Protein AF-A0A4Q9FXM8-F1 (afdb_monomer_lite)

Sequence (1154 aa):
MLEANATHISLALESVSVDLQVLSFVGREALNQPFCFDIELVSTRPDLKLEELLHKRGCLTFGATGKGLVHGLVYRIEQGDSGKSLTRYSISLVPQLAYLRHNHDQQIFQHLTVPKIIAQVLEARGILADAYSFQLGAIYPERAYCVQYDESDLHFIQRLCEEEGIHFHFQHSSSGHKLVFGDDQTVFRKLAPVAYQQDSGMAAEKPVIKRFNLRLETRTTSVSRRDYDFEKPSILPGGAAKSSFAPDLEDYDYPGRFTNRARGKQLATRALERHRSDYQLAEGKGDEPTLVSGHFLALSEHPRAEWNDLWLLLEVIHEGKQPQVLGENITSDVTHSKDDFHQGYRNRFLATPWDAHYRPALEHPKPKALGSQTAFVTGPPGEEIHCDEYGRVKVQFHWDRDGQTNDNSSCWLRVATGWAGNAYGGIAIPRVGMEVLVTFLEGDPDQPLITGCLFHKENVVPYDLPANKTRSTFKTLISPGGKGYNEFRIEDKKGAEQIYLHAQRDWDENIEHDQKIRIGNERHDTVEANVFSEFKVEEHRITHLDRKTEARADDHLTVGVTQHVKVGAAQFVEAGQEIHYHAGDKVVVEAGMELTAKAGGSFVKVDAGGVTISGADVKINSGGAPGVGTGIQILTPLIPGAAAAAIAGQLLSAPPVGELNAPPLEEELEEEEEEVELEDITLRVGVFFDGTGNNRNNSERVFGCFAPDVNLEEAAEDIRQFCAVHGYDGKGSSPDNSYGNDLSNVARLYDLYEDHSNIARPIDAKTASLRVYVDGIGTSSTAEDSTFSQGTGIGVQGVRARVEETPSLILQAIQSFQENNPDKRVAKIEFDIFGFSRGSAAARDFANEVLKGNQSILAKALPMGAPVLSDSFAWTPHTDVSINFIGVYDTVAAIANPLVGDWTGNNAYNPGINIHLAPDAAKKVVQLVARNERRYNFALNSLGSADIVLPGVHSDLGGGYLPKAMERILLSKPRKSPVEERTSFAEANSYKVAQQDLRRLQDQLAQYNLSLEIRTWEVPFRSADKDNRKNMKHVYAAVSSQREVRSDLSLIYFRIMRELAVENGVPFGEIDEGEPRLALPAELVPISKKMMAYAQGKSKTTALTPQEEELLFKRYVHISDNWNAAKSRNNSDLNIVFINRPDENSVRTVHPNE

Radius of gyration: 47.44 Å; chains: 1; bounding box: 112×80×159 Å

pLDDT: mean 87.24, std 13.12, range [25.77, 98.5]

Foldseek 3Di:
DPPPLDDFKDKDWPPDDFQKDFFKWKWKFFKLDKIKIKTKIKGQDQDDPQVVQFQTWMKIFGFPVSQQIDIFGFHDKDWDDDDPRITMMITMGIHPLVVLQVAAAKAKDAQAFLVRVLQVLCVVSPCHPVQEDEPEPDDTGGQRIDIRHGGGSSLVNSLSLQQLLKMWGWDDDPVHIHIYIYRWLVSAAADDAAEEDADPVDDDPDKHWRDKDKDADDFAFKEKEWEADPVCRVDTAIAIDGHPDDDHHYDYDPPSPDDHNVVRNSSRVSVNLARQLVNMKMKIKIFPSNDGARHWHQYDNDPDPVNNAIWHWRMKIKIARDNSVCPPVPDPPQPPDPDPDHHGIMMITMIDGSVSIDGDDNPSDRDFQPFKAKWFWAEAPPFFADADPQLWTDTAGPRHPPAPRYPVRGRTAAEDDPFDDDLDTDDDRDTGGWMFIWDAVVRHPRRIHTDGTDADDVRHDPDDPPVQVQKDKDWAFDPDPTDDIFMWMFGPPPPPTDTDGDDRDDDDDDDPDDDDDDDPDDDDDDDPDDDADDDDPDDDDDDPDDDDDDDPDDDFDDDPPDDDDDDDPDDDDDDPPDDDDDDPPDDDDDDDAKDKDDDPHWIWMQGPVGIDTDDPDDDDPNDDDDDDDDDDDGDDDDHDDDRFPPDDPDDTDDDDDDDDDDDDYDDDDDDDDDDDAAAEAEEEEEEFQEAQQEFALLQVQCVLVVPPPDQLVPDDPVNVVSNVVQPDPSPQAADPGSNRWHHWLSNVQLVQFDDQLQPADPPPHRYGYHYFYFGHFQPDPVDHGHPLRSQAQDDCRHLVNSLLCVLVRVVSSLVSNCVRYVSYAYQAYEYAFEAAELRLLSSLQNLVLLQVFCNHSNCVSQPQPRSNHDNPQRSHEPGRYAYLEYHYEQYFNQHADVVVPGRQSLDPDRPPGQNFQDPVSHNDYAYEHEQQAFFSSRAGADQPPRYQYDYFYRCLQGPTHDQKHWDKFFAFAKDKFKDFPPDDLCVGPQNVVQVVVQVVCCVVCVLLVFDKDKDKDKDWDWDPDPPDGTTMIIIIITIITIDMAGSLSNLLNSVLSVVVVVVSPRRGHDDPCVPPVNNHDPLCVVLSVLSSCSSVVVDVDSPDDSVNVNVCSNYHHDNQAGQDFDPPCSPDPDPSRRRSHGDPVSHHHYDYSD

Structure (mmCIF, N/CA/C/O backbone):
data_AF-A0A4Q9FXM8-F1
#
_entry.id   AF-A0A4Q9FXM8-F1
#
loop_
_atom_site.group_PDB
_atom_site.id
_atom_site.type_symbol
_atom_site.label_atom_id
_atom_site.label_alt_id
_atom_site.label_comp_id
_atom_site.label_asym_id
_atom_site.label_entity_id
_atom_site.label_seq_id
_atom_site.pdbx_PDB_ins_code
_atom_site.Cartn_x
_atom_site.Cartn_y
_atom_site.Cartn_z
_atom_site.occupancy
_atom_site.B_iso_or_equiv
_atom_site.auth_seq_id
_atom_site.auth_comp_id
_atom_site.auth_asym_id
_atom_site.auth_atom_id
_atom_site.pdbx_PDB_model_num
ATOM 1 N N . MET A 1 1 ? -52.086 -11.639 61.246 1.00 32.81 1 MET A N 1
ATOM 2 C CA . MET A 1 1 ? -51.619 -13.035 61.372 1.00 32.81 1 MET A CA 1
ATOM 3 C C . MET A 1 1 ? -52.158 -13.806 60.184 1.00 32.81 1 MET A C 1
ATOM 5 O O . MET A 1 1 ? -53.363 -14.001 60.114 1.00 32.81 1 MET A O 1
ATOM 9 N N . LEU A 1 2 ? -51.299 -14.127 59.218 1.00 40.03 2 LEU A N 1
ATOM 10 C CA . LEU A 1 2 ? -51.614 -15.074 58.144 1.00 40.03 2 LEU A CA 1
ATOM 11 C C . LEU A 1 2 ? -51.438 -16.492 58.712 1.00 40.03 2 LEU A C 1
ATOM 13 O O . LEU A 1 2 ? -50.539 -16.700 59.527 1.00 40.03 2 LEU A O 1
ATOM 17 N N . GLU A 1 3 ? -52.309 -17.436 58.352 1.00 45.47 3 GLU A N 1
ATOM 18 C CA . GLU A 1 3 ? -52.184 -18.830 58.793 1.00 45.47 3 GLU A CA 1
ATOM 19 C C . GLU A 1 3 ? -50.853 -19.418 58.306 1.00 45.47 3 GLU A C 1
ATOM 21 O O . GLU A 1 3 ? -50.563 -19.391 57.113 1.00 45.47 3 GLU A O 1
ATOM 26 N N . ALA A 1 4 ? -50.053 -19.987 59.213 1.00 49.41 4 ALA A N 1
ATOM 27 C CA . ALA A 1 4 ? -48.728 -20.541 58.902 1.00 49.41 4 ALA A CA 1
ATOM 28 C C . ALA A 1 4 ? -48.745 -21.710 57.884 1.00 49.41 4 ALA A C 1
ATOM 30 O O . ALA A 1 4 ? -47.688 -22.116 57.402 1.00 49.41 4 ALA A O 1
ATOM 31 N N . ASN A 1 5 ? -49.937 -22.222 57.546 1.00 55.28 5 ASN A N 1
ATOM 32 C CA . ASN A 1 5 ? -50.168 -23.365 56.659 1.00 55.28 5 ASN A CA 1
ATOM 33 C C . ASN A 1 5 ? -50.758 -22.992 55.280 1.00 55.28 5 ASN A C 1
ATOM 35 O O . ASN A 1 5 ? -51.050 -23.893 54.496 1.00 55.28 5 ASN A O 1
ATOM 39 N N . ALA A 1 6 ? -50.956 -21.708 54.961 1.00 64.31 6 ALA A N 1
ATOM 40 C CA . ALA A 1 6 ? -51.504 -21.300 53.665 1.00 64.31 6 ALA A CA 1
ATOM 41 C C . ALA A 1 6 ? -50.444 -21.346 52.543 1.00 64.31 6 ALA A C 1
ATOM 43 O O . ALA A 1 6 ? -49.304 -20.916 52.726 1.00 64.31 6 ALA A O 1
ATOM 44 N N . THR A 1 7 ? -50.817 -21.846 51.360 1.00 75.56 7 THR A N 1
ATOM 45 C CA . THR A 1 7 ? -49.959 -21.812 50.163 1.00 75.56 7 THR A CA 1
ATOM 46 C C . THR A 1 7 ? -49.984 -20.421 49.526 1.00 75.56 7 THR A C 1
ATOM 48 O O . THR A 1 7 ? -51.051 -19.911 49.188 1.00 75.56 7 THR A O 1
ATOM 51 N N . HIS A 1 8 ? -48.812 -19.821 49.330 1.00 83.69 8 HIS A N 1
ATOM 52 C CA . HIS A 1 8 ? -48.610 -18.474 48.785 1.00 83.69 8 HIS A CA 1
ATOM 53 C C . HIS A 1 8 ? -47.863 -18.460 47.443 1.00 83.69 8 HIS A C 1
ATOM 55 O O . HIS A 1 8 ? -47.562 -17.389 46.918 1.00 83.69 8 HIS A O 1
ATOM 61 N N . ILE A 1 9 ? -47.535 -19.637 46.907 1.00 93.31 9 ILE A N 1
ATOM 62 C CA . ILE A 1 9 ? -46.901 -19.817 45.603 1.00 93.31 9 ILE A CA 1
ATOM 63 C C . ILE A 1 9 ? -47.727 -20.826 44.805 1.00 93.31 9 ILE A C 1
ATOM 65 O O . ILE A 1 9 ? -47.994 -21.935 45.280 1.00 93.31 9 ILE A O 1
ATOM 69 N N . SER A 1 10 ? -48.125 -20.447 43.595 1.00 92.62 10 SER A N 1
ATOM 70 C CA . SER A 1 10 ? -48.926 -21.279 42.696 1.00 92.62 10 SER A CA 1
ATOM 71 C C . SER A 1 10 ? -48.507 -21.095 41.242 1.00 92.62 10 SER A C 1
ATOM 73 O O . SER A 1 10 ? -48.032 -20.035 40.841 1.00 92.62 10 SER A O 1
ATOM 75 N N . LEU A 1 11 ? -48.700 -22.147 40.451 1.00 94.19 11 LEU A N 1
ATOM 76 C CA . LEU A 1 11 ? -48.465 -22.163 39.014 1.00 94.19 11 LEU A CA 1
ATOM 77 C C . LEU A 1 11 ? -49.765 -22.560 38.317 1.00 94.19 11 LEU A C 1
ATOM 79 O O . LEU A 1 11 ? -50.312 -23.626 38.590 1.00 94.19 11 LEU A O 1
ATOM 83 N N . ALA A 1 12 ? -50.237 -21.723 37.400 1.00 93.12 12 ALA A N 1
ATOM 84 C CA . ALA A 1 12 ? -51.351 -22.046 36.517 1.00 93.12 12 ALA A CA 1
ATOM 85 C C . ALA A 1 12 ? -50.823 -22.304 35.102 1.00 93.12 12 ALA A C 1
ATOM 87 O O . ALA A 1 12 ? -50.130 -21.449 34.557 1.00 93.12 12 ALA A O 1
ATOM 88 N N . LEU A 1 13 ? -51.155 -23.455 34.509 1.00 92.75 13 LEU A N 1
ATOM 89 C CA . LEU A 1 13 ? -50.848 -23.778 33.112 1.00 92.75 13 LEU A CA 1
ATOM 90 C C . LEU A 1 13 ? -52.117 -23.687 32.260 1.00 92.75 13 LEU A C 1
ATOM 92 O O . LEU A 1 13 ? -53.168 -24.217 32.621 1.00 92.75 13 LEU A O 1
ATOM 96 N N . GLU A 1 14 ? -52.028 -23.004 31.125 1.00 89.00 14 GLU A N 1
ATOM 97 C CA . GLU A 1 14 ? -53.163 -22.774 30.239 1.00 89.00 14 GLU A CA 1
ATOM 98 C C . GLU A 1 14 ? -53.599 -24.071 29.545 1.00 89.00 14 GLU A C 1
ATOM 100 O O . GLU A 1 14 ? -52.788 -24.791 28.961 1.00 89.00 14 GLU A O 1
ATOM 105 N N . SER A 1 15 ? -54.909 -24.341 29.554 1.00 79.50 15 SER A N 1
ATOM 106 C CA . SER A 1 15 ? -55.524 -25.492 28.872 1.00 79.50 15 SER A CA 1
ATOM 107 C C . SER A 1 15 ? -55.000 -26.866 29.321 1.00 79.50 15 SER A C 1
ATOM 109 O O . SER A 1 15 ? -55.078 -27.835 28.565 1.00 79.50 15 SER A O 1
ATOM 111 N N . VAL A 1 16 ? -54.492 -26.966 30.553 1.00 79.62 16 VAL A N 1
ATOM 112 C CA . VAL A 1 16 ? -54.025 -28.215 31.162 1.00 79.62 16 VAL A CA 1
ATOM 113 C C . VAL A 1 16 ? -54.618 -28.350 32.566 1.00 79.62 16 VAL A C 1
ATOM 115 O O . VAL A 1 16 ? -54.374 -27.520 33.437 1.00 79.62 16 VAL A O 1
ATOM 118 N N . SER A 1 17 ? -55.371 -29.426 32.814 1.00 76.75 17 SER A N 1
ATOM 119 C CA . SER A 1 17 ? -55.848 -29.770 34.159 1.00 76.75 17 SER A CA 1
ATOM 120 C C . SER A 1 17 ? -54.849 -30.716 34.830 1.00 76.75 17 SER A C 1
ATOM 122 O O . SER A 1 17 ? -54.844 -31.927 34.594 1.00 76.75 17 SER A O 1
ATOM 124 N N . VAL A 1 18 ? -53.946 -30.139 35.621 1.00 81.38 18 VAL A N 1
ATOM 125 C CA . VAL A 1 18 ? -52.910 -30.852 36.378 1.00 81.38 18 VAL A CA 1
ATOM 126 C C . VAL A 1 18 ? -52.889 -30.384 37.829 1.00 81.38 18 VAL A C 1
ATOM 128 O O . VAL A 1 18 ? -53.078 -29.207 38.114 1.00 81.38 18 VAL A O 1
ATOM 131 N N . ASP A 1 19 ? -52.644 -31.313 38.748 1.00 88.38 19 ASP A N 1
ATOM 132 C CA . ASP A 1 19 ? -52.555 -31.106 40.196 1.00 88.38 19 ASP A CA 1
ATOM 133 C C . ASP A 1 19 ? -51.139 -30.689 40.637 1.00 88.38 19 ASP A C 1
ATOM 135 O O . ASP A 1 19 ? -50.630 -31.152 41.655 1.00 88.38 19 ASP A O 1
ATOM 139 N N . LEU A 1 20 ? -50.478 -29.835 39.849 1.00 91.06 20 LEU A N 1
ATOM 140 C CA . LEU A 1 20 ? -49.124 -29.362 40.140 1.00 91.06 20 LEU A CA 1
ATOM 141 C C . LEU A 1 20 ? -49.146 -28.339 41.281 1.00 91.06 20 LEU A C 1
ATOM 143 O O . LEU A 1 20 ? -49.791 -27.295 41.186 1.00 91.06 20 LEU A O 1
ATOM 147 N N . GLN A 1 21 ? -48.389 -28.613 42.339 1.00 92.81 21 GLN A N 1
ATOM 148 C CA . GLN A 1 21 ? -48.161 -27.692 43.449 1.00 92.81 21 GLN A CA 1
ATOM 149 C C . GLN A 1 21 ? -46.700 -27.251 43.473 1.00 92.81 21 GLN A C 1
ATOM 151 O O . GLN A 1 21 ? -45.802 -28.068 43.289 1.00 92.81 21 GLN A O 1
ATOM 156 N N . VAL A 1 22 ? -46.450 -25.963 43.715 1.00 94.44 22 VAL A N 1
ATOM 157 C CA . VAL A 1 22 ? -45.086 -25.416 43.739 1.00 94.44 22 VAL A CA 1
ATOM 158 C C . VAL A 1 22 ? -44.413 -25.731 45.070 1.00 94.44 22 VAL A C 1
ATOM 160 O O . VAL A 1 22 ? -44.912 -25.336 46.126 1.00 94.44 22 VAL A O 1
ATOM 163 N N . LEU A 1 23 ? -43.277 -26.426 45.002 1.00 92.56 23 LEU A N 1
ATOM 164 C CA . LEU A 1 23 ? -42.405 -26.729 46.134 1.00 92.56 23 LEU A CA 1
ATOM 165 C C . LEU A 1 23 ? -41.374 -25.620 46.339 1.00 92.56 23 LEU A C 1
ATOM 167 O O . LEU A 1 23 ? -41.204 -25.114 47.450 1.00 92.56 23 LEU A O 1
ATOM 171 N N . SER A 1 24 ? -40.674 -25.246 45.273 1.00 94.62 24 SER A N 1
ATOM 172 C CA . SER A 1 24 ? -39.678 -24.184 45.291 1.00 94.62 24 SER A CA 1
ATOM 173 C C . SER A 1 24 ? -39.516 -23.579 43.899 1.00 94.62 24 SER A C 1
ATOM 175 O O . SER A 1 24 ? -39.954 -24.163 42.911 1.00 94.62 24 SER A O 1
ATOM 177 N N . PHE A 1 25 ? -38.926 -22.393 43.806 1.00 96.50 25 PHE A N 1
ATOM 178 C CA . PHE A 1 25 ? -38.471 -21.863 42.527 1.00 96.50 25 PHE A CA 1
ATOM 179 C C . PHE A 1 25 ? -37.271 -20.940 42.704 1.00 96.50 25 PHE A C 1
ATOM 181 O O . PHE A 1 25 ? -37.127 -20.279 43.740 1.00 96.50 25 PHE A O 1
ATOM 188 N N . VAL A 1 26 ? -36.455 -20.862 41.656 1.00 97.69 26 VAL A N 1
ATOM 189 C CA . VAL A 1 26 ? -35.427 -19.840 41.473 1.00 97.69 26 VAL A CA 1
ATOM 190 C C . VAL A 1 26 ? -35.671 -19.175 40.127 1.00 97.69 26 VAL A C 1
ATOM 192 O O . VAL A 1 26 ? -35.726 -19.833 39.092 1.00 97.69 26 VAL A O 1
ATOM 195 N N . GLY A 1 27 ? -35.861 -17.863 40.148 1.00 97.56 27 GLY A N 1
ATOM 196 C CA . GLY A 1 27 ? -36.106 -17.064 38.957 1.00 97.56 27 GLY A CA 1
ATOM 197 C C . GLY A 1 27 ? -35.047 -16.008 38.765 1.00 97.56 27 GLY A C 1
ATOM 198 O O . GLY A 1 27 ? -34.632 -15.381 39.733 1.00 97.56 27 GLY A O 1
ATOM 199 N N . ARG A 1 28 ? -34.636 -15.775 37.524 1.00 98.31 28 ARG A N 1
ATOM 200 C CA . ARG A 1 28 ? -33.792 -14.643 37.154 1.00 98.31 28 ARG A CA 1
ATOM 201 C C . ARG A 1 28 ? -34.454 -13.872 36.031 1.00 98.31 28 ARG A C 1
ATOM 203 O O . ARG A 1 28 ? -34.796 -14.438 34.993 1.00 98.31 28 ARG A O 1
ATOM 210 N N . GLU A 1 29 ? -34.559 -12.571 36.223 1.00 97.56 29 GLU A N 1
ATOM 211 C CA . GLU A 1 29 ? -34.919 -11.620 35.184 1.00 97.56 29 GLU A CA 1
ATOM 212 C C . GLU A 1 29 ? -33.907 -10.476 35.147 1.00 97.56 29 GLU A C 1
ATOM 214 O O . GLU A 1 29 ? -33.415 -10.035 36.186 1.00 97.56 29 GLU A O 1
ATOM 219 N N . ALA A 1 30 ? -33.557 -10.022 33.947 1.00 97.50 30 ALA A N 1
ATOM 220 C CA . ALA A 1 30 ? -32.593 -8.952 33.751 1.00 97.50 30 ALA A CA 1
ATOM 221 C C . ALA A 1 30 ? -32.898 -8.173 32.470 1.00 97.50 30 ALA A C 1
ATOM 223 O O . ALA A 1 30 ? -33.469 -8.711 31.518 1.00 97.50 30 ALA A O 1
ATOM 224 N N . LEU A 1 31 ? -32.481 -6.908 32.434 1.00 96.62 31 LEU A N 1
ATOM 225 C CA . LEU A 1 31 ? -32.513 -6.104 31.217 1.00 96.62 31 LEU A CA 1
ATOM 226 C C . LEU A 1 31 ? -31.721 -6.784 30.096 1.00 96.62 31 LEU A C 1
ATOM 228 O O . LEU A 1 31 ? -30.648 -7.340 30.324 1.00 96.62 31 LEU A O 1
ATOM 232 N N . ASN A 1 32 ? -32.264 -6.719 28.880 1.00 96.88 32 ASN A N 1
ATOM 233 C CA . ASN A 1 32 ? -31.665 -7.254 27.655 1.00 96.88 32 ASN A CA 1
ATOM 234 C C . ASN A 1 32 ? -31.369 -8.766 27.664 1.00 96.88 32 ASN A C 1
ATOM 236 O O . ASN A 1 32 ? -30.623 -9.263 26.816 1.00 96.88 32 ASN A O 1
ATOM 240 N N . GLN A 1 33 ? -32.001 -9.516 28.568 1.00 96.88 33 GLN A N 1
ATOM 241 C CA . GLN A 1 33 ? -31.871 -10.966 28.668 1.00 96.88 33 GLN A CA 1
ATOM 242 C C . GLN A 1 33 ? -33.258 -11.621 28.787 1.00 96.88 33 GLN A C 1
ATOM 244 O O . GLN A 1 33 ? -34.142 -11.083 29.458 1.00 96.88 33 GLN A O 1
ATOM 249 N N . PRO A 1 34 ? -33.499 -12.787 28.159 1.00 97.62 34 PRO A N 1
ATOM 250 C CA . PRO A 1 34 ? -34.695 -13.578 28.433 1.00 97.62 34 PRO A CA 1
ATOM 251 C C . PRO A 1 34 ? -34.739 -14.010 29.908 1.00 97.62 34 PRO A C 1
ATOM 253 O O . PRO A 1 34 ? -33.766 -14.569 30.414 1.00 97.62 34 PRO A O 1
ATOM 256 N N . PHE A 1 35 ? -35.863 -13.791 30.600 1.00 97.94 35 PHE A N 1
ATOM 257 C CA . PHE A 1 35 ? -36.032 -14.310 31.963 1.00 97.94 35 PHE A CA 1
ATOM 258 C C . PHE A 1 35 ? -36.127 -15.844 31.971 1.00 97.94 35 PHE A C 1
ATOM 260 O O . PHE A 1 35 ? -36.576 -16.459 31.001 1.00 97.94 35 PHE A O 1
ATOM 267 N N . CYS A 1 36 ? -35.748 -16.466 33.085 1.00 98.31 36 CYS A N 1
ATOM 268 C CA . CYS A 1 36 ? -35.888 -17.906 33.298 1.00 98.31 36 CYS A CA 1
ATOM 269 C C . CYS A 1 36 ? -36.273 -18.188 34.749 1.00 98.31 36 CYS A C 1
ATOM 271 O O . CYS A 1 36 ? -35.595 -17.728 35.667 1.00 98.31 36 CYS A O 1
ATOM 273 N N . PHE A 1 37 ? -37.359 -18.933 34.948 1.00 98.19 37 PHE A N 1
ATOM 274 C CA . PHE A 1 37 ? -37.826 -19.379 36.259 1.00 98.19 37 PHE A CA 1
ATOM 275 C C . PHE A 1 37 ? -37.833 -20.899 36.301 1.00 98.19 37 PHE A C 1
ATOM 277 O O . PHE A 1 37 ? -38.686 -21.528 35.677 1.00 98.19 37 PHE A O 1
ATOM 284 N N . ASP A 1 38 ? -36.893 -21.470 37.045 1.00 98.19 38 ASP A N 1
ATOM 285 C CA . ASP A 1 38 ? -36.830 -22.898 37.322 1.00 98.19 38 ASP A CA 1
ATOM 286 C C . ASP A 1 38 ? -37.690 -23.196 38.549 1.00 98.19 38 ASP A C 1
ATOM 288 O O . ASP A 1 38 ? -37.473 -22.650 39.632 1.00 98.19 38 ASP A O 1
ATOM 292 N N . ILE A 1 39 ? -38.712 -24.023 38.363 1.00 97.56 39 ILE A N 1
ATOM 293 C CA . ILE A 1 39 ? -39.775 -24.272 39.332 1.00 97.56 39 ILE A CA 1
ATOM 294 C C . ILE A 1 39 ? -39.782 -25.762 39.653 1.00 97.56 39 ILE A C 1
ATOM 296 O O . ILE A 1 39 ? -39.985 -26.598 38.773 1.00 97.56 39 ILE A O 1
ATOM 300 N N . GLU A 1 40 ? -39.602 -26.091 40.925 1.00 96.31 40 GLU A N 1
ATOM 301 C CA . GLU A 1 40 ? -39.821 -27.428 41.454 1.00 96.31 40 GLU A CA 1
ATOM 302 C C . GLU A 1 40 ? -41.282 -27.596 41.854 1.00 96.31 40 GLU A C 1
ATOM 304 O O . GLU A 1 40 ? -41.877 -26.774 42.560 1.00 96.31 40 GLU A O 1
ATOM 309 N N . LEU A 1 41 ? -41.858 -28.701 41.412 1.00 94.50 41 LEU A N 1
ATOM 310 C CA . LEU A 1 41 ? -43.266 -29.014 41.519 1.00 94.50 41 LEU A CA 1
ATOM 311 C C . LEU A 1 41 ? -43.446 -30.398 42.140 1.00 94.50 41 LEU A C 1
ATOM 313 O O . LEU A 1 41 ? -42.591 -31.278 42.017 1.00 94.50 41 LEU A O 1
ATOM 317 N N . VAL A 1 42 ? -44.597 -30.611 42.762 1.00 93.25 42 VAL A N 1
ATOM 318 C CA . VAL A 1 42 ? -45.062 -31.931 43.189 1.00 93.25 42 VAL A CA 1
ATOM 319 C C . VAL A 1 42 ? -46.469 -32.181 42.660 1.00 93.25 42 VAL A C 1
ATOM 321 O O . VAL A 1 42 ? -47.269 -31.255 42.548 1.00 93.25 42 VAL A O 1
ATOM 324 N N . SER A 1 43 ? -46.763 -33.431 42.318 1.00 92.44 43 SER A N 1
ATOM 325 C CA . SER A 1 43 ? -48.097 -33.890 41.917 1.00 92.44 43 SER A CA 1
ATOM 326 C C . SER A 1 43 ? -48.359 -35.274 42.502 1.00 92.44 43 SER A C 1
ATOM 328 O O . SER A 1 43 ? -47.430 -36.048 42.744 1.00 92.44 43 SER A O 1
ATOM 330 N N . THR A 1 44 ? -49.628 -35.595 42.743 1.00 90.88 44 THR A N 1
ATOM 331 C CA . THR A 1 44 ? -50.049 -36.943 43.153 1.00 90.88 44 THR A CA 1
ATOM 332 C C . THR A 1 44 ? -50.011 -37.940 41.994 1.00 90.88 44 THR A C 1
ATOM 334 O O . THR A 1 44 ? -50.034 -39.149 42.220 1.00 90.88 44 THR A O 1
ATOM 337 N N . ARG A 1 45 ? -49.924 -37.449 40.753 1.00 90.56 45 ARG A N 1
ATOM 338 C CA . ARG A 1 45 ? -49.873 -38.258 39.537 1.00 90.56 45 ARG A CA 1
ATOM 339 C C . ARG A 1 45 ? -48.422 -38.495 39.108 1.00 90.56 45 ARG A C 1
ATOM 341 O O . ARG A 1 45 ? -47.731 -37.524 38.820 1.00 90.56 45 ARG A O 1
ATOM 348 N N . PRO A 1 46 ? -47.951 -39.755 39.056 1.00 90.81 46 PRO A N 1
ATOM 349 C CA . PRO A 1 46 ? -46.609 -40.100 38.579 1.00 90.81 46 PRO A CA 1
ATOM 350 C C . PRO A 1 46 ? -46.511 -40.238 37.050 1.00 90.81 46 PRO A C 1
ATOM 352 O O . PRO A 1 46 ? -45.432 -40.506 36.531 1.00 90.81 46 PRO A O 1
ATOM 355 N N . ASP A 1 47 ? -47.628 -40.126 36.332 1.00 90.38 47 ASP A N 1
ATOM 356 C CA . ASP A 1 47 ? -47.789 -40.465 34.915 1.00 90.38 47 ASP A CA 1
ATOM 357 C C . ASP A 1 47 ? -48.151 -39.249 34.043 1.00 90.38 47 ASP A C 1
ATOM 359 O O . ASP A 1 47 ? -48.771 -39.388 32.985 1.00 90.38 47 ASP A O 1
ATOM 363 N N . LEU A 1 48 ? -47.780 -38.037 34.476 1.00 91.62 48 LEU A N 1
ATOM 364 C CA . LEU A 1 48 ? -47.960 -36.836 33.661 1.00 91.62 48 LEU A CA 1
ATOM 365 C C . LEU A 1 48 ? -47.234 -36.991 32.319 1.00 91.62 48 LEU A C 1
ATOM 367 O O . LEU A 1 48 ? -46.027 -37.217 32.271 1.00 91.62 48 LEU A O 1
ATOM 371 N N . LYS A 1 49 ? -47.965 -36.813 31.217 1.00 91.75 49 LYS A N 1
ATOM 372 C CA . LYS A 1 49 ? -47.380 -36.802 29.874 1.00 91.75 49 LYS A CA 1
ATOM 373 C C . LYS A 1 49 ? -46.605 -35.510 29.657 1.00 91.75 49 LYS A C 1
ATOM 375 O O . LYS A 1 49 ? -47.195 -34.456 29.420 1.00 91.75 49 LYS A O 1
ATOM 380 N N . LEU A 1 50 ? -45.285 -35.597 29.756 1.00 93.31 50 LEU A N 1
ATOM 381 C CA . LEU A 1 50 ? -44.403 -34.433 29.744 1.00 93.31 50 LEU A CA 1
ATOM 382 C C . LEU A 1 50 ? -44.506 -33.639 28.435 1.00 93.31 50 LEU A C 1
ATOM 384 O O . LEU A 1 50 ? -44.533 -32.409 28.469 1.00 93.31 50 LEU A O 1
ATOM 388 N N . GLU A 1 51 ? -44.648 -34.315 27.291 1.00 93.00 51 GLU A N 1
ATOM 389 C CA . GLU A 1 51 ? -44.758 -33.655 25.986 1.00 93.00 51 GLU A CA 1
ATOM 390 C C . GLU A 1 51 ? -46.013 -32.777 25.865 1.00 93.00 51 GLU A C 1
ATOM 392 O O . GLU A 1 51 ? -45.980 -31.757 25.182 1.00 93.00 51 GLU A O 1
ATOM 397 N N . GLU A 1 52 ? -47.112 -33.123 26.549 1.00 92.12 52 GLU A N 1
ATOM 398 C CA . GLU A 1 52 ? -48.350 -32.324 26.529 1.00 92.12 52 GLU A CA 1
ATOM 399 C C . GLU A 1 52 ? -48.218 -31.015 27.335 1.00 92.12 52 GLU A C 1
ATOM 401 O O . GLU A 1 52 ? -49.000 -30.081 27.131 1.00 92.12 52 GLU A O 1
ATOM 406 N N . LEU A 1 53 ? -47.235 -30.943 28.240 1.00 92.56 53 LEU A N 1
ATOM 407 C CA . LEU A 1 53 ? -46.956 -29.790 29.103 1.00 92.56 53 LEU A CA 1
ATOM 408 C C . LEU A 1 53 ? -45.915 -28.843 28.504 1.00 92.56 53 LEU A C 1
ATOM 410 O O . LEU A 1 53 ? -45.926 -27.649 28.808 1.00 92.56 53 LEU A O 1
ATOM 414 N N . LEU A 1 54 ? -45.034 -29.359 27.648 1.00 94.69 54 LEU A N 1
ATOM 415 C CA . LEU A 1 54 ? -44.036 -28.561 26.952 1.00 94.69 54 LEU A CA 1
ATOM 416 C C . LEU A 1 54 ? -44.716 -27.489 26.078 1.00 94.69 54 LEU A C 1
ATOM 418 O O . LEU A 1 54 ? -45.783 -27.703 25.503 1.00 94.69 54 LEU A O 1
ATOM 422 N N . HIS A 1 55 ? -44.114 -26.304 26.006 1.00 94.44 55 HIS A N 1
ATOM 423 C CA . HIS A 1 55 ? -44.592 -25.131 25.260 1.00 94.44 55 HIS A CA 1
ATOM 424 C C . HIS A 1 55 ? -45.913 -24.517 25.746 1.00 94.44 55 HIS A C 1
ATOM 426 O O . HIS A 1 55 ? -46.342 -23.489 25.214 1.00 94.44 55 HIS A O 1
ATOM 432 N N . LYS A 1 56 ? -46.564 -25.083 26.769 1.00 95.06 56 LYS A N 1
ATOM 433 C CA . LYS A 1 56 ? -47.772 -24.489 27.350 1.00 95.06 56 LYS A CA 1
ATOM 434 C C . LYS A 1 56 ? -47.448 -23.165 28.024 1.00 95.06 56 LYS A C 1
ATOM 436 O O . LYS A 1 56 ? -46.388 -22.994 28.623 1.00 95.06 56 LYS A O 1
ATOM 441 N N . ARG A 1 57 ? -48.382 -22.222 27.928 1.00 95.00 57 ARG A N 1
ATOM 442 C CA . ARG A 1 57 ? -48.295 -20.944 28.632 1.00 95.00 57 ARG A CA 1
ATOM 443 C C . ARG A 1 57 ? -48.587 -21.167 30.107 1.00 95.00 57 ARG A C 1
ATOM 445 O O . ARG A 1 57 ? -49.480 -21.938 30.458 1.00 95.00 57 ARG A O 1
ATOM 452 N N . GLY A 1 58 ? -47.811 -20.514 30.957 1.00 94.62 58 GLY A N 1
ATOM 453 C CA . GLY A 1 58 ? -47.888 -20.663 32.397 1.00 94.62 58 GLY A CA 1
ATOM 454 C C . GLY A 1 58 ? -47.737 -19.330 33.106 1.00 94.62 58 GLY A C 1
ATOM 455 O O . GLY A 1 58 ? -46.982 -18.464 32.665 1.00 94.62 58 GLY A O 1
ATOM 456 N N . CYS A 1 59 ? -48.446 -19.184 34.218 1.00 95.81 59 CYS A N 1
ATOM 457 C CA . CYS A 1 59 ? -48.353 -18.037 35.105 1.00 95.81 59 CYS A CA 1
ATOM 458 C C . CYS A 1 59 ? -47.966 -18.513 36.507 1.00 95.81 59 CYS A C 1
ATOM 460 O O . CYS A 1 59 ? -48.746 -19.200 37.170 1.00 95.81 59 CYS A O 1
ATOM 462 N N . LEU A 1 60 ? -46.762 -18.150 36.949 1.00 96.25 60 LEU A N 1
ATOM 463 C CA . LEU A 1 60 ? -46.294 -18.334 38.318 1.00 96.25 60 LEU A CA 1
ATOM 464 C C . LEU A 1 60 ? -46.699 -17.108 39.142 1.00 96.25 60 LEU A C 1
ATOM 466 O O . LEU A 1 60 ? -46.348 -15.986 38.786 1.00 96.25 60 LEU A O 1
ATOM 470 N N . THR A 1 61 ? -47.407 -17.319 40.248 1.00 95.38 61 THR A N 1
ATOM 471 C CA . THR A 1 61 ? -47.754 -16.275 41.223 1.00 95.38 61 THR A CA 1
ATOM 472 C C . THR A 1 61 ? -47.135 -16.568 42.578 1.00 95.38 61 THR A C 1
ATOM 474 O O . THR A 1 61 ? -47.173 -17.708 43.040 1.00 95.38 61 THR A O 1
ATOM 477 N N . PHE A 1 62 ? -46.566 -15.550 43.221 1.00 93.75 62 PHE A N 1
ATOM 478 C CA . PHE A 1 62 ? -45.838 -15.673 44.481 1.00 93.75 62 PHE A CA 1
ATOM 479 C C . PHE A 1 62 ? -45.976 -14.437 45.385 1.00 93.75 62 PHE A C 1
ATOM 481 O O . PHE A 1 62 ? -46.396 -13.350 44.977 1.00 93.75 62 PHE A O 1
ATOM 488 N N . GLY A 1 63 ? -45.595 -14.622 46.651 1.00 87.19 63 GLY A N 1
ATOM 489 C CA . GLY A 1 63 ? -45.710 -13.627 47.714 1.00 87.19 63 GLY A CA 1
ATOM 490 C C . GLY A 1 63 ? -47.057 -13.697 48.437 1.00 87.19 63 GLY A C 1
ATOM 491 O O . GLY A 1 63 ? -48.072 -14.089 47.870 1.00 87.19 63 GLY A O 1
ATOM 492 N N . ALA A 1 64 ? -47.090 -13.278 49.705 1.00 78.31 64 ALA A N 1
ATOM 493 C CA . ALA A 1 64 ? -48.277 -13.411 50.561 1.00 78.31 64 ALA A CA 1
ATOM 494 C C . ALA A 1 64 ? -49.534 -12.697 50.018 1.00 78.31 64 ALA A C 1
ATOM 496 O O . ALA A 1 64 ? -50.654 -13.074 50.350 1.00 78.31 64 ALA A O 1
ATOM 497 N N . THR A 1 65 ? -49.351 -11.671 49.182 1.00 78.44 65 THR A N 1
ATOM 498 C CA . THR A 1 65 ? -50.429 -10.904 48.538 1.00 78.44 65 THR A CA 1
ATOM 499 C C . THR A 1 65 ? -50.805 -11.420 47.145 1.00 78.44 65 THR A C 1
ATOM 501 O O . THR A 1 65 ? -51.732 -10.878 46.546 1.00 78.44 65 THR A O 1
ATOM 504 N N . GLY A 1 66 ? -50.082 -12.410 46.603 1.00 81.75 66 GLY A N 1
ATOM 505 C CA . GLY A 1 66 ? -50.252 -12.911 45.233 1.00 81.75 66 GLY A CA 1
ATOM 506 C C . GLY A 1 66 ? -49.902 -11.896 44.139 1.00 81.75 66 GLY A C 1
ATOM 507 O O . GLY A 1 66 ? -50.323 -12.059 42.998 1.00 81.75 66 GLY A O 1
ATOM 508 N N . LYS A 1 67 ? -49.186 -10.816 44.485 1.00 87.00 67 LYS A N 1
ATOM 509 C CA . LYS A 1 67 ? -48.839 -9.732 43.554 1.00 87.00 67 LYS A CA 1
ATOM 510 C C . LYS A 1 67 ? -47.543 -9.963 42.777 1.00 87.00 67 LYS A C 1
ATOM 512 O O . LYS A 1 67 ? -47.351 -9.296 41.766 1.00 87.00 67 LYS A O 1
ATOM 517 N N . GLY A 1 68 ? -46.668 -10.860 43.234 1.00 92.31 68 GLY A N 1
ATOM 518 C CA . GLY A 1 68 ? -45.535 -11.308 42.428 1.00 92.31 68 GLY A CA 1
ATOM 519 C C . GLY A 1 68 ? -46.051 -12.240 41.346 1.00 92.31 68 GLY A C 1
ATOM 520 O O . GLY A 1 68 ? -46.751 -13.202 41.661 1.00 92.31 68 GLY A O 1
ATOM 521 N N . LEU A 1 69 ? -45.785 -11.925 40.082 1.00 94.69 69 LEU A N 1
ATOM 522 C CA . LEU A 1 69 ? -46.365 -12.643 38.955 1.00 94.69 69 LEU A CA 1
ATOM 523 C C . LEU A 1 69 ? -45.400 -12.676 37.773 1.00 94.69 69 LEU A C 1
ATOM 525 O O . LEU A 1 69 ? -44.893 -11.638 37.356 1.00 94.69 69 LEU A O 1
ATOM 529 N N . VAL A 1 70 ? -45.218 -13.865 37.197 1.00 96.88 70 VAL A N 1
ATOM 530 C CA . VAL A 1 70 ? -44.413 -14.094 35.994 1.00 96.88 70 VAL A CA 1
ATOM 531 C C . VAL A 1 70 ? -45.169 -15.006 35.040 1.00 96.88 70 VAL A C 1
ATOM 533 O O . VAL A 1 70 ? -45.532 -16.131 35.377 1.00 96.88 70 VAL A O 1
ATOM 536 N N . HIS A 1 71 ? -45.386 -14.510 33.826 1.00 97.25 71 HIS A N 1
ATOM 537 C CA . HIS A 1 71 ? -46.005 -15.252 32.729 1.00 97.25 71 HIS A CA 1
ATOM 538 C C . HIS A 1 71 ? -44.963 -15.660 31.683 1.00 97.25 71 HIS A C 1
ATOM 540 O O . HIS A 1 71 ? -44.242 -14.799 31.177 1.00 97.25 71 HIS A O 1
ATOM 546 N N . GLY A 1 72 ? -44.947 -16.926 31.268 1.00 96.69 72 GLY A N 1
ATOM 547 C CA . GLY A 1 72 ? -44.039 -17.447 30.242 1.00 96.69 72 GLY A CA 1
ATOM 548 C C . GLY A 1 72 ? -44.542 -18.737 29.596 1.00 96.69 72 GLY A C 1
ATOM 549 O O . GLY A 1 72 ? -45.718 -19.074 29.700 1.00 96.69 72 GLY A O 1
ATOM 550 N N . LEU A 1 73 ? -43.652 -19.447 28.910 1.00 96.56 73 LEU A N 1
ATOM 551 C CA . LEU A 1 73 ? -43.907 -20.754 28.309 1.00 96.56 73 LEU A CA 1
ATOM 552 C C . LEU A 1 73 ? -43.034 -21.810 28.978 1.00 96.56 73 LEU A C 1
ATOM 554 O O . LEU A 1 73 ? -41.872 -21.543 29.291 1.00 96.56 73 LEU A O 1
ATOM 558 N N . VAL A 1 74 ? -43.582 -23.010 29.157 1.00 97.06 74 VAL A N 1
ATOM 559 C CA . VAL A 1 74 ? -42.838 -24.179 29.633 1.00 97.06 74 VAL A CA 1
ATOM 560 C C . VAL A 1 74 ? -41.797 -24.547 28.577 1.00 97.06 74 VAL A C 1
ATOM 562 O O . VAL A 1 74 ? -42.128 -25.013 27.489 1.00 97.06 74 VAL A O 1
ATOM 565 N N . TYR A 1 75 ? -40.532 -24.290 28.876 1.00 97.19 75 TYR A N 1
ATOM 566 C CA . TYR A 1 75 ? -39.401 -24.488 27.969 1.00 97.19 75 TYR A CA 1
ATOM 567 C C . TYR A 1 75 ? -38.682 -25.813 28.193 1.00 97.19 75 TYR A C 1
ATOM 569 O O . TYR A 1 75 ? -38.160 -26.415 27.261 1.00 97.19 75 TYR A O 1
ATOM 577 N N . ARG A 1 76 ? -38.685 -26.271 29.441 1.00 96.69 76 ARG A N 1
ATOM 578 C CA . ARG A 1 76 ? -38.177 -27.569 29.869 1.00 96.69 76 ARG A CA 1
ATOM 579 C C . ARG A 1 76 ? -39.161 -28.143 30.871 1.00 96.69 76 ARG A C 1
ATOM 581 O O . ARG A 1 76 ? -39.737 -27.390 31.656 1.00 96.69 76 ARG A O 1
ATOM 588 N N . ILE A 1 77 ? -39.316 -29.459 30.849 1.00 96.06 77 ILE A N 1
ATOM 589 C CA . ILE A 1 77 ? -40.001 -30.216 31.886 1.00 96.06 77 ILE A CA 1
ATOM 590 C C . ILE A 1 77 ? -39.238 -31.511 32.158 1.00 96.06 77 ILE A C 1
ATOM 592 O O . ILE A 1 77 ? -38.708 -32.132 31.240 1.00 96.06 77 ILE A O 1
ATOM 596 N N . GLU A 1 78 ? -39.173 -31.900 33.422 1.00 94.88 78 GLU A N 1
ATOM 597 C CA . GLU A 1 78 ? -38.513 -33.109 33.894 1.00 94.88 78 GLU A CA 1
ATOM 598 C C . GLU A 1 78 ? -39.349 -33.758 34.997 1.00 94.88 78 GLU A C 1
ATOM 600 O O . GLU A 1 78 ? -39.943 -33.063 35.824 1.00 94.88 78 GLU A O 1
ATOM 605 N N . GLN A 1 79 ? -39.378 -35.090 35.015 1.00 94.56 79 GLN A N 1
ATOM 606 C CA . GLN A 1 79 ? -39.891 -35.875 36.131 1.00 94.56 79 GLN A CA 1
ATOM 607 C C . GLN A 1 79 ? -38.710 -36.408 36.941 1.00 94.56 79 GLN A C 1
ATOM 609 O O . GLN A 1 79 ? -37.848 -37.095 36.398 1.00 94.56 79 GLN A O 1
ATOM 614 N N . GLY A 1 80 ? -38.688 -36.088 38.230 1.00 90.12 80 GLY A N 1
ATOM 615 C CA . GLY A 1 80 ? -37.725 -36.617 39.187 1.00 90.12 80 GLY A CA 1
ATOM 616 C C . GLY A 1 80 ? -38.271 -37.829 39.942 1.00 90.12 80 GLY A C 1
ATOM 617 O O . GLY A 1 80 ? -39.141 -38.561 39.463 1.00 90.12 80 GLY A O 1
ATOM 618 N N . ASP A 1 81 ? -37.772 -38.025 41.162 1.00 86.12 81 ASP A N 1
ATOM 619 C CA . ASP A 1 81 ? -38.149 -39.166 41.993 1.00 86.12 81 ASP A CA 1
ATOM 620 C C . ASP A 1 81 ? -39.650 -39.199 42.320 1.00 86.12 81 ASP A C 1
ATOM 622 O O . ASP A 1 81 ? -40.278 -38.195 42.680 1.00 86.12 81 ASP A O 1
ATOM 626 N N . SER A 1 82 ? -40.215 -40.405 42.244 1.00 84.81 82 SER A N 1
ATOM 627 C CA . SER A 1 82 ? -41.569 -40.710 42.710 1.00 84.81 82 SER A CA 1
ATOM 628 C C . SER A 1 82 ? -41.508 -41.202 44.157 1.00 84.81 82 SER A C 1
ATOM 630 O O . SER A 1 82 ? -41.002 -42.289 44.438 1.00 84.81 82 SER A O 1
ATOM 632 N N . GLY A 1 83 ? -41.992 -40.383 45.092 1.00 77.88 83 GLY A N 1
ATOM 633 C CA . GLY A 1 83 ? -42.134 -40.746 46.500 1.00 77.88 83 GLY A CA 1
ATOM 634 C C . GLY A 1 83 ? -43.363 -41.626 46.764 1.00 77.88 83 GLY A C 1
ATOM 635 O O . GLY A 1 83 ? -44.035 -42.091 45.849 1.00 77.88 83 GLY A O 1
ATOM 636 N N . LYS A 1 84 ? -43.703 -41.839 48.046 1.00 76.19 84 LYS A N 1
ATOM 637 C CA . LYS A 1 84 ? -44.842 -42.695 48.447 1.00 76.19 84 LYS A CA 1
ATOM 638 C C . LYS A 1 84 ? -46.215 -42.162 48.018 1.00 76.19 84 LYS A C 1
ATOM 640 O O . LYS A 1 84 ? -47.118 -42.959 47.795 1.00 76.19 84 LYS A O 1
ATOM 645 N N . SER A 1 85 ? -46.387 -40.843 47.958 1.00 82.56 85 SER A N 1
ATOM 646 C CA . SER A 1 85 ? -47.663 -40.206 47.587 1.00 82.56 85 SER A CA 1
ATOM 647 C C . SER A 1 85 ? -47.524 -38.999 46.659 1.00 82.56 85 SER A C 1
ATOM 649 O O . SER A 1 85 ? -48.533 -38.498 46.172 1.00 82.56 85 SER A O 1
ATOM 651 N N . LEU A 1 86 ? -46.300 -38.528 46.411 1.00 90.12 86 LEU A N 1
ATOM 652 C CA . LEU A 1 86 ? -46.016 -37.369 45.570 1.00 90.12 86 LEU A CA 1
ATOM 653 C C . LEU A 1 86 ? -44.844 -37.682 44.646 1.00 90.12 86 LEU A C 1
ATOM 655 O O . LEU A 1 86 ? -43.842 -38.246 45.087 1.00 90.12 86 LEU A O 1
ATOM 659 N N . THR A 1 87 ? -44.963 -37.265 43.394 1.00 91.75 87 THR A N 1
ATOM 660 C CA . THR A 1 87 ? -43.903 -37.316 42.384 1.00 91.75 87 THR A CA 1
ATOM 661 C C . THR A 1 87 ? -43.356 -35.919 42.155 1.00 91.75 87 THR A C 1
ATOM 663 O O . THR A 1 87 ? -44.128 -34.960 42.074 1.00 91.75 87 THR A O 1
ATOM 666 N N . ARG A 1 88 ? -42.025 -35.795 42.086 1.00 93.38 88 ARG A N 1
ATOM 667 C CA . ARG A 1 88 ? -41.355 -34.520 41.819 1.00 93.38 88 ARG A CA 1
ATOM 668 C C . ARG A 1 88 ? -41.313 -34.233 40.324 1.00 93.38 88 ARG A C 1
ATOM 670 O O . ARG A 1 88 ? -40.977 -35.106 39.530 1.00 93.38 88 ARG A O 1
ATOM 677 N N . TYR A 1 89 ? -41.578 -32.986 39.969 1.00 94.94 89 TYR A N 1
ATOM 678 C CA . TYR A 1 89 ? -41.414 -32.453 38.624 1.00 94.94 89 TYR A CA 1
ATOM 679 C C . TYR A 1 89 ? -40.590 -31.167 38.684 1.00 94.94 89 TYR A C 1
ATOM 681 O O . TYR A 1 89 ? -40.590 -30.468 39.695 1.00 94.94 89 TYR A O 1
ATOM 689 N N . SER A 1 90 ? -39.895 -30.835 37.606 1.00 96.00 90 SER A N 1
ATOM 690 C CA . SER A 1 90 ? -39.222 -29.548 37.446 1.00 96.00 90 SER A CA 1
ATOM 691 C C . SER A 1 90 ? -39.595 -28.956 36.098 1.00 96.00 90 SER A C 1
ATOM 693 O O . SER A 1 90 ? -39.635 -29.682 35.105 1.00 96.00 90 SER A O 1
ATOM 695 N N . ILE A 1 91 ? -39.891 -27.658 36.054 1.00 96.81 91 ILE A N 1
ATOM 696 C CA . ILE A 1 91 ? -40.101 -26.933 34.800 1.00 96.81 91 ILE A CA 1
ATOM 697 C C . ILE A 1 91 ? -39.264 -25.662 34.749 1.00 96.81 91 ILE A C 1
ATOM 699 O O . ILE A 1 91 ? -39.045 -25.027 35.776 1.00 96.81 91 ILE A O 1
ATOM 703 N N . SER A 1 92 ? -38.889 -25.246 33.543 1.00 98.19 92 SER A N 1
ATOM 704 C CA . SER A 1 92 ? -38.328 -23.914 33.290 1.00 98.19 92 SER A CA 1
ATOM 705 C C . SER A 1 92 ? -39.352 -23.068 32.539 1.00 98.19 92 SER A C 1
ATOM 707 O O . SER A 1 92 ? -39.812 -23.464 31.465 1.00 98.19 92 SER A O 1
ATOM 709 N N . LEU A 1 93 ? -39.707 -21.905 33.082 1.00 97.81 93 LEU A N 1
ATOM 710 C CA . LEU A 1 93 ? -40.622 -20.938 32.477 1.00 97.81 93 LEU A CA 1
ATOM 711 C C . LEU A 1 93 ? -39.828 -19.761 31.884 1.00 97.81 93 LEU A C 1
ATOM 713 O O . LEU A 1 93 ? -39.088 -19.092 32.603 1.00 97.81 93 LEU A O 1
ATOM 717 N N . VAL A 1 94 ? -39.986 -19.501 30.582 1.00 98.31 94 VAL A N 1
ATOM 718 C CA . VAL A 1 94 ? -39.201 -18.496 29.820 1.00 98.31 94 VAL A CA 1
ATOM 719 C C . VAL A 1 94 ? -40.106 -17.638 28.914 1.00 98.31 94 VAL A C 1
ATOM 721 O O . VAL A 1 94 ? -41.249 -18.035 28.660 1.00 98.31 94 VAL A O 1
ATOM 724 N N . PRO A 1 95 ? -39.661 -16.483 28.377 1.00 97.19 95 PRO A N 1
ATOM 725 C CA . PRO A 1 95 ? -40.444 -15.734 27.392 1.00 97.19 95 PRO A CA 1
ATOM 726 C C . PRO A 1 95 ? -40.458 -16.415 26.022 1.00 97.19 95 PRO A C 1
ATOM 728 O O . PRO A 1 95 ? -39.551 -17.175 25.686 1.00 97.19 95 PRO A O 1
ATOM 731 N N . GLN A 1 96 ? -41.418 -16.049 25.166 1.00 95.44 96 GLN A N 1
ATOM 732 C CA . GLN A 1 96 ? -41.440 -16.525 23.774 1.00 95.44 96 GLN A CA 1
ATOM 733 C C . GLN A 1 96 ? -40.153 -16.145 23.023 1.00 95.44 96 GLN A C 1
ATOM 735 O O . GLN A 1 96 ? -39.654 -16.930 22.224 1.00 95.44 96 GLN A O 1
ATOM 740 N N . LEU A 1 97 ? -39.556 -14.994 23.359 1.00 97.44 97 LEU A N 1
ATOM 741 C CA . LEU A 1 97 ? -38.273 -14.542 22.816 1.00 97.44 97 LEU A CA 1
ATOM 742 C C . LEU A 1 97 ? -37.144 -15.578 22.996 1.00 97.44 97 LEU A C 1
ATOM 744 O O . LEU A 1 97 ? -36.287 -15.699 22.130 1.00 97.44 97 LEU A O 1
ATOM 748 N N . ALA A 1 98 ? -37.150 -16.370 24.075 1.00 97.50 98 ALA A N 1
ATOM 749 C CA . ALA A 1 98 ? -36.100 -17.358 24.330 1.00 97.50 98 ALA A CA 1
ATOM 750 C C . ALA A 1 98 ? -36.048 -18.476 23.274 1.00 97.50 98 ALA A C 1
ATOM 752 O O . ALA A 1 98 ? -35.012 -19.117 23.123 1.00 97.50 98 ALA A O 1
ATOM 753 N N . TYR A 1 99 ? -37.136 -18.709 22.531 1.00 96.56 99 TYR A N 1
ATOM 754 C CA . TYR A 1 99 ? -37.200 -19.733 21.485 1.00 96.56 99 TYR A CA 1
ATOM 755 C C . TYR A 1 99 ? -36.364 -19.352 20.259 1.00 96.56 99 TYR A C 1
ATOM 757 O O . TYR A 1 99 ? -35.858 -20.235 19.569 1.00 96.56 99 TYR A O 1
ATOM 765 N N . LEU A 1 100 ? -36.153 -18.051 20.027 1.00 97.50 100 LEU A N 1
ATOM 766 C CA . LEU A 1 100 ? -35.378 -17.533 18.897 1.00 97.50 100 LEU A CA 1
ATOM 767 C C . LEU A 1 100 ? -33.892 -17.919 18.971 1.00 97.50 100 LEU A C 1
ATOM 769 O O . LEU A 1 100 ? -33.184 -17.794 17.980 1.00 97.50 100 LEU A O 1
ATOM 773 N N . ARG A 1 101 ? -33.421 -18.457 20.104 1.00 97.25 101 ARG A N 1
ATOM 774 C CA . ARG A 1 101 ? -32.075 -19.040 20.222 1.00 97.25 101 ARG A CA 1
ATOM 775 C C . ARG A 1 101 ? -31.863 -20.290 19.364 1.00 97.25 101 ARG A C 1
ATOM 777 O O . ARG A 1 101 ? -30.725 -20.689 19.153 1.00 97.25 101 ARG A O 1
ATOM 784 N N . HIS A 1 102 ? -32.947 -20.956 18.959 1.00 95.69 102 HIS A N 1
ATOM 785 C CA . HIS A 1 102 ? -32.893 -22.210 18.200 1.00 95.69 102 HIS A CA 1
ATOM 786 C C . HIS A 1 102 ? -32.930 -21.986 16.690 1.00 95.69 102 HIS A C 1
ATOM 788 O O . HIS A 1 102 ? -32.505 -22.857 15.936 1.00 95.69 102 HIS A O 1
ATOM 794 N N . ASN A 1 103 ? -33.384 -20.815 16.245 1.00 94.06 103 ASN A N 1
ATOM 795 C CA . ASN A 1 103 ? -33.408 -20.451 14.834 1.00 94.06 103 ASN A CA 1
ATOM 796 C C . ASN A 1 103 ? -32.091 -19.775 14.477 1.00 94.06 103 ASN A C 1
ATOM 798 O O . ASN A 1 103 ? -31.771 -18.753 15.075 1.00 94.06 103 ASN A O 1
ATOM 802 N N . HIS A 1 104 ? -31.355 -20.339 13.524 1.00 94.75 104 HIS A N 1
ATOM 803 C CA . HIS A 1 104 ? -30.136 -19.758 12.964 1.00 94.75 104 HIS A CA 1
ATOM 804 C C . HIS A 1 104 ? -30.364 -19.479 11.488 1.00 94.75 104 HIS A C 1
ATOM 806 O O . HIS A 1 104 ? -30.959 -20.311 10.796 1.00 94.75 104 HIS A O 1
ATOM 812 N N . ASP A 1 105 ? -29.905 -18.323 11.020 1.00 92.81 105 ASP A N 1
ATOM 813 C CA . ASP A 1 105 ? -30.134 -17.916 9.641 1.00 92.81 105 ASP A CA 1
ATOM 814 C C . ASP A 1 105 ? -28.991 -17.082 9.052 1.00 92.81 105 ASP A C 1
ATOM 816 O O . ASP A 1 105 ? -28.109 -16.594 9.766 1.00 92.81 105 ASP A O 1
ATOM 820 N N . GLN A 1 106 ? -29.023 -16.948 7.726 1.00 94.56 106 GLN A N 1
ATOM 821 C CA . GLN A 1 106 ? -28.164 -16.068 6.944 1.00 94.56 106 GLN A CA 1
ATOM 822 C C . GLN A 1 106 ? -29.050 -15.235 6.013 1.00 94.56 106 GLN A C 1
ATOM 824 O O . GLN A 1 106 ? -29.568 -15.745 5.022 1.00 94.56 106 GLN A O 1
ATOM 829 N N . GLN A 1 107 ? -29.278 -13.973 6.379 1.00 94.69 107 GLN A N 1
ATOM 830 C CA . GLN A 1 107 ? -30.257 -13.095 5.731 1.00 94.69 107 GLN A CA 1
ATOM 831 C C . GLN A 1 107 ? -29.716 -11.679 5.547 1.00 94.69 107 GLN A C 1
ATOM 833 O O . GLN A 1 107 ? -28.950 -11.170 6.371 1.00 94.69 107 GLN A O 1
ATOM 838 N N . ILE A 1 108 ? -30.165 -11.026 4.476 1.00 96.88 108 ILE A N 1
ATOM 839 C CA . ILE A 1 108 ? -29.800 -9.658 4.114 1.00 96.88 108 ILE A CA 1
ATOM 840 C C . ILE A 1 108 ? -31.009 -8.733 4.311 1.00 96.88 108 ILE A C 1
ATOM 842 O O . ILE A 1 108 ? -32.071 -8.931 3.728 1.00 96.88 108 ILE A O 1
ATOM 846 N N . PHE A 1 109 ? -30.817 -7.659 5.074 1.00 97.00 109 PHE A N 1
ATOM 847 C CA . PHE A 1 109 ? -31.781 -6.580 5.274 1.00 97.00 109 PHE A CA 1
ATOM 848 C C . PHE A 1 109 ? -31.252 -5.292 4.635 1.00 97.00 109 PHE A C 1
ATOM 850 O O . PHE A 1 109 ? -30.141 -4.847 4.933 1.00 97.00 109 PHE A O 1
ATOM 857 N N . GLN A 1 110 ? -32.053 -4.659 3.776 1.00 95.62 110 GLN A N 1
ATOM 858 C CA . GLN A 1 110 ? -31.649 -3.466 3.023 1.00 95.62 110 GLN A CA 1
ATOM 859 C C . GLN A 1 110 ? -32.640 -2.330 3.205 1.00 95.62 110 GLN A C 1
ATOM 861 O O . GLN A 1 110 ? -33.848 -2.546 3.178 1.00 95.62 110 GLN A O 1
ATOM 866 N N . HIS A 1 111 ? -32.123 -1.111 3.358 1.00 95.88 111 HIS A N 1
ATOM 867 C CA . HIS A 1 111 ? -32.917 0.115 3.485 1.00 95.88 111 HIS A CA 1
ATOM 868 C C . HIS A 1 111 ? -33.962 0.058 4.616 1.00 95.88 111 HIS A C 1
ATOM 870 O O . HIS A 1 111 ? -35.080 0.558 4.499 1.00 95.88 111 HIS A O 1
ATOM 876 N N . LEU A 1 112 ? -33.592 -0.558 5.743 1.00 97.44 112 LEU A N 1
ATOM 877 C CA . LEU A 1 112 ? -34.440 -0.682 6.929 1.00 97.44 112 LEU A CA 1
ATOM 878 C C . LEU A 1 112 ? -33.753 -0.089 8.157 1.00 97.44 112 LEU A C 1
ATOM 880 O O . LEU A 1 112 ? -32.533 -0.137 8.311 1.00 97.44 112 LEU A O 1
ATOM 884 N N . THR A 1 113 ? -34.549 0.470 9.066 1.00 97.12 113 THR A N 1
ATOM 885 C CA . THR A 1 113 ? -34.064 0.873 10.390 1.00 97.12 113 THR A CA 1
ATOM 886 C C . THR A 1 113 ? -33.954 -0.354 11.294 1.00 97.12 113 THR A C 1
ATOM 888 O O . THR A 1 113 ? -34.713 -1.310 11.141 1.00 97.12 113 THR A O 1
ATOM 891 N N . VAL A 1 114 ? -33.065 -0.319 12.290 1.00 97.06 114 VAL A N 1
ATOM 892 C CA . VAL A 1 114 ? -32.907 -1.431 13.247 1.00 97.06 114 VAL A CA 1
ATOM 893 C C . VAL A 1 114 ? -34.231 -1.861 13.906 1.00 97.06 114 VAL A C 1
ATOM 895 O O . VAL A 1 114 ? -34.499 -3.060 13.930 1.00 97.06 114 VAL A O 1
ATOM 898 N N . PRO A 1 115 ? -35.121 -0.952 14.358 1.00 97.50 115 PRO A N 1
ATOM 899 C CA . PRO A 1 115 ? -36.433 -1.355 14.869 1.00 97.50 115 PRO A CA 1
ATOM 900 C C . PRO A 1 115 ? -37.305 -2.097 13.843 1.00 97.50 115 PRO A C 1
ATOM 902 O O . PRO A 1 115 ? -37.997 -3.040 14.216 1.00 97.50 115 PRO A O 1
ATOM 905 N N . LYS A 1 116 ? -37.261 -1.712 12.556 1.00 97.88 116 LYS A N 1
ATOM 906 C CA . LYS A 1 116 ? -37.981 -2.425 11.483 1.00 97.88 116 LYS A CA 1
ATOM 907 C C . LYS A 1 116 ? -37.396 -3.824 11.255 1.00 97.88 116 LYS A C 1
ATOM 909 O O . LYS A 1 116 ? -38.165 -4.760 11.085 1.00 97.88 116 LYS A O 1
ATOM 914 N N . ILE A 1 117 ? -36.068 -3.967 11.297 1.00 98.31 117 ILE A N 1
ATOM 915 C CA . ILE A 1 117 ? -35.386 -5.268 11.177 1.00 98.31 117 ILE A CA 1
ATOM 916 C C . ILE A 1 117 ? -35.796 -6.185 12.336 1.00 98.31 117 ILE A C 1
ATOM 918 O O . ILE A 1 117 ? -36.271 -7.292 12.106 1.00 98.31 117 ILE A O 1
ATOM 922 N N . ILE A 1 118 ? -35.703 -5.704 13.582 1.00 98.19 118 ILE A N 1
ATOM 923 C CA . ILE A 1 118 ? -36.108 -6.477 14.767 1.00 98.19 118 ILE A CA 1
ATOM 924 C C . ILE A 1 118 ? -37.586 -6.882 14.673 1.00 98.19 118 ILE A C 1
ATOM 926 O O . ILE A 1 118 ? -37.914 -8.031 14.952 1.00 98.19 118 ILE A O 1
ATOM 930 N N . ALA A 1 119 ? -38.474 -5.973 14.253 1.00 97.94 119 ALA A N 1
ATOM 931 C CA . ALA A 1 119 ? -39.888 -6.286 14.048 1.00 97.94 119 ALA A CA 1
ATOM 932 C C . ALA A 1 119 ? -40.085 -7.430 13.041 1.00 97.94 119 ALA A C 1
ATOM 934 O O . ALA A 1 119 ? -40.786 -8.387 13.350 1.00 97.94 119 ALA A O 1
ATOM 935 N N . GLN A 1 120 ? -39.422 -7.370 11.882 1.00 97.31 120 GLN A N 1
ATOM 936 C CA . GLN A 1 120 ? -39.517 -8.416 10.861 1.00 97.31 120 GLN A CA 1
ATOM 937 C C . GLN A 1 120 ? -39.040 -9.777 11.378 1.00 97.31 120 GLN A C 1
ATOM 939 O O . GLN A 1 120 ? -39.719 -10.778 11.158 1.00 97.31 120 GLN A O 1
ATOM 944 N N . VAL A 1 121 ? -37.923 -9.818 12.113 1.00 97.19 121 VAL A N 1
ATOM 945 C CA . VAL A 1 121 ? -37.405 -11.063 12.705 1.00 97.19 121 VAL A CA 1
ATOM 946 C C . VAL A 1 121 ? -38.386 -11.629 13.740 1.00 97.19 121 VAL A C 1
ATOM 948 O O . VAL A 1 121 ? -38.665 -12.825 13.738 1.00 97.19 121 VAL A O 1
ATOM 951 N N . LEU A 1 122 ? -38.961 -10.785 14.604 1.00 97.50 122 LEU A N 1
ATOM 952 C CA . LEU A 1 122 ? -39.959 -11.207 15.596 1.00 97.50 122 LEU A CA 1
ATOM 953 C C . LEU A 1 122 ? -41.237 -11.750 14.936 1.00 97.50 122 LEU A C 1
ATOM 955 O O . LEU A 1 122 ? -41.702 -12.842 15.279 1.00 97.50 122 LEU A O 1
ATOM 959 N N . GLU A 1 123 ? -41.787 -11.012 13.971 1.00 96.81 123 GLU A N 1
ATOM 960 C CA . GLU A 1 123 ? -43.030 -11.358 13.280 1.00 96.81 123 GLU A CA 1
ATOM 961 C C . GLU A 1 123 ? -42.877 -12.639 12.450 1.00 96.81 123 GLU A C 1
ATOM 963 O O . GLU A 1 123 ? -43.752 -13.508 12.502 1.00 96.81 123 GLU A O 1
ATOM 968 N N . ALA A 1 124 ? -41.733 -12.825 11.780 1.00 93.81 124 ALA A N 1
ATOM 969 C CA . ALA A 1 124 ? -41.416 -14.045 11.035 1.00 93.81 124 ALA A CA 1
ATOM 970 C C . ALA A 1 124 ? -41.405 -15.306 11.920 1.00 93.81 124 ALA A C 1
ATOM 972 O O . ALA A 1 124 ? -41.600 -16.416 11.420 1.00 93.81 124 ALA A O 1
ATOM 973 N N . ARG A 1 125 ? -41.204 -15.157 13.239 1.00 93.94 125 ARG A N 1
ATOM 974 C CA . ARG A 1 125 ? -41.220 -16.255 14.225 1.00 93.94 125 ARG A CA 1
ATOM 975 C C . ARG A 1 125 ? -42.485 -16.284 15.089 1.00 93.94 125 ARG A C 1
ATOM 977 O O . ARG A 1 125 ? -42.534 -16.987 16.099 1.00 93.94 125 ARG A O 1
ATOM 984 N N . GLY A 1 126 ? -43.526 -15.551 14.691 1.00 91.69 126 GLY A N 1
ATOM 985 C CA . GLY A 1 126 ? -44.839 -15.578 15.338 1.00 91.69 126 GLY A CA 1
ATOM 986 C C . GLY A 1 126 ? -44.932 -14.773 16.638 1.00 91.69 126 GLY A C 1
ATOM 987 O O . GLY A 1 126 ? -45.853 -15.002 17.425 1.00 91.69 126 GLY A O 1
ATOM 988 N N . ILE A 1 127 ? -44.001 -13.845 16.886 1.00 95.19 127 ILE A N 1
ATOM 989 C CA . ILE A 1 127 ? -44.126 -12.825 17.935 1.00 95.19 127 ILE A CA 1
ATOM 990 C C . ILE A 1 127 ? -44.710 -11.574 17.271 1.00 95.19 127 ILE A C 1
ATOM 992 O O . ILE A 1 127 ? -43.989 -10.776 16.682 1.00 95.19 127 ILE A O 1
ATOM 996 N N . LEU A 1 128 ? -46.035 -11.440 17.321 1.00 93.69 128 LEU A N 1
ATOM 997 C CA . LEU A 1 128 ? -46.780 -10.400 16.605 1.00 93.69 128 LEU A CA 1
ATOM 998 C C . LEU A 1 128 ? -46.842 -9.076 17.391 1.00 93.69 128 LEU A C 1
ATOM 1000 O O . LEU A 1 128 ? -46.458 -9.000 18.559 1.00 93.69 128 LEU A O 1
ATOM 1004 N N . ALA A 1 129 ? -47.343 -8.021 16.742 1.00 87.44 129 ALA A N 1
ATOM 1005 C CA . ALA A 1 129 ? -47.333 -6.641 17.242 1.00 87.44 129 ALA A CA 1
ATOM 1006 C C . ALA A 1 129 ? -48.073 -6.398 18.580 1.00 87.44 129 ALA A C 1
ATOM 1008 O O . ALA A 1 129 ? -47.896 -5.351 19.203 1.00 87.44 129 ALA A O 1
ATOM 1009 N N . ASP A 1 130 ? -48.903 -7.331 19.049 1.00 89.56 130 ASP A N 1
ATOM 1010 C CA . ASP A 1 130 ? -49.532 -7.286 20.374 1.00 89.56 130 ASP A CA 1
ATOM 1011 C C . ASP A 1 130 ? -48.595 -7.770 21.499 1.00 89.56 130 ASP A C 1
ATOM 1013 O O . ASP A 1 130 ? -48.711 -7.312 22.642 1.00 89.56 130 ASP A O 1
ATOM 1017 N N . ALA A 1 131 ? -47.623 -8.627 21.169 1.00 93.31 131 ALA A N 1
ATOM 1018 C CA . ALA A 1 131 ? -46.665 -9.232 22.093 1.00 93.31 131 ALA A CA 1
ATOM 1019 C C . ALA A 1 131 ? -45.386 -8.400 22.310 1.00 93.31 131 ALA A C 1
ATOM 1021 O O . ALA A 1 131 ? -44.639 -8.667 23.257 1.00 93.31 131 ALA A O 1
ATOM 1022 N N . TYR A 1 132 ? -45.137 -7.364 21.498 1.00 97.38 132 TYR A N 1
ATOM 1023 C CA . TYR A 1 132 ? -44.022 -6.434 21.700 1.00 97.38 132 TYR A CA 1
ATOM 1024 C C . TYR A 1 132 ? -44.405 -4.958 21.503 1.00 97.38 132 TYR A C 1
ATOM 1026 O O . TYR A 1 132 ? -45.503 -4.620 21.069 1.00 97.38 132 TYR A O 1
ATOM 1034 N N . SER A 1 133 ? -43.526 -4.033 21.893 1.00 96.62 133 SER A N 1
ATOM 1035 C CA . SER A 1 133 ? -43.662 -2.610 21.551 1.00 96.62 133 SER A CA 1
ATOM 1036 C C . SER A 1 133 ? -42.326 -1.887 21.537 1.00 96.62 133 SER A C 1
ATOM 1038 O O . SER A 1 133 ? -41.510 -2.103 22.430 1.00 96.62 133 SER A O 1
ATOM 1040 N N . PHE A 1 134 ? -42.171 -0.952 20.602 1.00 96.88 134 PHE A N 1
ATOM 1041 C CA . PHE A 1 134 ? -41.071 0.009 20.571 1.00 96.88 134 PHE A CA 1
ATOM 1042 C C . PHE A 1 134 ? -41.508 1.337 21.198 1.00 96.88 134 PHE A C 1
ATOM 1044 O O . PHE A 1 134 ? -42.453 1.967 20.729 1.00 96.88 134 PHE A O 1
ATOM 1051 N N . GLN A 1 135 ? -40.818 1.764 22.252 1.00 95.81 135 GLN A N 1
ATOM 1052 C CA . GLN A 1 135 ? -40.994 3.052 22.926 1.00 95.81 135 GLN A CA 1
ATOM 1053 C C . GLN A 1 135 ? -39.692 3.842 22.782 1.00 95.81 135 GLN A C 1
ATOM 1055 O O . GLN A 1 135 ? -38.894 3.934 23.708 1.00 95.81 135 GLN A O 1
ATOM 1060 N N . LEU A 1 136 ? -39.435 4.328 21.569 1.00 94.94 136 LEU A N 1
ATOM 1061 C CA . LEU A 1 136 ? -38.159 4.933 21.194 1.00 94.94 136 LEU A CA 1
ATOM 1062 C C . LEU A 1 136 ? -38.316 6.446 21.015 1.00 94.94 136 LEU A C 1
ATOM 1064 O O . LEU A 1 136 ? -39.195 6.891 20.279 1.00 94.94 136 LEU A O 1
ATOM 1068 N N . GLY A 1 137 ? -37.465 7.227 21.680 1.00 88.25 137 GLY A N 1
ATOM 1069 C CA . GLY A 1 137 ? -37.419 8.684 21.564 1.00 88.25 137 GLY A CA 1
ATOM 1070 C C . GLY A 1 137 ? -36.469 9.186 20.473 1.00 88.25 137 GLY A C 1
ATOM 1071 O O . GLY A 1 137 ? -36.646 10.297 19.972 1.00 88.25 137 GLY A O 1
ATOM 1072 N N . ALA A 1 138 ? -35.465 8.392 20.084 1.00 88.69 138 ALA A N 1
ATOM 1073 C CA . ALA A 1 138 ? -34.513 8.768 19.043 1.00 88.69 138 ALA A CA 1
ATOM 1074 C C . ALA A 1 138 ? -34.977 8.370 17.631 1.00 88.69 138 ALA A C 1
ATOM 1076 O O . ALA A 1 138 ? -35.702 7.397 17.431 1.00 88.69 138 ALA A O 1
ATOM 1077 N N . ILE A 1 139 ? -34.474 9.095 16.628 1.00 87.88 139 ILE A N 1
ATOM 1078 C CA . ILE A 1 139 ? -34.601 8.717 15.216 1.00 87.88 139 ILE A CA 1
ATOM 1079 C C . ILE A 1 139 ? -33.446 7.774 14.860 1.00 87.88 139 ILE A C 1
ATOM 1081 O O . ILE A 1 139 ? -32.277 8.107 15.070 1.00 87.88 139 ILE A O 1
ATOM 1085 N N . TYR A 1 140 ? -33.780 6.610 14.306 1.00 91.06 140 TYR A N 1
ATOM 1086 C CA . TYR A 1 140 ? -32.818 5.599 13.867 1.00 91.06 140 TYR A CA 1
ATOM 1087 C C . TYR A 1 140 ? -32.619 5.694 12.356 1.00 91.06 140 TYR A C 1
ATOM 1089 O O . TYR A 1 140 ? -33.616 5.635 11.631 1.00 91.06 140 TYR A O 1
ATOM 1097 N N . PRO A 1 141 ? -31.376 5.841 11.864 1.00 92.12 141 PRO A N 1
ATOM 1098 C CA . PRO A 1 141 ? -31.126 5.871 10.432 1.00 92.12 141 PRO A CA 1
ATOM 1099 C C . PRO A 1 141 ? -31.427 4.509 9.802 1.00 92.12 141 PRO A C 1
ATOM 1101 O O . PRO A 1 141 ? -31.301 3.462 10.444 1.00 92.12 141 PRO A O 1
ATOM 1104 N N . GLU A 1 142 ? -31.807 4.530 8.529 1.00 94.38 142 GLU A N 1
ATOM 1105 C CA . GLU A 1 142 ? -31.884 3.314 7.727 1.00 94.38 142 GLU A CA 1
ATOM 1106 C C . GLU A 1 142 ? -30.472 2.793 7.457 1.00 94.38 142 GLU A C 1
ATOM 1108 O O . GLU A 1 142 ? -29.559 3.557 7.132 1.00 94.38 142 GLU A O 1
ATOM 1113 N N . ARG A 1 143 ? -30.285 1.483 7.620 1.00 93.94 143 ARG A N 1
ATOM 1114 C CA . ARG A 1 143 ? -29.062 0.797 7.212 1.00 93.94 143 ARG A CA 1
ATOM 1115 C C . ARG A 1 143 ? -29.207 0.449 5.737 1.00 93.94 143 ARG A C 1
ATOM 1117 O O . ARG A 1 143 ? -30.155 -0.233 5.359 1.00 93.94 143 ARG A O 1
ATOM 1124 N N . ALA A 1 144 ? -28.276 0.926 4.911 1.00 93.06 144 ALA A N 1
ATOM 1125 C CA . ALA A 1 144 ? -28.247 0.574 3.492 1.00 93.06 144 ALA A CA 1
ATOM 1126 C C . ALA A 1 144 ? -28.101 -0.944 3.306 1.00 93.06 144 ALA A C 1
ATOM 1128 O O . ALA A 1 144 ? -28.732 -1.520 2.428 1.00 93.06 144 ALA A O 1
ATOM 1129 N N . TYR A 1 145 ? -27.319 -1.580 4.179 1.00 96.06 145 TYR A N 1
ATOM 1130 C CA . TYR A 1 145 ? -27.042 -3.006 4.152 1.00 96.06 145 TYR A CA 1
ATOM 1131 C C . TYR A 1 145 ? -26.801 -3.509 5.581 1.00 96.06 145 TYR A C 1
ATOM 1133 O O . TYR A 1 145 ? -26.037 -2.893 6.328 1.00 96.06 145 TYR A O 1
ATOM 1141 N N . CYS A 1 146 ? -27.490 -4.574 5.988 1.00 96.94 146 CYS A N 1
ATOM 1142 C CA . CYS A 1 146 ? -27.325 -5.214 7.290 1.00 96.94 146 CYS A CA 1
ATOM 1143 C C . CYS A 1 146 ? -27.566 -6.717 7.169 1.00 96.94 146 CYS A C 1
ATOM 1145 O O . CYS A 1 146 ? -28.611 -7.138 6.685 1.00 96.94 146 CYS A O 1
ATOM 1147 N N . VAL A 1 147 ? -26.615 -7.519 7.625 1.00 97.00 147 VAL A N 1
ATOM 1148 C CA . VAL A 1 147 ? -26.617 -8.969 7.460 1.00 97.00 147 VAL A CA 1
ATOM 1149 C C . VAL A 1 147 ? -26.740 -9.647 8.826 1.00 97.00 147 VAL A C 1
ATOM 1151 O O . VAL A 1 147 ? -25.997 -9.328 9.763 1.00 97.00 147 VAL A O 1
ATOM 1154 N N . GLN A 1 148 ? -27.678 -10.590 8.927 1.00 97.38 148 GLN A N 1
ATOM 1155 C CA . GLN A 1 148 ? -27.652 -11.663 9.922 1.00 97.38 148 GLN A CA 1
ATOM 1156 C C . GLN A 1 148 ? -26.783 -12.771 9.333 1.00 97.38 148 GLN A C 1
ATOM 1158 O O . GLN A 1 148 ? -27.127 -13.299 8.280 1.00 97.38 148 GLN A O 1
ATOM 1163 N N . TYR A 1 149 ? -25.645 -13.089 9.951 1.00 95.75 149 TYR A N 1
ATOM 1164 C CA . TYR A 1 149 ? -24.677 -14.022 9.367 1.00 95.75 149 TYR A CA 1
ATOM 1165 C C . TYR A 1 149 ? -24.235 -15.063 10.390 1.00 95.75 149 TYR A C 1
ATOM 1167 O O . TYR A 1 149 ? -23.457 -14.741 11.276 1.00 95.75 149 TYR A O 1
ATOM 1175 N N . ASP A 1 150 ? -24.692 -16.309 10.250 1.00 92.88 150 ASP A N 1
ATOM 1176 C CA . ASP A 1 150 ? -24.275 -17.431 11.108 1.00 92.88 150 ASP A CA 1
ATOM 1177 C C . ASP A 1 150 ? -24.517 -17.170 12.609 1.00 92.88 150 ASP A C 1
ATOM 1179 O O . ASP A 1 150 ? -23.697 -17.460 13.479 1.00 92.88 150 ASP A O 1
ATOM 1183 N N . GLU A 1 151 ? -25.668 -16.576 12.920 1.00 96.81 151 GLU A N 1
ATOM 1184 C CA . GLU A 1 151 ? -26.107 -16.284 14.284 1.00 96.81 151 GLU A CA 1
ATOM 1185 C C . GLU A 1 151 ? -27.590 -16.605 14.465 1.00 96.81 151 GLU A C 1
ATOM 1187 O O . GLU A 1 151 ? -28.383 -16.574 13.515 1.00 96.81 151 GLU A O 1
ATOM 1192 N N . SER A 1 152 ? -27.972 -16.909 15.709 1.00 98.19 152 SER A N 1
ATOM 1193 C CA . SER A 1 152 ? -29.381 -17.115 16.034 1.00 98.19 152 SER A CA 1
ATOM 1194 C C . SER A 1 152 ? -30.182 -15.818 15.934 1.00 98.19 152 SER A C 1
ATOM 1196 O O . SER A 1 152 ? -29.641 -14.736 16.167 1.00 98.19 152 SER A O 1
ATOM 1198 N N . ASP A 1 153 ? -31.485 -15.914 15.675 1.00 98.12 153 ASP A N 1
ATOM 1199 C CA . ASP A 1 153 ? -32.375 -14.744 15.643 1.00 98.12 153 ASP A CA 1
ATOM 1200 C C . ASP A 1 153 ? -32.323 -13.957 16.966 1.00 98.12 153 ASP A C 1
ATOM 1202 O O . ASP A 1 153 ? -32.374 -12.727 16.980 1.00 98.12 153 ASP A O 1
ATOM 1206 N N . LEU A 1 154 ? -32.191 -14.667 18.095 1.00 98.12 154 LEU A N 1
ATOM 1207 C CA . LEU A 1 154 ? -32.060 -14.045 19.413 1.00 98.12 154 LEU A CA 1
ATOM 1208 C C . LEU A 1 154 ? -30.752 -13.252 19.528 1.00 98.12 154 LEU A C 1
ATOM 1210 O O . LEU A 1 154 ? -30.784 -12.090 19.934 1.00 98.12 154 LEU A O 1
ATOM 1214 N N . HIS A 1 155 ? -29.627 -13.861 19.139 1.00 98.31 155 HIS A N 1
ATOM 1215 C CA . HIS A 1 155 ? -28.313 -13.206 19.141 1.00 98.31 155 HIS A CA 1
ATOM 1216 C C . HIS A 1 155 ? -28.327 -11.973 18.239 1.00 98.31 155 HIS A C 1
ATOM 1218 O O . HIS A 1 155 ? -27.860 -10.914 18.651 1.00 98.31 155 HIS A O 1
ATOM 1224 N N . PHE A 1 156 ? -28.926 -12.078 17.049 1.00 98.31 156 PHE A N 1
ATOM 1225 C CA . PHE A 1 156 ? -29.044 -10.973 16.103 1.00 98.31 156 PHE A CA 1
ATOM 1226 C C . PHE A 1 156 ? -29.813 -9.789 16.702 1.00 98.31 156 PHE A C 1
ATOM 1228 O O . PHE A 1 156 ? -29.329 -8.657 16.678 1.00 98.31 156 PHE A O 1
ATOM 1235 N N . ILE A 1 157 ? -30.976 -10.039 17.318 1.00 98.25 157 ILE A N 1
ATOM 1236 C CA . ILE A 1 157 ? -31.763 -8.997 17.994 1.00 98.25 157 ILE A CA 1
ATOM 1237 C C . ILE A 1 157 ? -30.973 -8.377 19.153 1.00 98.25 157 ILE A C 1
ATOM 1239 O O . ILE A 1 157 ? -30.929 -7.151 19.267 1.00 98.25 157 ILE A O 1
ATOM 1243 N N . GLN A 1 158 ? -30.343 -9.195 20.004 1.00 98.31 158 GLN A N 1
ATOM 1244 C CA . GLN A 1 158 ? -29.560 -8.707 21.145 1.00 98.31 158 GLN A CA 1
ATOM 1245 C C . GLN A 1 158 ? -28.399 -7.831 20.678 1.00 98.31 158 GLN A C 1
ATOM 1247 O O . GLN A 1 158 ? -28.284 -6.693 21.126 1.00 98.31 158 GLN A O 1
ATOM 1252 N N . ARG A 1 159 ? -27.624 -8.288 19.694 1.00 97.12 159 ARG A N 1
ATOM 1253 C CA . ARG A 1 159 ? -26.530 -7.524 19.094 1.00 97.12 159 ARG A CA 1
ATOM 1254 C C . ARG A 1 159 ? -26.999 -6.214 18.464 1.00 97.12 159 ARG A C 1
ATOM 1256 O O . ARG A 1 159 ? -26.361 -5.183 18.651 1.00 97.12 159 ARG A O 1
ATOM 1263 N N . LEU A 1 160 ? -28.113 -6.209 17.732 1.00 97.56 160 LEU A N 1
ATOM 1264 C CA . LEU A 1 160 ? -28.659 -4.977 17.154 1.00 97.56 160 LEU A CA 1
ATOM 1265 C C . LEU A 1 160 ? -29.101 -3.984 18.239 1.00 97.56 160 LEU A C 1
ATOM 1267 O O . LEU A 1 160 ? -28.838 -2.783 18.133 1.00 97.56 160 LEU A O 1
ATOM 1271 N N . CYS A 1 161 ? -29.730 -4.481 19.305 1.00 97.50 161 CYS A N 1
ATOM 1272 C CA . CYS A 1 161 ? -30.042 -3.692 20.490 1.00 97.50 161 CYS A CA 1
ATOM 1273 C C . CYS A 1 161 ? -28.776 -3.127 21.147 1.00 97.50 161 CYS A C 1
ATOM 1275 O O . CYS A 1 161 ? -28.755 -1.963 21.543 1.00 97.50 161 CYS A O 1
ATOM 1277 N N . GLU A 1 162 ? -27.711 -3.915 21.223 1.00 96.88 162 GLU A N 1
ATOM 1278 C CA . GLU A 1 162 ? -26.417 -3.522 21.773 1.00 96.88 162 GLU A CA 1
ATOM 1279 C C . GLU A 1 162 ? -25.723 -2.441 20.954 1.00 96.88 162 GLU A C 1
ATOM 1281 O O . GLU A 1 162 ? -25.351 -1.409 21.514 1.00 96.88 162 GLU A O 1
ATOM 1286 N N . GLU A 1 163 ? -25.607 -2.633 19.640 1.00 94.31 163 GLU A N 1
ATOM 1287 C CA . GLU A 1 163 ? -25.021 -1.677 18.695 1.00 94.31 163 GLU A CA 1
ATOM 1288 C C . GLU A 1 163 ? -25.723 -0.321 18.767 1.00 94.31 163 GLU A C 1
ATOM 1290 O O . GLU A 1 163 ? -25.080 0.729 18.836 1.00 94.31 163 GLU A O 1
ATOM 1295 N N . GLU A 1 164 ? -27.054 -0.348 18.796 1.00 94.12 164 GLU A N 1
ATOM 1296 C CA . GLU A 1 164 ? -27.860 0.857 18.867 1.00 94.12 164 GLU A CA 1
ATOM 1297 C C . GLU A 1 164 ? -27.975 1.410 20.288 1.00 94.12 164 GLU A C 1
ATOM 1299 O O . GLU A 1 164 ? -28.240 2.592 20.437 1.00 94.12 164 GLU A O 1
ATOM 1304 N N . GLY A 1 165 ? -27.772 0.633 21.349 1.00 94.75 165 GLY A N 1
ATOM 1305 C CA . GLY A 1 165 ? -28.054 1.061 22.724 1.00 94.75 165 GLY A CA 1
ATOM 1306 C C . GLY A 1 165 ? -29.552 1.078 23.074 1.00 94.75 165 GLY A C 1
ATOM 1307 O O . GLY A 1 165 ? -29.984 1.890 23.897 1.00 94.75 165 GLY A O 1
ATOM 1308 N N . ILE A 1 166 ? -30.333 0.201 22.440 1.00 97.25 166 ILE A N 1
ATOM 1309 C CA . ILE A 1 166 ? -31.744 -0.068 22.738 1.00 97.25 166 ILE A CA 1
ATOM 1310 C C . ILE A 1 166 ? -31.801 -1.117 23.850 1.00 97.25 166 ILE A C 1
ATOM 1312 O O . ILE A 1 166 ? -31.281 -2.222 23.707 1.00 97.25 166 ILE A O 1
ATOM 1316 N N . HIS A 1 167 ? -32.452 -0.796 24.959 1.00 96.81 167 HIS A N 1
ATOM 1317 C CA . HIS A 1 167 ? -32.719 -1.777 25.999 1.00 96.81 167 HIS A CA 1
ATOM 1318 C C . HIS A 1 167 ? -34.020 -2.533 25.717 1.00 96.81 167 HIS A C 1
ATOM 1320 O O . HIS A 1 167 ? -34.916 -2.004 25.054 1.00 96.81 167 HIS A O 1
ATOM 1326 N N . PHE A 1 168 ? -34.162 -3.740 26.263 1.00 97.81 168 PHE A N 1
ATOM 1327 C CA . PHE A 1 168 ? -35.457 -4.415 26.312 1.00 97.81 168 PHE A CA 1
ATOM 1328 C C . PHE A 1 168 ? -35.733 -5.064 27.666 1.00 97.81 168 PHE A C 1
ATOM 1330 O O . PHE A 1 168 ? -34.812 -5.446 28.385 1.00 97.81 168 PHE A O 1
ATOM 1337 N N . HIS A 1 169 ? -37.013 -5.170 28.014 1.00 97.56 169 HIS A N 1
ATOM 1338 C CA . HIS A 1 169 ? -37.498 -5.795 29.246 1.00 97.56 169 HIS A CA 1
ATOM 1339 C C . HIS A 1 169 ? -38.885 -6.408 29.038 1.00 97.56 169 HIS A C 1
ATOM 1341 O O . HIS A 1 169 ? -39.511 -6.216 27.991 1.00 97.56 169 HIS A O 1
ATOM 1347 N N . PHE A 1 170 ? -39.378 -7.134 30.041 1.00 97.19 170 PHE A N 1
ATOM 1348 C CA . PHE A 1 170 ? -40.677 -7.796 29.987 1.00 97.19 170 PHE A CA 1
ATOM 1349 C C . PHE A 1 170 ? -41.670 -7.156 30.954 1.00 97.19 170 PHE A C 1
ATOM 1351 O O . PHE A 1 170 ? -41.341 -6.810 32.084 1.00 97.19 170 PHE A O 1
ATOM 1358 N N . GLN A 1 171 ? -42.910 -7.000 30.500 1.00 95.12 171 GLN A N 1
ATOM 1359 C CA . GLN A 1 171 ? -44.033 -6.595 31.339 1.00 95.12 171 GLN A CA 1
ATOM 1360 C C . GLN A 1 171 ? -45.004 -7.760 31.451 1.00 95.12 171 GLN A C 1
ATOM 1362 O O . GLN A 1 171 ? -45.508 -8.242 30.436 1.00 95.12 171 GLN A O 1
ATOM 1367 N N . HIS A 1 172 ? -45.263 -8.212 32.675 1.00 94.56 172 HIS A N 1
ATOM 1368 C CA . HIS A 1 172 ? -46.104 -9.375 32.925 1.00 94.56 172 HIS A CA 1
ATOM 1369 C C . HIS A 1 172 ? -47.534 -8.990 33.305 1.00 94.56 172 HIS A C 1
ATOM 1371 O O . HIS A 1 172 ? -47.795 -7.992 33.974 1.00 94.56 172 HIS A O 1
ATOM 1377 N N . SER A 1 173 ? -48.464 -9.838 32.888 1.00 92.94 173 SER A N 1
ATOM 1378 C CA . SER A 1 173 ? -49.862 -9.865 33.298 1.00 92.94 173 SER A CA 1
ATOM 1379 C C . SER A 1 173 ? -50.282 -11.324 33.468 1.00 92.94 173 SER A C 1
ATOM 1381 O O . SER A 1 173 ? -49.607 -12.227 32.973 1.00 92.94 173 SER A O 1
ATOM 1383 N N . SER A 1 174 ? -51.412 -11.575 34.124 1.00 88.81 174 SER A N 1
ATOM 1384 C CA . SER A 1 174 ? -51.914 -12.943 34.306 1.00 88.81 174 SER A CA 1
ATOM 1385 C C . SER A 1 174 ? -52.224 -13.674 32.997 1.00 88.81 174 SER A C 1
ATOM 1387 O O . SER A 1 174 ? -52.237 -14.900 32.985 1.00 88.81 174 SER A O 1
ATOM 1389 N N . SER A 1 175 ? -52.456 -12.944 31.902 1.00 87.75 175 SER A N 1
ATOM 1390 C CA . SER A 1 175 ? -52.796 -13.499 30.588 1.00 87.75 175 SER A CA 1
ATOM 1391 C C . SER A 1 175 ? -51.652 -13.474 29.569 1.00 87.75 175 SER A C 1
ATOM 1393 O O . SER A 1 175 ? -51.855 -13.891 28.433 1.00 87.75 175 SER A O 1
ATOM 1395 N N . GLY A 1 176 ? -50.482 -12.921 29.904 1.00 93.06 176 GLY A N 1
ATOM 1396 C CA . GLY A 1 176 ? -49.440 -12.678 28.905 1.00 93.06 176 GLY A CA 1
ATOM 1397 C C . GLY A 1 176 ? -48.224 -11.917 29.426 1.00 93.06 176 GLY A C 1
ATOM 1398 O O . GLY A 1 176 ? -48.297 -11.236 30.449 1.00 93.06 176 GLY A O 1
ATOM 1399 N N . HIS A 1 177 ? -47.118 -11.981 28.683 1.00 95.12 177 HIS A N 1
ATOM 1400 C CA . HIS A 1 177 ? -45.983 -11.070 28.844 1.00 95.12 177 HIS A CA 1
ATOM 1401 C C . HIS A 1 177 ? -45.785 -10.260 27.564 1.00 95.12 177 HIS A C 1
ATOM 1403 O O . HIS A 1 177 ? -46.010 -10.770 26.469 1.00 95.12 177 HIS A O 1
ATOM 1409 N N . LYS A 1 178 ? -45.344 -9.011 27.707 1.00 95.81 178 LYS A N 1
ATOM 1410 C CA . LYS A 1 178 ? -45.040 -8.111 26.595 1.00 95.81 178 LYS A CA 1
ATOM 1411 C C . LYS A 1 178 ? -43.562 -7.742 26.594 1.00 95.81 178 LYS A C 1
ATOM 1413 O O . LYS A 1 178 ? -43.049 -7.313 27.624 1.00 95.81 178 LYS A O 1
ATOM 1418 N N . LEU A 1 179 ? -42.905 -7.881 25.445 1.00 97.81 179 LEU A N 1
ATOM 1419 C CA . LEU A 1 179 ? -41.525 -7.452 25.221 1.00 97.81 179 LEU A CA 1
ATOM 1420 C C . LEU A 1 179 ? -41.487 -5.956 24.880 1.00 97.81 179 LEU A C 1
ATOM 1422 O O . LEU A 1 179 ? -42.069 -5.515 23.891 1.00 97.81 179 LEU A O 1
ATOM 1426 N N . VAL A 1 180 ? -40.814 -5.149 25.690 1.00 97.50 180 VAL A N 1
ATOM 1427 C CA . VAL A 1 180 ? -40.767 -3.694 25.510 1.00 97.50 180 VAL A CA 1
ATOM 1428 C C . VAL A 1 180 ? -39.350 -3.266 25.185 1.00 97.50 180 VAL A C 1
ATOM 1430 O O . VAL A 1 180 ? -38.452 -3.473 25.994 1.00 97.50 180 VAL A O 1
ATOM 1433 N N . PHE A 1 181 ? -39.173 -2.633 24.029 1.00 98.12 181 PHE A N 1
ATOM 1434 C CA . PHE A 1 181 ? -37.927 -1.999 23.611 1.00 98.12 181 PHE A CA 1
ATOM 1435 C C . PHE A 1 181 ? -37.970 -0.504 23.921 1.00 98.12 181 PHE A C 1
ATOM 1437 O O . PHE A 1 181 ? -38.974 0.153 23.637 1.00 98.12 181 PHE A O 1
ATOM 1444 N N . GLY A 1 182 ? -36.877 0.041 24.443 1.00 96.75 182 GLY A N 1
ATOM 1445 C CA . GLY A 1 182 ? -36.749 1.459 24.762 1.00 96.75 182 GLY A CA 1
ATOM 1446 C C . GLY A 1 182 ? -35.326 1.970 24.582 1.00 96.75 182 GLY A C 1
ATOM 1447 O O . GLY A 1 182 ? -34.371 1.202 24.503 1.00 96.75 182 GLY A O 1
ATOM 1448 N N . ASP A 1 183 ? -35.167 3.286 24.507 1.00 94.38 183 ASP A N 1
ATOM 1449 C CA . ASP A 1 183 ? -33.859 3.929 24.333 1.00 94.38 183 ASP A CA 1
ATOM 1450 C C . ASP A 1 183 ? -33.633 5.128 25.256 1.00 94.38 183 ASP A C 1
ATOM 1452 O O . ASP A 1 183 ? -32.656 5.862 25.099 1.00 94.38 183 ASP A O 1
ATOM 1456 N N . ASP A 1 184 ? -34.481 5.291 26.262 1.00 90.75 184 ASP A N 1
ATOM 1457 C CA . ASP A 1 184 ? -34.342 6.308 27.293 1.00 90.75 184 ASP A CA 1
ATOM 1458 C C . ASP A 1 184 ? -34.949 5.822 28.614 1.00 90.75 184 ASP A C 1
ATOM 1460 O O . ASP A 1 184 ? -35.784 4.918 28.640 1.00 90.75 184 ASP A O 1
ATOM 1464 N N . GLN A 1 185 ? -34.534 6.424 29.724 1.00 89.06 185 GLN A N 1
ATOM 1465 C CA . GLN A 1 185 ? -35.000 6.039 31.051 1.00 89.06 185 GLN A CA 1
ATOM 1466 C C . GLN A 1 185 ? -36.481 6.346 31.302 1.00 89.06 185 GLN A C 1
ATOM 1468 O O . GLN A 1 185 ? -37.111 5.679 32.117 1.00 89.06 185 GLN A O 1
ATOM 1473 N N . THR A 1 186 ? -37.074 7.295 30.577 1.00 90.50 186 THR A N 1
ATOM 1474 C CA . THR A 1 186 ? -38.508 7.625 30.670 1.00 90.50 186 THR A CA 1
ATOM 1475 C C . THR A 1 186 ? -39.442 6.473 30.281 1.00 90.50 186 THR A C 1
ATOM 1477 O O . THR A 1 186 ? -40.617 6.493 30.650 1.00 90.50 186 THR A O 1
ATOM 1480 N N . VAL A 1 187 ? -38.926 5.458 29.580 1.00 92.00 187 VAL A N 1
ATOM 1481 C CA . VAL A 1 187 ? -39.661 4.250 29.170 1.00 92.00 187 VAL A CA 1
ATOM 1482 C C . VAL A 1 187 ? -39.938 3.314 30.353 1.00 92.00 187 VAL A C 1
ATOM 1484 O O . VAL A 1 187 ? -40.946 2.601 30.366 1.00 92.00 187 VAL A O 1
ATOM 1487 N N . PHE A 1 188 ? -39.070 3.310 31.369 1.00 95.12 188 PHE A N 1
ATOM 1488 C CA . PHE A 1 188 ? -39.205 2.417 32.516 1.00 95.12 188 PHE A CA 1
ATOM 1489 C C . PHE A 1 188 ? -40.337 2.866 33.448 1.00 95.12 188 PHE A C 1
ATOM 1491 O O . PHE A 1 188 ? -40.450 4.033 33.835 1.00 95.12 188 PHE A O 1
ATOM 1498 N N . ARG A 1 189 ? -41.186 1.918 33.857 1.00 94.38 189 ARG A N 1
ATOM 1499 C CA . ARG A 1 189 ? -42.311 2.194 34.764 1.00 94.38 189 ARG A CA 1
ATOM 1500 C C . ARG A 1 189 ? -41.851 2.257 36.216 1.00 94.38 189 ARG A C 1
ATOM 1502 O O . ARG A 1 189 ? -40.907 1.581 36.607 1.00 94.38 189 ARG A O 1
ATOM 1509 N N . LYS A 1 190 ? -42.555 3.035 37.040 1.00 95.88 190 LYS A N 1
ATOM 1510 C CA . LYS A 1 190 ? -42.298 3.135 38.485 1.00 95.88 190 LYS A CA 1
ATOM 1511 C C . LYS A 1 190 ? -43.129 2.112 39.258 1.00 95.88 190 LYS A C 1
ATOM 1513 O O . LYS A 1 190 ? -44.335 2.012 39.034 1.00 95.88 190 LYS A O 1
ATOM 1518 N N . LEU A 1 191 ? -42.487 1.388 40.170 1.00 94.44 191 LEU A N 1
ATOM 1519 C CA . LEU A 1 191 ? -43.140 0.524 41.153 1.00 94.44 191 LEU A CA 1
ATOM 1520 C C . LEU A 1 191 ? -43.677 1.351 42.329 1.00 94.44 191 LEU A C 1
ATOM 1522 O O . LEU A 1 191 ? -43.364 2.535 42.482 1.00 94.44 191 LEU A O 1
ATOM 1526 N N . ALA A 1 192 ? -44.494 0.718 43.173 1.00 92.00 192 ALA A N 1
ATOM 1527 C CA . ALA A 1 192 ? -44.888 1.317 44.443 1.00 92.00 192 ALA A CA 1
ATOM 1528 C C . ALA A 1 192 ? -43.647 1.525 45.342 1.00 92.00 192 ALA A C 1
ATOM 1530 O O . ALA A 1 192 ? -42.735 0.698 45.297 1.00 92.00 192 ALA A O 1
ATOM 1531 N N . PRO A 1 193 ? -43.591 2.596 46.158 1.00 94.25 193 PRO A N 1
ATOM 1532 C CA . PRO A 1 193 ? -42.479 2.807 47.080 1.00 94.25 193 PRO A CA 1
ATOM 1533 C C . PRO A 1 193 ? -42.331 1.663 48.087 1.00 94.25 193 PRO A C 1
ATOM 1535 O O . PRO A 1 193 ? -43.330 1.193 48.637 1.00 94.25 193 PRO A O 1
ATOM 1538 N N . VAL A 1 194 ? -41.088 1.258 48.354 1.00 94.81 194 VAL A N 1
ATOM 1539 C CA . VAL A 1 194 ? -40.757 0.178 49.296 1.00 94.81 194 VAL A CA 1
ATOM 1540 C C . VAL A 1 194 ? -39.872 0.737 50.405 1.00 94.81 194 VAL A C 1
ATOM 1542 O O . VAL A 1 194 ? -38.922 1.482 50.145 1.00 94.81 194 VAL A O 1
ATOM 1545 N N . ALA A 1 195 ? -40.194 0.403 51.653 1.00 94.62 195 ALA A N 1
ATOM 1546 C CA . ALA A 1 195 ? -39.421 0.832 52.811 1.00 94.62 195 ALA A CA 1
ATOM 1547 C C . ALA A 1 195 ? -38.164 -0.031 52.988 1.00 94.62 195 ALA A C 1
ATOM 1549 O O . ALA A 1 195 ? -38.180 -1.246 52.765 1.00 94.62 195 ALA A O 1
ATOM 1550 N N . TYR A 1 196 ? -37.074 0.601 53.410 1.00 94.19 196 TYR A N 1
ATOM 1551 C CA . TYR A 1 196 ? -35.886 -0.068 53.905 1.00 94.19 196 TYR A CA 1
ATOM 1552 C C . TYR A 1 196 ? -36.024 -0.312 55.406 1.00 94.19 196 TYR A C 1
ATOM 1554 O O . TYR A 1 196 ? -36.199 0.623 56.185 1.00 94.19 196 TYR A O 1
ATOM 1562 N N . GLN A 1 197 ? -35.860 -1.562 55.824 1.00 91.75 197 GLN A N 1
ATOM 1563 C CA . GLN A 1 197 ? -35.838 -1.936 57.230 1.00 91.75 197 GLN A CA 1
ATOM 1564 C C . GLN A 1 197 ? -34.744 -2.975 57.449 1.00 91.75 197 GLN A C 1
ATOM 1566 O O . GLN A 1 197 ? -34.858 -4.111 56.995 1.00 91.75 197 GLN A O 1
ATOM 1571 N N . GLN A 1 198 ? -33.676 -2.583 58.148 1.00 85.06 198 GLN A N 1
ATOM 1572 C CA . GLN A 1 198 ? -32.556 -3.477 58.429 1.00 85.06 198 GLN A CA 1
ATOM 1573 C C . GLN A 1 198 ? -33.033 -4.720 59.190 1.00 85.06 198 GLN A C 1
ATOM 1575 O O . GLN A 1 198 ? -33.780 -4.608 60.164 1.00 85.06 198 GLN A O 1
ATOM 1580 N N . ASP A 1 199 ? -32.572 -5.889 58.746 1.00 75.25 199 ASP A N 1
ATOM 1581 C CA . ASP A 1 199 ? -32.940 -7.166 59.351 1.00 75.25 199 ASP A CA 1
ATOM 1582 C C . ASP A 1 199 ? -32.546 -7.206 60.837 1.00 75.25 199 ASP A C 1
ATOM 1584 O O . ASP A 1 199 ? -31.368 -7.114 61.191 1.00 75.25 199 ASP A O 1
ATOM 1588 N N . SER A 1 200 ? -33.554 -7.292 61.707 1.00 69.31 200 SER A N 1
ATOM 1589 C CA . SER A 1 200 ? -33.415 -7.349 63.165 1.00 69.31 200 SER A CA 1
ATOM 1590 C C . SER A 1 200 ? -33.755 -8.731 63.734 1.00 69.31 200 SER A C 1
ATOM 1592 O O . SER A 1 200 ? -33.809 -8.895 64.952 1.00 69.31 200 SER A O 1
ATOM 1594 N N . GLY A 1 201 ? -34.010 -9.724 62.870 1.00 63.53 201 GLY A N 1
ATOM 1595 C CA . GLY A 1 201 ? -34.485 -11.054 63.261 1.00 63.53 201 GLY A CA 1
ATOM 1596 C C . GLY A 1 201 ? -35.984 -11.126 63.587 1.00 63.53 201 GLY A C 1
ATOM 1597 O O . GLY A 1 201 ? -36.493 -12.211 63.862 1.00 63.53 201 GLY A O 1
ATOM 1598 N N . MET A 1 202 ? -36.713 -10.004 63.536 1.00 64.88 202 MET A N 1
ATOM 1599 C CA . MET A 1 202 ? -38.179 -9.972 63.594 1.00 64.88 202 MET A CA 1
ATOM 1600 C C . MET A 1 202 ? -38.764 -9.781 62.191 1.00 64.88 202 MET A C 1
ATOM 1602 O O . MET A 1 202 ? -38.271 -8.963 61.416 1.00 64.88 202 MET A O 1
ATOM 1606 N N . ALA A 1 203 ? -39.842 -10.501 61.868 1.00 64.75 203 ALA A N 1
ATOM 1607 C CA . ALA A 1 203 ? -40.542 -10.332 60.596 1.00 64.75 203 ALA A CA 1
ATOM 1608 C C . ALA A 1 203 ? -41.207 -8.944 60.520 1.00 64.75 203 ALA A C 1
ATOM 1610 O O . ALA A 1 203 ? -41.958 -8.565 61.420 1.00 64.75 203 ALA A O 1
ATOM 1611 N N . ALA A 1 204 ? -40.937 -8.197 59.447 1.00 69.44 204 ALA A N 1
ATOM 1612 C CA . ALA A 1 204 ? -41.603 -6.927 59.169 1.00 69.44 204 ALA A CA 1
ATOM 1613 C C . ALA A 1 204 ? -43.104 -7.141 58.883 1.00 69.44 204 ALA A C 1
ATOM 1615 O O . ALA A 1 204 ? -43.507 -8.180 58.362 1.00 69.44 204 ALA A O 1
ATOM 1616 N N . GLU A 1 205 ? -43.947 -6.154 59.207 1.00 72.31 205 GLU A N 1
ATOM 1617 C CA . GLU A 1 205 ? -45.401 -6.238 58.965 1.00 72.31 205 GLU A CA 1
ATOM 1618 C C . GLU A 1 205 ? -45.772 -6.180 57.472 1.00 72.31 205 GLU A C 1
ATOM 1620 O O . GLU A 1 205 ? -46.843 -6.643 57.073 1.00 72.31 205 GLU A O 1
ATOM 1625 N N . LYS A 1 206 ? -44.896 -5.597 56.647 1.00 84.06 206 LYS A N 1
ATOM 1626 C CA . LYS A 1 206 ? -45.021 -5.480 55.189 1.00 84.06 206 LYS A CA 1
ATOM 1627 C C . LYS A 1 206 ? -43.717 -5.938 54.531 1.00 84.06 206 LYS A C 1
ATOM 1629 O O . LYS A 1 206 ? -42.687 -5.907 55.202 1.00 84.06 206 LYS A O 1
ATOM 1634 N N . PRO A 1 207 ? -43.739 -6.327 53.245 1.00 89.06 207 PRO A N 1
ATOM 1635 C CA . PRO A 1 207 ? -42.510 -6.588 52.510 1.00 89.06 207 PRO A CA 1
ATOM 1636 C C . PRO A 1 207 ? -41.606 -5.348 52.460 1.00 89.06 207 PRO A C 1
ATOM 1638 O O . PRO A 1 207 ? -42.090 -4.226 52.291 1.00 89.06 207 PRO A O 1
ATOM 1641 N N . VAL A 1 208 ? -40.304 -5.550 52.640 1.00 93.19 208 VAL A N 1
ATOM 1642 C CA . VAL A 1 208 ? -39.298 -4.491 52.802 1.00 93.19 208 VAL A CA 1
ATOM 1643 C C . VAL A 1 208 ? -37.992 -4.844 52.095 1.00 93.19 208 VAL A C 1
ATOM 1645 O O . VAL A 1 208 ? -37.684 -6.007 51.810 1.00 93.19 208 VAL A O 1
ATOM 1648 N N . ILE A 1 209 ? -37.169 -3.824 51.855 1.00 95.38 209 ILE A N 1
ATOM 1649 C CA . ILE A 1 209 ? -35.760 -4.012 51.509 1.00 95.38 209 ILE A CA 1
ATOM 1650 C C . ILE A 1 209 ? -34.963 -4.140 52.810 1.00 95.38 209 ILE A C 1
ATOM 1652 O O . ILE A 1 209 ? -34.927 -3.220 53.622 1.00 95.38 209 ILE A O 1
ATOM 1656 N N . LYS A 1 210 ? -34.312 -5.286 53.015 1.00 92.69 210 LYS A N 1
ATOM 1657 C CA . LYS A 1 210 ? -33.588 -5.627 54.253 1.00 92.69 210 LYS A CA 1
ATOM 1658 C C . LYS A 1 210 ? -32.120 -5.231 54.227 1.00 92.69 210 LYS A C 1
ATOM 1660 O O . LYS A 1 210 ? -31.513 -4.969 55.264 1.00 92.69 210 LYS A O 1
ATOM 1665 N N . ARG A 1 211 ? -31.529 -5.222 53.033 1.00 93.75 211 ARG A N 1
ATOM 1666 C CA . ARG A 1 211 ? -30.137 -4.834 52.798 1.00 93.75 211 ARG A CA 1
ATOM 1667 C C . ARG A 1 211 ? -30.050 -4.030 51.516 1.00 93.75 211 ARG A C 1
ATOM 1669 O O . ARG A 1 211 ? -30.687 -4.391 50.534 1.00 93.75 211 ARG A O 1
ATOM 1676 N N . PHE A 1 212 ? -29.233 -2.985 51.533 1.00 95.69 212 PHE A N 1
ATOM 1677 C CA . PHE A 1 212 ? -28.972 -2.136 50.380 1.00 95.69 212 PHE A CA 1
ATOM 1678 C C . PHE A 1 212 ? -27.509 -1.684 50.424 1.00 95.69 212 PHE A C 1
ATOM 1680 O O . PHE A 1 212 ? -27.131 -0.852 51.247 1.00 95.69 212 PHE A O 1
ATOM 1687 N N . ASN A 1 213 ? -26.660 -2.292 49.597 1.00 95.12 213 ASN A N 1
ATOM 1688 C CA . ASN A 1 213 ? -25.243 -1.944 49.506 1.00 95.12 213 ASN A CA 1
ATOM 1689 C C . ASN A 1 213 ? -25.020 -1.114 48.248 1.00 95.12 213 ASN A C 1
ATOM 1691 O O . ASN A 1 213 ? -25.423 -1.542 47.174 1.00 95.12 213 ASN A O 1
ATOM 1695 N N . LEU A 1 214 ? -24.315 0.009 48.358 1.00 95.56 214 LEU A N 1
ATOM 1696 C CA . LEU A 1 214 ? -23.937 0.820 47.205 1.00 95.56 214 LEU A CA 1
ATOM 1697 C C . LEU A 1 214 ? -22.450 0.644 46.885 1.00 95.56 214 LEU A C 1
ATOM 1699 O O . LEU A 1 214 ? -21.605 0.823 47.765 1.00 95.56 214 LEU A O 1
ATOM 1703 N N . ARG A 1 215 ? -22.134 0.350 45.624 1.00 95.44 215 ARG A N 1
ATOM 1704 C CA . ARG A 1 215 ? -20.776 0.328 45.076 1.00 95.44 215 ARG A CA 1
ATOM 1705 C C . ARG A 1 215 ? -20.603 1.476 44.090 1.00 95.44 215 ARG A C 1
ATOM 1707 O O . ARG A 1 215 ? -21.459 1.682 43.236 1.00 95.44 215 ARG A O 1
ATOM 1714 N N . LEU A 1 216 ? -19.464 2.162 44.168 1.00 94.25 216 LEU A N 1
ATOM 1715 C CA . LEU A 1 216 ? -18.968 3.006 43.085 1.00 94.25 216 LEU A CA 1
ATOM 1716 C C . LEU A 1 216 ? -17.722 2.364 42.482 1.00 94.25 216 LEU A C 1
ATOM 1718 O O . LEU A 1 216 ? -16.892 1.829 43.219 1.00 94.25 216 LEU A O 1
ATOM 1722 N N . GLU A 1 217 ? -17.579 2.431 41.165 1.00 93.44 217 GLU A N 1
ATOM 1723 C CA . GLU A 1 217 ? -16.401 1.914 40.477 1.00 93.44 217 GLU A CA 1
ATOM 1724 C C . GLU A 1 217 ? -15.932 2.877 39.381 1.00 93.44 217 GLU A C 1
ATOM 1726 O O . GLU A 1 217 ? -16.722 3.602 38.773 1.00 93.44 217 GLU A O 1
ATOM 1731 N N . THR A 1 218 ? -14.620 2.913 39.141 1.00 93.06 218 THR A N 1
ATOM 1732 C CA . THR A 1 218 ? -14.031 3.717 38.067 1.00 93.06 218 THR A CA 1
ATOM 1733 C C . THR A 1 218 ? -14.524 3.215 36.712 1.00 93.06 218 THR A C 1
ATOM 1735 O O . THR A 1 218 ? -14.495 2.017 36.436 1.00 93.06 218 THR A O 1
ATOM 1738 N N . ARG A 1 219 ? -14.941 4.138 35.846 1.00 94.06 219 ARG A N 1
ATOM 1739 C CA . ARG A 1 219 ? -15.400 3.856 34.480 1.00 94.06 219 ARG A CA 1
ATOM 1740 C C . ARG A 1 219 ? -14.743 4.795 33.485 1.00 94.06 219 ARG A C 1
ATOM 1742 O O . ARG A 1 219 ? -14.230 5.843 33.876 1.00 94.06 219 ARG A O 1
ATOM 1749 N N . THR A 1 220 ? -14.811 4.426 32.212 1.00 96.00 220 THR A N 1
ATOM 1750 C CA . THR A 1 220 ? -14.479 5.287 31.075 1.00 96.00 220 THR A CA 1
ATOM 1751 C C . THR A 1 220 ? -15.185 6.640 31.212 1.00 96.00 220 THR A C 1
ATOM 1753 O O . THR A 1 220 ? -16.372 6.715 31.552 1.00 96.00 220 THR A O 1
ATOM 1756 N N . THR A 1 221 ? -14.446 7.724 30.986 1.00 95.25 221 THR A N 1
ATOM 1757 C CA . THR A 1 221 ? -14.942 9.102 31.133 1.00 95.25 221 THR A CA 1
ATOM 1758 C C . THR A 1 221 ? -14.951 9.869 29.817 1.00 95.25 221 THR A C 1
ATOM 1760 O O . THR A 1 221 ? -15.623 10.903 29.747 1.00 95.25 221 THR A O 1
ATOM 1763 N N . SER A 1 222 ? -14.301 9.350 28.773 1.00 96.69 222 SER A N 1
ATOM 1764 C CA . SER A 1 222 ? -14.344 9.865 27.405 1.00 96.69 222 SER A CA 1
ATOM 1765 C C . SER A 1 222 ? -14.425 8.733 26.374 1.00 96.69 222 SER A C 1
ATOM 1767 O O . SER A 1 222 ? -13.880 7.652 26.563 1.00 96.69 222 SER A O 1
ATOM 1769 N N . VAL A 1 223 ? -15.152 8.968 25.285 1.00 97.38 223 VAL A N 1
ATOM 1770 C CA . VAL A 1 223 ? -15.283 8.036 24.161 1.00 97.38 223 VAL A CA 1
ATOM 1771 C C . VAL A 1 223 ? -15.014 8.784 22.869 1.00 97.38 223 VAL A C 1
ATOM 1773 O O . VAL A 1 223 ? -15.610 9.840 22.641 1.00 97.38 223 VAL A O 1
ATOM 1776 N N . SER A 1 224 ? -14.189 8.194 22.010 1.00 96.25 224 SER A N 1
ATOM 1777 C CA . SER A 1 224 ? -13.872 8.678 20.671 1.00 96.25 224 SER A CA 1
ATOM 1778 C C . SER A 1 224 ? -14.088 7.561 19.644 1.00 96.25 224 SER A C 1
ATOM 1780 O O . SER A 1 224 ? -13.726 6.407 19.857 1.00 96.25 224 SER A O 1
ATOM 1782 N N . ARG A 1 225 ? -14.699 7.885 18.506 1.00 94.81 225 ARG A N 1
ATOM 1783 C CA . ARG A 1 225 ? -14.919 6.956 17.388 1.00 94.81 225 ARG A CA 1
ATOM 1784 C C . ARG A 1 225 ? -14.527 7.612 16.076 1.00 94.81 225 ARG A C 1
ATOM 1786 O O . ARG A 1 225 ? -14.755 8.816 15.904 1.00 94.81 225 ARG A O 1
ATOM 1793 N N . ARG A 1 226 ? -13.987 6.828 15.145 1.00 93.88 226 ARG A N 1
ATOM 1794 C CA . ARG A 1 226 ? -13.681 7.265 13.775 1.00 93.88 226 ARG A CA 1
ATOM 1795 C C . ARG A 1 226 ? -14.216 6.293 12.745 1.00 93.88 226 ARG A C 1
ATOM 1797 O O . ARG A 1 226 ? -14.356 5.112 13.029 1.00 93.88 226 ARG A O 1
ATOM 1804 N N . ASP A 1 227 ? -14.453 6.801 11.549 1.00 93.94 227 ASP A N 1
ATOM 1805 C CA . ASP A 1 227 ? -14.783 5.981 10.391 1.00 93.94 227 ASP A CA 1
ATOM 1806 C C . ASP A 1 227 ? -14.228 6.601 9.101 1.00 93.94 227 ASP A C 1
ATOM 1808 O O . ASP A 1 227 ? -13.676 7.708 9.130 1.00 93.94 227 ASP A O 1
ATOM 1812 N N . TYR A 1 228 ? -14.373 5.889 7.986 1.00 92.94 228 TYR A N 1
ATOM 1813 C CA . TYR A 1 228 ? -14.013 6.340 6.647 1.00 92.94 228 TYR A CA 1
ATOM 1814 C C . TYR A 1 228 ? -15.200 6.195 5.690 1.00 92.94 228 TYR A C 1
ATOM 1816 O O . TYR A 1 228 ? -15.794 5.129 5.563 1.00 92.94 228 TYR A O 1
ATOM 1824 N N . ASP A 1 229 ? -15.520 7.282 4.989 1.00 90.88 229 ASP A N 1
ATOM 1825 C CA . ASP A 1 229 ? -16.528 7.311 3.932 1.00 90.88 229 ASP A CA 1
ATOM 1826 C C . ASP A 1 229 ? -15.824 7.579 2.599 1.00 90.88 229 ASP A C 1
ATOM 1828 O O . ASP A 1 229 ? -15.236 8.647 2.398 1.00 90.88 229 ASP A O 1
ATOM 1832 N N . PHE A 1 230 ? -15.865 6.604 1.690 1.00 92.19 230 PHE A N 1
ATOM 1833 C CA . PHE A 1 230 ? -15.178 6.713 0.405 1.00 92.19 230 PHE A CA 1
ATOM 1834 C C . PHE A 1 230 ? -15.812 7.769 -0.516 1.00 92.19 230 PHE A C 1
ATOM 1836 O O . PHE A 1 230 ? -15.120 8.274 -1.396 1.00 92.19 230 PHE A O 1
ATOM 1843 N N . GLU A 1 231 ? -17.078 8.147 -0.298 1.00 91.38 231 GLU A N 1
ATOM 1844 C CA . GLU A 1 231 ? -17.736 9.237 -1.035 1.00 91.38 231 GLU A CA 1
ATOM 1845 C C . GLU A 1 231 ? -17.256 10.617 -0.541 1.00 91.38 231 GLU A C 1
ATOM 1847 O O . GLU A 1 231 ? -17.429 11.635 -1.214 1.00 91.38 231 GLU A O 1
ATOM 1852 N N . LYS A 1 232 ? -16.615 10.675 0.639 1.00 90.88 232 LYS A N 1
ATOM 1853 C CA . LYS A 1 232 ? -16.073 11.896 1.265 1.00 90.88 232 LYS A CA 1
ATOM 1854 C C . LYS A 1 232 ? -14.656 11.660 1.814 1.00 90.88 232 LYS A C 1
ATOM 1856 O O . LYS A 1 232 ? -14.413 11.893 2.999 1.00 90.88 232 LYS A O 1
ATOM 1861 N N . PRO A 1 233 ? -13.682 11.269 0.972 1.00 88.12 233 PRO A N 1
ATOM 1862 C CA . PRO A 1 233 ? -12.411 10.689 1.418 1.00 88.12 233 PRO A CA 1
ATOM 1863 C C . PRO A 1 233 ? -11.513 11.652 2.211 1.00 88.12 233 PRO A C 1
ATOM 1865 O O . PRO A 1 233 ? -10.679 11.214 2.999 1.00 88.12 233 PRO A O 1
ATOM 1868 N N . SER A 1 234 ? -11.674 12.966 2.024 1.00 86.44 234 SER A N 1
ATOM 1869 C CA . SER A 1 234 ? -10.930 14.005 2.750 1.00 86.44 234 SER A CA 1
ATOM 1870 C C . SER A 1 234 ? -11.496 14.302 4.143 1.00 86.44 234 SER A C 1
ATOM 1872 O O . SER A 1 234 ? -10.835 14.946 4.961 1.00 86.44 234 SER A O 1
ATOM 1874 N N . ILE A 1 235 ? -12.716 13.844 4.434 1.00 86.31 235 ILE A N 1
ATOM 1875 C CA . ILE A 1 235 ? -13.377 14.036 5.718 1.00 86.31 235 ILE A CA 1
ATOM 1876 C C . ILE A 1 235 ? -13.320 12.707 6.457 1.00 86.31 235 ILE A C 1
ATOM 1878 O O . ILE A 1 235 ? -14.023 11.772 6.110 1.00 86.31 235 ILE A O 1
ATOM 1882 N N . LEU A 1 236 ? -12.535 12.648 7.532 1.00 83.62 236 LEU A N 1
ATOM 1883 C CA . LEU A 1 236 ? -12.614 11.546 8.488 1.00 83.62 236 LEU A CA 1
ATOM 1884 C C . LEU A 1 236 ? -13.757 11.848 9.472 1.00 83.62 236 LEU A C 1
ATOM 1886 O O . LEU A 1 236 ? -13.574 12.692 10.366 1.00 83.62 236 LEU A O 1
ATOM 1890 N N . PRO A 1 237 ? -14.963 11.264 9.306 1.00 86.44 237 PRO A N 1
ATOM 1891 C CA . PRO A 1 237 ? -16.037 11.451 10.265 1.00 86.44 237 PRO A CA 1
ATOM 1892 C C . PRO A 1 237 ? -15.574 10.961 11.641 1.00 86.44 237 PRO A C 1
ATOM 1894 O O . PRO A 1 237 ? -15.005 9.884 11.804 1.00 86.44 237 PRO A O 1
ATOM 1897 N N . GLY A 1 238 ? -15.818 11.791 12.653 1.00 88.94 238 GLY A N 1
ATOM 1898 C CA . GLY A 1 238 ? -15.460 11.503 14.035 1.00 88.94 238 GLY A CA 1
ATOM 1899 C C . GLY A 1 238 ? -16.603 11.847 14.976 1.00 88.94 238 GLY A C 1
ATOM 1900 O O . GLY A 1 238 ? -17.340 12.812 14.747 1.00 88.94 238 GLY A O 1
ATOM 1901 N N . GLY A 1 239 ? -16.735 11.055 16.034 1.00 91.31 239 GLY A N 1
ATOM 1902 C CA . GLY A 1 239 ? -17.671 11.267 17.130 1.00 91.31 239 GLY A CA 1
ATOM 1903 C C . GLY A 1 239 ? -16.936 11.222 18.459 1.00 91.31 239 GLY A C 1
ATOM 1904 O O . GLY A 1 239 ? -16.124 10.327 18.666 1.00 91.31 239 GLY A O 1
ATOM 1905 N N . ALA A 1 240 ? -17.208 12.178 19.346 1.00 94.38 240 ALA A N 1
ATOM 1906 C CA . ALA A 1 240 ? -16.624 12.193 20.681 1.00 94.38 240 ALA A CA 1
ATOM 1907 C C . ALA A 1 240 ? -17.656 12.607 21.733 1.00 94.38 240 ALA A C 1
ATOM 1909 O O . ALA A 1 240 ? -18.470 13.508 21.499 1.00 94.38 240 ALA A O 1
ATOM 1910 N N . ALA A 1 241 ? -17.592 11.969 22.897 1.00 96.19 241 ALA A N 1
ATOM 1911 C CA . ALA A 1 241 ? -18.378 12.298 24.078 1.00 96.19 241 ALA A CA 1
ATOM 1912 C C . ALA A 1 241 ? -17.475 12.260 25.313 1.00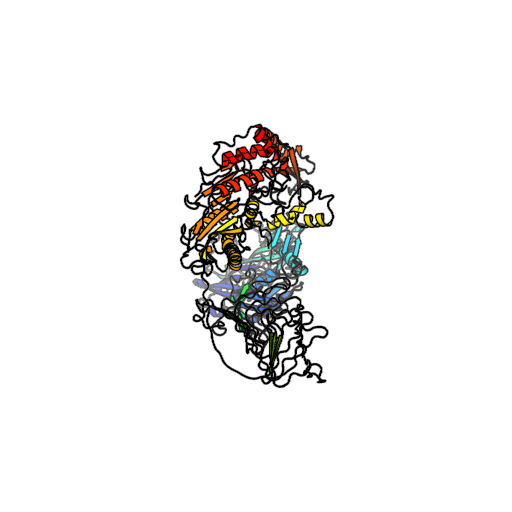 96.19 241 ALA A C 1
ATOM 1914 O O . ALA A 1 241 ? -16.627 11.382 25.444 1.00 96.19 241 ALA A O 1
ATOM 1915 N N . LYS A 1 242 ? -17.646 13.216 26.229 1.00 94.94 242 LYS A N 1
ATOM 1916 C CA . LYS A 1 242 ? -16.826 13.320 27.438 1.00 94.94 242 LYS A CA 1
ATOM 1917 C C . LYS A 1 242 ? -17.675 13.724 28.633 1.00 94.94 242 LYS A C 1
ATOM 1919 O O . LYS A 1 242 ? -18.497 14.631 28.537 1.00 94.94 242 LYS A O 1
ATOM 1924 N N . SER A 1 243 ? -17.449 13.048 29.751 1.00 91.44 243 SER A N 1
ATOM 1925 C CA . SER A 1 243 ? -18.032 13.366 31.051 1.00 91.44 243 SER A CA 1
ATOM 1926 C C . SER A 1 243 ? -17.105 14.278 31.866 1.00 91.44 243 SER A C 1
ATOM 1928 O O . SER A 1 243 ? -15.922 14.422 31.559 1.00 91.44 243 SER A O 1
ATOM 1930 N N . SER A 1 244 ? -17.634 14.904 32.917 1.00 88.69 244 SER A N 1
ATOM 1931 C CA . SER A 1 244 ? -16.869 15.760 33.837 1.00 88.69 244 SER A CA 1
ATOM 1932 C C . SER A 1 244 ? -16.101 14.986 34.921 1.00 88.69 244 SER A C 1
ATOM 1934 O O . SER A 1 244 ? -15.362 15.598 35.693 1.00 88.69 244 SER A O 1
ATOM 1936 N N . PHE A 1 245 ? -16.271 13.662 35.000 1.00 85.94 245 PHE A N 1
ATOM 1937 C CA . PHE A 1 245 ? -15.638 12.811 36.009 1.00 85.94 245 PHE A CA 1
ATOM 1938 C C . PHE A 1 245 ? -14.142 12.590 35.723 1.00 85.94 245 PHE A C 1
ATOM 1940 O O . PHE A 1 245 ? -13.692 12.678 34.583 1.00 85.94 245 PHE A O 1
ATOM 1947 N N . ALA A 1 246 ? -13.369 12.290 36.771 1.00 85.75 246 ALA A N 1
ATOM 1948 C CA . ALA A 1 246 ? -11.924 12.059 36.704 1.00 85.75 246 ALA A CA 1
ATOM 1949 C C . ALA A 1 246 ? -11.553 10.653 37.228 1.00 85.75 246 ALA A C 1
ATOM 1951 O O . ALA A 1 246 ? -12.257 10.143 38.102 1.00 85.75 246 ALA A O 1
ATOM 1952 N N . PRO A 1 247 ? -10.428 10.047 36.786 1.00 91.56 247 PRO A N 1
ATOM 1953 C CA . PRO A 1 247 ? -9.486 10.547 35.774 1.00 91.56 247 PRO A CA 1
ATOM 1954 C C . PRO A 1 247 ? -10.054 10.500 34.343 1.00 91.56 247 PRO A C 1
ATOM 1956 O O . PRO A 1 247 ? -11.103 9.907 34.107 1.00 91.56 247 PRO A O 1
ATOM 1959 N N . ASP A 1 248 ? -9.375 11.160 33.399 1.00 93.00 248 ASP A N 1
ATOM 1960 C CA . ASP A 1 248 ? -9.712 11.092 31.969 1.00 93.00 248 ASP A CA 1
ATOM 1961 C C . ASP A 1 248 ? -9.257 9.736 31.415 1.00 93.00 248 ASP A C 1
ATOM 1963 O O . ASP A 1 248 ? -8.057 9.480 31.318 1.00 93.00 248 ASP A O 1
ATOM 1967 N N . LEU A 1 249 ? -10.215 8.853 31.144 1.00 95.88 249 LEU A N 1
ATOM 1968 C CA . LEU A 1 249 ? -10.016 7.491 30.658 1.00 95.88 249 LEU A CA 1
ATOM 1969 C C . LEU A 1 249 ? -10.796 7.357 29.355 1.00 95.88 249 LEU A C 1
ATOM 1971 O O . LEU A 1 249 ? -12.030 7.402 29.379 1.00 95.88 249 LEU A O 1
ATOM 1975 N N . GLU A 1 250 ? -10.064 7.231 28.251 1.00 96.25 250 GLU A N 1
ATOM 1976 C CA . GLU A 1 250 ? -10.616 7.220 26.899 1.00 96.25 250 GLU A CA 1
ATOM 1977 C C . GLU A 1 250 ? -10.818 5.793 26.374 1.00 96.25 250 GLU A C 1
ATOM 1979 O O . GLU A 1 250 ? -9.917 4.959 26.453 1.00 96.25 250 GLU A O 1
ATOM 1984 N N . ASP A 1 251 ? -11.990 5.546 25.789 1.00 96.50 251 ASP A N 1
ATOM 1985 C CA . ASP A 1 251 ? -12.259 4.431 24.878 1.00 96.50 251 ASP A CA 1
ATOM 1986 C C . ASP A 1 251 ? -12.254 4.962 23.432 1.00 96.50 251 ASP A C 1
ATOM 1988 O O . ASP A 1 251 ? -13.113 5.764 23.052 1.00 96.50 251 ASP A O 1
ATOM 1992 N N . TYR A 1 252 ? -11.290 4.509 22.627 1.00 96.12 252 TYR A N 1
ATOM 1993 C CA . TYR A 1 252 ? -11.155 4.835 21.207 1.00 96.12 252 TYR A CA 1
ATOM 1994 C C . TYR A 1 252 ? -11.358 3.590 20.334 1.00 96.12 252 TYR A C 1
ATOM 1996 O O . TYR A 1 252 ? -10.783 2.547 20.637 1.00 96.12 252 TYR A O 1
ATOM 2004 N N . ASP A 1 253 ? -12.101 3.716 19.225 1.00 93.62 253 ASP A N 1
ATOM 2005 C CA . ASP A 1 253 ? -12.336 2.601 18.292 1.00 93.62 253 ASP A CA 1
ATOM 2006 C C . ASP A 1 253 ? -12.505 3.043 16.817 1.00 93.62 253 ASP A C 1
ATOM 2008 O O . ASP A 1 253 ? -12.918 4.180 16.535 1.00 93.62 253 ASP A O 1
ATOM 2012 N N . TYR A 1 254 ? -12.187 2.130 15.891 1.00 92.69 254 TYR A N 1
ATOM 2013 C CA . TYR A 1 254 ? -12.344 2.228 14.432 1.00 92.69 254 TYR A CA 1
ATOM 2014 C C . TYR A 1 254 ? -12.526 0.818 13.827 1.00 92.69 254 TYR A C 1
ATOM 2016 O O . TYR A 1 254 ? -11.726 -0.061 14.149 1.00 92.69 254 TYR A O 1
ATOM 2024 N N . PRO A 1 255 ? -13.473 0.611 12.892 1.00 91.75 255 PRO A N 1
ATOM 2025 C CA . PRO A 1 255 ? -14.430 1.583 12.355 1.00 91.75 255 PRO A CA 1
ATOM 2026 C C . PRO A 1 255 ? -15.646 1.795 13.273 1.00 91.75 255 PRO A C 1
ATOM 2028 O O . PRO A 1 255 ? -16.141 0.882 13.926 1.00 91.75 255 PRO A O 1
ATOM 2031 N N . GLY A 1 256 ? -16.159 3.026 13.307 1.00 86.06 256 GLY A N 1
ATOM 2032 C CA . GLY A 1 256 ? -17.262 3.445 14.176 1.00 86.06 256 GLY A CA 1
ATOM 2033 C C . GLY A 1 256 ? -18.674 3.149 13.651 1.00 86.06 256 GLY A C 1
ATOM 2034 O O . GLY A 1 256 ? -19.636 3.352 14.392 1.00 86.06 256 GLY A O 1
ATOM 2035 N N . ARG A 1 257 ? -18.803 2.683 12.403 1.00 84.88 257 ARG A N 1
ATOM 2036 C CA . ARG A 1 257 ? -20.043 2.390 11.662 1.00 84.88 257 ARG A CA 1
ATOM 2037 C C . ARG A 1 257 ? -20.956 3.604 11.458 1.00 84.88 257 ARG A C 1
ATOM 2039 O O . ARG A 1 257 ? -22.160 3.564 11.727 1.00 84.88 257 ARG A O 1
ATOM 2046 N N . PHE A 1 258 ? -20.391 4.710 10.979 1.00 89.19 258 PHE A N 1
ATOM 2047 C CA . PHE A 1 258 ? -21.145 5.909 10.607 1.00 89.19 258 PHE A CA 1
ATOM 2048 C C . PHE A 1 258 ? -20.462 6.726 9.507 1.00 89.19 258 PHE A C 1
ATOM 2050 O O . PHE A 1 258 ? -19.257 6.926 9.503 1.00 89.19 258 PHE A O 1
ATOM 2057 N N . THR A 1 259 ? -21.266 7.333 8.636 1.00 86.06 259 THR A N 1
ATOM 2058 C CA . THR A 1 259 ? -20.775 8.196 7.545 1.00 86.06 259 THR A CA 1
ATOM 2059 C C . THR A 1 259 ? -20.810 9.690 7.886 1.00 86.06 259 THR A C 1
ATOM 2061 O O . THR A 1 259 ? -20.284 10.525 7.155 1.00 86.06 259 THR A O 1
ATOM 2064 N N . ASN A 1 260 ? -21.434 10.082 9.007 1.00 86.75 260 ASN A N 1
ATOM 2065 C CA . ASN A 1 260 ? -21.570 11.489 9.390 1.00 86.75 260 ASN A CA 1
ATOM 2066 C C . ASN A 1 260 ? -21.326 11.749 10.884 1.00 86.75 260 ASN A C 1
ATOM 2068 O O . ASN A 1 260 ? -21.540 10.896 11.746 1.00 86.75 260 ASN A O 1
ATOM 2072 N N . ARG A 1 261 ? -20.910 12.984 11.197 1.00 87.88 261 ARG A N 1
ATOM 2073 C CA . ARG A 1 261 ? -20.545 13.409 12.559 1.00 87.88 261 ARG A CA 1
ATOM 2074 C C . ARG A 1 261 ? -21.707 13.393 13.554 1.00 87.88 261 ARG A C 1
ATOM 2076 O O . ARG A 1 261 ? -21.469 13.137 14.730 1.00 87.88 261 ARG A O 1
ATOM 2083 N N . ALA A 1 262 ? -22.939 13.683 13.124 1.00 89.81 262 ALA A N 1
ATOM 2084 C CA . ALA A 1 262 ? -24.095 13.701 14.027 1.00 89.81 262 ALA A CA 1
ATOM 2085 C C . ALA A 1 262 ? -24.369 12.297 14.580 1.00 89.81 262 ALA A C 1
ATOM 2087 O O . ALA A 1 262 ? -24.491 12.115 15.793 1.00 89.81 262 ALA A O 1
ATOM 2088 N N . ARG A 1 263 ? -24.349 11.298 13.693 1.00 90.81 263 ARG A N 1
ATOM 2089 C CA . ARG A 1 263 ? -24.452 9.888 14.057 1.00 90.81 263 ARG A CA 1
ATOM 2090 C C . ARG A 1 263 ? -23.256 9.420 14.884 1.00 90.81 263 ARG A C 1
ATOM 2092 O O . ARG A 1 263 ? -23.457 8.795 15.920 1.00 90.81 263 ARG A O 1
ATOM 2099 N N . GLY A 1 264 ? -22.033 9.788 14.495 1.00 92.56 264 GLY A N 1
ATOM 2100 C CA . GLY A 1 264 ? -20.833 9.471 15.273 1.00 92.56 264 GLY A CA 1
ATOM 2101 C C . GLY A 1 264 ? -20.889 10.015 16.703 1.00 92.56 264 GLY A C 1
ATOM 2102 O O . GLY A 1 264 ? -20.566 9.306 17.653 1.00 92.56 264 GLY A O 1
ATOM 2103 N N . LYS A 1 265 ? -21.363 11.255 16.888 1.00 93.19 265 LYS A N 1
ATOM 2104 C CA . LYS A 1 265 ? -21.570 11.847 18.218 1.00 93.19 265 LYS A CA 1
ATOM 2105 C C . LYS A 1 265 ? -22.626 11.084 19.020 1.00 93.19 265 LYS A C 1
ATOM 2107 O O . LYS A 1 265 ? -22.386 10.802 20.187 1.00 93.19 265 LYS A O 1
ATOM 2112 N N . GLN A 1 266 ? -23.754 10.721 18.404 1.00 92.56 266 GLN A N 1
ATOM 2113 C CA . GLN A 1 266 ? -24.802 9.925 19.055 1.00 92.56 266 GLN A CA 1
ATOM 2114 C C . GLN A 1 266 ? -24.259 8.575 19.553 1.00 92.56 266 GLN A C 1
ATOM 2116 O O . GLN A 1 266 ? -24.479 8.220 20.709 1.00 92.56 266 GLN A O 1
ATOM 2121 N N . LEU A 1 267 ? -23.522 7.844 18.711 1.00 93.88 267 LEU A N 1
ATOM 2122 C CA . LEU A 1 267 ? -22.939 6.545 19.066 1.00 93.88 267 LEU A CA 1
ATOM 2123 C C . LEU A 1 267 ? -21.863 6.674 20.153 1.00 93.88 267 LEU A C 1
ATOM 2125 O O . LEU A 1 267 ? -21.860 5.884 21.095 1.00 93.88 267 LEU A O 1
ATOM 2129 N N . ALA A 1 268 ? -21.009 7.702 20.088 1.00 95.62 268 ALA A N 1
ATOM 2130 C CA . ALA A 1 268 ? -20.030 7.989 21.138 1.00 95.62 268 ALA A CA 1
ATOM 2131 C C . ALA A 1 268 ? -20.706 8.321 22.482 1.00 95.62 268 ALA A C 1
ATOM 2133 O O . ALA A 1 268 ? -20.271 7.837 23.525 1.00 95.62 268 ALA A O 1
ATOM 2134 N N . THR A 1 269 ? -21.802 9.091 22.471 1.00 94.81 269 THR A N 1
ATOM 2135 C CA . THR A 1 269 ? -22.604 9.361 23.674 1.00 94.81 269 THR A CA 1
ATOM 2136 C C . THR A 1 269 ? -23.205 8.078 24.241 1.00 94.81 269 THR A C 1
ATOM 2138 O O . THR A 1 269 ? -23.037 7.823 25.429 1.00 94.81 269 THR A O 1
ATOM 2141 N N . ARG A 1 270 ? -23.823 7.228 23.410 1.00 94.44 270 ARG A N 1
ATOM 2142 C CA . ARG A 1 270 ? -24.390 5.946 23.867 1.00 94.44 270 ARG A CA 1
ATOM 2143 C C . ARG A 1 270 ? -23.323 4.992 24.403 1.00 94.44 270 ARG A C 1
ATOM 2145 O O . ARG A 1 270 ? -23.562 4.299 25.383 1.00 94.44 270 ARG A O 1
ATOM 2152 N N . ALA A 1 271 ? -22.132 4.975 23.813 1.00 95.88 271 ALA A N 1
ATOM 2153 C CA . ALA A 1 271 ? -21.010 4.204 24.339 1.00 95.88 271 ALA A CA 1
ATOM 2154 C C . ALA A 1 271 ? -20.508 4.739 25.690 1.00 95.88 271 ALA A C 1
ATOM 2156 O O . ALA A 1 271 ? -20.218 3.944 26.582 1.00 95.88 271 ALA A O 1
ATOM 2157 N N . LEU A 1 272 ? -20.469 6.061 25.885 1.00 96.06 272 LEU A N 1
ATOM 2158 C CA . LEU A 1 272 ? -20.127 6.651 27.181 1.00 96.06 272 LEU A CA 1
ATOM 2159 C C . LEU A 1 272 ? -21.195 6.346 28.242 1.00 96.06 272 LEU A C 1
ATOM 2161 O O . LEU A 1 272 ? -20.848 6.009 29.370 1.00 96.06 272 LEU A O 1
ATOM 2165 N N . GLU A 1 273 ? -22.478 6.434 27.884 1.00 95.38 273 GLU A N 1
ATOM 2166 C CA . GLU A 1 273 ? -23.597 6.029 28.748 1.00 95.38 273 GLU A CA 1
ATOM 2167 C C . GLU A 1 273 ? -23.483 4.548 29.137 1.00 95.38 273 GLU A C 1
ATOM 2169 O O . GLU A 1 273 ? -23.560 4.231 30.318 1.00 95.38 273 GLU A O 1
ATOM 2174 N N . ARG A 1 274 ? -23.180 3.658 28.179 1.00 95.75 274 ARG A N 1
ATOM 2175 C CA . ARG A 1 274 ? -22.938 2.222 28.416 1.00 95.75 274 ARG A CA 1
ATOM 2176 C C . ARG A 1 274 ? -21.819 1.969 29.412 1.00 95.75 274 ARG A C 1
ATOM 2178 O O . ARG A 1 274 ? -22.020 1.250 30.379 1.00 95.75 274 ARG A O 1
ATOM 2185 N N . HIS A 1 275 ? -20.654 2.586 29.216 1.00 95.06 275 HIS A N 1
ATOM 2186 C CA . HIS A 1 275 ? -19.543 2.452 30.164 1.00 95.06 275 HIS A CA 1
ATOM 2187 C C . HIS A 1 275 ? -19.903 2.938 31.560 1.00 95.06 275 HIS A C 1
ATOM 2189 O O . HIS A 1 275 ? -19.268 2.544 32.527 1.00 95.06 275 HIS A O 1
ATOM 2195 N N . ARG A 1 276 ? -20.879 3.835 31.680 1.00 92.94 276 ARG A N 1
ATOM 2196 C CA . ARG A 1 276 ? -21.254 4.438 32.952 1.00 92.94 276 ARG A CA 1
ATOM 2197 C C . ARG A 1 276 ? -22.542 3.870 33.533 1.00 92.94 276 ARG A C 1
ATOM 2199 O O . ARG A 1 276 ? -22.879 4.259 34.641 1.00 92.94 276 ARG A O 1
ATOM 2206 N N . SER A 1 277 ? -23.236 2.943 32.878 1.00 92.69 277 SER A N 1
ATOM 2207 C CA . SER A 1 277 ? -24.541 2.466 33.354 1.00 92.69 277 SER A CA 1
ATOM 2208 C C . SER A 1 277 ? -24.480 1.790 34.728 1.00 92.69 277 SER A C 1
ATOM 2210 O O . SER A 1 277 ? -25.484 1.755 35.433 1.00 92.69 277 SER A O 1
ATOM 2212 N N . ASP A 1 278 ? -23.312 1.279 35.126 1.00 91.50 278 ASP A N 1
ATOM 2213 C CA . ASP A 1 278 ? -23.061 0.625 36.413 1.00 91.50 278 ASP A CA 1
ATOM 2214 C C . ASP A 1 278 ? -21.987 1.337 37.267 1.00 91.50 278 ASP A C 1
ATOM 2216 O O . ASP A 1 278 ? -21.463 0.746 38.219 1.00 91.50 278 ASP A O 1
ATOM 2220 N N . TYR A 1 279 ? -21.649 2.603 36.956 1.00 92.94 279 TYR A N 1
ATOM 2221 C CA . TYR A 1 279 ? -20.646 3.359 37.731 1.00 92.94 279 TYR A CA 1
ATOM 2222 C C . TYR A 1 279 ? -21.046 3.454 39.210 1.00 92.94 279 TYR A C 1
ATOM 2224 O O . TYR A 1 279 ? -20.179 3.469 40.086 1.00 92.94 279 TYR A O 1
ATOM 2232 N N . GLN A 1 280 ? -22.356 3.519 39.465 1.00 94.62 280 GLN A N 1
ATOM 2233 C CA . GLN A 1 280 ? -22.993 3.479 40.769 1.00 94.62 280 GLN A CA 1
ATOM 2234 C C . GLN A 1 280 ? -24.016 2.344 40.765 1.00 94.62 280 GLN A C 1
ATOM 2236 O O . GLN A 1 280 ? -25.078 2.455 40.164 1.00 94.62 280 GLN A O 1
ATOM 2241 N N . LEU A 1 281 ? -23.680 1.245 41.435 1.00 96.75 281 LEU A N 1
ATOM 2242 C CA . LEU A 1 281 ? -24.464 0.015 41.427 1.00 96.75 281 LEU A CA 1
ATOM 2243 C C . LEU A 1 281 ? -24.902 -0.331 42.850 1.00 96.75 281 LEU A C 1
ATOM 2245 O O . LEU A 1 281 ? -24.069 -0.471 43.748 1.00 96.75 281 LEU A O 1
ATOM 2249 N N . ALA A 1 282 ? -26.205 -0.473 43.056 1.00 97.06 282 ALA A N 1
ATOM 2250 C CA . ALA A 1 282 ? -26.797 -0.936 44.296 1.00 97.06 282 ALA A CA 1
ATOM 2251 C C . ALA A 1 282 ? -27.082 -2.443 44.236 1.00 97.06 282 ALA A C 1
ATOM 2253 O O . ALA A 1 282 ? -27.729 -2.914 43.307 1.00 97.06 282 ALA A O 1
ATOM 2254 N N . GLU A 1 283 ? -26.641 -3.191 45.248 1.00 97.88 283 GLU A N 1
ATOM 2255 C CA . GLU A 1 283 ? -27.049 -4.577 45.490 1.00 97.88 283 GLU A CA 1
ATOM 2256 C C . GLU A 1 283 ? -28.010 -4.609 46.680 1.00 97.88 283 GLU A C 1
ATOM 2258 O O . GLU A 1 283 ? -27.635 -4.290 47.817 1.00 97.88 283 GLU A O 1
ATOM 2263 N N . GLY A 1 284 ? -29.252 -5.009 46.423 1.00 95.88 284 GLY A N 1
ATOM 2264 C CA . GLY A 1 284 ? -30.296 -5.095 47.431 1.00 95.88 284 GLY A CA 1
ATOM 2265 C C . GLY A 1 284 ? -30.735 -6.524 47.730 1.00 95.88 284 GLY A C 1
ATOM 2266 O O . GLY A 1 284 ? -30.627 -7.417 46.891 1.00 95.88 284 GLY A O 1
ATOM 2267 N N . LYS A 1 285 ? -31.246 -6.742 48.945 1.00 95.81 285 LYS A N 1
ATOM 2268 C CA . LYS A 1 285 ? -31.951 -7.970 49.343 1.00 95.81 285 LYS A CA 1
ATOM 2269 C C . LYS A 1 285 ? -33.243 -7.603 50.053 1.00 95.81 285 LYS A C 1
ATOM 2271 O O . LYS A 1 285 ? -33.224 -6.720 50.912 1.00 95.81 285 LYS A O 1
ATOM 2276 N N . GLY A 1 286 ? -34.333 -8.293 49.750 1.00 93.44 286 GLY A N 1
ATOM 2277 C CA . GLY A 1 286 ? -35.638 -8.028 50.350 1.00 93.44 286 GLY A CA 1
ATOM 2278 C C . GLY A 1 286 ? -36.615 -9.181 50.174 1.00 93.44 286 GLY A C 1
ATOM 2279 O O . GLY A 1 286 ? -36.243 -10.271 49.745 1.00 93.44 286 GLY A O 1
ATOM 2280 N N . ASP A 1 287 ? -37.869 -8.934 50.528 1.00 91.75 287 ASP A N 1
ATOM 2281 C CA . ASP A 1 287 ? -38.985 -9.874 50.368 1.00 91.75 287 ASP A CA 1
ATOM 2282 C C . ASP A 1 287 ? -40.180 -9.262 49.620 1.00 91.75 287 ASP A C 1
ATOM 2284 O O . ASP A 1 287 ? -41.260 -9.846 49.601 1.00 91.75 287 ASP A O 1
ATOM 2288 N N . GLU A 1 288 ? -39.983 -8.124 48.941 1.00 94.12 288 GLU A N 1
ATOM 2289 C CA . GLU A 1 288 ? -40.992 -7.477 48.092 1.00 94.12 288 GLU A CA 1
ATOM 2290 C C . GLU A 1 288 ? -41.263 -8.286 46.803 1.00 94.12 288 GLU A C 1
ATOM 2292 O O . GLU A 1 288 ? -40.407 -8.349 45.914 1.00 94.12 288 GLU A O 1
ATOM 2297 N N . PRO A 1 289 ? -42.432 -8.938 46.657 1.00 93.38 289 PRO A N 1
ATOM 2298 C CA . PRO A 1 289 ? -42.713 -9.808 45.514 1.00 93.38 289 PRO A CA 1
ATOM 2299 C C . PRO A 1 289 ? -42.944 -9.055 44.201 1.00 93.38 289 PRO A C 1
ATOM 2301 O O . PRO A 1 289 ? -42.919 -9.685 43.151 1.00 93.38 289 PRO A O 1
ATOM 2304 N N . THR A 1 290 ? -43.168 -7.738 44.241 1.00 94.19 290 THR A N 1
ATOM 2305 C CA . THR A 1 290 ? -43.467 -6.932 43.042 1.00 94.19 290 THR A CA 1
ATOM 2306 C C . THR A 1 290 ? -42.238 -6.368 42.328 1.00 94.19 290 THR A C 1
ATOM 2308 O O . THR A 1 290 ? -42.398 -5.707 41.302 1.00 94.19 290 THR A O 1
ATOM 2311 N N . LEU A 1 291 ? -41.022 -6.606 42.841 1.00 95.88 291 LEU A N 1
ATOM 2312 C CA . LEU A 1 291 ? -39.796 -6.197 42.148 1.00 95.88 291 LEU A CA 1
ATOM 2313 C C . LEU A 1 291 ? -39.685 -6.921 40.808 1.00 95.88 291 LEU A C 1
ATOM 2315 O O . LEU A 1 291 ? -39.855 -8.132 40.762 1.00 95.88 291 LEU A O 1
ATOM 2319 N N . VAL A 1 292 ? -39.394 -6.163 39.753 1.00 95.50 292 VAL A N 1
ATOM 2320 C CA . VAL A 1 292 ? -39.281 -6.656 38.378 1.00 95.50 292 VAL A CA 1
ATOM 2321 C C . VAL A 1 292 ? -38.226 -5.840 37.633 1.00 95.50 292 VAL A C 1
ATOM 2323 O O . VAL A 1 292 ? -38.100 -4.630 37.845 1.00 95.50 292 VAL A O 1
ATOM 2326 N N . SER A 1 293 ? -37.435 -6.488 36.783 1.00 96.69 293 SER A N 1
ATOM 2327 C CA . SER A 1 293 ? -36.403 -5.830 35.979 1.00 96.69 293 SER A CA 1
ATOM 2328 C C . SER A 1 293 ? -37.020 -4.835 34.981 1.00 96.69 293 SER A C 1
ATOM 2330 O O . SER A 1 293 ? -38.185 -4.936 34.584 1.00 96.69 293 SER A O 1
ATOM 2332 N N . GLY A 1 294 ? -36.271 -3.793 34.614 1.00 95.50 294 GLY A N 1
ATOM 2333 C CA . GLY A 1 294 ? -36.785 -2.720 33.750 1.00 95.50 294 GLY A CA 1
ATOM 2334 C C . GLY A 1 294 ? -37.881 -1.865 34.389 1.00 95.50 294 GLY A C 1
ATOM 2335 O O . GLY A 1 294 ? -38.704 -1.274 33.691 1.00 95.50 294 GLY A O 1
ATOM 2336 N N . HIS A 1 295 ? -37.898 -1.791 35.718 1.00 96.62 295 HIS A N 1
ATOM 2337 C CA . HIS A 1 295 ? -38.756 -0.885 36.467 1.00 96.62 295 HIS A CA 1
ATOM 2338 C C . HIS A 1 295 ? -37.949 -0.105 37.501 1.00 96.62 295 HIS A C 1
ATOM 2340 O O . HIS A 1 295 ? -36.910 -0.547 37.990 1.00 96.62 295 HIS A O 1
ATOM 2346 N N . PHE A 1 296 ? -38.456 1.067 37.855 1.00 97.50 296 PHE A N 1
ATOM 2347 C CA . PHE A 1 296 ? -37.897 1.904 38.897 1.00 97.50 296 PHE A CA 1
ATOM 2348 C C . PHE A 1 296 ? -38.474 1.555 40.271 1.00 97.50 296 PHE A C 1
ATOM 2350 O O . PHE A 1 296 ? -39.681 1.663 40.495 1.00 97.50 296 PHE A O 1
ATOM 2357 N N . LEU A 1 297 ? -37.594 1.218 41.207 1.00 96.88 297 LEU A N 1
ATOM 2358 C CA . LEU A 1 297 ? -37.861 1.084 42.632 1.00 96.88 297 LEU A CA 1
ATOM 2359 C C . LEU A 1 297 ? -37.645 2.434 43.327 1.00 96.88 297 LEU A C 1
ATOM 2361 O O . LEU A 1 297 ? -36.533 2.957 43.336 1.00 96.88 297 LEU A O 1
ATOM 2365 N N . ALA A 1 298 ? -38.692 2.986 43.940 1.00 97.00 298 ALA A N 1
ATOM 2366 C CA . ALA A 1 298 ? -38.556 4.121 44.851 1.00 97.00 298 ALA A CA 1
ATOM 2367 C C . ALA A 1 298 ? -38.246 3.603 46.264 1.00 97.00 298 ALA A C 1
ATOM 2369 O O . ALA A 1 298 ? -39.120 3.017 46.912 1.00 97.00 298 ALA A O 1
ATOM 2370 N N . LEU A 1 299 ? -37.009 3.795 46.730 1.00 96.88 299 LEU A N 1
ATOM 2371 C CA . LEU A 1 299 ? -36.599 3.398 48.079 1.00 96.88 299 LEU A CA 1
ATOM 2372 C C . LEU A 1 299 ? -37.016 4.474 49.091 1.00 96.88 299 LEU A C 1
ATOM 2374 O O . LEU A 1 299 ? -36.922 5.669 48.819 1.00 96.88 299 LEU A O 1
ATOM 2378 N N . SER A 1 300 ? -37.470 4.060 50.270 1.00 95.75 300 SER A N 1
ATOM 2379 C CA . SER A 1 300 ? -37.849 4.963 51.362 1.00 95.75 300 SER A CA 1
ATOM 2380 C C . SER A 1 300 ? -37.323 4.459 52.706 1.00 95.75 300 SER A C 1
ATOM 2382 O O . SER A 1 300 ? -36.966 3.293 52.831 1.00 95.75 300 SER A O 1
ATOM 2384 N N . GLU A 1 301 ? -37.263 5.333 53.713 1.00 94.00 301 GLU A N 1
ATOM 2385 C CA . GLU A 1 301 ? -36.879 4.996 55.099 1.00 94.00 301 GLU A CA 1
ATOM 2386 C C . GLU A 1 301 ? -35.444 4.450 55.295 1.00 94.00 301 GLU A C 1
ATOM 2388 O O . GLU A 1 301 ? -35.074 4.026 56.389 1.00 94.00 301 GLU A O 1
ATOM 2393 N N . HIS A 1 302 ? -34.573 4.535 54.287 1.00 95.25 302 HIS A N 1
ATOM 2394 C CA . HIS A 1 302 ? -33.154 4.234 54.443 1.00 95.25 302 HIS A CA 1
ATOM 2395 C C . HIS A 1 302 ? -32.461 5.311 55.313 1.00 95.25 302 HIS A C 1
ATOM 2397 O O . HIS A 1 302 ? -32.653 6.507 55.060 1.00 95.25 302 HIS A O 1
ATOM 2403 N N . PRO A 1 303 ? -31.596 4.946 56.290 1.00 94.00 303 PRO A N 1
ATOM 2404 C CA . PRO A 1 303 ? -30.925 5.904 57.184 1.00 94.00 303 PRO A CA 1
ATOM 2405 C C . PRO A 1 303 ? -30.093 6.983 56.475 1.00 94.00 303 PRO A C 1
ATOM 2407 O O . PRO A 1 303 ? -29.889 8.073 57.005 1.00 94.00 303 PRO A O 1
ATOM 2410 N N . ARG A 1 304 ? -29.593 6.683 55.271 1.00 94.62 304 ARG A N 1
ATOM 2411 C CA . ARG A 1 304 ? -28.982 7.674 54.373 1.00 94.62 304 ARG A CA 1
ATOM 2412 C C . ARG A 1 304 ? -30.048 8.285 53.471 1.00 94.62 304 ARG A C 1
ATOM 2414 O O . ARG A 1 304 ? -30.521 7.605 52.565 1.00 94.62 304 ARG A O 1
ATOM 2421 N N . ALA A 1 305 ? -30.356 9.562 53.697 1.00 94.25 305 ALA A N 1
ATOM 2422 C CA . ALA A 1 305 ? -31.396 10.296 52.977 1.00 94.25 305 ALA A CA 1
ATOM 2423 C C . ALA A 1 305 ? -31.223 10.262 51.448 1.00 94.25 305 ALA A C 1
ATOM 2425 O O . ALA A 1 305 ? -32.200 10.048 50.744 1.00 94.25 305 ALA A O 1
ATOM 2426 N N . GLU A 1 306 ? -29.988 10.389 50.956 1.00 93.00 306 GLU A N 1
ATOM 2427 C CA . GLU A 1 306 ? -29.646 10.385 49.522 1.00 93.00 306 GLU A CA 1
ATOM 2428 C C . GLU A 1 306 ? -29.995 9.075 48.801 1.00 93.00 306 GLU A C 1
ATOM 2430 O O . GLU A 1 306 ? -30.086 9.056 47.582 1.00 93.00 306 GLU A O 1
ATOM 2435 N N . TRP A 1 307 ? -30.155 7.963 49.527 1.00 94.44 307 TRP A N 1
ATOM 2436 C CA . TRP A 1 307 ? -30.486 6.671 48.915 1.00 94.44 307 TRP A CA 1
ATOM 2437 C C . TRP A 1 307 ? -31.993 6.451 48.798 1.00 94.44 307 TRP A C 1
ATOM 2439 O O . TRP A 1 307 ? -32.415 5.538 48.089 1.00 94.44 307 TRP A O 1
ATOM 2449 N N . ASN A 1 308 ? -32.798 7.291 49.457 1.00 95.88 308 ASN A N 1
ATOM 2450 C CA . ASN A 1 308 ? -34.254 7.307 49.331 1.00 95.88 308 ASN A CA 1
ATOM 2451 C C . ASN A 1 308 ? -34.669 8.005 48.030 1.00 95.88 308 ASN A C 1
ATOM 2453 O O . ASN A 1 308 ? -35.303 9.059 48.042 1.00 95.88 308 ASN A O 1
ATOM 2457 N N . ASP A 1 309 ? -34.234 7.427 46.918 1.00 95.12 309 ASP A N 1
ATOM 2458 C CA . ASP A 1 309 ? -34.412 7.940 45.567 1.00 95.12 309 ASP A CA 1
ATOM 2459 C C . ASP A 1 309 ? -34.910 6.817 44.639 1.00 95.12 309 ASP A C 1
ATOM 2461 O O . ASP A 1 309 ? -35.301 5.729 45.083 1.00 95.12 309 ASP A O 1
ATOM 2465 N N . LEU A 1 310 ? -34.943 7.103 43.343 1.00 96.19 310 LEU A N 1
ATOM 2466 C CA . LEU A 1 310 ? -35.418 6.229 42.292 1.00 96.19 310 LEU A CA 1
ATOM 2467 C C . LEU A 1 310 ? -34.272 5.393 41.697 1.00 96.19 310 LEU A C 1
ATOM 2469 O O . LEU A 1 310 ? -33.304 5.929 41.158 1.00 96.19 310 LEU A O 1
ATOM 2473 N N . TRP A 1 311 ? -34.422 4.069 41.749 1.00 97.25 311 TRP A N 1
ATOM 2474 C CA . TRP A 1 311 ? -33.410 3.098 41.330 1.00 97.25 311 TRP A CA 1
ATOM 2475 C C . TRP A 1 311 ? -33.953 2.170 40.244 1.00 97.25 311 TRP A C 1
ATOM 2477 O O . TRP A 1 311 ? -34.947 1.482 40.459 1.00 97.25 311 TRP A O 1
ATOM 2487 N N . LEU A 1 312 ? -33.326 2.137 39.071 1.00 97.69 312 LEU A N 1
ATOM 2488 C CA . LEU A 1 312 ? -33.675 1.227 37.983 1.00 97.69 312 LEU A CA 1
ATOM 2489 C C . LEU A 1 312 ? -33.203 -0.187 38.316 1.00 97.69 312 LEU A C 1
ATOM 2491 O O . LEU A 1 312 ? -32.002 -0.407 38.450 1.00 97.69 312 LEU A O 1
ATOM 2495 N N . LEU A 1 313 ? -34.127 -1.142 38.397 1.00 97.94 313 LEU A N 1
ATOM 2496 C CA . LEU A 1 313 ? -33.825 -2.559 38.586 1.00 97.94 313 LEU A CA 1
ATOM 2497 C C . LEU A 1 313 ? -33.251 -3.149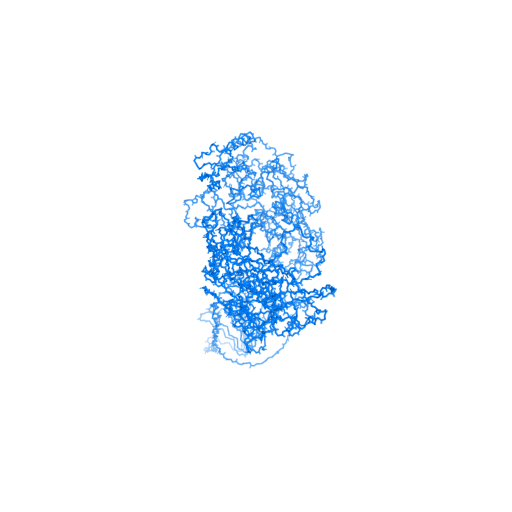 37.289 1.00 97.94 313 LEU A C 1
ATOM 2499 O O . LEU A 1 313 ? -33.962 -3.304 36.293 1.00 97.94 313 LEU A O 1
ATOM 2503 N N . LEU A 1 314 ? -31.959 -3.472 37.313 1.00 97.44 314 LEU A N 1
ATOM 2504 C CA . LEU A 1 314 ? -31.231 -4.081 36.198 1.00 97.44 314 LEU A CA 1
ATOM 2505 C C . LEU A 1 314 ? -31.439 -5.594 36.153 1.00 97.44 314 LEU A C 1
ATOM 2507 O O . LEU A 1 314 ? -31.622 -6.159 35.080 1.00 97.44 314 LEU A O 1
ATOM 2511 N N . GLU A 1 315 ? -31.408 -6.229 37.323 1.00 98.31 315 GLU A N 1
ATOM 2512 C CA . GLU A 1 315 ? -31.572 -7.669 37.512 1.00 98.31 315 GLU A CA 1
ATOM 2513 C C . GLU A 1 315 ? -32.326 -7.926 38.815 1.00 98.31 315 GLU A C 1
ATOM 2515 O O . GLU A 1 315 ? -32.068 -7.259 39.821 1.00 98.31 315 GLU A O 1
ATOM 2520 N N . VAL A 1 316 ? -33.217 -8.917 38.805 1.00 98.31 316 VAL A N 1
ATOM 2521 C CA . VAL A 1 316 ? -33.859 -9.461 40.001 1.00 98.31 316 VAL A CA 1
ATOM 2522 C C . VAL A 1 316 ? -33.729 -10.985 39.983 1.00 98.31 316 VAL A C 1
ATOM 2524 O O . VAL A 1 316 ? -34.067 -11.656 39.007 1.00 98.31 316 VAL A O 1
ATOM 2527 N N . ILE A 1 317 ? -33.210 -11.529 41.080 1.00 98.31 317 ILE A N 1
ATOM 2528 C CA . ILE A 1 317 ? -33.170 -12.958 41.374 1.00 98.31 317 ILE A CA 1
ATOM 2529 C C . ILE A 1 317 ? -34.223 -13.232 42.440 1.00 98.31 317 ILE A C 1
ATOM 2531 O O . ILE A 1 317 ? -34.166 -12.678 43.540 1.00 98.31 317 ILE A O 1
ATOM 2535 N N . HIS A 1 318 ? -35.172 -14.094 42.113 1.00 97.25 318 HIS A N 1
ATOM 2536 C CA . HIS A 1 318 ? -36.289 -14.491 42.951 1.00 97.25 318 HIS A CA 1
ATOM 2537 C C . HIS A 1 318 ? -36.049 -15.881 43.516 1.00 97.25 318 HIS A C 1
ATOM 2539 O O . HIS A 1 318 ? -35.672 -16.792 42.785 1.00 97.25 318 HIS A O 1
ATOM 2545 N N . GLU A 1 319 ? -36.343 -16.067 44.796 1.00 95.88 319 GLU A N 1
ATOM 2546 C CA . GLU A 1 319 ? -36.300 -17.373 45.439 1.00 95.88 319 GLU A CA 1
ATOM 2547 C C . GLU A 1 319 ? -37.576 -17.579 46.253 1.00 95.88 319 GLU A C 1
ATOM 2549 O O . GLU A 1 319 ? -37.903 -16.787 47.142 1.00 95.88 319 GLU A O 1
ATOM 2554 N N . GLY A 1 320 ? -38.298 -18.659 45.965 1.00 93.56 320 GLY A N 1
ATOM 2555 C CA . GLY A 1 320 ? -39.494 -19.056 46.700 1.00 93.56 320 GLY A CA 1
ATOM 2556 C C . GLY A 1 320 ? -39.383 -20.482 47.219 1.00 93.56 320 GLY A C 1
ATOM 2557 O O . GLY A 1 320 ? -38.931 -21.368 46.500 1.00 93.56 320 GLY A O 1
ATOM 2558 N N . LYS A 1 321 ? -39.808 -20.720 48.463 1.00 92.06 321 LYS A N 1
ATOM 2559 C CA . LYS A 1 321 ? -39.877 -22.057 49.074 1.00 92.06 321 LYS A CA 1
ATOM 2560 C C . LYS A 1 321 ? -41.201 -22.248 49.804 1.00 92.06 321 LYS A C 1
ATOM 2562 O O . LYS A 1 321 ? -41.571 -21.440 50.655 1.00 92.06 321 LYS A O 1
ATOM 2567 N N . GLN A 1 322 ? -41.885 -23.342 49.505 1.00 90.75 322 GLN A N 1
ATOM 2568 C CA . GLN A 1 322 ? -43.170 -23.717 50.087 1.00 90.75 322 GLN A CA 1
ATOM 2569 C C . GLN A 1 322 ? -43.155 -25.203 50.481 1.00 90.75 322 GLN A C 1
ATOM 2571 O O . GLN A 1 322 ? -43.833 -26.016 49.858 1.00 90.75 322 GLN A O 1
ATOM 2576 N N . PRO A 1 323 ? -42.389 -25.598 51.518 1.00 85.75 323 PRO A N 1
ATOM 2577 C CA . PRO A 1 323 ? -42.305 -26.997 51.949 1.00 85.75 323 PRO A CA 1
ATOM 2578 C C . PRO A 1 323 ? -43.648 -27.581 52.428 1.00 85.75 323 PRO A C 1
ATOM 2580 O O . PRO A 1 323 ? -43.787 -28.799 52.491 1.00 85.75 323 PRO A O 1
ATOM 2583 N N . GLN A 1 324 ? -44.654 -26.739 52.708 1.00 83.25 324 GLN A N 1
ATOM 2584 C CA . GLN A 1 324 ? -46.019 -27.130 53.099 1.00 83.25 324 GLN A CA 1
ATOM 2585 C C . GLN A 1 324 ? -46.653 -28.148 52.143 1.00 83.25 324 GLN A C 1
ATOM 2587 O O . GLN A 1 324 ? -47.433 -28.989 52.585 1.00 83.25 324 GLN A O 1
ATOM 2592 N N . VAL A 1 325 ? -46.322 -28.092 50.847 1.00 83.88 325 VAL A N 1
ATOM 2593 C CA . VAL A 1 325 ? -46.906 -28.987 49.832 1.00 83.88 325 VAL A CA 1
ATOM 2594 C C . VAL A 1 325 ? -46.440 -30.441 49.969 1.00 83.88 325 VAL A C 1
ATOM 2596 O O . VAL A 1 325 ? -47.052 -31.331 49.391 1.00 83.88 325 VAL A O 1
ATOM 2599 N N . LEU A 1 326 ? -45.387 -30.714 50.752 1.00 80.38 326 LEU A N 1
ATOM 2600 C CA . LEU A 1 326 ? -44.892 -32.075 50.996 1.00 80.38 326 LEU A CA 1
ATOM 2601 C C . LEU A 1 326 ? -45.706 -32.843 52.052 1.00 80.38 326 LEU A C 1
ATOM 2603 O O . LEU A 1 326 ? -45.564 -34.064 52.151 1.00 80.38 326 LEU A O 1
ATOM 2607 N N . GLY A 1 327 ? -46.554 -32.167 52.836 1.00 73.88 327 GLY A N 1
ATOM 2608 C CA . GLY A 1 327 ? -47.352 -32.794 53.895 1.00 73.88 327 GLY A CA 1
ATOM 2609 C C . GLY A 1 327 ? -46.499 -33.591 54.894 1.00 73.88 327 GLY A C 1
ATOM 2610 O O . GLY A 1 327 ? -45.519 -33.081 55.430 1.00 73.88 327 GLY A O 1
ATOM 2611 N N . GLU A 1 328 ? -46.860 -34.857 55.133 1.00 59.22 328 GLU A N 1
ATOM 2612 C CA . GLU A 1 328 ? -46.141 -35.774 56.040 1.00 59.22 328 GLU A CA 1
ATOM 2613 C C . GLU A 1 328 ? -44.848 -36.371 55.434 1.00 59.22 328 GLU A C 1
ATOM 2615 O O . GLU A 1 328 ? -44.094 -37.042 56.136 1.00 59.22 328 GLU A O 1
ATOM 2620 N N . ASN A 1 329 ? -44.540 -36.116 54.153 1.00 56.78 329 ASN A N 1
ATOM 2621 C CA . ASN A 1 329 ? -43.358 -36.653 53.460 1.00 56.78 329 ASN A CA 1
ATOM 2622 C C . ASN A 1 329 ? -42.109 -35.759 53.591 1.00 56.78 329 ASN A C 1
ATOM 2624 O O . ASN A 1 329 ? -41.310 -35.673 52.656 1.00 56.78 329 ASN A O 1
ATOM 2628 N N . ILE A 1 330 ? -41.914 -35.084 54.728 1.00 58.22 330 ILE A N 1
ATOM 2629 C CA . ILE A 1 330 ? -40.679 -34.327 54.987 1.00 58.22 330 ILE A CA 1
ATOM 2630 C C . ILE A 1 330 ? -39.536 -35.341 55.154 1.00 58.22 330 ILE A C 1
ATOM 2632 O O . ILE A 1 330 ? -39.281 -35.841 56.248 1.00 58.22 330 ILE A O 1
ATOM 2636 N N . THR A 1 331 ? -38.864 -35.700 54.059 1.00 49.72 331 THR A N 1
ATOM 2637 C CA . THR A 1 331 ? -37.613 -36.458 54.128 1.00 49.72 331 THR A CA 1
ATOM 2638 C C . THR A 1 331 ? -36.519 -35.550 54.686 1.00 49.72 331 THR A C 1
ATOM 2640 O O . THR A 1 331 ? -36.534 -34.334 54.503 1.00 49.72 331 THR A O 1
ATOM 2643 N N . SER A 1 332 ? -35.551 -36.134 55.387 1.00 45.19 332 SER A N 1
ATOM 2644 C CA . SER A 1 332 ? -34.426 -35.448 56.039 1.00 45.19 332 SER A CA 1
ATOM 2645 C C . SER A 1 332 ? -33.483 -34.678 55.094 1.00 45.19 332 SER A C 1
ATOM 2647 O O . SER A 1 332 ? -32.513 -34.097 55.566 1.00 45.19 332 SER A O 1
ATOM 2649 N N . ASP A 1 333 ? -33.758 -34.644 53.787 1.00 44.44 333 ASP A N 1
ATOM 2650 C CA . ASP A 1 333 ? -32.896 -34.046 52.758 1.00 44.44 333 ASP A CA 1
ATOM 2651 C C . ASP A 1 333 ? -33.030 -32.521 52.617 1.00 44.44 333 ASP A C 1
ATOM 2653 O O . ASP A 1 333 ? -32.267 -31.898 51.881 1.00 44.44 333 ASP A O 1
ATOM 2657 N N . VAL A 1 334 ? -33.957 -31.872 53.333 1.00 48.94 334 VAL A N 1
ATOM 2658 C CA . VAL A 1 334 ? -34.174 -30.415 53.200 1.00 48.94 334 VAL A CA 1
ATOM 2659 C C . VAL A 1 334 ? -33.123 -29.560 53.941 1.00 48.94 334 VAL A C 1
ATOM 2661 O O . VAL A 1 334 ? -33.146 -28.337 53.826 1.00 48.94 334 VAL A O 1
ATOM 2664 N N . THR A 1 335 ? -32.181 -30.161 54.685 1.00 47.75 335 THR A N 1
ATOM 2665 C CA . THR A 1 335 ? -31.247 -29.437 55.581 1.00 47.75 335 THR A CA 1
ATOM 2666 C C . THR A 1 335 ? -29.767 -29.499 55.188 1.00 47.75 335 THR A C 1
ATOM 2668 O O . THR A 1 335 ? -28.916 -29.032 55.944 1.00 47.75 335 THR A O 1
ATOM 2671 N N . HIS A 1 336 ? -29.413 -29.992 53.996 1.00 45.34 336 HIS A N 1
ATOM 2672 C CA . HIS A 1 336 ? -28.011 -29.951 53.543 1.00 45.34 336 HIS A CA 1
ATOM 2673 C C . HIS A 1 336 ? -27.523 -28.547 53.129 1.00 45.34 336 HIS A C 1
ATOM 2675 O O . HIS A 1 336 ? -26.319 -28.346 52.945 1.00 45.34 336 HIS A O 1
ATOM 2681 N N . SER A 1 337 ? -28.419 -27.559 53.025 1.00 46.94 337 SER A N 1
ATOM 2682 C CA . SER A 1 337 ? -28.039 -26.164 52.793 1.00 46.94 337 SER A CA 1
ATOM 2683 C C . SER A 1 337 ? -27.655 -25.482 54.106 1.00 46.94 337 SER A C 1
ATOM 2685 O O . SER A 1 337 ? -28.447 -25.427 55.040 1.00 46.94 337 SER A O 1
ATOM 2687 N N . LYS A 1 338 ? -26.450 -24.903 54.164 1.00 52.44 338 LYS A N 1
ATOM 2688 C CA . LYS A 1 338 ? -26.005 -24.020 55.262 1.00 52.44 338 LYS A CA 1
ATOM 2689 C C . LYS A 1 338 ? -26.727 -22.658 55.285 1.00 52.44 338 LYS A C 1
ATOM 2691 O O . LYS A 1 338 ? -26.355 -21.803 56.084 1.00 52.44 338 LYS A O 1
ATOM 2696 N N . ASP A 1 339 ? -27.677 -22.431 54.380 1.00 61.12 339 ASP A N 1
ATOM 2697 C CA . ASP A 1 339 ? -28.401 -21.169 54.214 1.00 61.12 339 ASP A CA 1
ATOM 2698 C C . ASP A 1 339 ? -29.663 -21.122 55.097 1.00 61.12 339 ASP A C 1
ATOM 2700 O O . ASP A 1 339 ? -30.326 -22.134 55.307 1.00 61.12 339 ASP A O 1
ATOM 2704 N N . ASP A 1 340 ? -30.008 -19.945 55.612 1.00 69.19 340 ASP A N 1
ATOM 2705 C CA . ASP A 1 340 ? -31.054 -19.733 56.628 1.00 69.19 340 ASP A CA 1
ATOM 2706 C C . ASP A 1 340 ? -32.494 -19.704 56.070 1.00 69.19 340 ASP A C 1
ATOM 2708 O O . ASP A 1 340 ? -33.472 -19.700 56.828 1.00 69.19 340 ASP A O 1
ATOM 2712 N N . PHE A 1 341 ? -32.656 -19.738 54.745 1.00 82.88 341 PHE A N 1
ATOM 2713 C CA . PHE A 1 341 ? -33.946 -19.608 54.070 1.00 82.88 341 PHE A CA 1
ATOM 2714 C C . PHE A 1 341 ? -34.639 -20.951 53.814 1.00 82.88 341 PHE A C 1
ATOM 2716 O O . PHE A 1 341 ? -34.289 -21.699 52.893 1.00 82.88 341 PHE A O 1
ATOM 2723 N N . HIS A 1 342 ? -35.675 -21.222 54.610 1.00 79.56 342 HIS A N 1
ATOM 2724 C CA . HIS A 1 342 ? -36.400 -22.498 54.623 1.00 79.56 342 HIS A CA 1
ATOM 2725 C C . HIS A 1 342 ? -37.838 -22.405 54.080 1.00 79.56 342 HIS A C 1
ATOM 2727 O O . HIS A 1 342 ? -38.376 -23.402 53.605 1.00 79.56 342 HIS A O 1
ATOM 2733 N N . GLN A 1 343 ? -38.457 -21.221 54.115 1.00 85.31 343 GLN A N 1
ATOM 2734 C CA . GLN A 1 343 ? -39.825 -20.984 53.649 1.00 85.31 343 GLN A CA 1
ATOM 2735 C C . GLN A 1 343 ? -40.021 -19.510 53.273 1.00 85.31 343 GLN A C 1
ATOM 2737 O O . GLN A 1 343 ? -39.420 -18.622 53.876 1.00 85.31 343 GLN A O 1
ATOM 2742 N N . GLY A 1 344 ? -40.936 -19.259 52.338 1.00 88.75 344 GLY A N 1
ATOM 2743 C CA . GLY A 1 344 ? -41.435 -17.937 51.991 1.00 88.75 344 GLY A CA 1
ATOM 2744 C C . GLY A 1 344 ? -40.900 -17.480 50.646 1.00 88.75 344 GLY A C 1
ATOM 2745 O O . GLY A 1 344 ? -40.634 -18.292 49.762 1.00 88.75 344 GLY A O 1
ATOM 2746 N N . TYR A 1 345 ? -40.754 -16.169 50.498 1.00 92.00 345 TYR A N 1
ATOM 2747 C CA . TYR A 1 345 ? -40.202 -15.537 49.309 1.00 92.00 345 TYR A CA 1
ATOM 2748 C C . TYR A 1 345 ? -39.122 -14.538 49.719 1.00 92.00 345 TYR A C 1
ATOM 2750 O O . TYR A 1 345 ? -39.293 -13.805 50.695 1.00 92.00 345 TYR A O 1
ATOM 2758 N N . ARG A 1 346 ? -38.029 -14.501 48.960 1.00 92.88 346 ARG A N 1
ATOM 2759 C CA . ARG A 1 346 ? -37.008 -13.456 49.029 1.00 92.88 346 ARG A CA 1
ATOM 2760 C C . ARG A 1 346 ? -36.517 -13.116 47.628 1.00 92.88 346 ARG A C 1
ATOM 2762 O O . ARG A 1 346 ? -36.637 -13.919 46.705 1.00 92.88 346 ARG A O 1
ATOM 2769 N N . ASN A 1 347 ? -35.929 -11.939 47.483 1.00 95.75 347 ASN A N 1
ATOM 2770 C CA . ASN A 1 347 ? -35.236 -11.537 46.272 1.00 95.75 347 ASN A CA 1
ATOM 2771 C C . ASN A 1 347 ? -33.865 -10.928 46.572 1.00 95.75 347 ASN A C 1
ATOM 2773 O O . ASN A 1 347 ? -33.581 -10.446 47.676 1.00 95.75 347 ASN A O 1
ATOM 2777 N N . ARG A 1 348 ? -33.021 -10.943 45.546 1.00 97.69 348 ARG A N 1
ATOM 2778 C CA . ARG A 1 348 ? -31.823 -10.118 45.426 1.00 97.69 348 ARG A CA 1
ATOM 2779 C C . ARG A 1 348 ? -31.942 -9.319 44.140 1.00 97.69 348 ARG A C 1
ATOM 2781 O O . ARG A 1 348 ? -32.418 -9.855 43.148 1.00 97.69 348 ARG A O 1
ATOM 2788 N N . PHE A 1 349 ? -31.502 -8.071 44.138 1.00 98.19 349 PHE A N 1
ATOM 2789 C CA . PHE A 1 349 ? -31.541 -7.254 42.932 1.00 98.19 349 PHE A CA 1
ATOM 2790 C C . PHE A 1 349 ? -30.287 -6.408 42.764 1.00 98.19 349 PHE A C 1
ATOM 2792 O O . PHE A 1 349 ? -29.628 -6.043 43.743 1.00 98.19 349 PHE A O 1
ATOM 2799 N N . LEU A 1 350 ? -29.999 -6.079 41.509 1.00 98.12 350 LEU A N 1
ATOM 2800 C CA . LEU A 1 350 ? -29.036 -5.061 41.116 1.00 98.12 350 LEU A CA 1
ATOM 2801 C C . LEU A 1 350 ? -29.792 -3.851 40.583 1.00 98.12 350 LEU A C 1
ATOM 2803 O O . LEU A 1 350 ? -30.721 -4.003 39.789 1.00 98.12 350 LEU A O 1
ATOM 2807 N N . ALA A 1 351 ? -29.394 -2.654 41.003 1.00 97.75 351 ALA A N 1
ATOM 2808 C CA . ALA A 1 351 ? -30.027 -1.426 40.556 1.00 97.75 351 ALA A CA 1
ATOM 2809 C C . ALA A 1 351 ? -29.037 -0.283 40.325 1.00 97.75 351 ALA A C 1
ATOM 2811 O O . ALA A 1 351 ? -27.996 -0.214 40.970 1.00 97.75 351 ALA A O 1
ATOM 2812 N N . THR A 1 352 ? -29.384 0.635 39.431 1.00 96.88 352 THR A N 1
ATOM 2813 C CA . THR A 1 352 ? -28.609 1.851 39.130 1.00 96.88 352 THR A CA 1
ATOM 2814 C C . THR A 1 352 ? -29.497 3.084 39.343 1.00 96.88 352 THR A C 1
ATOM 2816 O O . THR A 1 352 ? -30.717 2.957 39.207 1.00 96.88 352 THR A O 1
ATOM 2819 N N . PRO A 1 353 ? -28.978 4.252 39.759 1.00 95.56 353 PRO A N 1
ATOM 2820 C CA . PRO A 1 353 ? -29.821 5.427 39.982 1.00 95.56 353 PRO A CA 1
ATOM 2821 C C . PRO A 1 353 ? -30.447 5.934 38.674 1.00 95.56 353 PRO A C 1
ATOM 2823 O O . PRO A 1 353 ? -29.936 5.683 37.584 1.00 95.56 353 PRO A O 1
ATOM 2826 N N . TRP A 1 354 ? -31.555 6.672 38.776 1.00 92.56 354 TRP A N 1
ATOM 2827 C CA . TRP A 1 354 ? -32.303 7.163 37.609 1.00 92.56 354 TRP A CA 1
ATOM 2828 C C . TRP A 1 354 ? -31.544 8.133 36.698 1.00 92.56 354 TRP A C 1
ATOM 2830 O O . TRP A 1 354 ? -32.026 8.437 35.616 1.00 92.56 354 TRP A O 1
ATOM 2840 N N . ASP A 1 355 ? -30.397 8.671 37.099 1.00 89.50 355 ASP A N 1
ATOM 2841 C CA . ASP A 1 355 ? -29.564 9.555 36.279 1.00 89.50 355 ASP A CA 1
ATOM 2842 C C . ASP A 1 355 ? -28.448 8.793 35.530 1.00 89.50 355 ASP A C 1
ATOM 2844 O O . ASP A 1 355 ? -27.868 9.313 34.567 1.00 89.50 355 ASP A O 1
ATOM 2848 N N . ALA A 1 356 ? -28.210 7.525 35.882 1.00 92.00 356 ALA A N 1
ATOM 2849 C CA . ALA A 1 356 ? -27.318 6.615 35.176 1.00 92.00 356 ALA A CA 1
ATOM 2850 C C . ALA A 1 356 ? -28.039 5.961 33.984 1.00 92.00 356 ALA A C 1
ATOM 2852 O O . ALA A 1 356 ? -28.680 4.918 34.094 1.00 92.00 356 ALA A O 1
ATOM 2853 N N . HIS A 1 357 ? -27.909 6.583 32.809 1.00 93.00 357 HIS A N 1
ATOM 2854 C CA . HIS A 1 357 ? -28.572 6.130 31.586 1.00 93.00 357 HIS A CA 1
ATOM 2855 C C . HIS A 1 357 ? -28.136 4.714 31.209 1.00 93.00 357 HIS A C 1
ATOM 2857 O O . HIS A 1 357 ? -26.987 4.477 30.836 1.00 93.00 357 HIS A O 1
ATOM 2863 N N . TYR A 1 358 ? -29.075 3.770 31.284 1.00 94.75 358 TYR A N 1
ATOM 2864 C CA . TYR A 1 358 ? -28.803 2.383 30.945 1.00 94.75 358 TYR A CA 1
ATOM 2865 C C . TYR A 1 358 ? -28.679 2.184 29.430 1.00 94.75 358 TYR A C 1
ATOM 2867 O O . TYR A 1 358 ? -29.574 2.532 28.651 1.00 94.75 358 TYR A O 1
ATOM 2875 N N . ARG A 1 359 ? -27.575 1.553 29.030 1.00 95.81 359 ARG A N 1
ATOM 2876 C CA . ARG A 1 359 ? -27.363 0.992 27.696 1.00 95.81 359 ARG A CA 1
ATOM 2877 C C . ARG A 1 359 ? -26.880 -0.445 27.865 1.00 95.81 359 ARG A C 1
ATOM 2879 O O . ARG A 1 359 ? -26.024 -0.671 28.719 1.00 95.81 359 ARG A O 1
ATOM 2886 N N . PRO A 1 360 ? -27.380 -1.396 27.064 1.00 95.56 360 PRO A N 1
ATOM 2887 C CA . PRO A 1 360 ? -26.906 -2.775 27.125 1.00 95.56 360 PRO A CA 1
ATOM 2888 C C . PRO A 1 360 ? -25.399 -2.870 26.856 1.00 95.56 360 PRO A C 1
ATOM 2890 O O . PRO A 1 360 ? -24.872 -2.140 26.009 1.00 95.56 360 PRO A O 1
ATOM 2893 N N . ALA A 1 361 ? -24.721 -3.764 27.578 1.00 93.81 361 ALA A N 1
ATOM 2894 C CA . ALA A 1 361 ? -23.315 -4.101 27.361 1.00 93.81 361 ALA A CA 1
ATOM 2895 C C . ALA A 1 361 ? -23.127 -4.823 26.015 1.00 93.81 361 ALA A C 1
ATOM 2897 O O . ALA A 1 361 ? -24.054 -5.460 25.541 1.00 93.81 361 ALA A O 1
ATOM 2898 N N . LEU A 1 362 ? -21.945 -4.717 25.396 1.00 94.06 362 LEU A N 1
ATOM 2899 C CA . LEU A 1 362 ? -21.640 -5.384 24.119 1.00 94.06 362 LEU A CA 1
ATOM 2900 C C . LEU A 1 362 ? -21.264 -6.860 24.359 1.00 94.06 362 LEU A C 1
ATOM 2902 O O . LEU A 1 362 ? -20.089 -7.219 24.286 1.00 94.06 362 LEU A O 1
ATOM 2906 N N . GLU A 1 363 ? -22.240 -7.689 24.725 1.00 95.25 363 GLU A N 1
ATOM 2907 C CA . GLU A 1 363 ? -22.044 -9.107 25.057 1.00 95.25 363 GLU A CA 1
ATOM 2908 C C . GLU A 1 363 ? -22.158 -10.030 23.838 1.00 95.25 363 GLU A C 1
ATOM 2910 O O . GLU A 1 363 ? -21.567 -11.111 23.839 1.00 95.25 363 GLU A O 1
ATOM 2915 N N . HIS A 1 364 ? -22.877 -9.609 22.793 1.00 96.50 364 HIS A N 1
ATOM 2916 C CA . HIS A 1 364 ? -23.161 -10.407 21.602 1.00 96.50 364 HIS A CA 1
ATOM 2917 C C . HIS A 1 364 ? -22.324 -9.893 20.421 1.00 96.50 364 HIS A C 1
ATOM 2919 O O . HIS A 1 364 ? -22.789 -9.063 19.633 1.00 96.50 364 HIS A O 1
ATOM 2925 N N . PRO A 1 365 ? -21.065 -10.357 20.265 1.00 93.62 365 PRO A N 1
ATOM 2926 C CA . PRO A 1 365 ? -20.208 -9.903 19.181 1.00 93.62 365 PRO A CA 1
ATOM 2927 C C . PRO A 1 365 ? -20.816 -10.266 17.827 1.00 93.62 365 PRO A C 1
ATOM 2929 O O . PRO A 1 365 ? -21.449 -11.313 17.666 1.00 93.62 365 PRO A O 1
ATOM 2932 N N . LYS A 1 366 ? -20.593 -9.401 16.835 1.00 94.25 366 LYS A N 1
ATOM 2933 C CA . LYS A 1 366 ? -20.983 -9.690 15.457 1.00 94.25 366 LYS A CA 1
ATOM 2934 C C . LYS A 1 366 ? -20.153 -10.854 14.905 1.00 94.25 366 LYS A C 1
ATOM 2936 O O . LYS A 1 366 ? -18.922 -10.769 14.977 1.00 94.25 366 LYS A O 1
ATOM 2941 N N . PRO A 1 367 ? -20.782 -11.892 14.328 1.00 93.94 367 PRO A N 1
ATOM 2942 C CA . PRO A 1 367 ? -20.060 -12.923 13.595 1.00 93.94 367 PRO A CA 1
ATOM 2943 C C . PRO A 1 367 ? -19.234 -12.315 12.462 1.00 93.94 367 PRO A C 1
ATOM 2945 O O . PRO A 1 367 ? -19.685 -11.405 11.762 1.00 93.94 367 PRO A O 1
ATOM 2948 N N . LYS A 1 368 ? -18.009 -12.815 12.292 1.00 94.19 368 LYS A N 1
ATOM 2949 C CA . LYS A 1 368 ? -17.092 -12.347 11.252 1.00 94.19 368 LYS A CA 1
ATOM 2950 C C . LYS A 1 368 ? -17.038 -13.330 10.091 1.00 94.19 368 LYS A C 1
ATOM 2952 O O . LYS A 1 368 ? -16.907 -14.535 10.303 1.00 94.19 368 LYS A O 1
ATOM 2957 N N . ALA A 1 369 ? -17.032 -12.814 8.869 1.00 92.69 369 ALA A N 1
ATOM 2958 C CA . ALA A 1 369 ? -16.657 -13.581 7.691 1.00 92.69 369 ALA A CA 1
ATOM 2959 C C . ALA A 1 369 ? -15.121 -13.691 7.644 1.00 92.69 369 ALA A C 1
ATOM 2961 O O . ALA A 1 369 ? -14.423 -12.743 7.293 1.00 92.69 369 ALA A O 1
ATOM 2962 N N . LEU A 1 370 ? -14.585 -14.844 8.061 1.00 85.88 370 LEU A N 1
ATOM 2963 C CA . LEU A 1 370 ? -13.141 -15.055 8.282 1.00 85.88 370 LEU A CA 1
ATOM 2964 C C . LEU A 1 370 ? -12.294 -15.140 6.999 1.00 85.88 370 LEU A C 1
ATOM 2966 O O . LEU A 1 370 ? -11.070 -15.214 7.077 1.00 85.88 370 LEU A O 1
ATOM 2970 N N . GLY A 1 371 ? -12.919 -15.146 5.827 1.00 89.50 371 GLY A N 1
ATOM 2971 C CA . GLY A 1 371 ? -12.235 -15.256 4.548 1.00 89.50 371 GLY A CA 1
ATOM 2972 C C . GLY A 1 371 ? -13.078 -14.699 3.415 1.00 89.50 371 GLY A C 1
ATOM 2973 O O . GLY A 1 371 ? -14.170 -14.170 3.629 1.00 89.50 371 GLY A O 1
ATOM 2974 N N . SER A 1 372 ? -12.558 -14.833 2.201 1.00 95.44 372 SER A N 1
ATOM 2975 C CA . SER A 1 372 ? -13.298 -14.443 1.007 1.00 95.44 372 SER A CA 1
ATOM 2976 C C . SER A 1 372 ? -14.267 -15.544 0.587 1.00 95.44 372 SER A C 1
ATOM 2978 O O . SER A 1 372 ? -13.972 -16.731 0.727 1.00 95.44 372 SER A O 1
ATOM 2980 N N . GLN A 1 373 ? -15.413 -15.141 0.061 1.00 96.31 373 GLN A N 1
ATOM 2981 C CA . GLN A 1 373 ? -16.447 -16.021 -0.477 1.00 96.31 373 GLN A CA 1
ATOM 2982 C C . GLN A 1 373 ? -16.646 -15.717 -1.954 1.00 96.31 373 GLN A C 1
ATOM 2984 O O . GLN A 1 373 ? -16.259 -14.644 -2.407 1.00 96.31 373 GLN A O 1
ATOM 2989 N N . THR A 1 374 ? -17.252 -16.629 -2.709 1.00 97.75 374 THR A N 1
ATOM 2990 C CA . THR A 1 374 ? -17.657 -16.314 -4.081 1.00 97.75 374 THR A CA 1
ATOM 2991 C C . THR A 1 374 ? -19.125 -15.900 -4.138 1.00 97.75 374 THR A C 1
ATOM 2993 O O . THR A 1 374 ? -19.916 -16.257 -3.263 1.00 97.75 374 THR A O 1
ATOM 2996 N N . ALA A 1 375 ? -19.468 -15.088 -5.132 1.00 97.81 375 ALA A N 1
ATOM 2997 C CA . ALA A 1 375 ? -20.817 -14.596 -5.394 1.00 97.81 375 ALA A CA 1
ATOM 2998 C C . ALA A 1 375 ? -20.985 -14.347 -6.900 1.00 97.81 375 ALA A C 1
ATOM 3000 O O . ALA A 1 375 ? -19.993 -14.177 -7.611 1.00 97.81 375 ALA A O 1
ATOM 3001 N N . PHE A 1 376 ? -22.222 -14.299 -7.392 1.00 97.56 376 PHE A N 1
ATOM 3002 C CA . PHE A 1 376 ? -22.496 -13.968 -8.796 1.00 97.56 376 PHE A CA 1
ATOM 3003 C C . PHE A 1 376 ? -22.885 -12.507 -8.952 1.00 97.56 376 PHE A C 1
ATOM 3005 O O . PHE A 1 376 ? -23.718 -12.013 -8.199 1.00 97.56 376 PHE A O 1
ATOM 3012 N N . VAL A 1 377 ? -22.325 -11.819 -9.946 1.00 97.94 377 VAL A N 1
ATOM 3013 C CA . VAL A 1 377 ? -22.723 -10.447 -10.286 1.00 97.94 377 VAL A CA 1
ATOM 3014 C C . VAL A 1 377 ? -24.160 -10.442 -10.806 1.00 97.94 377 VAL A C 1
ATOM 3016 O O . VAL A 1 377 ? -24.525 -11.248 -11.662 1.00 97.94 377 VAL A O 1
ATOM 3019 N N . THR A 1 378 ? -24.968 -9.512 -10.307 1.00 97.62 378 THR A N 1
ATOM 3020 C CA . THR A 1 378 ? -26.392 -9.364 -10.631 1.00 97.62 378 THR A CA 1
ATOM 3021 C C . THR A 1 378 ? -26.691 -7.986 -11.207 1.00 97.62 378 THR A C 1
ATOM 3023 O O . THR A 1 378 ? -25.912 -7.044 -11.058 1.00 97.62 378 THR A O 1
ATOM 3026 N N . GLY A 1 379 ? -27.835 -7.869 -11.872 1.00 96.06 379 GLY A N 1
ATOM 3027 C CA . GLY A 1 379 ? -28.330 -6.615 -12.420 1.00 96.06 379 GLY A CA 1
ATOM 3028 C C . GLY A 1 379 ? -29.796 -6.731 -12.837 1.00 96.06 379 GLY A C 1
ATOM 3029 O O . GLY A 1 379 ? -30.407 -7.792 -12.662 1.00 96.06 379 GLY A O 1
ATOM 3030 N N . PRO A 1 380 ? -30.381 -5.650 -13.370 1.00 95.31 380 PRO A N 1
ATOM 3031 C CA . PRO A 1 380 ? -31.725 -5.657 -13.922 1.00 95.31 380 PRO A CA 1
ATOM 3032 C C . PRO A 1 380 ? -31.885 -6.691 -15.049 1.00 95.31 380 PRO A C 1
ATOM 3034 O O . PRO A 1 380 ? -30.926 -6.988 -15.770 1.00 95.31 380 PRO A O 1
ATOM 3037 N N . PRO A 1 381 ? -33.098 -7.237 -15.252 1.00 91.00 381 PRO A N 1
ATOM 3038 C CA . PRO A 1 381 ? -33.347 -8.189 -16.328 1.00 91.00 381 PRO A CA 1
ATOM 3039 C C . PRO A 1 381 ? -32.939 -7.640 -17.705 1.00 91.00 381 PRO A C 1
ATOM 3041 O O . PRO A 1 381 ? -33.442 -6.607 -18.142 1.00 91.00 381 PRO A O 1
ATOM 3044 N N . GLY A 1 382 ? -32.066 -8.368 -18.407 1.00 88.81 382 GLY A N 1
ATOM 3045 C CA . GLY A 1 382 ? -31.604 -8.032 -19.760 1.00 88.81 382 GLY A CA 1
ATOM 3046 C C . GLY A 1 382 ? -30.366 -7.130 -19.836 1.00 88.81 382 GLY A C 1
ATOM 3047 O O . GLY A 1 382 ? -29.894 -6.867 -20.940 1.00 88.81 382 GLY A O 1
ATOM 3048 N N . GLU A 1 383 ? -29.823 -6.678 -18.706 1.00 93.00 383 GLU A N 1
ATOM 3049 C CA . GLU A 1 383 ? -28.608 -5.860 -18.654 1.00 93.00 383 GLU A CA 1
ATOM 3050 C C . GLU A 1 383 ? -27.355 -6.745 -18.538 1.00 93.00 383 GLU A C 1
ATOM 3052 O O . GLU A 1 383 ? -27.283 -7.626 -17.685 1.00 93.00 383 GLU A O 1
ATOM 3057 N N . GLU A 1 384 ? -26.354 -6.531 -19.400 1.00 94.19 384 GLU A N 1
ATOM 3058 C CA . GLU A 1 384 ? -25.084 -7.282 -19.356 1.00 94.19 384 GLU A CA 1
ATOM 3059 C C . GLU A 1 384 ? -24.062 -6.661 -18.390 1.00 94.19 384 GLU A C 1
ATOM 3061 O O . GLU A 1 384 ? -23.210 -7.362 -17.845 1.00 94.19 384 GLU A O 1
ATOM 3066 N N . ILE A 1 385 ? -24.116 -5.343 -18.189 1.00 95.75 385 ILE A N 1
ATOM 3067 C CA . ILE A 1 385 ? -23.174 -4.583 -17.360 1.00 95.75 385 ILE A CA 1
ATOM 3068 C C . ILE A 1 385 ? -23.987 -3.641 -16.482 1.00 95.75 385 ILE A C 1
ATOM 3070 O O . ILE A 1 385 ? -24.547 -2.687 -17.006 1.00 95.75 385 ILE A O 1
ATOM 3074 N N . HIS A 1 386 ? -24.016 -3.899 -15.173 1.00 96.62 386 HIS A N 1
ATOM 3075 C CA . HIS A 1 386 ? -24.744 -3.083 -14.205 1.00 96.62 386 HIS A CA 1
ATOM 3076 C C . HIS A 1 386 ? -23.788 -2.490 -13.167 1.00 96.62 386 HIS A C 1
ATOM 3078 O O . HIS A 1 386 ? -23.365 -3.178 -12.233 1.00 96.62 386 HIS A O 1
ATOM 3084 N N . CYS A 1 387 ? -23.428 -1.217 -13.342 1.00 96.81 387 CYS A N 1
ATOM 3085 C CA . CYS A 1 387 ? -22.531 -0.500 -12.442 1.00 96.81 387 CYS A CA 1
ATOM 3086 C C . CYS A 1 387 ? -22.966 0.944 -12.186 1.00 96.81 387 CYS A C 1
ATOM 3088 O O . CYS A 1 387 ? -23.719 1.526 -12.966 1.00 96.81 387 CYS A O 1
ATOM 3090 N N . ASP A 1 388 ? -22.450 1.537 -11.113 1.00 95.94 388 ASP A N 1
ATOM 3091 C CA . ASP A 1 388 ? -22.680 2.943 -10.778 1.00 95.94 388 ASP A CA 1
ATOM 3092 C C . ASP A 1 388 ? -21.481 3.856 -11.108 1.00 95.94 388 ASP A C 1
ATOM 3094 O O . ASP A 1 388 ? -20.496 3.427 -11.710 1.00 95.94 388 ASP A O 1
ATOM 3098 N N . GLU A 1 389 ? -21.552 5.130 -10.698 1.00 95.12 389 GLU A N 1
ATOM 3099 C CA . GLU A 1 389 ? -20.519 6.149 -10.958 1.00 95.12 389 GLU A CA 1
ATOM 3100 C C . GLU A 1 389 ? -19.133 5.819 -10.372 1.00 95.12 389 GLU A C 1
ATOM 3102 O O . GLU A 1 389 ? -18.128 6.380 -10.806 1.00 95.12 389 GLU A O 1
ATOM 3107 N N . TYR A 1 390 ? -19.059 4.885 -9.418 1.00 94.94 390 TYR A N 1
ATOM 3108 C CA . TYR A 1 390 ? -17.817 4.440 -8.789 1.00 94.94 390 TYR A CA 1
ATOM 3109 C C . TYR A 1 390 ? -17.318 3.096 -9.343 1.00 94.94 390 TYR A C 1
ATOM 3111 O O . TYR A 1 390 ? -16.358 2.534 -8.809 1.00 94.94 390 TYR A O 1
ATOM 3119 N N . GLY A 1 391 ? -17.978 2.548 -10.371 1.00 95.06 391 GLY A N 1
ATOM 3120 C CA . GLY A 1 391 ? -17.683 1.221 -10.912 1.00 95.06 391 GLY A CA 1
ATOM 3121 C C . GLY A 1 391 ? -18.032 0.082 -9.948 1.00 95.06 391 GLY A C 1
ATOM 3122 O O . GLY A 1 391 ? -17.449 -0.999 -10.045 1.00 95.06 391 GLY A O 1
ATOM 3123 N N . ARG A 1 392 ? -18.943 0.314 -8.989 1.00 97.94 392 ARG A N 1
ATOM 3124 C CA . ARG A 1 392 ? -19.454 -0.732 -8.090 1.00 97.94 392 ARG A CA 1
ATOM 3125 C C . ARG A 1 392 ? -20.413 -1.640 -8.844 1.00 97.94 392 ARG A C 1
ATOM 3127 O O . ARG A 1 392 ? -21.067 -1.193 -9.777 1.00 97.94 392 ARG A O 1
ATOM 3134 N N . VAL A 1 393 ? -20.550 -2.883 -8.394 1.00 98.38 393 VAL A N 1
ATOM 3135 C CA . VAL A 1 393 ? -21.536 -3.844 -8.922 1.00 98.38 393 VAL A CA 1
ATOM 3136 C C . VAL A 1 393 ? -22.352 -4.452 -7.781 1.00 98.38 393 VAL A C 1
ATOM 3138 O O . VAL A 1 393 ? -21.980 -4.323 -6.613 1.00 98.38 393 VAL A O 1
ATOM 3141 N N . LYS A 1 394 ? -23.468 -5.106 -8.098 1.00 98.25 394 LYS A N 1
ATOM 3142 C CA . LYS A 1 394 ? -24.276 -5.866 -7.131 1.00 98.25 394 LYS A CA 1
ATOM 3143 C C . LYS A 1 394 ? -24.057 -7.361 -7.312 1.00 98.25 394 LYS A C 1
ATOM 3145 O O . LYS A 1 394 ? -23.710 -7.805 -8.405 1.00 98.25 394 LYS A O 1
ATOM 3150 N N . VAL A 1 395 ? -24.251 -8.144 -6.255 1.00 98.06 395 VAL A N 1
ATOM 3151 C CA . VAL A 1 395 ? -24.001 -9.590 -6.260 1.00 98.06 395 VAL A CA 1
ATOM 3152 C C . VAL A 1 395 ? -25.101 -10.377 -5.548 1.00 98.06 395 VAL A C 1
ATOM 3154 O O . VAL A 1 395 ? -25.815 -9.847 -4.707 1.00 98.06 395 VAL A O 1
ATOM 3157 N N . GLN A 1 396 ? -25.206 -11.663 -5.865 1.00 97.50 396 GLN A N 1
ATOM 3158 C CA . GLN A 1 396 ? -25.980 -12.657 -5.128 1.00 97.50 396 GLN A CA 1
ATOM 3159 C C . GLN A 1 396 ? -25.000 -13.596 -4.419 1.00 97.50 396 GLN A C 1
ATOM 3161 O O . GLN A 1 396 ? -24.206 -14.275 -5.079 1.00 97.50 396 GLN A O 1
ATOM 3166 N N . PHE A 1 397 ? -25.044 -13.638 -3.086 1.00 97.44 397 PHE A N 1
ATOM 3167 C CA . PHE A 1 397 ? -24.279 -14.611 -2.303 1.00 97.44 397 PHE A CA 1
ATOM 3168 C C . PHE A 1 397 ? -24.949 -15.987 -2.344 1.00 97.44 397 PHE A C 1
ATOM 3170 O O . PHE A 1 397 ? -26.173 -16.085 -2.360 1.00 97.44 397 PHE A O 1
ATOM 3177 N N . HIS A 1 398 ? -24.152 -17.058 -2.281 1.00 95.50 398 HIS A N 1
ATOM 3178 C CA . HIS A 1 398 ? -24.662 -18.439 -2.341 1.00 95.50 398 HIS A CA 1
ATOM 3179 C C . HIS A 1 398 ? -25.544 -18.834 -1.157 1.00 95.50 398 HIS A C 1
ATOM 3181 O O . HIS A 1 398 ? -26.367 -19.738 -1.270 1.00 95.50 398 HIS A O 1
ATOM 3187 N N . TRP A 1 399 ? -25.335 -18.198 -0.006 1.00 94.75 399 TRP A N 1
ATOM 3188 C CA . TRP A 1 399 ? -26.108 -18.449 1.206 1.00 94.75 399 TRP A CA 1
ATOM 3189 C C . TRP A 1 399 ? -27.378 -17.605 1.307 1.00 94.75 399 TRP A C 1
ATOM 3191 O O . TRP A 1 399 ? -28.239 -17.918 2.128 1.00 94.75 399 TRP A O 1
ATOM 3201 N N . ASP A 1 400 ? -27.513 -16.560 0.488 1.00 95.00 400 ASP A N 1
ATOM 3202 C CA . ASP A 1 400 ? -28.734 -15.767 0.452 1.00 95.00 400 ASP A CA 1
ATOM 3203 C C . ASP A 1 400 ? -29.802 -16.525 -0.344 1.00 95.00 400 ASP A C 1
ATOM 3205 O O . ASP A 1 400 ? -29.732 -16.656 -1.567 1.00 95.00 400 ASP A O 1
ATOM 3209 N N . ARG A 1 401 ? -30.774 -17.069 0.391 1.00 91.62 401 ARG A N 1
ATOM 3210 C CA . ARG A 1 401 ? -31.862 -17.898 -0.146 1.00 91.62 401 ARG A CA 1
ATOM 3211 C C . ARG A 1 401 ? -33.053 -17.075 -0.629 1.00 91.62 401 ARG A C 1
ATOM 3213 O O . ARG A 1 401 ? -33.864 -17.600 -1.387 1.00 91.62 401 ARG A O 1
ATOM 3220 N N . ASP A 1 402 ? -33.177 -15.840 -0.147 1.00 88.00 402 ASP A N 1
ATOM 3221 C CA . ASP A 1 402 ? -34.319 -14.967 -0.429 1.00 88.00 402 ASP A CA 1
ATOM 3222 C C . ASP A 1 402 ? -34.040 -14.038 -1.623 1.00 88.00 402 ASP A C 1
ATOM 3224 O O . ASP A 1 402 ? -34.966 -13.468 -2.210 1.00 88.00 402 ASP A O 1
ATOM 3228 N N . GLY A 1 403 ? -32.769 -13.914 -2.015 1.00 84.19 403 GLY A N 1
ATOM 3229 C CA . GLY A 1 403 ? -32.343 -13.175 -3.191 1.00 84.19 403 GLY A CA 1
ATOM 3230 C C . GLY A 1 403 ? -32.902 -13.730 -4.503 1.00 84.19 403 GLY A C 1
ATOM 3231 O O . GLY A 1 403 ? -33.031 -14.934 -4.730 1.00 84.19 403 GLY A O 1
ATOM 3232 N N . GLN A 1 404 ? -33.255 -12.813 -5.402 1.00 90.00 404 GLN A N 1
ATOM 3233 C CA . GLN A 1 404 ? -33.915 -13.114 -6.677 1.00 90.00 404 GLN A CA 1
ATOM 3234 C C . GLN A 1 404 ? -32.951 -13.063 -7.868 1.00 90.00 404 GLN A C 1
ATOM 3236 O O . GLN A 1 404 ? -33.395 -13.109 -9.015 1.00 90.00 404 GLN A O 1
ATOM 3241 N N . THR A 1 405 ? -31.640 -12.960 -7.615 1.00 90.06 405 THR A N 1
ATOM 3242 C CA . THR A 1 405 ? -30.610 -12.805 -8.659 1.00 90.06 405 THR A CA 1
ATOM 3243 C C . THR A 1 405 ? -30.861 -11.575 -9.551 1.00 90.06 405 THR A C 1
ATOM 3245 O O . THR A 1 405 ? -30.676 -11.610 -10.765 1.00 90.06 405 THR A O 1
ATOM 3248 N N . ASN A 1 406 ? -31.321 -10.476 -8.949 1.00 93.38 406 ASN A N 1
ATOM 3249 C CA . ASN A 1 406 ? -31.617 -9.203 -9.617 1.00 93.38 406 ASN A CA 1
ATOM 3250 C C . ASN A 1 406 ? -30.905 -8.021 -8.932 1.00 93.38 406 ASN A C 1
ATOM 3252 O O . ASN A 1 406 ? -30.099 -8.203 -8.019 1.00 93.38 406 ASN A O 1
ATOM 3256 N N . ASP A 1 407 ? -31.222 -6.796 -9.340 1.00 92.06 407 ASP A N 1
ATOM 3257 C CA . ASP A 1 407 ? -30.656 -5.556 -8.803 1.00 92.06 407 ASP A CA 1
ATOM 3258 C C . ASP A 1 407 ? -31.008 -5.267 -7.331 1.00 92.06 407 ASP A C 1
ATOM 3260 O O . ASP A 1 407 ? -30.506 -4.298 -6.768 1.00 92.06 407 ASP A O 1
ATOM 3264 N N . ASN A 1 408 ? -31.816 -6.095 -6.670 1.00 92.94 408 ASN A N 1
ATOM 3265 C CA . ASN A 1 408 ? -32.133 -5.970 -5.245 1.00 92.94 408 ASN A CA 1
ATOM 3266 C C . ASN A 1 408 ? -31.419 -7.015 -4.373 1.00 92.94 408 ASN A C 1
ATOM 3268 O O . ASN A 1 408 ? -31.647 -7.046 -3.169 1.00 92.94 408 ASN A O 1
ATOM 3272 N N . SER A 1 409 ? -30.545 -7.847 -4.950 1.00 94.19 409 SER A N 1
ATOM 3273 C CA . SER A 1 409 ? -29.870 -8.947 -4.235 1.00 94.19 409 SER A CA 1
ATOM 3274 C C . SER A 1 409 ? -28.874 -8.462 -3.172 1.00 94.19 409 SER A C 1
ATOM 3276 O O . SER A 1 409 ? -28.749 -9.060 -2.109 1.00 94.19 409 SER A O 1
ATOM 3278 N N . SER A 1 410 ? -28.184 -7.345 -3.421 1.00 96.81 410 SER A N 1
ATOM 3279 C CA . SER A 1 410 ? -27.227 -6.763 -2.474 1.00 96.81 410 SER A CA 1
ATOM 3280 C C . SER A 1 410 ? -27.132 -5.243 -2.586 1.00 96.81 410 SER A C 1
ATOM 3282 O O . SER A 1 410 ? -27.647 -4.620 -3.521 1.00 96.81 410 SER A O 1
ATOM 3284 N N . CYS A 1 411 ? -26.361 -4.649 -1.673 1.00 96.38 411 CYS A N 1
ATOM 3285 C CA . CYS A 1 411 ? -25.870 -3.288 -1.832 1.00 96.38 411 CYS A CA 1
ATOM 3286 C C . CYS A 1 411 ? -24.851 -3.185 -2.981 1.00 96.38 411 CYS A C 1
ATOM 3288 O O . CYS A 1 411 ? -24.478 -4.181 -3.603 1.00 96.38 411 CYS A O 1
ATOM 3290 N N . TRP A 1 412 ? -24.389 -1.967 -3.256 1.00 97.62 412 TRP A N 1
ATOM 3291 C CA . TRP A 1 412 ? -23.293 -1.720 -4.188 1.00 97.62 412 TRP A CA 1
ATOM 3292 C C . TRP A 1 412 ? -21.942 -2.105 -3.575 1.00 97.62 412 TRP A C 1
ATOM 3294 O O . TRP A 1 412 ? -21.504 -1.492 -2.599 1.00 97.62 412 TRP A O 1
ATOM 3304 N N . LEU A 1 413 ? -21.252 -3.070 -4.183 1.00 98.19 413 LEU A N 1
ATOM 3305 C CA . LEU A 1 413 ? -19.923 -3.527 -3.780 1.00 98.19 413 LEU A CA 1
ATOM 3306 C C . LEU A 1 413 ? -18.852 -2.837 -4.622 1.00 98.19 413 LEU A C 1
ATOM 3308 O O . LEU A 1 413 ? -18.886 -2.879 -5.853 1.00 98.19 413 LEU A O 1
ATOM 3312 N N . ARG A 1 414 ? -17.852 -2.246 -3.963 1.00 97.50 414 ARG A N 1
ATOM 3313 C CA . ARG A 1 414 ? -16.651 -1.747 -4.649 1.00 97.50 414 ARG A CA 1
ATOM 3314 C C . ARG A 1 414 ? -15.830 -2.908 -5.205 1.00 97.50 414 ARG A C 1
ATOM 3316 O O . ARG A 1 414 ? -15.713 -3.950 -4.565 1.00 97.50 414 ARG A O 1
ATOM 3323 N N . VAL A 1 415 ? -15.253 -2.696 -6.384 1.00 97.75 415 VAL A N 1
ATOM 3324 C CA . VAL A 1 415 ? -14.401 -3.663 -7.081 1.00 97.75 415 VAL A CA 1
ATOM 3325 C C . VAL A 1 415 ? -12.950 -3.215 -6.954 1.00 97.75 415 VAL A C 1
ATOM 3327 O O . VAL A 1 415 ? -12.600 -2.098 -7.336 1.00 97.75 415 VAL A O 1
ATOM 3330 N N . ALA A 1 416 ? -12.103 -4.063 -6.378 1.00 95.56 416 ALA A N 1
ATOM 3331 C CA . ALA A 1 416 ? -10.672 -3.827 -6.315 1.00 95.56 416 ALA A CA 1
ATOM 3332 C C . ALA A 1 416 ? -10.057 -3.959 -7.714 1.00 95.56 416 ALA A C 1
ATOM 3334 O O . ALA A 1 416 ? -10.358 -4.890 -8.460 1.00 95.56 416 ALA A O 1
ATOM 3335 N N . THR A 1 417 ? -9.159 -3.038 -8.046 1.00 91.38 417 THR A N 1
ATOM 3336 C CA . THR A 1 417 ? -8.343 -3.071 -9.262 1.00 91.38 417 THR A CA 1
ATOM 3337 C C . THR A 1 417 ? -6.869 -3.058 -8.875 1.00 91.38 417 THR A C 1
ATOM 3339 O O . THR A 1 417 ? -6.504 -2.514 -7.831 1.00 91.38 417 THR A O 1
ATOM 3342 N N . GLY A 1 418 ? -6.017 -3.650 -9.714 1.00 89.25 418 GLY A N 1
ATOM 3343 C CA . GLY A 1 418 ? -4.569 -3.667 -9.498 1.00 89.25 418 GLY A CA 1
ATOM 3344 C C . GLY A 1 418 ? -3.928 -2.275 -9.534 1.00 89.25 418 GLY A C 1
ATOM 3345 O O . GLY A 1 418 ? -2.822 -2.112 -9.027 1.00 89.25 418 GLY A O 1
ATOM 3346 N N . TRP A 1 419 ? -4.610 -1.268 -10.100 1.00 92.12 419 TRP A N 1
ATOM 3347 C CA . TRP A 1 419 ? -4.097 0.099 -10.198 1.00 92.12 419 TRP A CA 1
ATOM 3348 C C . TRP A 1 419 ? -5.238 1.127 -10.269 1.00 92.12 419 TRP A C 1
ATOM 3350 O O . TRP A 1 419 ? -5.999 1.127 -11.233 1.00 92.12 419 TRP A O 1
ATOM 3360 N N . ALA A 1 420 ? -5.361 2.007 -9.270 1.00 92.19 420 ALA A N 1
ATOM 3361 C CA . ALA A 1 420 ? -6.352 3.090 -9.235 1.00 92.19 420 ALA A CA 1
ATOM 3362 C C . ALA A 1 420 ? -5.740 4.389 -8.692 1.00 92.19 420 ALA A C 1
ATOM 3364 O O . ALA A 1 420 ? -5.163 4.398 -7.605 1.00 92.19 420 ALA A O 1
ATOM 3365 N N . GLY A 1 421 ? -5.902 5.484 -9.433 1.00 87.88 421 GLY A N 1
ATOM 3366 C CA . GLY A 1 421 ? -5.455 6.828 -9.077 1.00 87.88 421 GLY A CA 1
ATOM 3367 C C . GLY A 1 421 ? -6.488 7.906 -9.421 1.00 87.88 421 GLY A C 1
ATOM 3368 O O . GLY A 1 421 ? -7.620 7.610 -9.803 1.00 87.88 421 GLY A O 1
ATOM 3369 N N . ASN A 1 422 ? -6.116 9.180 -9.266 1.00 89.62 422 ASN A N 1
ATOM 3370 C CA . ASN A 1 422 ? -7.003 10.314 -9.547 1.00 89.62 422 ASN A CA 1
ATOM 3371 C C . ASN A 1 422 ? -7.209 10.491 -11.063 1.00 89.62 422 ASN A C 1
ATOM 3373 O O . ASN A 1 422 ? -6.423 11.183 -11.706 1.00 89.62 422 ASN A O 1
ATOM 3377 N N . ALA A 1 423 ? -8.254 9.859 -11.607 1.00 84.81 423 ALA A N 1
ATOM 3378 C CA . ALA A 1 423 ? -8.575 9.810 -13.039 1.00 84.81 423 ALA A CA 1
ATOM 3379 C C . ALA A 1 423 ? -7.540 9.067 -13.917 1.00 84.81 423 ALA A C 1
ATOM 3381 O O . ALA A 1 423 ? -7.402 9.356 -15.102 1.00 84.81 423 ALA A O 1
ATOM 3382 N N . TYR A 1 424 ? -6.836 8.082 -13.349 1.00 84.75 424 TYR A N 1
ATOM 3383 C CA . TYR A 1 424 ? -5.961 7.152 -14.077 1.00 84.75 424 TYR A CA 1
ATOM 3384 C C . TYR A 1 424 ? -5.946 5.773 -13.393 1.00 84.75 424 TYR A C 1
ATOM 3386 O O . TYR A 1 424 ? -6.289 5.661 -12.215 1.00 84.75 424 TYR A O 1
ATOM 3394 N N . GLY A 1 425 ? -5.544 4.720 -14.109 1.00 90.56 425 GLY A N 1
ATOM 3395 C CA . GLY A 1 425 ? -5.482 3.344 -13.597 1.00 90.56 425 GLY A CA 1
ATOM 3396 C C . GLY A 1 425 ? -6.172 2.332 -14.516 1.00 90.56 425 GLY A C 1
ATOM 3397 O O . GLY A 1 425 ? -6.577 2.664 -15.627 1.00 90.56 425 GLY A O 1
ATOM 3398 N N . GLY A 1 426 ? -6.297 1.087 -14.052 1.00 91.31 426 GLY A N 1
ATOM 3399 C CA . GLY A 1 426 ? -6.998 0.016 -14.760 1.00 91.31 426 GLY A CA 1
ATOM 3400 C C . GLY A 1 426 ? -8.445 -0.125 -14.290 1.00 91.31 426 GLY A C 1
ATOM 3401 O O . GLY A 1 426 ? -8.707 -0.144 -13.087 1.00 91.31 426 GLY A O 1
ATOM 3402 N N . ILE A 1 427 ? -9.385 -0.281 -15.224 1.00 91.94 427 ILE A N 1
ATOM 3403 C CA . ILE A 1 427 ? -10.795 -0.550 -14.921 1.00 91.94 427 ILE A CA 1
ATOM 3404 C C . ILE A 1 427 ? -11.328 -1.679 -15.810 1.00 91.94 427 ILE A C 1
ATOM 3406 O O . ILE A 1 427 ? -11.287 -1.605 -17.035 1.00 91.94 427 ILE A O 1
ATOM 3410 N N . ALA A 1 428 ? -11.828 -2.739 -15.178 1.00 94.44 428 ALA A N 1
ATOM 3411 C CA . ALA A 1 428 ? -12.514 -3.847 -15.833 1.00 94.44 428 ALA A CA 1
ATOM 3412 C C . ALA A 1 428 ? -13.741 -4.204 -14.989 1.00 94.44 428 ALA A C 1
ATOM 3414 O O . ALA A 1 428 ? -13.619 -4.820 -13.933 1.00 94.44 428 ALA A O 1
ATOM 3415 N N . ILE A 1 429 ? -14.913 -3.744 -15.425 1.00 96.69 429 ILE A N 1
ATOM 3416 C CA . ILE A 1 429 ? -16.159 -3.857 -14.661 1.00 96.69 429 ILE A CA 1
ATOM 3417 C C . ILE A 1 429 ? -16.690 -5.296 -14.776 1.00 96.69 429 ILE A C 1
ATOM 3419 O O . ILE A 1 429 ? -16.942 -5.744 -15.901 1.00 96.69 429 ILE A O 1
ATOM 3423 N N . PRO A 1 430 ? -16.871 -6.026 -13.656 1.00 97.12 430 PRO A N 1
ATOM 3424 C CA . PRO A 1 430 ? -17.499 -7.342 -13.674 1.00 97.12 430 PRO A CA 1
ATOM 3425 C C . PRO A 1 430 ? -18.905 -7.272 -14.281 1.00 97.12 430 PRO A C 1
ATOM 3427 O O . PRO A 1 430 ? -19.694 -6.387 -13.957 1.00 97.12 430 PRO A O 1
ATOM 3430 N N . ARG A 1 431 ? -19.216 -8.204 -15.180 1.00 96.00 431 ARG A N 1
ATOM 3431 C CA . ARG A 1 431 ? -20.491 -8.274 -15.905 1.00 96.00 431 ARG A CA 1
ATOM 3432 C C . ARG A 1 431 ? -21.484 -9.182 -15.197 1.00 96.00 431 ARG A C 1
ATOM 3434 O O . ARG A 1 431 ? -21.076 -10.093 -14.480 1.00 96.00 431 ARG A O 1
ATOM 3441 N N . VAL A 1 432 ? -22.776 -8.962 -15.437 1.00 96.06 432 VAL A N 1
ATOM 3442 C CA . VAL A 1 432 ? -23.854 -9.800 -14.893 1.00 96.06 432 VAL A CA 1
ATOM 3443 C C . VAL A 1 432 ? -23.611 -11.265 -15.267 1.00 96.06 432 VAL A C 1
ATOM 3445 O O . VAL A 1 432 ? -23.309 -11.582 -16.415 1.00 96.06 432 VAL A O 1
ATOM 3448 N N . GLY A 1 433 ? -23.702 -12.152 -14.275 1.00 93.88 433 GLY A N 1
ATOM 3449 C CA . GLY A 1 433 ? -23.425 -13.582 -14.414 1.00 93.88 433 GLY A CA 1
ATOM 3450 C C . GLY A 1 433 ? -21.967 -13.995 -14.180 1.00 93.88 433 GLY A C 1
ATOM 3451 O O . GLY A 1 433 ? -21.706 -15.192 -14.085 1.00 93.88 433 GLY A O 1
ATOM 3452 N N . MET A 1 434 ? -21.015 -13.063 -14.048 1.00 96.50 434 MET A N 1
ATOM 3453 C CA . MET A 1 434 ? -19.637 -13.406 -13.664 1.00 96.50 434 MET A CA 1
ATOM 3454 C C . MET A 1 434 ? -19.558 -13.837 -12.194 1.00 96.50 434 MET A C 1
ATOM 3456 O O . MET A 1 434 ? -20.214 -13.250 -11.333 1.00 96.50 434 MET A O 1
ATOM 3460 N N . GLU A 1 435 ? -18.715 -14.830 -11.898 1.00 98.31 435 GLU A N 1
ATOM 3461 C CA . GLU A 1 435 ? -18.372 -15.203 -10.524 1.00 98.31 435 GLU A CA 1
ATOM 3462 C C . GLU A 1 435 ? -17.246 -14.300 -10.001 1.00 98.31 435 GLU A C 1
ATOM 3464 O O . GLU A 1 435 ? -16.196 -14.142 -10.633 1.00 98.31 435 GLU A O 1
ATOM 3469 N N . VAL A 1 436 ? -17.462 -13.704 -8.832 1.00 98.31 436 VAL A N 1
ATOM 3470 C CA . VAL A 1 436 ? -16.525 -12.787 -8.177 1.00 98.31 436 VAL A CA 1
ATOM 3471 C C . VAL A 1 436 ? -16.131 -13.289 -6.798 1.00 98.31 436 VAL A C 1
ATOM 3473 O O . VAL A 1 436 ? -16.915 -13.939 -6.111 1.00 98.31 436 VAL A O 1
ATOM 3476 N N . LEU A 1 437 ? -14.911 -12.958 -6.383 1.00 97.94 437 LEU A N 1
ATOM 3477 C CA . LEU A 1 437 ? -14.406 -13.176 -5.035 1.00 97.94 437 LEU A CA 1
ATOM 3478 C C . LEU A 1 437 ? -14.713 -11.937 -4.184 1.00 97.94 437 LEU A C 1
ATOM 3480 O O . LEU A 1 437 ? -14.261 -10.840 -4.505 1.00 97.94 437 LEU A O 1
ATOM 3484 N N . VAL A 1 438 ? -15.473 -12.111 -3.107 1.00 98.38 438 VAL A N 1
ATOM 3485 C CA . VAL A 1 438 ? -15.902 -11.064 -2.175 1.00 98.38 438 VAL A CA 1
ATOM 3486 C C . VAL A 1 438 ? -15.196 -11.244 -0.834 1.00 98.38 438 VAL A C 1
ATOM 3488 O O . VAL A 1 438 ? -15.315 -12.281 -0.185 1.00 98.38 438 VAL A O 1
ATOM 3491 N N . THR A 1 439 ? -14.473 -10.216 -0.410 1.00 97.12 439 THR A N 1
ATOM 3492 C CA . THR A 1 439 ? -13.849 -10.076 0.910 1.00 97.12 439 THR A CA 1
ATOM 3493 C C . THR A 1 439 ? -14.661 -9.093 1.760 1.00 97.12 439 THR A C 1
ATOM 3495 O O . THR A 1 439 ? -15.397 -8.270 1.228 1.00 97.12 439 THR A O 1
ATOM 3498 N N . PHE A 1 440 ? -14.523 -9.149 3.083 1.00 96.62 440 PHE A N 1
ATOM 3499 C CA . PHE A 1 440 ? -15.283 -8.321 4.022 1.00 96.62 440 PHE A CA 1
ATOM 3500 C C . PHE A 1 440 ? -14.334 -7.450 4.853 1.00 96.62 440 PHE A C 1
ATOM 3502 O O . PHE A 1 440 ? -13.437 -7.976 5.517 1.00 96.62 440 PHE A O 1
ATOM 3509 N N . LEU A 1 441 ? -14.498 -6.124 4.816 1.00 94.62 441 LEU A N 1
ATOM 3510 C CA . LEU A 1 441 ? -13.640 -5.195 5.566 1.00 94.62 441 LEU A CA 1
ATOM 3511 C C . LEU A 1 441 ? -13.795 -5.435 7.078 1.00 94.62 441 LEU A C 1
ATOM 3513 O O . LEU A 1 441 ? -14.912 -5.555 7.571 1.00 94.62 441 LEU A O 1
ATOM 3517 N N . GLU A 1 442 ? -12.683 -5.563 7.815 1.00 94.38 442 GLU A N 1
ATOM 3518 C CA . GLU A 1 442 ? -12.651 -5.975 9.240 1.00 94.38 442 GLU A CA 1
ATOM 3519 C C . GLU A 1 442 ? -13.326 -7.335 9.548 1.00 94.38 442 GLU A C 1
ATOM 3521 O O . GLU A 1 442 ? -13.589 -7.681 10.711 1.00 94.38 442 GLU A O 1
ATOM 3526 N N . GLY A 1 443 ? -13.590 -8.131 8.503 1.00 95.06 443 GLY A N 1
ATOM 3527 C CA . GLY A 1 443 ? -14.399 -9.346 8.562 1.00 95.06 443 GLY A CA 1
ATOM 3528 C C . GLY A 1 443 ? -15.894 -9.079 8.748 1.00 95.06 443 GLY A C 1
ATOM 3529 O O . GLY A 1 443 ? -16.616 -10.005 9.101 1.00 95.06 443 GLY A O 1
ATOM 3530 N N . ASP A 1 444 ? -16.365 -7.841 8.568 1.00 95.50 444 ASP A N 1
ATOM 3531 C CA . ASP A 1 444 ? -17.753 -7.437 8.792 1.00 95.50 444 ASP A CA 1
ATOM 3532 C C . ASP A 1 444 ? -18.646 -7.802 7.587 1.00 95.50 444 ASP A C 1
ATOM 3534 O O . ASP A 1 444 ? -18.474 -7.217 6.513 1.00 95.50 444 ASP A O 1
ATOM 3538 N N . PRO A 1 445 ? -19.640 -8.702 7.741 1.00 95.94 445 PRO A N 1
ATOM 3539 C CA . PRO A 1 445 ? -20.567 -9.062 6.665 1.00 95.94 445 PRO A CA 1
ATOM 3540 C C . PRO A 1 445 ? -21.336 -7.877 6.052 1.00 95.94 445 PRO A C 1
ATOM 3542 O O . PRO A 1 445 ? -21.809 -7.989 4.924 1.00 95.94 445 PRO A O 1
ATOM 3545 N N . ASP A 1 446 ? -21.433 -6.734 6.750 1.00 96.12 446 ASP A N 1
ATOM 3546 C CA . ASP A 1 446 ? -22.087 -5.522 6.227 1.00 96.12 446 ASP A CA 1
ATOM 3547 C C . ASP A 1 446 ? -21.171 -4.699 5.300 1.00 96.12 446 ASP A C 1
ATOM 3549 O O . ASP A 1 446 ? -21.633 -3.732 4.695 1.00 96.12 446 ASP A O 1
ATOM 3553 N N . GLN A 1 447 ? -19.883 -5.049 5.186 1.00 95.25 447 GLN A N 1
ATOM 3554 C CA . GLN A 1 447 ? -18.892 -4.321 4.383 1.00 95.25 447 GLN A CA 1
ATOM 3555 C C . GLN A 1 447 ? -18.218 -5.201 3.314 1.00 95.25 447 GLN A C 1
ATOM 3557 O O . GLN A 1 447 ? -16.997 -5.399 3.352 1.00 95.25 447 GLN A O 1
ATOM 3562 N N . PRO A 1 448 ? -18.989 -5.741 2.351 1.00 97.19 448 PRO A N 1
ATOM 3563 C CA . PRO A 1 448 ? -18.440 -6.544 1.267 1.00 97.19 448 PRO A CA 1
ATOM 3564 C C . PRO A 1 448 ? -17.666 -5.701 0.232 1.00 97.19 448 PRO A C 1
ATOM 3566 O O . PRO A 1 448 ? -18.058 -4.592 -0.134 1.00 97.19 448 PRO A O 1
ATOM 3569 N N . LEU A 1 449 ? -16.573 -6.267 -0.278 1.00 97.12 449 LEU A N 1
ATOM 3570 C CA . LEU A 1 449 ? -15.675 -5.709 -1.289 1.00 97.12 449 LEU A CA 1
ATOM 3571 C C . LEU A 1 449 ? -15.270 -6.819 -2.266 1.00 97.12 449 LEU A C 1
ATOM 3573 O O . LEU A 1 449 ? -14.774 -7.859 -1.844 1.00 97.12 449 LEU A O 1
ATOM 3577 N N . ILE A 1 450 ? -15.415 -6.602 -3.569 1.00 98.38 450 ILE A N 1
ATOM 3578 C CA . ILE A 1 450 ? -14.942 -7.559 -4.575 1.00 98.38 450 ILE A CA 1
ATOM 3579 C C . ILE A 1 450 ? -13.426 -7.418 -4.729 1.00 98.38 450 ILE A C 1
ATOM 3581 O O . ILE A 1 450 ? -12.931 -6.323 -4.977 1.00 98.38 450 ILE A O 1
ATOM 3585 N N . THR A 1 451 ? -12.688 -8.520 -4.608 1.00 96.69 451 THR A N 1
ATOM 3586 C CA . THR A 1 451 ? -11.218 -8.566 -4.691 1.00 96.69 451 THR A CA 1
ATOM 3587 C C . THR A 1 451 ? -10.690 -9.356 -5.889 1.00 96.69 451 THR A C 1
ATOM 3589 O O . THR A 1 451 ? -9.491 -9.322 -6.156 1.00 96.69 451 THR A O 1
ATOM 3592 N N . GLY A 1 452 ? -11.562 -10.024 -6.649 1.00 95.12 452 GLY A N 1
ATOM 3593 C CA . GLY A 1 452 ? -11.184 -10.735 -7.871 1.00 95.12 452 GLY A CA 1
ATOM 3594 C C . GLY A 1 452 ? -12.375 -11.314 -8.635 1.00 95.12 452 GLY A C 1
ATOM 3595 O O . GLY A 1 452 ? -13.507 -11.267 -8.162 1.00 95.12 452 GLY A O 1
ATOM 3596 N N . CYS A 1 453 ? -12.107 -11.874 -9.815 1.00 95.56 453 CYS A N 1
ATOM 3597 C CA . CYS A 1 453 ? -13.068 -12.612 -10.645 1.00 95.56 453 CYS A CA 1
ATOM 3598 C C . CYS A 1 453 ? -12.556 -14.038 -10.881 1.00 95.56 453 CYS A C 1
ATOM 3600 O O . CYS A 1 453 ? -11.343 -14.253 -10.931 1.00 95.56 453 CYS A O 1
ATOM 3602 N N . LEU A 1 454 ? -13.464 -14.999 -11.037 1.00 96.38 454 LEU A N 1
ATOM 3603 C CA . LEU A 1 454 ? -13.139 -16.416 -11.199 1.00 96.38 454 LEU A CA 1
ATOM 3604 C C . LEU A 1 454 ? -13.804 -16.988 -12.458 1.00 96.38 454 LEU A C 1
ATOM 3606 O O . LEU A 1 454 ? -14.945 -16.661 -12.778 1.00 96.38 454 LEU A O 1
ATOM 3610 N N . PHE A 1 455 ?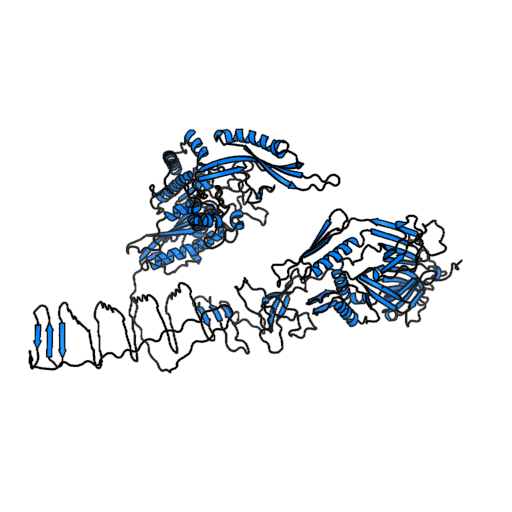 -13.084 -17.863 -13.164 1.00 95.88 455 PHE A N 1
ATOM 3611 C CA . PHE A 1 455 ? -13.654 -18.704 -14.220 1.00 95.88 455 PHE A CA 1
ATOM 3612 C C . PHE A 1 455 ? -14.232 -19.992 -13.616 1.00 95.88 455 PHE A C 1
ATOM 3614 O O . PHE A 1 455 ? -13.690 -20.531 -12.650 1.00 95.88 455 PHE A O 1
ATOM 3621 N N . HIS A 1 456 ? -15.287 -20.524 -14.231 1.00 93.31 456 HIS A N 1
ATOM 3622 C CA . HIS A 1 456 ? -15.933 -21.782 -13.850 1.00 93.31 456 HIS A CA 1
ATOM 3623 C C . HIS A 1 456 ? -16.427 -22.546 -15.092 1.00 93.31 456 HIS A C 1
ATOM 3625 O O . HIS A 1 456 ? -16.046 -22.257 -16.222 1.00 93.31 456 HIS A O 1
ATOM 3631 N N . LYS A 1 457 ? -17.252 -23.582 -14.900 1.00 92.88 457 LYS A N 1
ATOM 3632 C CA . LYS A 1 457 ? -17.669 -24.496 -15.980 1.00 92.88 457 LYS A CA 1
ATOM 3633 C C . LYS A 1 457 ? -18.484 -23.831 -17.100 1.00 92.88 457 LYS A C 1
ATOM 3635 O O . LYS A 1 457 ? -18.460 -24.321 -18.223 1.00 92.88 457 LYS A O 1
ATOM 3640 N N . GLU A 1 458 ? -19.220 -22.771 -16.783 1.00 90.81 458 GLU A N 1
ATOM 3641 C CA . GLU A 1 458 ? -20.063 -22.044 -17.745 1.00 90.81 458 GLU A CA 1
ATOM 3642 C C . GLU A 1 458 ? -19.349 -20.785 -18.246 1.00 90.81 458 GLU A C 1
ATOM 3644 O O . GLU A 1 458 ? -19.266 -20.570 -19.452 1.00 90.81 458 GLU A O 1
ATOM 3649 N N . ASN A 1 459 ? -18.728 -20.024 -17.337 1.00 92.12 459 ASN A N 1
ATOM 3650 C CA . ASN A 1 459 ? -17.807 -18.943 -17.681 1.00 92.12 459 ASN A CA 1
ATOM 3651 C C . ASN A 1 459 ? -16.393 -19.507 -17.808 1.00 92.12 459 ASN A C 1
ATOM 3653 O O . ASN A 1 459 ? -15.594 -19.441 -16.872 1.00 92.12 459 ASN A O 1
ATOM 3657 N N . VAL A 1 460 ? -16.116 -20.121 -18.954 1.00 94.19 460 VAL A N 1
ATOM 3658 C CA . VAL A 1 460 ? -14.829 -20.764 -19.231 1.00 94.19 460 VAL A CA 1
ATOM 3659 C C . VAL A 1 460 ? -13.728 -19.745 -19.527 1.00 94.19 460 VAL A C 1
ATOM 3661 O O . VAL A 1 460 ? -13.982 -18.605 -19.916 1.00 94.19 460 VAL A O 1
ATOM 3664 N N . VAL A 1 461 ? -12.481 -20.182 -19.360 1.00 96.00 461 VAL A N 1
ATOM 3665 C CA . VAL A 1 461 ? -11.296 -19.422 -19.775 1.00 96.00 461 VAL A CA 1
ATOM 3666 C C . VAL A 1 461 ? -11.338 -19.092 -21.283 1.00 96.00 461 VAL A C 1
ATOM 3668 O O . VAL A 1 461 ? -11.888 -19.878 -22.054 1.00 96.00 461 VAL A O 1
ATOM 3671 N N . PRO A 1 462 ? -10.725 -17.981 -21.748 1.00 95.06 462 PRO A N 1
ATOM 3672 C CA . PRO A 1 462 ? -10.828 -17.531 -23.146 1.00 95.06 462 PRO A CA 1
ATOM 3673 C C . PRO A 1 462 ? -10.295 -18.501 -24.213 1.00 95.06 462 PRO A C 1
ATOM 3675 O O . PRO A 1 462 ? -10.652 -18.379 -25.385 1.00 95.06 462 PRO A O 1
ATOM 3678 N N . TYR A 1 463 ? -9.420 -19.430 -23.823 1.00 95.50 463 TYR A N 1
ATOM 3679 C CA . TYR A 1 463 ? -8.841 -20.466 -24.676 1.00 95.50 463 TYR A CA 1
ATOM 3680 C C . TYR A 1 463 ? -8.819 -21.798 -23.939 1.00 95.50 463 TYR A C 1
ATOM 3682 O O . TYR A 1 463 ? -8.585 -21.826 -22.732 1.00 95.50 463 TYR A O 1
ATOM 3690 N N . ASP A 1 464 ? -8.959 -22.901 -24.672 1.00 95.12 464 ASP A N 1
ATOM 3691 C CA . ASP A 1 464 ? -8.939 -24.242 -24.088 1.00 95.12 464 ASP A CA 1
ATOM 3692 C C . ASP A 1 464 ? -7.643 -24.502 -23.306 1.00 95.12 464 ASP A C 1
ATOM 3694 O O . ASP A 1 464 ? -6.531 -24.442 -23.849 1.00 95.12 464 ASP A O 1
ATOM 3698 N N . LEU A 1 465 ? -7.786 -24.839 -22.025 1.00 94.69 465 LEU A N 1
ATOM 3699 C CA . LEU A 1 465 ? -6.696 -25.259 -21.150 1.00 94.69 465 LEU A CA 1
ATOM 3700 C C . LEU A 1 465 ? -6.810 -26.760 -20.835 1.00 94.69 465 LEU A C 1
ATOM 3702 O O . LEU A 1 465 ? -7.919 -27.275 -20.704 1.00 94.69 465 LEU A O 1
ATOM 3706 N N . PRO A 1 466 ? -5.676 -27.484 -20.710 1.00 96.31 466 PRO A N 1
ATOM 3707 C CA . PRO A 1 466 ? -4.296 -26.983 -20.672 1.00 96.31 466 PRO A CA 1
ATOM 3708 C C . PRO A 1 466 ? -3.613 -26.852 -22.048 1.00 96.31 466 PRO A C 1
ATOM 3710 O O . PRO A 1 466 ? -2.410 -26.596 -22.094 1.00 96.31 466 PRO A O 1
ATOM 3713 N N . ALA A 1 467 ? -4.334 -27.042 -23.161 1.00 95.94 467 ALA A N 1
ATOM 3714 C CA . ALA A 1 467 ? -3.751 -27.024 -24.508 1.00 95.94 467 ALA A CA 1
ATOM 3715 C C . ALA A 1 467 ? -3.010 -25.710 -24.821 1.00 95.94 467 ALA A C 1
ATOM 3717 O O . ALA A 1 467 ? -1.917 -25.744 -25.379 1.00 95.94 467 ALA A O 1
ATOM 3718 N N . ASN A 1 468 ? -3.562 -24.575 -24.386 1.00 96.56 468 ASN A N 1
ATOM 3719 C CA . ASN A 1 468 ? -3.013 -23.238 -24.620 1.00 96.56 468 ASN A CA 1
ATOM 3720 C C . ASN A 1 468 ? -2.376 -22.614 -23.360 1.00 96.56 468 ASN A C 1
ATOM 3722 O O . ASN A 1 468 ? -2.457 -21.408 -23.150 1.00 96.56 468 ASN A O 1
ATOM 3726 N N . LYS A 1 469 ? -1.761 -23.429 -22.491 1.00 96.12 469 LYS A N 1
ATOM 3727 C CA . LYS A 1 469 ? -1.192 -22.995 -21.193 1.00 96.12 469 LYS A CA 1
ATOM 3728 C C . LYS A 1 469 ? -0.051 -21.969 -21.271 1.00 96.12 469 LYS A C 1
ATOM 3730 O O . LYS A 1 469 ? 0.339 -21.439 -20.240 1.00 96.12 469 LYS A O 1
ATOM 3735 N N . THR A 1 470 ? 0.513 -21.751 -22.454 1.00 96.75 470 THR A N 1
ATOM 3736 C CA . THR A 1 470 ? 1.573 -20.770 -22.734 1.00 96.75 470 THR A CA 1
ATOM 3737 C C . THR A 1 470 ? 1.019 -19.418 -23.187 1.00 96.75 470 THR A C 1
ATOM 3739 O O . THR A 1 470 ? 1.797 -18.527 -23.502 1.00 96.75 470 THR A O 1
ATOM 3742 N N . ARG A 1 471 ? -0.311 -19.250 -23.232 1.00 97.12 471 ARG A N 1
ATOM 3743 C CA . ARG A 1 471 ? -0.946 -17.989 -23.619 1.00 97.12 471 ARG A CA 1
ATOM 3744 C C . ARG A 1 471 ? -1.334 -17.156 -22.408 1.00 97.12 471 ARG A C 1
ATOM 3746 O O . ARG A 1 471 ? -2.070 -17.624 -21.540 1.00 97.12 471 ARG A O 1
ATOM 3753 N N . SER A 1 472 ? -0.949 -15.889 -22.448 1.00 97.50 472 SER A N 1
ATOM 3754 C CA . SER A 1 472 ? -1.460 -14.828 -21.580 1.00 97.50 472 SER A CA 1
ATOM 3755 C C . SER A 1 472 ? -2.346 -13.904 -22.416 1.00 97.50 472 SER A C 1
ATOM 3757 O O . SER A 1 472 ? -1.948 -13.500 -23.505 1.00 97.50 472 SER A O 1
ATOM 3759 N N . THR A 1 473 ? -3.566 -13.591 -21.970 1.00 96.50 473 THR A N 1
ATOM 3760 C CA . THR A 1 473 ? -4.507 -12.782 -22.767 1.00 96.50 473 THR A CA 1
ATOM 3761 C C . THR A 1 473 ? -5.319 -11.813 -21.915 1.00 96.50 473 THR A C 1
ATOM 3763 O O . THR A 1 473 ? -5.755 -12.145 -20.812 1.00 96.50 473 THR A O 1
ATOM 3766 N N . PHE A 1 474 ? -5.557 -10.627 -22.468 1.00 96.44 474 PHE A N 1
ATOM 3767 C CA . PHE A 1 474 ? -6.605 -9.702 -22.068 1.00 96.44 474 PHE A CA 1
ATOM 3768 C C . PHE A 1 474 ? -7.624 -9.632 -23.207 1.00 96.44 474 PHE A C 1
ATOM 3770 O O . PHE A 1 474 ? -7.409 -8.951 -24.213 1.00 96.44 474 PHE A O 1
ATOM 3777 N N . LYS A 1 475 ? -8.725 -10.376 -23.063 1.00 96.12 475 LYS A N 1
ATOM 3778 C CA . LYS A 1 475 ? -9.773 -10.504 -24.080 1.00 96.12 475 LYS A CA 1
ATOM 3779 C C . LYS A 1 475 ? -11.090 -9.931 -23.577 1.00 96.12 475 LYS A C 1
ATOM 3781 O O . LYS A 1 475 ? -11.577 -10.307 -22.514 1.00 96.12 475 LYS A O 1
ATOM 3786 N N . THR A 1 476 ? -11.671 -9.035 -24.365 1.00 95.69 476 THR A N 1
ATOM 3787 C CA . THR A 1 476 ? -12.962 -8.392 -24.084 1.00 95.69 476 THR A CA 1
ATOM 3788 C C . THR A 1 476 ? -14.094 -9.055 -24.871 1.00 95.69 476 THR A C 1
ATOM 3790 O O . THR A 1 476 ? -13.858 -9.891 -25.737 1.00 95.69 476 THR A O 1
ATOM 3793 N N . LEU A 1 477 ? -15.336 -8.669 -24.590 1.00 94.06 477 LEU A N 1
ATOM 3794 C CA . LEU A 1 477 ? -16.511 -9.073 -25.360 1.00 94.06 477 LEU A CA 1
ATOM 3795 C C . LEU A 1 477 ? -17.325 -7.827 -25.702 1.00 94.06 477 LEU A C 1
ATOM 3797 O O . LEU A 1 477 ? -17.590 -7.010 -24.814 1.00 94.06 477 LEU A O 1
ATOM 3801 N N . ILE A 1 478 ? -17.724 -7.670 -26.963 1.00 95.38 478 ILE A N 1
ATOM 3802 C CA . ILE A 1 478 ? -18.581 -6.545 -27.361 1.00 95.38 478 ILE A CA 1
ATOM 3803 C C . ILE A 1 478 ? -19.900 -6.598 -26.584 1.00 95.38 478 ILE A C 1
ATOM 3805 O O . ILE A 1 478 ? -20.406 -7.671 -26.276 1.00 95.38 478 ILE A O 1
ATOM 3809 N N . SER A 1 479 ? -20.429 -5.437 -26.214 1.00 92.88 479 SER A N 1
ATOM 3810 C CA . SER A 1 479 ? -21.696 -5.313 -25.494 1.00 92.88 479 SER A CA 1
ATOM 3811 C C . SER A 1 479 ? -22.522 -4.181 -26.114 1.00 92.88 479 SER A C 1
ATOM 3813 O O . SER A 1 479 ? -21.923 -3.177 -26.517 1.00 92.88 479 SER A O 1
ATOM 3815 N N . PRO A 1 480 ? -23.861 -4.309 -26.207 1.00 89.06 480 PRO A N 1
ATOM 3816 C CA . PRO A 1 480 ? -24.674 -5.482 -25.851 1.00 89.06 480 PRO A CA 1
ATOM 3817 C C . PRO A 1 480 ? -24.732 -6.561 -26.955 1.00 89.06 480 PRO A C 1
ATOM 3819 O O . PRO A 1 480 ? -24.521 -6.273 -28.133 1.00 89.06 480 PRO A O 1
ATOM 3822 N N . GLY A 1 481 ? -25.072 -7.804 -26.590 1.00 83.62 481 GLY A N 1
ATOM 3823 C CA . GLY A 1 481 ? -25.395 -8.900 -27.519 1.00 83.62 481 GLY A CA 1
ATOM 3824 C C . GLY A 1 481 ? -24.189 -9.656 -28.090 1.00 83.62 481 GLY A C 1
ATOM 3825 O O . GLY A 1 481 ? -24.295 -10.237 -29.172 1.00 83.62 481 GLY A O 1
ATOM 3826 N N . GLY A 1 482 ? -23.056 -9.605 -27.383 1.00 71.38 482 GLY A N 1
ATOM 3827 C CA . GLY A 1 482 ? -21.705 -10.025 -27.773 1.00 71.38 482 GLY A CA 1
ATOM 3828 C C . GLY A 1 482 ? -21.522 -10.849 -29.047 1.00 71.38 482 GLY A C 1
ATOM 3829 O O . GLY A 1 482 ? -21.563 -12.078 -29.026 1.00 71.38 482 GLY A O 1
ATOM 3830 N N . LYS A 1 483 ? -21.167 -10.157 -30.138 1.00 81.50 483 LYS A N 1
ATOM 3831 C CA . LYS A 1 483 ? -20.456 -10.713 -31.299 1.00 81.50 483 LYS A CA 1
ATOM 3832 C C . LYS A 1 483 ? -19.180 -9.900 -31.520 1.00 81.50 483 LYS A C 1
ATOM 3834 O O . LYS A 1 483 ? -19.256 -8.683 -31.654 1.00 81.50 483 LYS A O 1
ATOM 3839 N N . GLY A 1 484 ? -18.029 -10.572 -31.557 1.00 91.81 484 GLY A N 1
ATOM 3840 C CA . GLY A 1 484 ? -16.717 -9.930 -31.691 1.00 91.81 484 GLY A CA 1
ATOM 3841 C C . GLY A 1 484 ? -16.008 -9.657 -30.360 1.00 91.81 484 GLY A C 1
ATOM 3842 O O . GLY A 1 484 ? -16.583 -9.844 -29.284 1.00 91.81 484 GLY A O 1
ATOM 3843 N N . TYR A 1 485 ? -14.747 -9.229 -30.426 1.00 96.31 485 TYR A N 1
ATOM 3844 C CA . TYR A 1 485 ? -13.895 -8.985 -29.256 1.00 96.31 485 TYR A CA 1
ATOM 3845 C C . TYR A 1 485 ? -12.729 -8.045 -29.579 1.00 96.31 485 TYR A C 1
ATOM 3847 O O . TYR A 1 485 ? -12.235 -8.038 -30.698 1.00 96.31 485 TYR A O 1
ATOM 3855 N N . ASN A 1 486 ? -12.226 -7.317 -28.582 1.00 97.19 486 ASN A N 1
ATOM 3856 C CA . ASN A 1 486 ? -10.866 -6.761 -28.623 1.00 97.19 486 ASN A CA 1
ATOM 3857 C C . ASN A 1 486 ? -9.942 -7.652 -27.794 1.00 97.19 486 ASN A C 1
ATOM 3859 O O . ASN A 1 486 ? -10.371 -8.156 -26.749 1.00 97.19 486 ASN A O 1
ATOM 3863 N N . GLU A 1 487 ? -8.706 -7.851 -28.240 1.00 97.75 487 GLU A N 1
ATOM 3864 C CA . GLU A 1 487 ? -7.770 -8.754 -27.574 1.00 97.75 487 GLU A CA 1
ATOM 3865 C C . GLU A 1 487 ? -6.318 -8.286 -27.672 1.00 97.75 487 GLU A C 1
ATOM 3867 O O . GLU A 1 487 ? -5.847 -7.921 -28.745 1.00 97.75 487 GLU A O 1
ATOM 3872 N N . PHE A 1 488 ? -5.609 -8.381 -26.547 1.00 97.81 488 PHE A N 1
ATOM 3873 C CA . PHE A 1 488 ? -4.152 -8.388 -26.491 1.00 97.81 488 PHE A CA 1
ATOM 3874 C C . PHE A 1 488 ? -3.693 -9.735 -25.933 1.00 97.81 488 PHE A C 1
ATOM 3876 O O . PHE A 1 488 ? -4.077 -10.114 -24.824 1.00 97.81 488 PHE A O 1
ATOM 3883 N N . ARG A 1 489 ? -2.897 -10.477 -26.701 1.00 97.88 489 ARG A N 1
ATOM 3884 C CA . ARG A 1 489 ? -2.473 -11.840 -26.368 1.00 97.88 489 ARG A CA 1
ATOM 3885 C C . ARG A 1 489 ? -0.985 -12.023 -26.609 1.00 97.88 489 ARG A C 1
ATOM 3887 O O . ARG A 1 489 ? -0.486 -11.651 -27.663 1.00 97.88 489 ARG A O 1
ATOM 3894 N N . ILE A 1 490 ? -0.321 -12.680 -25.668 1.00 98.00 490 ILE A N 1
ATOM 3895 C CA . ILE A 1 490 ? 1.079 -13.097 -25.745 1.00 98.00 490 ILE A CA 1
ATOM 3896 C C . ILE A 1 490 ? 1.110 -14.629 -25.733 1.00 98.00 490 ILE A C 1
ATOM 3898 O O . ILE A 1 490 ? 0.501 -15.256 -24.866 1.00 98.00 490 ILE A O 1
ATOM 3902 N N . GLU A 1 491 ? 1.762 -15.231 -26.720 1.00 97.38 491 GLU A N 1
ATOM 3903 C CA . GLU A 1 491 ? 2.071 -16.658 -26.811 1.00 97.38 491 GLU A CA 1
ATOM 3904 C C . GLU A 1 491 ? 3.552 -16.865 -26.485 1.00 97.38 491 GLU A C 1
ATOM 3906 O O . GLU A 1 491 ? 4.409 -16.366 -27.209 1.00 97.38 491 GLU A O 1
ATOM 3911 N N . ASP A 1 492 ? 3.832 -17.634 -25.432 1.00 97.12 492 ASP A N 1
ATOM 3912 C CA . ASP A 1 492 ? 5.186 -17.954 -24.956 1.00 97.12 492 ASP A CA 1
ATOM 3913 C C . ASP A 1 492 ? 5.642 -19.367 -25.371 1.00 97.12 492 ASP A C 1
ATOM 3915 O O . ASP A 1 492 ? 6.585 -19.945 -24.817 1.00 97.12 492 ASP A O 1
ATOM 3919 N N . LYS A 1 493 ? 4.942 -20.001 -26.320 1.00 94.25 493 LYS A N 1
ATOM 3920 C CA . LYS A 1 493 ? 5.349 -21.307 -26.839 1.00 94.25 493 LYS A CA 1
ATOM 3921 C C . LYS A 1 493 ? 6.638 -21.165 -27.644 1.00 94.25 493 LYS A C 1
ATOM 3923 O O . LYS A 1 493 ? 6.630 -20.615 -28.737 1.00 94.25 493 LYS A O 1
ATOM 3928 N N . LYS A 1 494 ? 7.712 -21.772 -27.135 1.00 92.75 494 LYS A N 1
ATOM 3929 C CA . LYS A 1 494 ? 9.033 -21.785 -27.776 1.00 92.75 494 LYS A CA 1
ATOM 3930 C C . LYS A 1 494 ? 8.977 -22.154 -29.267 1.00 92.75 494 LYS A C 1
ATOM 3932 O O . LYS A 1 494 ? 8.512 -23.248 -29.600 1.00 92.75 494 LYS A O 1
ATOM 3937 N N . GLY A 1 495 ? 9.515 -21.288 -30.124 1.00 91.69 495 GLY A N 1
ATOM 3938 C CA . GLY A 1 495 ? 9.547 -21.440 -31.584 1.00 91.69 495 GLY A CA 1
ATOM 3939 C C . GLY A 1 495 ? 8.225 -21.112 -32.289 1.00 91.69 495 GLY A C 1
ATOM 3940 O O . GLY A 1 495 ? 8.075 -21.405 -33.472 1.00 91.69 495 GLY A O 1
ATOM 3941 N N . ALA A 1 496 ? 7.251 -20.576 -31.559 1.00 94.50 496 ALA A N 1
ATOM 3942 C CA . ALA A 1 496 ? 5.949 -20.138 -32.048 1.00 94.50 496 ALA A CA 1
ATOM 3943 C C . ALA A 1 496 ? 5.449 -18.921 -31.245 1.00 94.50 496 ALA A C 1
ATOM 3945 O O . ALA A 1 496 ? 4.240 -18.736 -31.089 1.00 94.50 496 ALA A O 1
ATOM 3946 N N . GLU A 1 497 ? 6.379 -18.138 -30.690 1.00 96.50 497 GLU A N 1
ATOM 3947 C CA . GLU A 1 497 ? 6.093 -16.959 -29.888 1.00 96.50 497 GLU A CA 1
ATOM 3948 C C . GLU A 1 497 ? 5.353 -15.917 -30.729 1.00 96.50 497 GLU A C 1
ATOM 3950 O O . GLU A 1 497 ? 5.674 -15.687 -31.897 1.00 96.50 497 GLU A O 1
ATOM 3955 N N . GLN A 1 498 ? 4.336 -15.282 -30.149 1.00 97.38 498 GLN A N 1
ATOM 3956 C CA . GLN A 1 498 ? 3.516 -14.317 -30.875 1.00 97.38 498 GLN A CA 1
ATOM 3957 C C . GLN A 1 498 ? 2.895 -13.292 -29.934 1.00 97.38 498 GLN A C 1
ATOM 3959 O O . GLN A 1 498 ? 2.265 -13.650 -28.942 1.00 97.38 498 GLN A O 1
ATOM 3964 N N . ILE A 1 499 ? 2.964 -12.020 -30.320 1.00 96.81 499 ILE A N 1
ATOM 3965 C CA . ILE A 1 499 ? 2.065 -10.987 -29.807 1.00 96.81 499 ILE A CA 1
ATOM 3966 C C . ILE A 1 499 ? 0.934 -10.818 -30.823 1.00 96.81 499 ILE A C 1
ATOM 3968 O O . ILE A 1 499 ? 1.177 -10.566 -32.000 1.00 96.81 499 ILE A O 1
ATOM 3972 N N . TYR A 1 500 ? -0.304 -11.001 -30.376 1.00 96.38 500 TYR A N 1
ATOM 3973 C CA . TYR A 1 500 ? -1.509 -10.817 -31.174 1.00 96.38 500 TYR A CA 1
ATOM 3974 C C . TYR A 1 500 ? -2.321 -9.661 -30.604 1.00 96.38 500 TYR A C 1
ATOM 3976 O O . TYR A 1 500 ? -2.730 -9.685 -29.441 1.00 96.38 500 TYR A O 1
ATOM 3984 N N . LEU A 1 501 ? -2.557 -8.667 -31.452 1.00 97.25 501 LEU A N 1
ATOM 3985 C CA . LEU A 1 501 ? -3.383 -7.510 -31.164 1.00 97.25 501 LEU A CA 1
ATOM 3986 C C . LEU A 1 501 ? -4.571 -7.517 -32.126 1.00 97.25 501 LEU A C 1
ATOM 3988 O O . LEU A 1 501 ? -4.391 -7.580 -33.340 1.00 97.25 501 LEU A O 1
ATOM 3992 N N . HIS A 1 502 ? -5.783 -7.474 -31.582 1.00 97.19 502 HIS A N 1
ATOM 3993 C CA . HIS A 1 502 ? -7.018 -7.438 -32.358 1.00 97.19 502 HIS A CA 1
ATOM 3994 C C . HIS A 1 502 ? -7.905 -6.291 -31.895 1.00 97.19 502 HIS A C 1
ATOM 3996 O O . HIS A 1 502 ? -8.393 -6.294 -30.760 1.00 97.19 502 HIS A O 1
ATOM 4002 N N . ALA A 1 503 ? -8.149 -5.351 -32.804 1.00 96.31 503 ALA A N 1
ATOM 4003 C CA . ALA A 1 503 ? -9.172 -4.328 -32.671 1.00 96.31 503 ALA A CA 1
ATOM 4004 C C . ALA A 1 503 ? -10.412 -4.763 -33.460 1.00 96.31 503 ALA A C 1
ATOM 4006 O O . ALA A 1 503 ? -10.331 -5.046 -34.651 1.00 96.31 503 ALA A O 1
ATOM 4007 N N . GLN A 1 504 ? -11.575 -4.819 -32.808 1.00 95.56 504 GLN A N 1
ATOM 4008 C CA . GLN A 1 504 ? -12.823 -5.207 -33.474 1.00 95.56 504 GLN A CA 1
ATOM 4009 C C . GLN A 1 504 ? -13.310 -4.157 -34.486 1.00 95.56 504 GLN A C 1
ATOM 4011 O O . GLN A 1 504 ? -14.114 -4.480 -35.365 1.00 95.56 504 GLN A O 1
ATOM 4016 N N . ARG A 1 505 ? -12.895 -2.897 -34.304 1.00 92.94 505 ARG A N 1
ATOM 4017 C CA . ARG A 1 505 ? -13.287 -1.763 -35.142 1.00 92.94 505 ARG A CA 1
ATOM 4018 C C . ARG A 1 505 ? -12.082 -0.868 -35.441 1.00 92.94 505 ARG A C 1
ATOM 4020 O O . ARG A 1 505 ? -11.302 -1.214 -36.315 1.00 92.94 505 ARG A O 1
ATOM 4027 N N . ASP A 1 506 ? -11.915 0.227 -34.705 1.00 90.88 506 ASP A N 1
ATOM 4028 C CA . ASP A 1 506 ? -10.847 1.204 -34.938 1.00 90.88 506 ASP A CA 1
ATOM 4029 C C . ASP A 1 506 ? -9.638 0.906 -34.031 1.00 90.88 506 ASP A C 1
ATOM 4031 O O . ASP A 1 506 ? -9.815 0.491 -32.880 1.00 90.88 506 ASP A O 1
ATOM 4035 N N . TRP A 1 507 ? -8.422 1.123 -34.543 1.00 91.62 507 TRP A N 1
ATOM 4036 C CA . TRP A 1 507 ? -7.174 1.127 -33.772 1.00 91.62 507 TRP A CA 1
ATOM 4037 C C . TRP A 1 507 ? -6.515 2.499 -33.910 1.00 91.62 507 TRP A C 1
ATOM 4039 O O . TRP A 1 507 ? -5.982 2.826 -34.970 1.00 91.62 507 TRP A O 1
ATOM 4049 N N . ASP A 1 508 ? -6.556 3.280 -32.833 1.00 85.75 508 ASP A N 1
ATOM 4050 C CA . ASP A 1 508 ? -5.921 4.593 -32.756 1.00 85.75 508 ASP A CA 1
ATOM 4051 C C . ASP A 1 508 ? -4.642 4.499 -31.910 1.00 85.75 508 ASP A C 1
ATOM 4053 O O . ASP A 1 508 ? -4.685 4.091 -30.747 1.00 85.75 508 ASP A O 1
ATOM 4057 N N . GLU A 1 509 ? -3.507 4.912 -32.476 1.00 86.69 509 GLU A N 1
ATOM 4058 C CA . GLU A 1 509 ? -2.207 4.967 -31.798 1.00 86.69 509 GLU A CA 1
ATOM 4059 C C . GLU A 1 509 ? -1.711 6.422 -31.766 1.00 86.69 509 GLU A C 1
ATOM 4061 O O . GLU A 1 509 ? -1.541 7.042 -32.815 1.00 86.69 509 GLU A O 1
ATOM 4066 N N . ASN A 1 510 ? -1.496 6.986 -30.569 1.00 81.81 510 ASN A N 1
ATOM 4067 C CA . ASN A 1 510 ? -1.000 8.356 -30.396 1.00 81.81 510 ASN A CA 1
ATOM 4068 C C . ASN A 1 510 ? 0.314 8.362 -29.603 1.00 81.81 510 ASN A C 1
ATOM 4070 O O . ASN A 1 510 ? 0.337 7.963 -28.436 1.00 81.81 510 ASN A O 1
ATOM 4074 N N . ILE A 1 511 ? 1.396 8.825 -30.235 1.00 84.12 511 ILE A N 1
ATOM 4075 C CA . ILE A 1 511 ? 2.741 8.880 -29.656 1.00 84.12 511 ILE A CA 1
ATOM 4076 C C . ILE A 1 511 ? 3.189 10.341 -29.572 1.00 84.12 511 ILE A C 1
ATOM 4078 O O . ILE A 1 511 ? 3.462 10.973 -30.586 1.00 84.12 511 ILE A O 1
ATOM 4082 N N . GLU A 1 512 ? 3.295 10.868 -28.350 1.00 72.06 512 GLU A N 1
ATOM 4083 C CA . GLU A 1 512 ? 3.636 12.282 -28.090 1.00 72.06 512 GLU A CA 1
ATOM 4084 C C . GLU A 1 512 ? 5.133 12.607 -28.264 1.00 72.06 512 GLU A C 1
ATOM 4086 O O . GLU A 1 512 ? 5.534 13.768 -28.182 1.00 72.06 512 GLU A O 1
ATOM 4091 N N . HIS A 1 513 ? 5.978 11.592 -28.463 1.00 78.81 513 HIS A N 1
ATOM 4092 C CA . HIS A 1 513 ? 7.412 11.767 -28.702 1.00 78.81 513 HIS A CA 1
ATOM 4093 C C . HIS A 1 513 ? 7.887 10.821 -29.815 1.00 78.81 513 HIS A C 1
ATOM 4095 O O . HIS A 1 513 ? 7.562 11.051 -30.975 1.00 78.81 513 HIS A O 1
ATOM 4101 N N . ASP A 1 514 ? 8.587 9.728 -29.489 1.00 78.25 514 ASP A N 1
ATOM 4102 C CA . ASP A 1 514 ? 9.172 8.837 -30.498 1.00 78.25 514 ASP A CA 1
ATOM 4103 C C . ASP A 1 514 ? 8.435 7.497 -30.590 1.00 78.25 514 ASP A C 1
ATOM 4105 O O . ASP A 1 514 ? 8.333 6.770 -29.599 1.00 78.25 514 ASP A O 1
ATOM 4109 N N . GLN A 1 515 ? 8.007 7.122 -31.800 1.00 88.88 515 GLN A N 1
ATOM 4110 C CA . GLN A 1 515 ? 7.621 5.747 -32.131 1.00 88.88 515 GLN A CA 1
ATOM 4111 C C . GLN A 1 515 ? 8.823 5.044 -32.774 1.00 88.88 515 GLN A C 1
ATOM 4113 O O . GLN A 1 515 ? 9.379 5.525 -33.760 1.00 88.88 515 GLN A O 1
ATOM 4118 N N . LYS A 1 516 ? 9.235 3.897 -32.228 1.00 74.81 516 LYS A N 1
ATOM 4119 C CA . LYS A 1 516 ? 10.343 3.091 -32.762 1.00 74.81 516 LYS A CA 1
ATOM 4120 C C . LYS A 1 516 ? 9.853 1.677 -33.048 1.00 74.81 516 LYS A C 1
ATOM 4122 O O . LYS A 1 516 ? 9.395 0.994 -32.137 1.00 74.81 516 LYS A O 1
ATOM 4127 N N . ILE A 1 517 ? 9.977 1.234 -34.298 1.00 86.38 517 ILE A N 1
ATOM 4128 C CA . ILE A 1 517 ? 9.587 -0.111 -34.738 1.00 86.38 517 ILE A CA 1
ATOM 4129 C C . ILE A 1 517 ? 10.829 -0.813 -35.287 1.00 86.38 517 ILE A C 1
ATOM 4131 O O . ILE A 1 517 ? 11.418 -0.359 -36.265 1.00 86.38 517 ILE A O 1
ATOM 4135 N N . ARG A 1 518 ? 11.216 -1.932 -34.668 1.00 84.81 518 ARG A N 1
ATOM 4136 C CA . ARG A 1 518 ? 12.275 -2.822 -35.157 1.00 84.81 518 ARG A CA 1
ATOM 4137 C C . ARG A 1 518 ? 11.686 -4.201 -35.404 1.00 84.81 518 ARG A C 1
ATOM 4139 O O . ARG A 1 518 ? 11.095 -4.790 -34.504 1.00 84.81 518 ARG A O 1
ATOM 4146 N N . ILE A 1 519 ? 11.886 -4.717 -36.609 1.00 88.75 519 ILE A N 1
ATOM 4147 C CA . ILE A 1 519 ? 11.397 -6.029 -37.030 1.00 88.75 519 ILE A CA 1
ATOM 4148 C C . ILE A 1 519 ? 12.622 -6.850 -37.415 1.00 88.75 519 ILE A C 1
ATOM 4150 O O . ILE A 1 519 ? 13.411 -6.426 -38.250 1.00 88.75 519 ILE A O 1
ATOM 4154 N N . GLY A 1 520 ? 12.833 -7.972 -36.722 1.00 83.31 520 GLY A N 1
ATOM 4155 C CA . GLY A 1 520 ? 14.034 -8.803 -36.883 1.00 83.31 520 GLY A CA 1
ATOM 4156 C C . GLY A 1 520 ? 14.009 -9.733 -38.097 1.00 83.31 520 GLY A C 1
ATOM 4157 O O . GLY A 1 520 ? 14.998 -10.408 -38.345 1.00 83.31 520 GLY A O 1
ATOM 4158 N N . ASN A 1 521 ? 12.881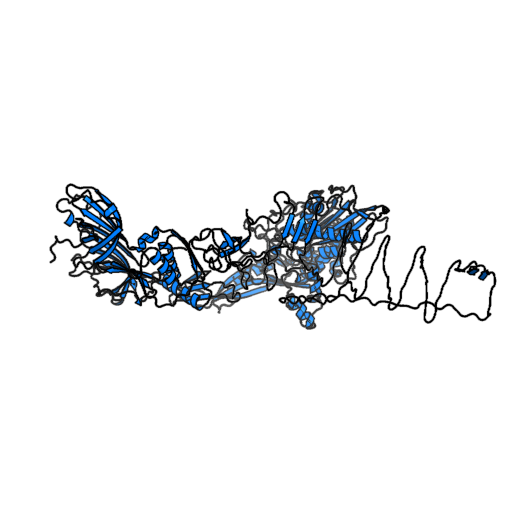 -9.790 -38.804 1.00 90.25 521 ASN A N 1
ATOM 4159 C CA . ASN A 1 521 ? 12.705 -10.523 -40.051 1.00 90.25 521 ASN A CA 1
ATOM 4160 C C . ASN A 1 521 ? 11.769 -9.702 -40.962 1.00 90.25 521 ASN A C 1
ATOM 4162 O O . ASN A 1 521 ? 12.061 -8.545 -41.255 1.00 90.25 521 ASN A O 1
ATOM 4166 N N . GLU A 1 522 ? 10.602 -10.229 -41.326 1.00 81.00 522 GLU A N 1
ATOM 4167 C CA . GLU A 1 522 ? 9.697 -9.590 -42.280 1.00 81.00 522 GLU A CA 1
ATOM 4168 C C . GLU A 1 522 ? 8.606 -8.740 -41.619 1.00 81.00 522 GLU A C 1
ATOM 4170 O O . GLU A 1 522 ? 8.042 -9.098 -40.580 1.00 81.00 522 GLU A O 1
ATOM 4175 N N . ARG A 1 523 ? 8.259 -7.631 -42.282 1.00 89.81 523 ARG A N 1
ATOM 4176 C CA . ARG A 1 523 ? 7.047 -6.851 -42.022 1.00 89.81 523 ARG A CA 1
ATOM 4177 C C . ARG A 1 523 ? 6.072 -7.049 -43.172 1.00 89.81 523 ARG A C 1
ATOM 4179 O O . ARG A 1 523 ? 6.381 -6.670 -44.297 1.00 89.81 523 ARG A O 1
ATOM 4186 N N . HIS A 1 524 ? 4.881 -7.546 -42.862 1.00 85.62 524 HIS A N 1
ATOM 4187 C CA . HIS A 1 524 ? 3.783 -7.661 -43.817 1.00 85.62 524 HIS A CA 1
ATOM 4188 C C . HIS A 1 524 ? 2.679 -6.680 -43.440 1.00 85.62 524 HIS A C 1
ATOM 4190 O O . HIS A 1 524 ? 1.988 -6.881 -42.443 1.00 85.62 524 HIS A O 1
ATOM 4196 N N . ASP A 1 525 ? 2.515 -5.629 -44.241 1.00 89.06 525 ASP A N 1
ATOM 4197 C CA . ASP A 1 525 ? 1.402 -4.690 -44.114 1.00 89.06 525 ASP A CA 1
ATOM 4198 C C . ASP A 1 525 ? 0.399 -4.958 -45.241 1.00 89.06 525 ASP A C 1
ATOM 4200 O O . ASP A 1 525 ? 0.723 -4.831 -46.420 1.00 89.06 525 ASP A O 1
ATOM 4204 N N . THR A 1 526 ? -0.833 -5.323 -44.888 1.00 87.38 526 THR A N 1
ATOM 4205 C CA . THR A 1 526 ? -1.945 -5.415 -45.844 1.00 87.38 526 THR A CA 1
ATOM 4206 C C . THR A 1 526 ? -2.993 -4.378 -45.482 1.00 87.38 526 THR A C 1
ATOM 4208 O O . THR A 1 526 ? -3.563 -4.417 -44.393 1.00 87.38 526 THR A O 1
ATOM 4211 N N . VAL A 1 527 ? -3.257 -3.457 -46.407 1.00 89.12 527 VAL A N 1
ATOM 4212 C CA . VAL A 1 527 ? -4.306 -2.445 -46.278 1.00 89.12 527 VAL A CA 1
ATOM 4213 C C . VAL A 1 527 ? -5.260 -2.612 -47.452 1.00 89.12 527 VAL A C 1
ATOM 4215 O O . VAL A 1 527 ? -4.871 -2.435 -48.600 1.00 89.12 527 VAL A O 1
ATOM 4218 N N . GLU A 1 528 ? -6.507 -2.988 -47.166 1.00 84.75 528 GLU A N 1
ATOM 4219 C CA . GLU A 1 528 ? -7.516 -3.272 -48.203 1.00 84.75 528 GLU A CA 1
ATOM 4220 C C . GLU A 1 528 ? -8.024 -2.010 -48.917 1.00 84.75 528 GLU A C 1
ATOM 4222 O O . GLU A 1 528 ? -8.579 -2.091 -50.011 1.00 84.75 528 GLU A O 1
ATOM 4227 N N . ALA A 1 529 ? -7.855 -0.849 -48.283 1.00 87.31 529 ALA A N 1
ATOM 4228 C CA . ALA A 1 529 ? -8.265 0.448 -48.800 1.00 87.31 529 ALA A CA 1
ATOM 4229 C C . ALA A 1 529 ? -7.056 1.393 -48.906 1.00 87.31 529 ALA A C 1
ATOM 4231 O O . ALA A 1 529 ? -6.099 1.101 -49.615 1.00 87.31 529 ALA A O 1
ATOM 4232 N N . ASN A 1 530 ? -7.084 2.534 -48.216 1.00 79.88 530 ASN A N 1
ATOM 4233 C CA . ASN A 1 530 ? -6.116 3.612 -48.411 1.00 79.88 530 ASN A CA 1
ATOM 4234 C C . ASN A 1 530 ? -5.094 3.698 -47.272 1.00 79.88 530 ASN A C 1
ATOM 4236 O O . ASN A 1 530 ? -5.445 3.520 -46.106 1.00 79.88 530 ASN A O 1
ATOM 4240 N N . VAL A 1 531 ? -3.864 4.090 -47.616 1.00 83.81 531 VAL A N 1
ATOM 4241 C CA . VAL A 1 531 ? -2.834 4.547 -46.671 1.00 83.81 531 VAL A CA 1
ATOM 4242 C C . VAL A 1 531 ? -2.598 6.038 -46.891 1.00 83.81 531 VAL A C 1
ATOM 4244 O O . VAL A 1 531 ? -2.363 6.470 -48.017 1.00 83.81 531 VAL A O 1
ATOM 4247 N N . PHE A 1 532 ? -2.641 6.822 -45.814 1.00 80.88 532 PHE A N 1
ATOM 4248 C CA . PHE A 1 532 ? -2.342 8.254 -45.828 1.00 80.88 532 PHE A CA 1
ATOM 4249 C C . PHE A 1 532 ? -1.199 8.546 -44.849 1.00 80.88 532 PHE A C 1
ATOM 4251 O O . PHE A 1 532 ? -1.275 8.157 -43.684 1.00 80.88 532 PHE A O 1
ATOM 4258 N N . SER A 1 533 ? -0.153 9.245 -45.299 1.00 83.31 533 SER A N 1
ATOM 4259 C CA . SER A 1 533 ? 0.995 9.626 -44.461 1.00 83.31 533 SER A CA 1
ATOM 4260 C C . SER A 1 533 ? 1.397 11.081 -44.719 1.00 83.31 533 SER A C 1
ATOM 4262 O O . SER A 1 533 ? 1.524 11.494 -45.869 1.00 83.31 533 SER A O 1
ATOM 4264 N N . GLU A 1 534 ? 1.591 11.860 -43.652 1.00 79.50 534 GLU A N 1
ATOM 4265 C CA . GLU A 1 534 ? 2.098 13.239 -43.701 1.00 79.50 534 GLU A CA 1
ATOM 4266 C C . GLU A 1 534 ? 3.331 13.354 -42.802 1.00 79.50 534 GLU A C 1
ATOM 4268 O O . GLU A 1 534 ? 3.251 13.147 -41.592 1.00 79.50 534 GLU A O 1
ATOM 4273 N N . PHE A 1 535 ? 4.461 13.739 -43.393 1.00 81.69 535 PHE A N 1
ATOM 4274 C CA . PHE A 1 535 ? 5.699 14.030 -42.676 1.00 81.69 535 PHE A CA 1
ATOM 4275 C C . PHE A 1 535 ? 5.922 15.545 -42.667 1.00 81.69 535 PHE A C 1
ATOM 4277 O O . PHE A 1 535 ? 6.111 16.159 -43.715 1.00 81.69 535 PHE A O 1
ATOM 4284 N N . LYS A 1 536 ? 5.866 16.173 -41.485 1.00 78.31 536 LYS A N 1
ATOM 4285 C CA . LYS A 1 536 ? 5.855 17.645 -41.360 1.00 78.31 536 LYS A CA 1
ATOM 4286 C C . LYS A 1 536 ? 7.226 18.319 -41.432 1.00 78.31 536 LYS A C 1
ATOM 4288 O O . LYS A 1 536 ? 7.277 19.525 -41.657 1.00 78.31 536 LYS A O 1
ATOM 4293 N N . VAL A 1 537 ? 8.311 17.583 -41.193 1.00 81.56 537 VAL A N 1
ATOM 4294 C CA . VAL A 1 537 ? 9.675 18.141 -41.155 1.00 81.56 537 VAL A CA 1
ATOM 4295 C C . VAL A 1 537 ? 10.561 17.433 -42.167 1.00 81.56 537 VAL A C 1
ATOM 4297 O O . VAL A 1 537 ? 10.814 17.977 -43.238 1.00 81.56 537 VAL A O 1
ATOM 4300 N N . GLU A 1 538 ? 11.013 16.224 -41.847 1.00 77.38 538 GLU A N 1
ATOM 4301 C CA . GLU A 1 538 ? 11.907 15.454 -42.702 1.00 77.38 538 GLU A CA 1
ATOM 4302 C C . GLU A 1 538 ? 11.577 13.962 -42.649 1.00 77.38 538 GLU A C 1
ATOM 4304 O O . GLU A 1 538 ? 11.155 13.438 -41.620 1.00 77.38 538 GLU A O 1
ATOM 4309 N N . GLU A 1 539 ? 11.779 13.290 -43.779 1.00 85.38 539 GLU A N 1
ATOM 4310 C CA . GLU A 1 539 ? 11.786 11.836 -43.894 1.00 85.38 539 GLU A CA 1
ATOM 4311 C C . GLU A 1 539 ? 13.183 11.427 -44.367 1.00 85.38 539 GLU A C 1
ATOM 4313 O O . GLU A 1 539 ? 13.658 11.888 -45.408 1.00 85.38 539 GLU A O 1
ATOM 4318 N N . HIS A 1 540 ? 13.850 10.560 -43.607 1.00 79.38 540 HIS A N 1
ATOM 4319 C CA . HIS A 1 540 ? 15.104 9.934 -44.018 1.00 79.38 540 HIS A CA 1
ATOM 4320 C C . HIS A 1 540 ? 14.822 8.463 -44.290 1.00 79.38 540 HIS A C 1
ATOM 4322 O O . HIS A 1 540 ? 14.586 7.687 -43.366 1.00 79.38 540 HIS A O 1
ATOM 4328 N N . ARG A 1 541 ? 14.848 8.074 -45.566 1.00 83.25 541 ARG A N 1
ATOM 4329 C CA . ARG A 1 541 ? 14.656 6.686 -45.991 1.00 83.25 541 ARG A CA 1
ATOM 4330 C C . ARG A 1 541 ? 15.932 6.153 -46.624 1.00 83.25 541 ARG A C 1
ATOM 4332 O O . ARG A 1 541 ? 16.322 6.589 -47.705 1.00 83.25 541 ARG A O 1
ATOM 4339 N N . ILE A 1 542 ? 16.550 5.180 -45.963 1.00 77.94 542 ILE A N 1
ATOM 4340 C CA . ILE A 1 542 ? 17.717 4.453 -46.467 1.00 77.94 542 ILE A CA 1
ATOM 4341 C C . ILE A 1 542 ? 17.276 3.026 -46.793 1.00 77.94 542 ILE A C 1
ATOM 4343 O O . ILE A 1 542 ? 16.628 2.364 -45.987 1.00 77.94 542 ILE A O 1
ATOM 4347 N N . THR A 1 543 ? 17.598 2.556 -47.994 1.00 83.06 543 THR A N 1
ATOM 4348 C CA . THR A 1 543 ? 17.373 1.173 -48.428 1.00 83.06 543 THR A CA 1
ATOM 4349 C C . THR A 1 543 ? 18.723 0.628 -48.873 1.00 83.06 543 THR A C 1
ATOM 4351 O O . THR A 1 543 ? 19.356 1.228 -49.737 1.00 83.06 543 THR A O 1
ATOM 4354 N N . HIS A 1 544 ? 19.201 -0.432 -48.217 1.00 79.31 544 HIS A N 1
ATOM 4355 C CA . HIS A 1 544 ? 20.552 -0.964 -48.436 1.00 79.31 544 HIS A CA 1
ATOM 4356 C C . HIS A 1 544 ? 20.668 -1.791 -49.719 1.00 79.31 544 HIS A C 1
ATOM 4358 O O . HIS A 1 544 ? 21.691 -1.722 -50.393 1.00 79.31 544 HIS A O 1
ATOM 4364 N N . LEU A 1 545 ? 19.618 -2.545 -50.043 1.00 84.81 545 LEU A N 1
ATOM 4365 C CA . LEU A 1 545 ? 19.510 -3.349 -51.258 1.00 84.81 545 LEU A CA 1
ATOM 4366 C C . LEU A 1 545 ? 18.520 -2.684 -52.228 1.00 84.81 545 LEU A C 1
ATOM 4368 O O . LEU A 1 545 ? 18.432 -1.456 -52.308 1.00 84.81 545 LEU A O 1
ATOM 4372 N N . ASP A 1 546 ? 17.751 -3.488 -52.953 1.00 78.56 546 ASP A N 1
ATOM 4373 C CA . ASP A 1 546 ? 16.814 -2.996 -53.946 1.00 78.56 546 ASP A CA 1
ATOM 4374 C C . ASP A 1 546 ? 15.619 -2.271 -53.323 1.00 78.56 546 ASP A C 1
ATOM 4376 O O . ASP A 1 546 ? 14.931 -2.763 -52.427 1.00 78.56 546 ASP A O 1
ATOM 4380 N N . ARG A 1 547 ? 15.285 -1.117 -53.905 1.00 89.12 547 ARG A N 1
ATOM 4381 C CA . ARG A 1 547 ? 13.946 -0.536 -53.813 1.00 89.12 547 ARG A CA 1
ATOM 4382 C C . ARG A 1 547 ? 13.195 -0.853 -55.106 1.00 89.12 547 ARG A C 1
ATOM 4384 O O . ARG A 1 547 ? 13.330 -0.127 -56.089 1.00 89.12 547 ARG A O 1
ATOM 4391 N N . LYS A 1 548 ? 12.368 -1.901 -55.092 1.00 85.50 548 LYS A N 1
ATOM 4392 C CA . LYS A 1 548 ? 11.445 -2.236 -56.191 1.00 85.50 548 LYS A CA 1
ATOM 4393 C C . LYS A 1 548 ? 10.121 -1.491 -55.972 1.00 85.50 548 LYS A C 1
ATOM 4395 O O . LYS A 1 548 ? 9.570 -1.514 -54.876 1.00 85.50 548 LYS A O 1
ATOM 4400 N N . THR A 1 549 ? 9.650 -0.738 -56.965 1.00 86.69 549 THR A N 1
ATOM 4401 C CA . THR A 1 549 ? 8.367 -0.010 -56.914 1.00 86.69 549 THR A CA 1
ATOM 4402 C C . THR A 1 549 ? 7.617 -0.263 -58.217 1.00 86.69 549 THR A C 1
ATOM 4404 O O . THR A 1 549 ? 8.158 0.008 -59.285 1.00 86.69 549 THR A O 1
ATOM 4407 N N . GLU A 1 550 ? 6.387 -0.770 -58.130 1.00 84.56 550 GLU A N 1
ATOM 4408 C CA . GLU A 1 550 ? 5.490 -0.961 -59.271 1.00 84.56 550 GLU A CA 1
ATOM 4409 C C . GLU A 1 550 ? 4.226 -0.124 -59.051 1.00 84.56 550 GLU A C 1
ATOM 4411 O O . GLU A 1 550 ? 3.496 -0.325 -58.081 1.00 84.56 550 GLU A O 1
ATOM 4416 N N . ALA A 1 551 ? 3.963 0.813 -59.959 1.00 86.19 551 ALA A N 1
ATOM 4417 C CA . ALA A 1 551 ? 2.697 1.528 -60.034 1.00 86.19 551 ALA A CA 1
ATOM 4418 C C . ALA A 1 551 ? 1.940 1.028 -61.270 1.00 86.19 551 ALA A C 1
ATOM 4420 O O . ALA A 1 551 ? 2.404 1.198 -62.394 1.00 86.19 551 ALA A O 1
ATOM 4421 N N . ARG A 1 552 ? 0.779 0.390 -61.068 1.00 83.69 552 ARG A N 1
ATOM 4422 C CA . ARG A 1 552 ? -0.039 -0.156 -62.172 1.00 83.69 552 ARG A CA 1
ATOM 4423 C C . ARG A 1 552 ? -0.875 0.908 -62.903 1.00 83.69 552 ARG A C 1
ATOM 4425 O O . ARG A 1 552 ? -1.375 0.640 -63.992 1.00 83.69 552 ARG A O 1
ATOM 4432 N N . ALA A 1 553 ? -1.051 2.081 -62.296 1.00 87.31 553 ALA A N 1
ATOM 4433 C CA . ALA A 1 553 ? -1.746 3.238 -62.861 1.00 87.31 553 ALA A CA 1
ATOM 4434 C C . ALA A 1 553 ? -0.753 4.408 -63.033 1.00 87.31 553 ALA A C 1
ATOM 4436 O O . ALA A 1 553 ? 0.334 4.199 -63.565 1.00 87.31 553 ALA A O 1
ATOM 4437 N N . ASP A 1 554 ? -1.100 5.616 -62.587 1.00 83.50 554 ASP A N 1
ATOM 4438 C CA . ASP A 1 554 ? -0.258 6.807 -62.734 1.00 83.50 554 ASP A CA 1
ATOM 4439 C C . ASP A 1 554 ? 0.658 7.031 -61.512 1.00 83.50 554 ASP A C 1
ATOM 4441 O O . ASP A 1 554 ? 0.223 6.884 -60.368 1.00 83.50 554 ASP A O 1
ATOM 4445 N N . ASP A 1 555 ? 1.913 7.436 -61.753 1.00 88.19 555 ASP A N 1
ATOM 4446 C CA . ASP A 1 555 ? 2.859 7.911 -60.728 1.00 88.19 555 ASP A CA 1
ATOM 4447 C C . ASP A 1 555 ? 3.110 9.423 -60.903 1.00 88.19 555 ASP A C 1
ATOM 4449 O O . ASP A 1 555 ? 3.538 9.885 -61.965 1.00 88.19 555 ASP A O 1
ATOM 4453 N N . HIS A 1 556 ? 2.823 10.213 -59.863 1.00 83.62 556 HIS A N 1
ATOM 4454 C CA . HIS A 1 556 ? 2.929 11.674 -59.875 1.00 83.62 556 HIS A CA 1
ATOM 4455 C C . HIS A 1 556 ? 3.932 12.162 -58.821 1.00 83.62 556 HIS A C 1
ATOM 4457 O O . HIS A 1 556 ? 3.685 12.053 -57.621 1.00 83.62 556 HIS A O 1
ATOM 4463 N N . LEU A 1 557 ? 5.021 12.812 -59.255 1.00 87.12 557 LEU A N 1
ATOM 4464 C CA . LEU A 1 557 ? 6.043 13.379 -58.366 1.00 87.12 557 LEU A CA 1
ATOM 4465 C C . LEU A 1 557 ? 6.106 14.910 -58.458 1.00 87.12 557 LEU A C 1
ATOM 4467 O O . LEU A 1 557 ? 6.543 15.461 -59.467 1.00 87.12 557 LEU A O 1
ATOM 4471 N N . THR A 1 558 ? 5.745 15.603 -57.373 1.00 81.62 558 THR A N 1
ATOM 4472 C CA . THR A 1 558 ? 5.926 17.060 -57.238 1.00 81.62 558 THR A CA 1
ATOM 4473 C C . THR A 1 558 ? 7.044 17.367 -56.244 1.00 81.62 558 THR A C 1
ATOM 4475 O O . THR A 1 558 ? 6.937 17.009 -55.075 1.00 81.62 558 THR A O 1
ATOM 4478 N N . VAL A 1 559 ? 8.089 18.084 -56.673 1.00 83.75 559 VAL A N 1
ATOM 4479 C CA . VAL A 1 559 ? 9.166 18.572 -55.789 1.00 83.75 559 VAL A CA 1
ATOM 4480 C C . VAL A 1 559 ? 9.147 20.099 -55.766 1.00 83.75 559 VAL A C 1
ATOM 4482 O O . VAL A 1 559 ? 9.341 20.738 -56.795 1.00 83.75 559 VAL A O 1
ATOM 4485 N N . GLY A 1 560 ? 8.902 20.693 -54.594 1.00 82.12 560 GLY A N 1
ATOM 4486 C CA . GLY A 1 560 ? 8.674 22.139 -54.467 1.00 82.12 560 GLY A CA 1
ATOM 4487 C C . GLY A 1 560 ? 9.918 23.023 -54.613 1.00 82.12 560 GLY A C 1
ATOM 4488 O O . GLY A 1 560 ? 9.778 24.212 -54.891 1.00 82.12 560 GLY A O 1
ATOM 4489 N N . VAL A 1 561 ? 11.121 22.468 -54.417 1.00 87.19 561 VAL A N 1
ATOM 4490 C CA . VAL A 1 561 ? 12.382 23.232 -54.446 1.00 87.19 561 VAL A CA 1
ATOM 4491 C C . VAL A 1 561 ? 13.416 22.564 -55.351 1.00 87.19 561 VAL A C 1
ATOM 4493 O O . VAL A 1 561 ? 13.583 22.978 -56.495 1.00 87.19 561 VAL A O 1
ATOM 4496 N N . THR A 1 562 ? 14.112 21.533 -54.869 1.00 77.25 562 THR A N 1
ATOM 4497 C CA . THR A 1 562 ? 15.192 20.867 -55.609 1.00 77.25 562 THR A CA 1
ATOM 4498 C C . THR A 1 562 ? 15.083 19.355 -55.496 1.00 77.25 562 THR A C 1
ATOM 4500 O O . THR A 1 562 ? 14.903 18.810 -54.410 1.00 77.25 562 THR A O 1
ATOM 4503 N N . GLN A 1 563 ? 15.235 18.667 -56.627 1.00 89.62 563 GLN A N 1
ATOM 4504 C CA . GLN A 1 563 ? 15.410 17.220 -56.675 1.00 89.62 563 GLN A CA 1
ATOM 4505 C C . GLN A 1 563 ? 16.874 16.917 -57.001 1.00 89.62 563 GLN A C 1
ATOM 4507 O O . GLN A 1 563 ? 17.385 17.354 -58.031 1.00 89.62 563 GLN A O 1
ATOM 4512 N N . HIS A 1 564 ? 17.543 16.156 -56.137 1.00 82.44 564 HIS A N 1
ATOM 4513 C CA . HIS A 1 564 ? 18.879 15.630 -56.405 1.00 82.44 564 HIS A CA 1
ATOM 4514 C C . HIS A 1 564 ? 18.780 14.126 -56.640 1.00 82.44 564 HIS A C 1
ATOM 4516 O O . HIS A 1 564 ? 18.357 13.386 -55.757 1.00 82.44 564 HIS A O 1
ATOM 4522 N N . VAL A 1 565 ? 19.189 13.673 -57.823 1.00 86.56 565 VAL A N 1
ATOM 4523 C CA . VAL A 1 565 ? 19.264 12.249 -58.161 1.00 86.56 565 VAL A CA 1
ATOM 4524 C C . VAL A 1 565 ? 20.710 11.933 -58.510 1.00 86.56 565 VAL A C 1
ATOM 4526 O O . VAL A 1 565 ? 21.263 12.489 -59.457 1.00 86.56 565 VAL A O 1
ATOM 4529 N N . LYS A 1 566 ? 21.337 11.054 -57.727 1.00 82.69 566 LYS A N 1
ATOM 4530 C CA . LYS A 1 566 ? 22.668 10.515 -58.009 1.00 82.69 566 LYS A CA 1
ATOM 4531 C C . LYS A 1 566 ? 22.538 9.011 -58.186 1.00 82.69 566 LYS A C 1
ATOM 4533 O O . LYS A 1 566 ? 22.096 8.325 -57.273 1.00 82.69 566 LYS A O 1
ATOM 4538 N N . VAL A 1 567 ? 22.959 8.513 -59.340 1.00 84.88 567 VAL A N 1
ATOM 4539 C CA . VAL A 1 567 ? 22.927 7.085 -59.669 1.00 84.88 567 VAL A CA 1
ATOM 4540 C C . VAL A 1 567 ? 24.362 6.594 -59.836 1.00 84.88 567 VAL A C 1
ATOM 4542 O O . VAL A 1 567 ? 25.160 7.251 -60.499 1.00 84.88 567 VAL A O 1
ATOM 4545 N N . GLY A 1 568 ? 24.711 5.481 -59.182 1.00 82.94 568 GLY A N 1
ATOM 4546 C CA . GLY A 1 568 ? 26.093 4.989 -59.121 1.00 82.94 568 GLY A CA 1
ATOM 4547 C C . GLY A 1 568 ? 26.590 4.318 -60.405 1.00 82.94 568 GLY A C 1
ATOM 4548 O O . GLY A 1 568 ? 27.755 4.482 -60.752 1.00 82.94 568 GLY A O 1
ATOM 4549 N N . ALA A 1 569 ? 25.714 3.590 -61.106 1.00 86.88 569 ALA A N 1
ATOM 4550 C CA . ALA A 1 569 ? 26.073 2.811 -62.295 1.00 86.88 569 ALA A CA 1
ATOM 4551 C C . ALA A 1 569 ? 25.369 3.309 -63.568 1.00 86.88 569 ALA A C 1
ATOM 4553 O O . ALA A 1 569 ? 26.026 3.820 -64.472 1.00 86.88 569 ALA A O 1
ATOM 4554 N N . ALA A 1 570 ? 24.040 3.179 -63.648 1.00 81.50 570 ALA A N 1
ATOM 4555 C CA . ALA A 1 570 ? 23.261 3.578 -64.818 1.00 81.50 570 ALA A CA 1
ATOM 4556 C C . ALA A 1 570 ? 21.821 3.942 -64.438 1.00 81.50 570 ALA A C 1
ATOM 4558 O O . ALA A 1 570 ? 21.227 3.304 -63.572 1.00 81.50 570 ALA A O 1
ATOM 4559 N N . GLN A 1 571 ? 21.255 4.944 -65.113 1.00 89.81 571 GLN A N 1
ATOM 4560 C CA . GLN A 1 571 ? 19.829 5.261 -65.064 1.00 89.81 571 GLN A CA 1
ATOM 4561 C C . GLN A 1 571 ? 19.193 4.842 -66.393 1.00 89.81 571 GLN A C 1
ATOM 4563 O O . GLN A 1 571 ? 19.559 5.371 -67.442 1.00 89.81 571 GLN A O 1
ATOM 4568 N N . PHE A 1 572 ? 18.246 3.905 -66.348 1.00 87.62 572 PHE A N 1
ATOM 4569 C CA . PHE A 1 572 ? 17.477 3.463 -67.513 1.00 87.62 572 PHE A CA 1
ATOM 4570 C C . PHE A 1 572 ? 16.074 4.068 -67.451 1.00 87.62 572 PHE A C 1
ATOM 4572 O O . PHE A 1 572 ? 15.401 3.957 -66.430 1.00 87.62 572 PHE A O 1
ATOM 4579 N N . VAL A 1 573 ? 15.644 4.727 -68.528 1.00 87.38 573 VAL A N 1
ATOM 4580 C CA . VAL A 1 573 ? 14.296 5.296 -68.654 1.00 87.38 573 VAL A CA 1
ATOM 4581 C C . VAL A 1 573 ? 13.724 4.858 -69.994 1.00 87.38 573 VAL A C 1
ATOM 4583 O O . VAL A 1 573 ? 14.268 5.201 -71.044 1.00 87.38 573 VAL A O 1
ATOM 4586 N N . GLU A 1 574 ? 12.629 4.107 -69.953 1.00 86.44 574 GLU A N 1
ATOM 4587 C CA . GLU A 1 574 ? 11.848 3.712 -71.122 1.00 86.44 574 GLU A CA 1
ATOM 4588 C C . GLU A 1 574 ? 10.442 4.301 -70.988 1.00 86.44 574 GLU A C 1
ATOM 4590 O O . GLU A 1 574 ? 9.804 4.171 -69.946 1.00 86.44 574 GLU A O 1
ATOM 4595 N N . ALA A 1 575 ? 9.962 4.969 -72.036 1.00 85.81 575 ALA A N 1
ATOM 4596 C CA . ALA A 1 575 ? 8.604 5.494 -72.098 1.00 85.81 575 ALA A CA 1
ATOM 4597 C C . ALA A 1 575 ? 7.972 5.092 -73.431 1.00 85.81 575 ALA A C 1
ATOM 4599 O O . ALA A 1 575 ? 8.584 5.253 -74.486 1.00 85.81 575 ALA A O 1
ATOM 4600 N N . GLY A 1 576 ? 6.730 4.603 -73.395 1.00 85.19 576 GLY A N 1
ATOM 4601 C CA . GLY A 1 576 ? 6.041 4.125 -74.597 1.00 85.19 576 GLY A CA 1
ATOM 4602 C C . GLY A 1 576 ? 5.665 5.222 -75.603 1.00 85.19 576 GLY A C 1
ATOM 4603 O O . GLY A 1 576 ? 5.452 4.912 -76.773 1.00 85.19 576 GLY A O 1
ATOM 4604 N N . GLN A 1 577 ? 5.567 6.489 -75.173 1.00 84.81 577 GLN A N 1
ATOM 4605 C CA . GLN A 1 577 ? 5.131 7.609 -76.025 1.00 84.81 577 GLN A CA 1
ATOM 4606 C C . GLN A 1 577 ? 6.106 8.799 -76.026 1.00 84.81 577 GLN A C 1
ATOM 4608 O O . GLN A 1 577 ? 6.564 9.196 -77.095 1.00 84.81 577 GLN A O 1
ATOM 4613 N N . GLU A 1 578 ? 6.435 9.377 -74.864 1.00 83.81 578 GLU A N 1
ATOM 4614 C CA . GLU A 1 578 ? 7.224 10.617 -74.770 1.00 83.81 578 GLU A CA 1
ATOM 4615 C C . GLU A 1 578 ? 8.062 10.674 -73.478 1.00 83.81 578 GLU A C 1
ATOM 4617 O O . GLU A 1 578 ? 7.587 10.294 -72.411 1.00 83.81 578 GLU A O 1
ATOM 4622 N N . ILE A 1 579 ? 9.288 11.210 -73.571 1.00 86.50 579 ILE A N 1
ATOM 4623 C CA . ILE A 1 579 ? 10.066 11.737 -72.435 1.00 86.50 579 ILE A CA 1
ATOM 4624 C C . ILE A 1 579 ? 10.280 13.232 -72.698 1.00 86.50 579 ILE A C 1
ATOM 4626 O O . ILE A 1 579 ? 10.861 13.596 -73.722 1.00 86.50 579 ILE A O 1
ATOM 4630 N N . HIS A 1 580 ? 9.840 14.098 -71.783 1.00 83.12 580 HIS A N 1
ATOM 4631 C CA . HIS A 1 580 ? 9.904 15.554 -71.941 1.00 83.12 580 HIS A CA 1
ATOM 4632 C C . HIS A 1 580 ? 10.628 16.215 -70.759 1.00 83.12 580 HIS A C 1
ATOM 4634 O O . HIS A 1 580 ? 10.133 16.208 -69.635 1.00 83.12 580 HIS A O 1
ATOM 4640 N N . TYR A 1 581 ? 11.786 16.832 -71.023 1.00 83.81 581 TYR A N 1
ATOM 4641 C CA . TYR A 1 581 ? 12.498 17.684 -70.064 1.00 83.81 581 TYR A CA 1
ATOM 4642 C C . TYR A 1 581 ? 12.261 19.163 -70.393 1.00 83.81 581 TYR A C 1
ATOM 4644 O O . TYR A 1 581 ? 12.671 19.634 -71.453 1.00 83.81 581 TYR A O 1
ATOM 4652 N N . HIS A 1 582 ? 11.640 19.907 -69.475 1.00 82.38 582 HIS A N 1
ATOM 4653 C CA . HIS A 1 582 ? 11.397 21.347 -69.606 1.00 82.38 582 HIS A CA 1
ATOM 4654 C C . HIS A 1 582 ? 12.001 22.113 -68.418 1.00 82.38 582 HIS A C 1
ATOM 4656 O O . HIS A 1 582 ? 11.669 21.827 -67.269 1.00 82.38 582 HIS A O 1
ATOM 4662 N N . ALA A 1 583 ? 12.832 23.127 -68.689 1.00 80.88 583 ALA A N 1
ATOM 4663 C CA . ALA A 1 583 ? 13.327 24.080 -67.691 1.00 80.88 583 ALA A CA 1
ATOM 4664 C C . ALA A 1 583 ? 13.110 25.518 -68.180 1.00 80.88 583 ALA A C 1
ATOM 4666 O O . ALA A 1 583 ? 13.363 25.816 -69.344 1.00 80.88 583 ALA A O 1
ATOM 4667 N N . GLY A 1 584 ? 12.662 26.412 -67.292 1.00 79.56 584 GLY A N 1
ATOM 4668 C CA . GLY A 1 584 ? 12.307 27.790 -67.660 1.00 79.56 584 GLY A CA 1
ATOM 4669 C C . GLY A 1 584 ? 13.484 28.691 -68.060 1.00 79.56 584 GLY A C 1
ATOM 4670 O O . GLY A 1 584 ? 13.253 29.718 -68.689 1.00 79.56 584 GLY A O 1
ATOM 4671 N N . ASP A 1 585 ? 14.719 28.318 -67.711 1.00 82.69 585 ASP A N 1
ATOM 4672 C CA . ASP A 1 585 ? 15.931 29.098 -68.011 1.00 82.69 585 ASP A CA 1
ATOM 4673 C C . ASP A 1 585 ? 16.984 28.250 -68.745 1.00 82.69 585 ASP A C 1
ATOM 4675 O O . ASP A 1 585 ? 17.307 28.505 -69.905 1.00 82.69 585 ASP A O 1
ATOM 4679 N N . LYS A 1 586 ? 17.484 27.181 -68.106 1.00 74.25 586 LYS A N 1
ATOM 4680 C CA . LYS A 1 586 ? 18.587 26.373 -68.643 1.00 74.25 586 LYS A CA 1
ATOM 4681 C C . LYS A 1 586 ? 18.397 24.876 -68.399 1.00 74.25 586 LYS A C 1
ATOM 4683 O O . LYS A 1 586 ? 18.144 24.458 -67.275 1.00 74.25 586 LYS A O 1
ATOM 4688 N N . VAL A 1 587 ? 18.634 24.074 -69.438 1.00 83.06 587 VAL A N 1
ATOM 4689 C CA . VAL A 1 587 ? 18.913 22.632 -69.334 1.00 83.06 587 VAL A CA 1
ATOM 4690 C C . VAL A 1 587 ? 20.388 22.416 -69.680 1.00 83.06 587 VAL A C 1
ATOM 4692 O O . VAL A 1 587 ? 20.862 22.924 -70.696 1.00 83.06 587 VAL A O 1
ATOM 4695 N N . VAL A 1 588 ? 21.126 21.691 -68.837 1.00 78.88 588 VAL A N 1
ATOM 4696 C CA . VAL A 1 588 ? 22.532 21.322 -69.069 1.00 78.88 588 VAL A CA 1
ATOM 4697 C C . VAL A 1 588 ? 22.638 19.807 -69.073 1.00 78.88 588 VAL A C 1
ATOM 4699 O O . VAL A 1 588 ? 22.241 19.166 -68.107 1.00 78.88 588 VAL A O 1
ATOM 4702 N N . VAL A 1 589 ? 23.189 19.247 -70.148 1.00 82.06 589 VAL A N 1
ATOM 4703 C CA . VAL A 1 589 ? 23.508 17.821 -70.249 1.00 82.06 589 VAL A CA 1
ATOM 4704 C C . VAL A 1 589 ? 25.007 17.711 -70.492 1.00 82.06 589 VAL A C 1
ATOM 4706 O O . VAL A 1 589 ? 25.500 18.113 -71.544 1.00 82.06 589 VAL A O 1
ATOM 4709 N N . GLU A 1 590 ? 25.727 17.203 -69.498 1.00 75.25 590 GLU A N 1
ATOM 4710 C CA . GLU A 1 590 ? 27.175 17.005 -69.538 1.00 75.25 590 GLU A CA 1
ATOM 4711 C C . GLU A 1 590 ? 27.477 15.509 -69.507 1.00 75.25 590 GLU A C 1
ATOM 4713 O O . GLU A 1 590 ? 26.939 14.772 -68.683 1.00 75.25 590 GLU A O 1
ATOM 4718 N N . ALA A 1 591 ? 28.350 15.057 -70.403 1.00 74.75 591 ALA A N 1
ATOM 4719 C CA . ALA A 1 591 ? 28.832 13.684 -70.431 1.00 74.75 591 ALA A CA 1
ATOM 4720 C C . ALA A 1 591 ? 30.362 13.687 -70.442 1.00 74.75 591 ALA A C 1
ATOM 4722 O O . ALA A 1 591 ? 30.976 14.479 -71.155 1.00 74.75 591 ALA A O 1
ATOM 4723 N N . GLY A 1 592 ? 30.983 12.808 -69.650 1.00 77.50 592 GLY A N 1
ATOM 4724 C CA . GLY A 1 592 ? 32.440 12.802 -69.479 1.00 77.50 592 GLY A CA 1
ATOM 4725 C C . GLY A 1 592 ? 33.214 12.295 -70.699 1.00 77.50 592 GLY A C 1
ATOM 4726 O O . GLY A 1 592 ? 34.263 12.840 -71.029 1.00 77.50 592 GLY A O 1
ATOM 4727 N N . MET A 1 593 ? 32.709 11.257 -71.371 1.00 81.81 593 MET A N 1
ATOM 4728 C CA . MET A 1 593 ? 33.391 10.636 -72.516 1.00 81.81 593 MET A CA 1
ATOM 4729 C C . MET A 1 593 ? 32.636 10.814 -73.831 1.00 81.81 593 MET A C 1
ATOM 4731 O O . MET A 1 593 ? 33.256 11.101 -74.852 1.00 81.81 593 MET A O 1
ATOM 4735 N N . GLU A 1 594 ? 31.317 10.617 -73.816 1.00 82.19 594 GLU A N 1
ATOM 4736 C CA . GLU A 1 594 ? 30.491 10.623 -75.019 1.00 82.19 594 GLU A CA 1
ATOM 4737 C C . GLU A 1 594 ? 29.056 11.059 -74.692 1.00 82.19 594 GLU A C 1
ATOM 4739 O O . GLU A 1 594 ? 28.445 10.527 -73.767 1.00 82.19 594 GLU A O 1
ATOM 4744 N N . LEU A 1 595 ? 28.504 11.979 -75.483 1.00 86.38 595 LEU A N 1
ATOM 4745 C CA . LEU A 1 595 ? 27.072 12.265 -75.550 1.00 86.38 595 LEU A CA 1
ATOM 4746 C C . LEU A 1 595 ? 26.568 11.919 -76.953 1.00 86.38 595 LEU A C 1
ATOM 4748 O O . LEU A 1 595 ? 27.050 12.488 -77.931 1.00 86.38 595 LEU A O 1
ATOM 4752 N N . THR A 1 596 ? 25.575 11.037 -77.060 1.00 83.50 596 THR A N 1
ATOM 4753 C CA . THR A 1 596 ? 25.037 10.592 -78.351 1.00 83.50 596 THR A CA 1
ATOM 4754 C C . THR A 1 596 ? 23.511 10.696 -78.381 1.00 83.50 596 THR A C 1
ATOM 4756 O O . THR A 1 596 ? 22.831 10.133 -77.531 1.00 83.50 596 THR A O 1
ATOM 4759 N N . ALA A 1 597 ? 22.963 11.356 -79.401 1.00 82.38 597 ALA A N 1
ATOM 4760 C CA . ALA A 1 597 ? 21.535 11.378 -79.718 1.00 82.38 597 ALA A CA 1
ATOM 4761 C C . ALA A 1 597 ? 21.301 10.683 -81.068 1.00 82.38 597 ALA A C 1
ATOM 4763 O O . ALA A 1 597 ? 21.956 11.020 -82.056 1.00 82.38 597 ALA A O 1
ATOM 4764 N N . LYS A 1 598 ? 20.380 9.712 -81.132 1.00 79.31 598 LYS A N 1
ATOM 4765 C CA . LYS A 1 598 ? 20.057 8.943 -82.350 1.00 79.31 598 LYS A CA 1
ATOM 4766 C C . LYS A 1 598 ? 18.561 8.991 -82.635 1.00 79.31 598 LYS A C 1
ATOM 4768 O O . LYS A 1 598 ? 17.765 8.809 -81.724 1.00 79.31 598 LYS A O 1
ATOM 4773 N N . ALA A 1 599 ? 18.187 9.168 -83.899 1.00 77.94 599 ALA A N 1
ATOM 4774 C CA . ALA A 1 599 ? 16.800 9.075 -84.350 1.00 77.94 599 ALA A CA 1
ATOM 4775 C C . ALA A 1 599 ? 16.739 8.675 -85.831 1.00 77.94 599 ALA A C 1
ATOM 4777 O O . ALA A 1 599 ? 17.449 9.247 -86.657 1.00 77.94 599 ALA A O 1
ATOM 4778 N N . GLY A 1 600 ? 15.899 7.693 -86.185 1.00 73.00 600 GLY A N 1
ATOM 4779 C CA . GLY A 1 600 ? 15.601 7.346 -87.585 1.00 73.00 600 GLY A CA 1
ATOM 4780 C C . GLY A 1 600 ? 16.826 7.071 -88.474 1.00 73.00 600 GLY A C 1
ATOM 4781 O O . GLY A 1 600 ? 16.826 7.446 -89.643 1.00 73.00 600 GLY A O 1
ATOM 4782 N N . GLY A 1 601 ? 17.896 6.486 -87.922 1.00 74.75 601 GLY A N 1
ATOM 4783 C CA . GLY A 1 601 ? 19.156 6.221 -88.635 1.00 74.75 601 GLY A CA 1
ATOM 4784 C C . GLY A 1 601 ? 20.147 7.395 -88.699 1.00 74.75 601 GLY A C 1
ATOM 4785 O O . GLY A 1 601 ? 21.277 7.193 -89.135 1.00 74.75 601 GLY A O 1
ATOM 4786 N N . SER A 1 602 ? 19.770 8.588 -88.230 1.00 81.81 602 SER A N 1
ATOM 4787 C CA . SER A 1 602 ? 20.669 9.742 -88.061 1.00 81.81 602 SER A CA 1
ATOM 4788 C C . SER A 1 602 ? 21.192 9.829 -86.626 1.00 81.81 602 SER A C 1
ATOM 4790 O O . SER A 1 602 ? 20.536 9.356 -85.692 1.00 81.81 602 SER A O 1
ATOM 4792 N N . PHE A 1 603 ? 22.358 10.450 -86.430 1.00 85.62 603 PHE A N 1
ATOM 4793 C CA . PHE A 1 603 ? 22.901 10.688 -85.096 1.00 85.62 603 PHE A CA 1
ATOM 4794 C C . PHE A 1 603 ? 23.743 11.959 -84.975 1.00 85.62 603 PHE A C 1
ATOM 4796 O O . PHE A 1 603 ? 24.362 12.429 -85.933 1.00 85.62 603 PHE A O 1
ATOM 4803 N N . VAL A 1 604 ? 23.802 12.459 -83.744 1.00 83.56 604 VAL A N 1
ATOM 4804 C CA . VAL A 1 604 ? 24.767 13.453 -83.275 1.00 83.56 604 VAL A CA 1
ATOM 4805 C C . VAL A 1 604 ? 25.540 12.819 -82.132 1.00 83.56 604 VAL A C 1
ATOM 4807 O O . VAL A 1 604 ? 24.933 12.328 -81.184 1.00 83.56 604 VAL A O 1
ATOM 4810 N N . LYS A 1 605 ? 26.865 12.809 -82.232 1.00 85.44 605 LYS A N 1
ATOM 4811 C CA . LYS A 1 605 ? 27.763 12.304 -81.197 1.00 85.44 605 LYS A CA 1
ATOM 4812 C C . LYS A 1 605 ? 28.796 13.375 -80.855 1.00 85.44 605 LYS A C 1
ATOM 4814 O O . LYS A 1 605 ? 29.407 13.948 -81.754 1.00 85.44 605 LYS A O 1
ATOM 4819 N N . VAL A 1 606 ? 28.998 13.619 -79.569 1.00 83.75 606 VAL A N 1
ATOM 4820 C CA . VAL A 1 606 ? 30.004 14.531 -79.018 1.00 83.75 606 VAL A CA 1
ATOM 4821 C C . VAL A 1 606 ? 30.949 13.711 -78.149 1.00 83.75 606 VAL A C 1
ATOM 4823 O O . VAL A 1 606 ? 30.489 13.061 -77.217 1.00 83.75 606 VAL A O 1
ATOM 4826 N N . ASP A 1 607 ? 32.244 13.726 -78.451 1.00 86.81 607 ASP A N 1
ATOM 4827 C CA . ASP A 1 607 ? 33.289 13.068 -77.657 1.00 86.81 607 ASP A CA 1
ATOM 4828 C C . ASP A 1 607 ? 34.582 13.909 -77.623 1.00 86.81 607 ASP A C 1
ATOM 4830 O O . ASP A 1 607 ? 34.628 15.030 -78.138 1.00 86.81 607 ASP A O 1
ATOM 4834 N N . ALA A 1 608 ? 35.651 13.381 -77.017 1.00 81.56 608 ALA A N 1
ATOM 4835 C CA . ALA A 1 608 ? 36.944 14.069 -76.916 1.00 81.56 608 ALA A CA 1
ATOM 4836 C C . ALA A 1 608 ? 37.604 14.392 -78.279 1.00 81.56 608 ALA A C 1
ATOM 4838 O O . ALA A 1 608 ? 38.523 15.210 -78.331 1.00 81.56 608 ALA A O 1
ATOM 4839 N N . GLY A 1 609 ? 37.160 13.762 -79.373 1.00 80.38 609 GLY A N 1
ATOM 4840 C CA . GLY A 1 609 ? 37.622 14.015 -80.737 1.00 80.38 609 GLY A CA 1
ATOM 4841 C C . GLY A 1 609 ? 36.838 15.104 -81.479 1.00 80.38 609 GLY A C 1
ATOM 4842 O O . GLY A 1 609 ? 37.304 15.571 -82.520 1.00 80.38 609 GLY A O 1
ATOM 4843 N N . GLY A 1 610 ? 35.681 15.536 -80.961 1.00 83.00 610 GLY A N 1
ATOM 4844 C CA . GLY A 1 610 ? 34.861 16.617 -81.518 1.00 83.00 610 GLY A CA 1
ATOM 4845 C C . GLY A 1 610 ? 33.378 16.259 -81.674 1.00 83.00 610 GLY A C 1
ATOM 4846 O O . GLY A 1 610 ? 32.856 15.355 -81.025 1.00 83.00 610 GLY A O 1
ATOM 4847 N N . VAL A 1 611 ? 32.677 16.999 -82.543 1.00 86.75 611 VAL A N 1
ATOM 4848 C CA . VAL A 1 611 ? 31.251 16.782 -82.846 1.00 86.75 611 VAL A CA 1
ATOM 4849 C C . VAL A 1 611 ? 31.115 16.049 -84.180 1.00 86.75 611 VAL A C 1
ATOM 4851 O O . VAL A 1 611 ? 31.458 16.590 -85.230 1.00 86.75 611 VAL A O 1
ATOM 4854 N N . THR A 1 612 ? 30.581 14.828 -84.143 1.00 83.69 612 THR A N 1
ATOM 4855 C CA . THR A 1 612 ? 30.250 14.027 -85.328 1.00 83.69 612 THR A CA 1
ATOM 4856 C C . THR A 1 612 ? 28.749 14.095 -85.594 1.00 83.69 612 THR A C 1
ATOM 4858 O O . THR A 1 612 ? 27.943 13.727 -84.740 1.00 83.69 612 THR A O 1
ATOM 4861 N N . ILE A 1 613 ? 28.367 14.531 -86.794 1.00 83.88 613 ILE A N 1
ATOM 4862 C CA . ILE A 1 613 ? 26.972 14.578 -87.251 1.00 83.88 613 ILE A CA 1
ATOM 4863 C C . ILE A 1 613 ? 26.858 13.696 -88.493 1.00 83.88 613 ILE A C 1
ATOM 4865 O O . ILE A 1 613 ? 27.607 13.886 -89.450 1.00 83.88 613 ILE A O 1
ATOM 4869 N N . SER A 1 614 ? 25.930 12.738 -88.482 1.00 79.56 614 SER A N 1
ATOM 4870 C CA . SER A 1 614 ? 25.690 11.826 -89.603 1.00 79.56 614 SER A CA 1
ATOM 4871 C C . SER A 1 614 ? 24.195 11.659 -89.852 1.00 79.56 614 SER A C 1
ATOM 4873 O O . SER A 1 614 ? 23.435 11.323 -88.944 1.00 79.56 614 SER A O 1
ATOM 4875 N N . GLY A 1 615 ? 23.773 11.891 -91.091 1.00 81.06 615 GLY A N 1
ATOM 4876 C CA . GLY A 1 615 ? 22.392 11.760 -91.541 1.00 81.06 615 GLY A CA 1
ATOM 4877 C C . GLY A 1 615 ? 22.309 11.886 -93.061 1.00 81.06 615 GLY A C 1
ATOM 4878 O O . GLY A 1 615 ? 23.241 12.381 -93.694 1.00 81.06 615 GLY A O 1
ATOM 4879 N N . ALA A 1 616 ? 21.204 11.425 -93.654 1.00 77.69 616 ALA A N 1
ATOM 4880 C CA . ALA A 1 616 ? 21.006 11.474 -95.107 1.00 77.69 616 ALA A CA 1
ATOM 4881 C C . ALA A 1 616 ? 20.952 12.915 -95.659 1.00 77.69 616 ALA A C 1
ATOM 4883 O O . ALA A 1 616 ? 21.329 13.143 -96.805 1.00 77.69 616 ALA A O 1
ATOM 4884 N N . ASP A 1 617 ? 20.504 13.874 -94.841 1.00 75.62 617 ASP A N 1
ATOM 4885 C CA . ASP A 1 617 ? 20.450 15.304 -95.151 1.00 75.62 617 ASP A CA 1
ATOM 4886 C C . ASP A 1 617 ? 20.679 16.107 -93.851 1.00 75.62 617 ASP A C 1
ATOM 4888 O O . ASP A 1 617 ? 19.962 15.907 -92.867 1.00 75.62 617 ASP A O 1
ATOM 4892 N N . VAL A 1 618 ? 21.696 16.978 -93.810 1.00 75.12 618 VAL A N 1
ATOM 4893 C CA . VAL A 1 618 ? 22.079 17.756 -92.612 1.00 75.12 618 VAL A CA 1
ATOM 4894 C C . VAL A 1 618 ? 21.777 19.233 -92.852 1.00 75.12 618 VAL A C 1
ATOM 4896 O O . VAL A 1 618 ? 22.512 19.937 -93.543 1.00 75.12 618 VAL A O 1
ATOM 4899 N N . LYS A 1 619 ? 20.679 19.719 -92.267 1.00 70.94 619 LYS A N 1
ATOM 4900 C CA . LYS A 1 619 ? 20.187 21.090 -92.457 1.00 70.94 619 LYS A CA 1
ATOM 4901 C C . LYS A 1 619 ? 20.700 22.021 -91.363 1.00 70.94 619 LYS A C 1
ATOM 4903 O O . LYS A 1 619 ? 20.185 22.018 -90.248 1.00 70.94 619 LYS A O 1
ATOM 4908 N N . ILE A 1 620 ? 21.681 22.859 -91.696 1.00 71.88 620 ILE A N 1
ATOM 4909 C CA . ILE A 1 620 ? 22.212 23.902 -90.807 1.00 71.88 620 ILE A CA 1
ATOM 4910 C C . ILE A 1 620 ? 21.598 25.248 -91.219 1.00 71.88 620 ILE A C 1
ATOM 4912 O O . ILE A 1 620 ? 21.704 25.657 -92.373 1.00 71.88 620 ILE A O 1
ATOM 4916 N N . ASN A 1 621 ? 20.933 25.936 -90.285 1.00 60.38 621 ASN A N 1
ATOM 4917 C CA . ASN A 1 621 ? 20.276 27.240 -90.491 1.00 60.38 621 ASN A CA 1
ATOM 4918 C C . ASN A 1 621 ? 19.169 27.278 -91.576 1.00 60.38 621 ASN A C 1
ATOM 4920 O O . ASN A 1 621 ? 18.886 28.337 -92.128 1.00 60.38 621 ASN A O 1
ATOM 4924 N N . SER A 1 622 ? 18.518 26.148 -91.893 1.00 59.00 622 SER A N 1
ATOM 4925 C CA . SER A 1 622 ? 17.544 26.031 -93.004 1.00 59.00 622 SER A CA 1
ATOM 4926 C C . SER A 1 622 ? 16.049 26.059 -92.603 1.00 59.00 622 SER A C 1
ATOM 4928 O O . SER A 1 622 ? 15.240 25.386 -93.235 1.00 59.00 622 SER A O 1
ATOM 4930 N N . GLY A 1 623 ? 15.660 26.832 -91.580 1.00 57.03 623 GLY A N 1
ATOM 4931 C CA . GLY A 1 623 ? 14.255 27.233 -91.345 1.00 57.03 623 GLY A CA 1
ATOM 4932 C C . GLY A 1 623 ? 13.228 26.132 -91.011 1.00 57.03 623 GLY A C 1
ATOM 4933 O O . GLY A 1 623 ? 12.190 26.063 -91.663 1.00 57.03 623 GLY A O 1
ATOM 4934 N N . GLY A 1 624 ? 13.480 25.298 -89.994 1.00 61.41 624 GLY A N 1
ATOM 4935 C CA . GLY A 1 624 ? 12.492 24.358 -89.426 1.00 61.41 624 GLY A CA 1
ATOM 4936 C C . GLY A 1 624 ? 11.875 24.850 -88.107 1.00 61.41 624 GLY A C 1
ATOM 4937 O O . GLY A 1 624 ? 12.471 25.682 -87.426 1.00 61.41 624 GLY A O 1
ATOM 4938 N N . ALA A 1 625 ? 10.698 24.327 -87.741 1.00 63.66 625 ALA A N 1
ATOM 4939 C CA . ALA A 1 625 ? 10.070 24.550 -86.433 1.00 63.66 625 ALA A CA 1
ATOM 4940 C C . ALA A 1 625 ? 10.386 23.381 -85.470 1.00 63.66 625 ALA A C 1
ATOM 4942 O O . ALA A 1 625 ? 10.422 22.235 -85.926 1.00 63.66 625 ALA A O 1
ATOM 4943 N N . PRO A 1 626 ? 10.625 23.636 -84.169 1.00 67.31 626 PRO A N 1
ATOM 4944 C CA . PRO A 1 626 ? 10.848 22.581 -83.179 1.00 67.31 626 PRO A CA 1
ATOM 4945 C C . PRO A 1 626 ? 9.561 21.786 -82.893 1.00 67.31 626 PRO A C 1
ATOM 4947 O O . PRO A 1 626 ? 8.456 22.293 -83.083 1.00 67.31 626 PRO A O 1
ATOM 4950 N N . GLY A 1 627 ? 9.706 20.547 -82.412 1.00 69.56 627 GLY A N 1
ATOM 4951 C CA . GLY A 1 627 ? 8.589 19.794 -81.829 1.00 69.56 627 GLY A CA 1
ATOM 4952 C C . GLY A 1 627 ? 8.089 20.439 -80.528 1.00 69.56 627 GLY A C 1
ATOM 4953 O O . GLY A 1 627 ? 8.841 21.156 -79.869 1.00 69.56 627 GLY A O 1
ATOM 4954 N N . VAL A 1 628 ? 6.826 20.197 -80.168 1.00 75.06 628 VAL A N 1
ATOM 4955 C CA . VAL A 1 628 ? 6.184 20.708 -78.941 1.00 75.06 628 VAL A CA 1
ATOM 4956 C C . VAL A 1 628 ? 5.824 19.516 -78.054 1.00 75.06 628 VAL A C 1
ATOM 4958 O O . VAL A 1 628 ? 5.154 18.607 -78.536 1.00 75.06 628 VAL A O 1
ATOM 4961 N N . GLY A 1 629 ? 6.276 19.516 -76.796 1.00 75.69 629 GLY A N 1
ATOM 4962 C CA . GLY A 1 629 ? 5.958 18.460 -75.824 1.00 75.69 629 GLY A CA 1
ATOM 4963 C C . GLY A 1 629 ? 4.600 18.648 -75.138 1.00 75.69 629 GLY A C 1
ATOM 4964 O O . GLY A 1 629 ? 4.055 19.754 -75.120 1.00 75.69 629 GLY A O 1
ATOM 4965 N N . THR A 1 630 ? 4.059 17.579 -74.545 1.00 77.00 630 THR A N 1
ATOM 4966 C CA . THR A 1 630 ? 2.640 17.493 -74.112 1.00 77.00 630 THR A CA 1
ATOM 4967 C C . THR A 1 630 ? 2.275 18.309 -72.845 1.00 77.00 630 THR A C 1
ATOM 4969 O O . THR A 1 630 ? 1.098 18.515 -72.556 1.00 77.00 630 THR A O 1
ATOM 4972 N N . GLY A 1 631 ? 3.254 18.880 -72.126 1.00 72.12 631 GLY A N 1
ATOM 4973 C CA . GLY A 1 631 ? 3.041 19.675 -70.896 1.00 72.12 631 GLY A CA 1
ATOM 4974 C C . GLY A 1 631 ? 2.749 18.834 -69.634 1.00 72.12 631 GLY A C 1
ATOM 4975 O O . GLY A 1 631 ? 2.505 17.638 -69.729 1.00 72.12 631 GLY A O 1
ATOM 4976 N N . ILE A 1 632 ? 2.814 19.439 -68.436 1.00 74.69 632 ILE A N 1
ATOM 4977 C CA . ILE A 1 632 ? 2.648 18.738 -67.138 1.00 74.69 632 ILE A CA 1
ATOM 4978 C C . ILE A 1 632 ? 1.174 18.759 -66.688 1.00 74.69 632 ILE A C 1
ATOM 4980 O O . ILE A 1 632 ? 0.566 19.828 -66.645 1.00 74.69 632 ILE A O 1
ATOM 4984 N N . GLN A 1 633 ? 0.623 17.606 -66.283 1.00 80.31 633 GLN A N 1
ATOM 4985 C CA . GLN A 1 633 ? -0.698 17.463 -65.642 1.00 80.31 633 GLN A CA 1
ATOM 4986 C C . GLN A 1 633 ? -0.563 16.691 -64.313 1.00 80.31 633 GLN A C 1
ATOM 4988 O O . GLN A 1 633 ? -0.717 15.475 -64.281 1.00 80.31 633 GLN A O 1
ATOM 4993 N N . ILE A 1 634 ? -0.215 17.381 -63.219 1.00 80.69 634 ILE A N 1
ATOM 4994 C CA . ILE A 1 634 ? 0.024 16.754 -61.904 1.00 80.69 634 ILE A CA 1
ATOM 4995 C C . ILE A 1 634 ? -1.241 16.769 -61.035 1.00 80.69 634 ILE A C 1
ATOM 4997 O O . ILE A 1 634 ? -1.960 17.770 -61.014 1.00 80.69 634 ILE A O 1
ATOM 5001 N N . LEU A 1 635 ? -1.495 15.688 -60.292 1.00 81.56 635 LEU A N 1
ATOM 5002 C CA . LEU A 1 635 ? -2.525 15.641 -59.250 1.00 81.56 635 LEU A CA 1
ATOM 5003 C C . LEU A 1 635 ? -1.911 15.981 -57.883 1.00 81.56 635 LEU A C 1
ATOM 5005 O O . LEU A 1 635 ? -0.797 15.560 -57.575 1.00 81.56 635 LEU A O 1
ATOM 5009 N N . THR A 1 636 ? -2.619 16.760 -57.059 1.00 76.44 636 THR A N 1
ATOM 5010 C CA . THR A 1 636 ? -2.149 17.134 -55.713 1.00 76.44 636 THR A CA 1
ATOM 5011 C C . THR A 1 636 ? -2.455 16.044 -54.683 1.00 76.44 636 THR A C 1
ATOM 5013 O O . THR A 1 636 ? -3.573 15.522 -54.698 1.00 76.44 636 THR A O 1
ATOM 5016 N N . PRO A 1 637 ? -1.532 15.742 -53.749 1.00 75.00 637 PRO A N 1
ATOM 5017 C CA . PRO A 1 637 ? -1.779 14.760 -52.697 1.00 75.00 637 PRO A CA 1
ATOM 5018 C C . PRO A 1 637 ? -2.896 15.214 -51.745 1.00 75.00 637 PRO A C 1
ATOM 5020 O O . PRO A 1 637 ? -3.054 16.405 -51.467 1.00 75.00 637 PRO A O 1
ATOM 5023 N N . LEU A 1 638 ? -3.662 14.249 -51.231 1.00 74.25 638 LEU A N 1
ATOM 5024 C CA . LEU A 1 638 ? -4.643 14.461 -50.165 1.00 74.25 638 LEU A CA 1
ATOM 5025 C C . LEU A 1 638 ? -3.927 14.448 -48.805 1.00 74.25 638 LEU A C 1
ATOM 5027 O O . LEU A 1 638 ? -3.111 13.567 -48.546 1.00 74.25 638 LEU A O 1
ATOM 5031 N N . ILE A 1 639 ? -4.236 15.414 -47.938 1.00 70.62 639 ILE A N 1
ATOM 5032 C CA . ILE A 1 639 ? -3.645 15.511 -46.593 1.00 70.62 639 ILE A CA 1
ATOM 5033 C C . ILE A 1 639 ? -4.410 14.565 -45.646 1.00 70.62 639 ILE A C 1
ATOM 5035 O O . ILE A 1 639 ? -5.646 14.617 -45.645 1.00 70.62 639 ILE A O 1
ATOM 5039 N N . PRO A 1 640 ? -3.727 13.721 -44.843 1.00 72.75 640 PRO A N 1
ATOM 5040 C CA . PRO A 1 640 ? -4.377 12.905 -43.822 1.00 72.75 640 PRO A CA 1
ATOM 5041 C C . PRO A 1 640 ? -5.213 13.767 -42.867 1.00 72.75 640 PRO A C 1
ATOM 5043 O O . PRO A 1 640 ? -4.819 14.870 -42.486 1.00 72.75 640 PRO A O 1
ATOM 5046 N N . GLY A 1 641 ? -6.378 13.262 -42.458 1.00 67.31 641 GLY A N 1
ATOM 5047 C CA . GLY A 1 641 ? -7.169 13.909 -41.413 1.00 67.31 641 GLY A CA 1
ATOM 5048 C C . GLY A 1 641 ? -6.402 13.952 -40.088 1.00 67.31 641 GLY A C 1
ATOM 5049 O O . GLY A 1 641 ? -5.603 13.065 -39.797 1.00 67.31 641 GLY A O 1
ATOM 5050 N N . ALA A 1 642 ? -6.650 14.975 -39.267 1.00 59.97 642 ALA A N 1
ATOM 5051 C CA . ALA A 1 642 ? -6.076 15.031 -37.927 1.00 59.97 642 ALA A CA 1
ATOM 5052 C C . ALA A 1 642 ? -6.541 13.822 -37.098 1.00 59.97 642 ALA A C 1
ATOM 5054 O O . ALA A 1 642 ? -7.733 13.499 -37.098 1.00 59.97 642 ALA A O 1
ATOM 5055 N N . ALA A 1 643 ? -5.611 13.198 -36.367 1.00 57.88 643 ALA A N 1
ATOM 5056 C CA . ALA A 1 643 ? -5.957 12.211 -35.352 1.00 57.88 643 ALA A CA 1
ATOM 5057 C C . ALA A 1 643 ? -6.947 12.832 -34.357 1.00 57.88 643 ALA A C 1
ATOM 5059 O O . ALA A 1 643 ? -6.863 14.022 -34.028 1.00 57.88 643 ALA A O 1
ATOM 5060 N N . ALA A 1 644 ? -7.920 12.042 -33.909 1.00 55.34 644 ALA A N 1
ATOM 5061 C CA . ALA A 1 644 ? -8.944 12.546 -33.016 1.00 55.34 644 ALA A CA 1
ATOM 5062 C C . ALA A 1 644 ? -8.296 12.983 -31.692 1.00 55.34 644 ALA A C 1
ATOM 5064 O O . ALA A 1 644 ? -7.602 12.206 -31.038 1.00 55.34 644 ALA A O 1
ATOM 5065 N N . ALA A 1 645 ? -8.501 14.242 -31.297 1.00 45.84 645 ALA A N 1
ATOM 5066 C CA . ALA A 1 645 ? -7.978 14.740 -30.034 1.00 45.84 645 ALA A CA 1
ATOM 5067 C C . ALA A 1 645 ? -8.675 14.002 -28.884 1.00 45.84 645 ALA A C 1
ATOM 5069 O O . ALA A 1 645 ? -9.874 14.184 -28.656 1.00 45.84 645 ALA A O 1
ATOM 5070 N N . ALA A 1 646 ? -7.928 13.173 -28.156 1.00 47.84 646 ALA A N 1
ATOM 5071 C CA . ALA A 1 646 ? -8.417 12.521 -26.952 1.00 47.84 646 ALA A CA 1
ATOM 5072 C C . ALA A 1 646 ? -8.574 13.568 -25.836 1.00 47.84 646 ALA A C 1
ATOM 5074 O O . ALA A 1 646 ? -7.681 13.786 -25.020 1.00 47.84 646 ALA A O 1
ATOM 5075 N N . ILE A 1 647 ? -9.720 14.250 -25.800 1.00 46.31 647 ILE A N 1
ATOM 5076 C CA . ILE A 1 647 ? -10.129 15.032 -24.633 1.00 46.31 647 ILE A CA 1
ATOM 5077 C C . ILE A 1 647 ? -10.772 14.052 -23.654 1.00 46.31 647 ILE A C 1
ATOM 5079 O O . ILE A 1 647 ? -11.755 13.385 -23.984 1.00 46.31 647 ILE A O 1
ATOM 5083 N N . ALA A 1 648 ? -10.207 13.952 -22.449 1.00 43.94 648 ALA A N 1
ATOM 5084 C CA . ALA A 1 648 ? -10.693 13.053 -21.409 1.00 43.94 648 ALA A CA 1
ATOM 5085 C C . ALA A 1 648 ? -12.211 13.222 -21.187 1.00 43.94 648 ALA A C 1
ATOM 5087 O O . ALA A 1 648 ? -12.672 14.283 -20.767 1.00 43.94 648 ALA A O 1
ATOM 5088 N N . GLY A 1 649 ? -12.983 12.163 -21.458 1.00 53.72 649 GLY A N 1
ATOM 5089 C CA . GLY A 1 649 ? -14.398 12.068 -21.083 1.00 53.72 649 GLY A CA 1
ATOM 5090 C C . GLY A 1 649 ? -15.455 12.377 -22.155 1.00 53.72 649 GLY A C 1
ATOM 5091 O O . GLY A 1 649 ? -16.629 12.432 -21.794 1.00 53.72 649 GLY A O 1
ATOM 5092 N N . GLN A 1 650 ? -15.121 12.541 -23.444 1.00 44.31 650 GLN A N 1
ATOM 5093 C CA . GLN A 1 650 ? -16.138 12.627 -24.515 1.00 44.31 650 GLN A CA 1
ATOM 5094 C C . GLN A 1 650 ? -15.906 11.639 -25.671 1.00 44.31 650 GLN A C 1
ATOM 5096 O O . GLN A 1 650 ? -14.777 11.396 -26.085 1.00 44.31 650 GLN A O 1
ATOM 5101 N N . LEU A 1 651 ? -17.009 11.075 -26.189 1.00 42.06 651 LEU A N 1
ATOM 5102 C CA . LEU A 1 651 ? -17.046 10.209 -27.375 1.00 42.06 651 LEU A CA 1
ATOM 5103 C C . LEU A 1 651 ? -16.559 10.974 -28.616 1.00 42.06 651 LEU A C 1
ATOM 5105 O O . LEU A 1 651 ? -17.070 12.050 -28.926 1.00 42.06 651 LEU A O 1
ATOM 5109 N N . LEU A 1 652 ? -15.592 10.383 -29.321 1.00 38.19 652 LEU A N 1
ATOM 5110 C CA . LEU A 1 652 ? -14.959 10.929 -30.523 1.00 38.19 652 LEU A CA 1
ATOM 5111 C C . LEU A 1 652 ? -15.982 11.102 -31.661 1.00 38.19 652 LEU A C 1
ATOM 5113 O O . LEU A 1 652 ? -16.770 10.197 -31.944 1.00 38.19 652 LEU A O 1
ATOM 5117 N N . SER A 1 653 ? -15.955 12.247 -32.347 1.00 34.75 653 SER A N 1
ATOM 5118 C CA . SER A 1 653 ? -16.686 12.451 -33.604 1.00 34.75 653 SER A CA 1
ATOM 5119 C C . SER A 1 653 ? -15.807 12.066 -34.794 1.00 34.75 653 SER A C 1
ATOM 5121 O O . SER A 1 653 ? -14.709 12.601 -34.937 1.00 34.75 653 SER A O 1
ATOM 5123 N N . ALA A 1 654 ? -16.300 11.168 -35.649 1.00 38.78 654 ALA A N 1
ATOM 5124 C CA . ALA A 1 654 ? -15.570 10.666 -36.813 1.00 38.78 654 ALA A CA 1
ATOM 5125 C C . ALA A 1 654 ? -15.332 11.750 -37.893 1.00 38.78 654 ALA A C 1
ATOM 5127 O O . ALA A 1 654 ? -16.212 12.592 -38.110 1.00 38.78 654 ALA A O 1
ATOM 5128 N N . PRO A 1 655 ? -14.188 11.722 -38.606 1.00 44.88 655 PRO A N 1
ATOM 5129 C CA . PRO A 1 655 ? -13.938 12.587 -39.758 1.00 44.88 655 PRO A CA 1
ATOM 5130 C C . PRO A 1 655 ? -14.697 12.109 -41.023 1.00 44.88 655 PRO A C 1
ATOM 5132 O O . PRO A 1 655 ? -15.122 10.954 -41.085 1.00 44.88 655 PRO A O 1
ATOM 5135 N N . PRO A 1 656 ? -14.903 12.973 -42.043 1.00 39.25 656 PRO A N 1
ATOM 5136 C CA . PRO A 1 656 ? -15.710 12.646 -43.221 1.00 39.25 656 PRO A CA 1
ATOM 5137 C C . PRO A 1 656 ? -14.941 11.782 -44.235 1.00 39.25 656 PRO A C 1
ATOM 5139 O O . PRO A 1 656 ? -13.797 12.082 -44.568 1.00 39.25 656 PRO A O 1
ATOM 5142 N N . VAL A 1 657 ? -15.604 10.750 -44.766 1.00 37.53 657 VAL A N 1
ATOM 5143 C CA . VAL A 1 657 ? -15.068 9.778 -45.741 1.00 37.53 657 VAL A CA 1
ATOM 5144 C C . VAL A 1 657 ? -15.487 10.145 -47.173 1.00 37.53 657 VAL A C 1
ATOM 5146 O O . VAL A 1 657 ? -16.642 10.503 -47.402 1.00 37.53 657 VAL A O 1
ATOM 5149 N N . GLY A 1 658 ? -14.568 10.009 -48.138 1.00 33.69 658 GLY A N 1
ATOM 5150 C CA . GLY A 1 658 ? -14.848 9.979 -49.581 1.00 33.69 658 GLY A CA 1
ATOM 5151 C C . GLY A 1 658 ? -14.440 8.629 -50.195 1.00 33.69 658 GLY A C 1
ATOM 5152 O O . GLY A 1 658 ? -13.351 8.137 -49.915 1.00 33.69 658 GLY A O 1
ATOM 5153 N N . GLU A 1 659 ? -15.339 8.030 -50.984 1.00 35.47 659 GLU A N 1
ATOM 5154 C CA . GLU A 1 659 ? -15.277 6.676 -51.575 1.00 35.47 659 GLU A CA 1
ATOM 5155 C C . GLU A 1 659 ? -14.441 6.587 -52.875 1.00 35.47 659 GLU A C 1
ATOM 5157 O O . GLU A 1 659 ? -14.456 7.545 -53.647 1.00 35.47 659 GLU A O 1
ATOM 5162 N N . LEU A 1 660 ? -13.830 5.416 -53.176 1.00 30.72 660 LEU A N 1
ATOM 5163 C CA . LEU A 1 660 ? -14.095 4.591 -54.391 1.00 30.72 660 LEU A CA 1
ATOM 5164 C C . LEU A 1 660 ? -13.172 3.339 -54.576 1.00 30.72 660 LEU A C 1
ATOM 5166 O O . LEU A 1 660 ? -11.958 3.412 -54.455 1.00 30.72 660 LEU A O 1
ATOM 5170 N N . ASN A 1 661 ? -13.853 2.227 -54.910 1.00 29.97 661 ASN A N 1
ATOM 5171 C CA . ASN A 1 661 ? -13.588 0.804 -55.280 1.00 29.97 661 ASN A CA 1
ATOM 5172 C C . ASN A 1 661 ? -12.276 0.261 -55.951 1.00 29.97 661 ASN A C 1
ATOM 5174 O O . ASN A 1 661 ? -11.675 0.910 -56.799 1.00 29.97 661 ASN A O 1
ATOM 5178 N N . ALA A 1 662 ? -11.994 -1.034 -55.651 1.00 35.75 662 ALA A N 1
ATOM 5179 C CA . ALA A 1 662 ? -10.984 -2.028 -56.151 1.00 35.75 662 ALA A CA 1
ATOM 5180 C C . ALA A 1 662 ? -11.355 -2.722 -57.512 1.00 35.75 662 ALA A C 1
ATOM 5182 O O . ALA A 1 662 ? -12.438 -2.360 -57.987 1.00 35.75 662 ALA A O 1
ATOM 5183 N N . PRO A 1 663 ? -10.652 -3.737 -58.148 1.00 41.38 663 PRO A N 1
ATOM 5184 C CA . PRO A 1 663 ? -9.538 -4.691 -57.769 1.00 41.38 663 PRO A CA 1
ATOM 5185 C C . PRO A 1 663 ? -8.551 -5.067 -58.969 1.00 41.38 663 PRO A C 1
ATOM 5187 O O . PRO A 1 663 ? -8.488 -4.248 -59.885 1.00 41.38 663 PRO A O 1
ATOM 5190 N N . PRO A 1 664 ? -7.900 -6.270 -59.179 1.00 42.81 664 PRO A N 1
ATOM 5191 C CA . PRO A 1 664 ? -7.163 -7.283 -58.356 1.00 42.81 664 PRO A CA 1
ATOM 5192 C C . PRO A 1 664 ? -5.742 -7.784 -58.868 1.00 42.81 664 PRO A C 1
ATOM 5194 O O . PRO A 1 664 ? -5.401 -7.643 -60.039 1.00 42.81 664 PRO A O 1
ATOM 5197 N N . LEU A 1 665 ? -5.013 -8.466 -57.950 1.00 29.59 665 LEU A N 1
ATOM 5198 C CA . LEU A 1 665 ? -4.171 -9.717 -57.954 1.00 29.59 665 LEU A CA 1
ATOM 5199 C C . LEU A 1 665 ? -2.857 -9.977 -58.771 1.00 29.59 665 LEU A C 1
ATOM 5201 O O . LEU A 1 665 ? -2.753 -9.647 -59.950 1.00 29.59 665 LEU A O 1
ATOM 5205 N N . GLU A 1 666 ? -1.946 -10.680 -58.046 1.00 28.41 666 GLU A N 1
ATOM 5206 C CA . GLU A 1 666 ? -0.875 -11.683 -58.373 1.00 28.41 666 GLU A CA 1
ATOM 5207 C C . GLU A 1 666 ? 0.388 -11.231 -59.159 1.00 28.41 666 GLU A C 1
ATOM 5209 O O . GLU A 1 666 ? 0.303 -10.290 -59.945 1.00 28.41 666 GLU A O 1
ATOM 5214 N N . GLU A 1 667 ? 1.609 -11.787 -59.000 1.00 27.80 667 GLU A N 1
ATOM 5215 C CA . GLU A 1 667 ? 2.181 -12.931 -58.238 1.00 27.80 667 GLU A CA 1
ATOM 5216 C C . GLU A 1 667 ? 3.718 -12.729 -58.035 1.00 27.80 667 GLU A C 1
ATOM 5218 O O . GLU A 1 667 ? 4.318 -11.861 -58.667 1.00 27.80 667 GLU A O 1
ATOM 5223 N N . GLU A 1 668 ? 4.310 -13.530 -57.141 1.00 36.53 668 GLU A N 1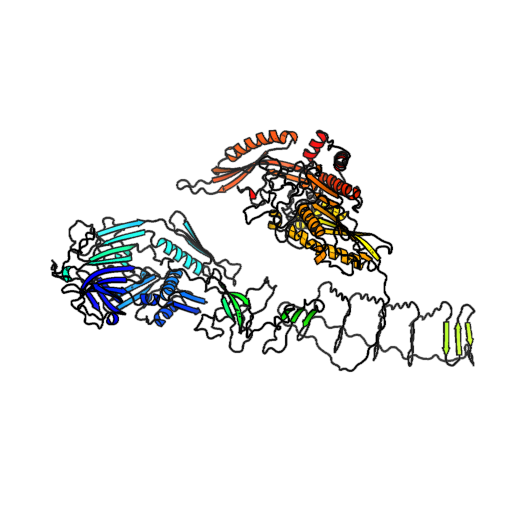
ATOM 5224 C CA . GLU A 1 668 ? 5.681 -13.556 -56.576 1.00 36.53 668 GLU A CA 1
ATOM 5225 C C . GLU A 1 668 ? 6.869 -13.597 -57.570 1.00 36.53 668 GLU A C 1
ATOM 5227 O O . GLU A 1 668 ? 6.713 -14.044 -58.705 1.00 36.53 668 GLU A O 1
ATOM 5232 N N . LEU A 1 669 ? 8.084 -13.220 -57.110 1.00 25.91 669 LEU A N 1
ATOM 5233 C CA . LEU A 1 669 ? 9.274 -14.107 -57.088 1.00 25.91 669 LEU A CA 1
ATOM 5234 C C . LEU A 1 669 ? 10.553 -13.464 -56.494 1.00 25.91 669 LEU A C 1
ATOM 5236 O O . LEU A 1 669 ? 10.791 -12.258 -56.582 1.00 25.91 669 LEU A O 1
ATOM 5240 N N . GLU A 1 670 ? 11.316 -14.362 -55.866 1.00 40.06 670 GLU A N 1
ATOM 5241 C CA . GLU A 1 670 ? 12.520 -14.294 -55.019 1.00 40.06 670 GLU A CA 1
ATOM 5242 C C . GLU A 1 670 ? 13.792 -13.734 -55.698 1.00 40.06 670 GLU A C 1
ATOM 5244 O O . GLU A 1 670 ? 13.844 -13.681 -56.920 1.00 40.06 670 GLU A O 1
ATOM 5249 N N . GLU A 1 671 ? 14.810 -13.351 -54.900 1.00 25.77 671 GLU A N 1
ATOM 5250 C CA . GLU A 1 671 ? 16.274 -13.499 -55.157 1.00 25.77 671 GLU A CA 1
ATOM 5251 C C . GLU A 1 671 ? 17.070 -12.831 -54.001 1.00 25.77 671 GLU A C 1
ATOM 5253 O O . GLU A 1 671 ? 16.912 -11.638 -53.750 1.00 25.77 671 GLU A O 1
ATOM 5258 N N . GLU A 1 672 ? 17.625 -13.628 -53.076 1.00 28.30 672 GLU A N 1
ATOM 5259 C CA . GLU A 1 672 ? 19.035 -14.080 -52.921 1.00 28.30 672 GLU A CA 1
ATOM 5260 C C . GLU A 1 672 ? 19.983 -13.070 -52.222 1.00 28.30 672 GLU A C 1
ATOM 5262 O O . GLU A 1 672 ? 20.263 -11.979 -52.710 1.00 28.30 672 GLU A O 1
ATOM 5267 N N . GLU A 1 673 ? 20.451 -13.475 -51.031 1.00 30.09 673 GLU A N 1
ATOM 5268 C CA . GLU A 1 673 ? 21.266 -12.729 -50.059 1.00 30.09 673 GLU A CA 1
ATOM 5269 C C . GLU A 1 673 ? 22.782 -12.874 -50.319 1.00 30.09 673 GLU A C 1
ATOM 5271 O O . GLU A 1 673 ? 23.267 -13.965 -50.621 1.00 30.09 673 GLU A O 1
ATOM 5276 N N . GLU A 1 674 ? 23.554 -11.796 -50.118 1.00 31.27 674 GLU A N 1
ATOM 5277 C CA . GLU A 1 674 ? 25.022 -11.840 -49.995 1.00 31.27 674 GLU A CA 1
ATOM 5278 C C . GLU A 1 674 ? 25.432 -11.891 -48.507 1.00 31.27 674 GLU A C 1
ATOM 5280 O O . GLU A 1 674 ? 25.111 -10.993 -47.727 1.00 31.27 674 GLU A O 1
ATOM 5285 N N . GLU A 1 675 ? 26.160 -12.944 -48.116 1.00 36.25 675 GLU A N 1
ATOM 5286 C CA . GLU A 1 675 ? 26.709 -13.144 -46.765 1.00 36.25 675 GLU A CA 1
ATOM 5287 C C . GLU A 1 675 ? 27.813 -12.120 -46.428 1.00 36.25 675 GLU A C 1
ATOM 5289 O O . GLU A 1 675 ? 28.802 -11.978 -47.149 1.00 36.25 675 GLU A O 1
ATOM 5294 N N . VAL A 1 676 ? 27.680 -11.443 -45.280 1.00 45.88 676 VAL A N 1
ATOM 5295 C CA . VAL A 1 676 ? 28.698 -10.544 -44.704 1.00 45.88 676 VAL A CA 1
ATOM 5296 C C . VAL A 1 676 ? 29.533 -11.320 -43.676 1.00 45.88 676 VAL A C 1
ATOM 5298 O O . VAL A 1 676 ? 28.989 -11.846 -42.706 1.00 45.88 676 VAL A O 1
ATOM 5301 N N . GLU A 1 677 ? 30.857 -11.390 -43.860 1.00 52.59 677 GLU A N 1
ATOM 5302 C CA . GLU A 1 677 ? 31.777 -12.032 -42.904 1.00 52.59 677 GLU A CA 1
ATOM 5303 C C . GLU A 1 677 ? 31.848 -11.244 -41.576 1.00 52.59 677 GLU A C 1
ATOM 5305 O O . GLU A 1 677 ? 32.187 -10.061 -41.559 1.00 52.59 677 GLU A O 1
ATOM 5310 N N . LEU A 1 678 ? 31.540 -11.906 -40.453 1.00 75.56 678 LEU A N 1
ATOM 5311 C CA . LEU A 1 678 ? 31.496 -11.323 -39.102 1.00 75.56 678 LEU A CA 1
ATOM 5312 C C . LEU A 1 678 ? 32.821 -11.529 -38.342 1.00 75.56 678 LEU A C 1
ATOM 5314 O O . LEU A 1 678 ? 33.346 -12.643 -38.298 1.00 75.56 678 LEU A O 1
ATOM 5318 N N . GLU A 1 679 ? 33.331 -10.489 -37.670 1.00 82.38 679 GLU A N 1
ATOM 5319 C CA . GLU A 1 679 ? 34.573 -10.536 -36.882 1.00 82.38 679 GLU A CA 1
ATOM 5320 C C . GLU A 1 679 ? 34.345 -10.632 -35.364 1.00 82.38 679 GLU A C 1
ATOM 5322 O O . GLU A 1 679 ? 33.627 -9.834 -34.766 1.00 82.38 679 GLU A O 1
ATOM 5327 N N . ASP A 1 680 ? 35.062 -11.538 -34.699 1.00 90.75 680 ASP A N 1
ATOM 5328 C CA . ASP A 1 680 ? 34.961 -11.748 -33.252 1.00 90.75 680 ASP A CA 1
ATOM 5329 C C . ASP A 1 680 ? 35.883 -10.814 -32.424 1.00 90.75 680 ASP A C 1
ATOM 5331 O O . ASP A 1 680 ? 37.065 -10.628 -32.739 1.00 90.75 680 ASP A O 1
ATOM 5335 N N . ILE A 1 681 ? 35.371 -10.267 -31.311 1.00 94.38 681 ILE A N 1
ATOM 5336 C CA . ILE A 1 681 ? 36.062 -9.337 -30.397 1.00 94.38 681 ILE A CA 1
ATOM 5337 C C . ILE A 1 681 ? 35.932 -9.732 -28.917 1.00 94.38 681 ILE A C 1
ATOM 5339 O O . ILE A 1 681 ? 35.032 -10.473 -28.518 1.00 94.38 681 ILE A O 1
ATOM 5343 N N . THR A 1 682 ? 36.804 -9.174 -28.069 1.00 95.12 682 THR A N 1
ATOM 5344 C CA . THR A 1 682 ? 36.618 -9.159 -26.607 1.00 95.12 682 THR A CA 1
ATOM 5345 C C . THR A 1 682 ? 35.941 -7.862 -26.169 1.00 95.12 682 THR A C 1
ATOM 5347 O O . THR A 1 682 ? 36.465 -6.770 -26.395 1.00 95.12 682 THR A O 1
ATOM 5350 N N . LEU A 1 683 ? 34.795 -7.979 -25.510 1.00 95.69 683 LEU A N 1
ATOM 5351 C CA . LEU A 1 683 ? 34.045 -6.861 -24.960 1.00 95.69 683 LEU A CA 1
ATOM 5352 C C . LEU A 1 683 ? 34.353 -6.697 -23.472 1.00 95.69 683 LEU A C 1
ATOM 5354 O O . LEU A 1 683 ? 34.087 -7.591 -22.672 1.00 95.69 683 LEU A O 1
ATOM 5358 N N . ARG A 1 684 ? 34.891 -5.548 -23.084 1.00 96.75 684 ARG A N 1
ATOM 5359 C CA . ARG A 1 684 ? 35.143 -5.215 -21.687 1.00 96.75 684 ARG A CA 1
ATOM 5360 C C . ARG A 1 684 ? 34.019 -4.343 -21.134 1.00 96.75 684 ARG A C 1
ATOM 5362 O O . ARG A 1 684 ? 33.611 -3.396 -21.795 1.00 96.75 684 ARG A O 1
ATOM 5369 N N . VAL A 1 685 ? 33.512 -4.651 -19.944 1.00 97.62 685 VAL A N 1
ATOM 5370 C CA . VAL A 1 685 ? 32.360 -3.960 -19.350 1.00 97.62 685 VAL A CA 1
ATOM 5371 C C . VAL A 1 685 ? 32.688 -3.503 -17.929 1.00 97.62 685 VAL A C 1
ATOM 5373 O O . VAL A 1 685 ? 32.852 -4.320 -17.022 1.00 97.62 685 VAL A O 1
ATOM 5376 N N . GLY A 1 686 ? 32.762 -2.189 -17.733 1.00 98.19 686 GLY A N 1
ATOM 5377 C CA . GLY A 1 686 ? 32.880 -1.554 -16.425 1.00 98.19 686 GLY A CA 1
ATOM 5378 C C . GLY A 1 686 ? 31.513 -1.420 -15.752 1.00 98.19 686 GLY A C 1
ATOM 5379 O O . GLY A 1 686 ? 30.632 -0.763 -16.302 1.00 98.19 686 GLY A O 1
ATOM 5380 N N . VAL A 1 687 ? 31.320 -2.003 -14.568 1.00 98.25 687 VAL A N 1
ATOM 5381 C CA . VAL A 1 687 ? 30.052 -1.946 -13.815 1.00 98.25 687 VAL A CA 1
ATOM 5382 C C . VAL A 1 687 ? 30.272 -1.228 -12.488 1.00 98.25 687 VAL A C 1
ATOM 5384 O O . VAL A 1 687 ? 31.076 -1.667 -11.665 1.00 98.25 687 VAL A O 1
ATOM 5387 N N . PHE A 1 688 ? 29.558 -0.122 -12.277 1.00 98.25 688 PHE A N 1
ATOM 5388 C CA . PHE A 1 688 ? 29.795 0.821 -11.183 1.00 98.25 688 PHE A CA 1
ATOM 5389 C C . PHE A 1 688 ? 28.582 0.902 -10.250 1.00 98.25 688 PHE A C 1
ATOM 5391 O O . PHE A 1 688 ? 27.573 1.505 -10.600 1.00 98.25 688 PHE A O 1
ATOM 5398 N N . PHE A 1 689 ? 28.689 0.316 -9.055 1.00 97.81 689 PHE A N 1
ATOM 5399 C CA . PHE A 1 689 ? 27.640 0.308 -8.030 1.00 97.81 689 PHE A CA 1
ATOM 5400 C C . PHE A 1 689 ? 27.850 1.418 -6.998 1.00 97.81 689 PHE A C 1
ATOM 5402 O O . PHE A 1 689 ? 28.774 1.352 -6.178 1.00 97.81 689 PHE A O 1
ATOM 5409 N N . ASP A 1 690 ? 26.989 2.435 -6.999 1.00 95.06 690 ASP A N 1
ATOM 5410 C CA . ASP A 1 690 ? 27.153 3.564 -6.083 1.00 95.06 690 ASP A CA 1
ATOM 5411 C C . ASP A 1 690 ? 26.694 3.268 -4.636 1.00 95.06 690 ASP A C 1
ATOM 5413 O O . ASP A 1 690 ? 25.999 2.289 -4.342 1.00 95.06 690 ASP A O 1
ATOM 5417 N N . GLY A 1 691 ? 27.122 4.116 -3.701 1.00 91.88 691 GLY A N 1
ATOM 5418 C CA . GLY A 1 691 ? 26.839 3.999 -2.274 1.00 91.88 691 GLY A CA 1
ATOM 5419 C C . GLY A 1 691 ? 25.387 4.299 -1.891 1.00 91.88 691 GLY A C 1
ATOM 5420 O O . GLY A 1 691 ? 24.596 4.841 -2.659 1.00 91.88 691 GLY A O 1
ATOM 5421 N N . THR A 1 692 ? 25.013 3.943 -0.660 1.00 90.75 692 THR A N 1
ATOM 5422 C CA . THR A 1 692 ? 23.670 4.224 -0.123 1.00 90.75 692 THR A CA 1
ATOM 5423 C C . THR A 1 692 ? 23.383 5.724 -0.143 1.00 90.75 692 THR A C 1
ATOM 5425 O O . THR A 1 692 ? 24.159 6.500 0.409 1.00 90.75 692 THR A O 1
ATOM 5428 N N . GLY A 1 693 ? 22.258 6.136 -0.729 1.00 86.56 693 GLY A N 1
ATOM 5429 C CA . GLY A 1 693 ? 21.899 7.556 -0.814 1.00 86.56 693 GLY A CA 1
ATOM 5430 C C . GLY A 1 693 ? 22.671 8.352 -1.878 1.00 86.56 693 GLY A C 1
ATOM 5431 O O . GLY A 1 693 ? 22.410 9.543 -2.033 1.00 86.56 693 GLY A O 1
ATOM 5432 N N . ASN A 1 694 ? 23.589 7.735 -2.632 1.00 89.69 694 ASN A N 1
ATOM 5433 C CA . ASN A 1 694 ? 24.268 8.383 -3.754 1.00 89.69 694 ASN A CA 1
ATOM 5434 C C . ASN A 1 694 ? 23.468 8.213 -5.056 1.00 89.69 694 ASN A C 1
ATOM 5436 O O . ASN A 1 694 ? 22.862 7.170 -5.307 1.00 89.69 694 ASN A O 1
ATOM 5440 N N . ASN A 1 695 ? 23.433 9.263 -5.874 1.00 90.44 695 ASN A N 1
ATOM 5441 C CA . ASN A 1 695 ? 22.817 9.242 -7.196 1.00 90.44 695 ASN A CA 1
ATOM 5442 C C . ASN A 1 695 ? 23.444 10.340 -8.063 1.00 90.44 695 ASN A C 1
ATOM 5444 O O . ASN A 1 695 ? 23.243 11.526 -7.798 1.00 90.44 695 ASN A O 1
ATOM 5448 N N . ARG A 1 696 ? 24.190 9.944 -9.101 1.00 91.75 696 ARG A N 1
ATOM 5449 C CA . ARG A 1 696 ? 24.908 10.866 -9.994 1.00 91.75 696 ARG A CA 1
ATOM 5450 C C . ARG A 1 696 ? 23.991 11.936 -10.591 1.00 91.75 696 ARG A C 1
ATOM 5452 O O . ARG A 1 696 ? 24.293 13.120 -10.477 1.00 91.75 696 ARG A O 1
ATOM 5459 N N . ASN A 1 697 ? 22.846 11.538 -11.149 1.00 87.50 697 ASN A N 1
ATOM 5460 C CA . ASN A 1 697 ? 21.918 12.456 -11.814 1.00 87.50 697 ASN A CA 1
ATOM 5461 C C . ASN A 1 697 ? 21.308 13.480 -10.840 1.00 87.50 697 ASN A C 1
ATOM 5463 O O . ASN A 1 697 ? 21.184 14.660 -11.173 1.00 87.50 697 ASN A O 1
ATOM 5467 N N . ASN A 1 698 ? 20.942 13.057 -9.627 1.00 87.44 698 ASN A N 1
ATOM 5468 C CA . ASN A 1 698 ? 20.375 13.951 -8.614 1.00 87.44 698 ASN A CA 1
ATOM 5469 C C . ASN A 1 698 ? 21.419 14.945 -8.090 1.00 87.44 698 ASN A C 1
ATOM 5471 O O . ASN A 1 698 ? 21.120 16.138 -8.004 1.00 87.44 698 ASN A O 1
ATOM 5475 N N . SER A 1 699 ? 22.642 14.483 -7.811 1.00 84.00 699 SER A N 1
ATOM 5476 C CA . SER A 1 699 ? 23.758 15.336 -7.382 1.00 84.00 699 SER A CA 1
ATOM 5477 C C . SER A 1 699 ? 24.150 16.366 -8.449 1.00 84.00 699 SER A C 1
ATOM 5479 O O . SER A 1 699 ? 24.410 17.523 -8.120 1.00 84.00 699 SER A O 1
ATOM 5481 N N . GLU A 1 700 ? 24.151 15.988 -9.731 1.00 83.56 700 GLU A N 1
ATOM 5482 C CA . GLU A 1 700 ? 24.437 16.909 -10.841 1.00 83.56 700 GLU A CA 1
ATOM 5483 C C . GLU A 1 700 ? 23.361 17.993 -10.993 1.00 83.56 700 GLU A C 1
ATOM 5485 O O . GLU A 1 700 ? 23.694 19.164 -11.183 1.00 83.56 700 GLU A O 1
ATOM 5490 N N . ARG A 1 701 ? 22.076 17.640 -10.839 1.00 83.88 701 ARG A N 1
ATOM 5491 C CA . ARG A 1 701 ? 20.954 18.592 -10.957 1.00 83.88 701 ARG A CA 1
ATOM 5492 C C . ARG A 1 701 ? 21.021 19.730 -9.941 1.00 83.88 701 ARG A C 1
ATOM 5494 O O . ARG A 1 701 ? 20.694 20.864 -10.275 1.00 83.88 701 ARG A O 1
ATOM 5501 N N . VAL A 1 702 ? 21.434 19.440 -8.710 1.00 79.06 702 VAL A N 1
ATOM 5502 C CA . VAL A 1 702 ? 21.446 20.409 -7.595 1.00 79.06 702 VAL A CA 1
ATOM 5503 C C . VAL A 1 702 ? 22.822 21.010 -7.325 1.00 79.06 702 VAL A C 1
ATOM 5505 O O . VAL A 1 702 ? 22.986 21.750 -6.359 1.00 79.06 702 VAL A O 1
ATOM 5508 N N . PHE A 1 703 ? 23.807 20.762 -8.191 1.00 76.25 703 PHE A N 1
ATOM 5509 C CA . PHE A 1 703 ? 25.174 21.263 -8.028 1.00 76.25 703 PHE A CA 1
ATOM 5510 C C . PHE A 1 703 ? 25.238 22.784 -7.795 1.00 76.25 703 PHE A C 1
ATOM 5512 O O . PHE A 1 703 ? 25.951 23.261 -6.909 1.00 76.25 703 PHE A O 1
ATOM 5519 N N . GLY A 1 704 ? 24.435 23.555 -8.538 1.00 71.31 704 GLY A N 1
ATOM 5520 C CA . GLY A 1 704 ? 24.363 25.014 -8.395 1.00 71.31 704 GLY A CA 1
ATOM 5521 C C . GLY A 1 704 ? 23.866 25.491 -7.023 1.00 71.31 704 GLY A C 1
ATOM 5522 O O . GLY A 1 704 ? 24.103 26.639 -6.658 1.00 71.31 704 GLY A O 1
ATOM 5523 N N . CYS A 1 705 ? 23.224 24.617 -6.241 1.00 72.81 705 CYS A N 1
ATOM 5524 C CA . CYS A 1 705 ? 22.636 24.951 -4.946 1.00 72.81 705 CYS A CA 1
ATOM 5525 C C . CYS A 1 705 ? 23.613 24.970 -3.779 1.00 72.81 705 CYS A C 1
ATOM 5527 O O . CYS A 1 705 ? 23.288 25.514 -2.731 1.00 72.81 705 CYS A O 1
ATOM 5529 N N . PHE A 1 706 ? 24.802 24.401 -3.928 1.00 69.62 706 PHE A N 1
ATOM 5530 C CA . PHE A 1 706 ? 25.819 24.403 -2.874 1.00 69.62 706 PHE A CA 1
ATOM 5531 C C . PHE A 1 706 ? 27.211 24.753 -3.403 1.00 69.62 706 PHE A C 1
ATOM 5533 O O . PHE A 1 706 ? 28.206 24.545 -2.704 1.00 69.62 706 PHE A O 1
ATOM 5540 N N . ALA A 1 707 ? 27.295 25.276 -4.633 1.00 60.19 707 ALA A N 1
ATOM 5541 C CA . ALA A 1 707 ? 28.557 25.687 -5.223 1.00 60.19 707 ALA A CA 1
ATOM 5542 C C . ALA A 1 707 ? 29.291 26.668 -4.277 1.00 60.19 707 ALA A C 1
ATOM 5544 O O . ALA A 1 707 ? 28.652 27.567 -3.726 1.00 60.19 707 ALA A O 1
ATOM 5545 N N . PRO A 1 708 ? 30.616 26.518 -4.071 1.00 51.09 708 PRO A N 1
ATOM 5546 C CA . PRO A 1 708 ? 31.355 27.154 -2.970 1.00 51.09 708 PRO A CA 1
ATOM 5547 C C . PRO A 1 708 ? 31.285 28.686 -2.893 1.00 51.09 708 PRO A C 1
ATOM 5549 O O . PRO A 1 708 ? 31.631 29.242 -1.849 1.00 51.09 708 PRO A O 1
ATOM 5552 N N . ASP A 1 709 ? 30.875 29.334 -3.984 1.00 51.03 709 ASP A N 1
ATOM 5553 C CA . ASP A 1 709 ? 30.853 30.786 -4.176 1.00 51.03 709 ASP A CA 1
ATOM 5554 C C . ASP A 1 709 ? 29.422 31.351 -4.291 1.00 51.03 709 ASP A C 1
ATOM 5556 O O . ASP A 1 709 ? 29.234 32.563 -4.408 1.00 51.03 709 ASP A O 1
ATOM 5560 N N . VAL A 1 710 ? 28.395 30.492 -4.253 1.00 54.41 710 VAL A N 1
ATOM 5561 C CA . VAL A 1 710 ? 26.993 30.911 -4.337 1.00 54.41 710 VAL A CA 1
ATOM 5562 C C . VAL A 1 710 ? 26.512 31.254 -2.934 1.00 54.41 710 VAL A C 1
ATOM 5564 O O . VAL A 1 710 ? 26.069 30.399 -2.167 1.00 54.41 710 VAL A O 1
ATOM 5567 N N . ASN A 1 711 ? 26.591 32.537 -2.586 1.00 61.88 711 ASN A N 1
ATOM 5568 C CA . ASN A 1 711 ? 25.864 33.059 -1.439 1.00 61.88 711 ASN A CA 1
ATOM 5569 C C . ASN A 1 711 ? 24.362 32.999 -1.758 1.00 61.88 711 ASN A C 1
ATOM 5571 O O . ASN A 1 711 ? 23.821 33.912 -2.377 1.00 61.88 711 ASN A O 1
ATOM 5575 N N . LEU A 1 712 ? 23.693 31.904 -1.380 1.00 61.88 712 LEU A N 1
ATOM 5576 C CA . LEU A 1 712 ? 22.272 31.676 -1.671 1.00 61.88 712 LEU A CA 1
ATOM 5577 C C . LEU A 1 712 ? 21.368 32.814 -1.174 1.00 61.88 712 LEU A C 1
ATOM 5579 O O . LEU A 1 712 ? 20.288 32.986 -1.722 1.00 61.88 712 LEU A O 1
ATOM 5583 N N . GLU A 1 713 ? 21.777 33.607 -0.178 1.00 59.72 713 GLU A N 1
ATOM 5584 C CA . GLU A 1 713 ? 21.020 34.794 0.249 1.00 59.72 713 GLU A CA 1
ATOM 5585 C C . GLU A 1 713 ? 21.068 35.934 -0.789 1.00 59.72 713 GLU A C 1
ATOM 5587 O O . GLU A 1 713 ? 20.080 36.655 -0.944 1.00 59.72 713 GLU A O 1
ATOM 5592 N N . GLU A 1 714 ? 22.168 36.052 -1.538 1.00 55.09 714 GLU A N 1
ATOM 5593 C CA . GLU A 1 714 ? 22.425 37.068 -2.573 1.00 55.09 714 GLU A CA 1
ATOM 5594 C C . GLU A 1 714 ? 22.205 36.551 -4.011 1.00 55.09 714 GLU A C 1
ATOM 5596 O O . GLU A 1 714 ? 22.284 37.325 -4.967 1.00 55.09 714 GLU A O 1
ATOM 5601 N N . ALA A 1 715 ? 21.914 35.257 -4.184 1.00 63.34 715 ALA A N 1
ATOM 5602 C CA . ALA A 1 715 ? 21.617 34.648 -5.478 1.00 63.34 715 ALA A CA 1
ATOM 5603 C C . ALA A 1 715 ? 20.277 35.140 -6.063 1.00 63.34 715 ALA A C 1
ATOM 5605 O O . ALA A 1 715 ? 19.361 35.531 -5.333 1.00 63.34 715 ALA A O 1
ATOM 5606 N N . ALA A 1 716 ? 20.152 35.091 -7.396 1.00 68.62 716 ALA A N 1
ATOM 5607 C CA . ALA A 1 716 ? 18.915 35.429 -8.101 1.00 68.62 716 ALA A CA 1
ATOM 5608 C C . ALA A 1 716 ? 17.728 34.595 -7.581 1.00 68.62 716 ALA A C 1
ATOM 5610 O O . ALA A 1 716 ? 17.892 33.424 -7.234 1.00 68.62 716 ALA A O 1
ATOM 5611 N N . GLU A 1 717 ? 16.533 35.193 -7.549 1.00 71.38 717 GLU A N 1
ATOM 5612 C CA . GLU A 1 717 ? 15.322 34.579 -6.978 1.00 71.38 717 GLU A CA 1
ATOM 5613 C C . GLU A 1 717 ? 15.046 33.173 -7.531 1.00 71.38 717 GLU A C 1
ATOM 5615 O O . GLU A 1 717 ? 14.758 32.259 -6.761 1.00 71.38 717 GLU A O 1
ATOM 5620 N N . ASP A 1 718 ? 15.246 32.974 -8.833 1.00 72.31 718 ASP A N 1
ATOM 5621 C CA . ASP A 1 718 ? 15.006 31.696 -9.511 1.00 72.31 718 ASP A CA 1
ATOM 5622 C C . ASP A 1 718 ? 15.939 30.578 -9.008 1.00 72.31 718 ASP A C 1
ATOM 5624 O O . ASP A 1 718 ? 15.516 29.433 -8.847 1.00 72.31 718 ASP A O 1
ATOM 5628 N N . ILE A 1 719 ? 17.193 30.907 -8.671 1.00 67.94 719 ILE A N 1
ATOM 5629 C CA . ILE A 1 719 ? 18.160 29.955 -8.098 1.00 67.94 719 ILE A CA 1
ATOM 5630 C C . ILE A 1 719 ? 17.751 29.604 -6.665 1.00 67.94 719 ILE A C 1
ATOM 5632 O O . ILE A 1 719 ? 17.796 28.439 -6.272 1.00 67.94 719 ILE A O 1
ATOM 5636 N N . ARG A 1 720 ? 17.286 30.587 -5.884 1.00 70.19 720 ARG A N 1
ATOM 5637 C CA . ARG A 1 720 ? 16.811 30.346 -4.512 1.00 70.19 720 ARG A CA 1
ATOM 5638 C C . ARG A 1 720 ? 15.574 29.457 -4.493 1.00 70.19 720 ARG A C 1
ATOM 5640 O O . ARG A 1 720 ? 15.501 28.549 -3.670 1.00 70.19 720 ARG A O 1
ATOM 5647 N N . GLN A 1 721 ? 14.635 29.683 -5.410 1.00 75.69 721 GLN A N 1
ATOM 5648 C CA . GLN A 1 721 ? 13.440 28.852 -5.545 1.00 75.69 721 GLN A CA 1
ATOM 5649 C C . GLN A 1 721 ? 13.790 27.431 -5.984 1.00 75.69 721 GLN A C 1
ATOM 5651 O O . GLN A 1 721 ? 13.327 26.482 -5.354 1.00 75.69 721 GLN A O 1
ATOM 5656 N N . PHE A 1 722 ? 14.663 27.273 -6.983 1.00 80.81 722 PHE A N 1
ATOM 5657 C CA . PHE A 1 722 ? 15.147 25.962 -7.418 1.00 80.81 722 PHE A CA 1
ATOM 5658 C C . PHE A 1 722 ? 15.787 25.175 -6.261 1.00 80.81 722 PHE A C 1
ATOM 5660 O O . PHE A 1 722 ? 15.430 24.027 -6.003 1.00 80.81 722 PHE A O 1
ATOM 5667 N N . CYS A 1 723 ? 16.663 25.812 -5.483 1.00 77.50 723 CYS A N 1
ATOM 5668 C CA . CYS A 1 723 ? 17.341 25.157 -4.364 1.00 77.50 723 CYS A CA 1
ATOM 5669 C C . CYS A 1 723 ? 16.422 24.873 -3.169 1.00 77.50 723 CYS A C 1
ATOM 5671 O O . CYS A 1 723 ? 16.551 23.827 -2.527 1.00 77.50 723 CYS A O 1
ATOM 5673 N N . ALA A 1 724 ? 15.452 25.750 -2.899 1.00 75.81 724 ALA A N 1
ATOM 5674 C CA . ALA A 1 724 ? 14.446 25.531 -1.863 1.00 75.81 724 ALA A CA 1
ATOM 5675 C C . ALA A 1 724 ? 13.524 24.344 -2.189 1.00 75.81 724 ALA A C 1
ATOM 5677 O O . ALA A 1 724 ? 13.209 23.562 -1.290 1.00 75.81 724 ALA A O 1
ATOM 5678 N N . VAL A 1 725 ? 13.137 24.165 -3.460 1.00 79.31 725 VAL A N 1
ATOM 5679 C CA . VAL A 1 725 ? 12.334 23.013 -3.921 1.00 79.31 725 VAL A CA 1
ATOM 5680 C C . VAL A 1 725 ? 13.038 21.688 -3.620 1.00 79.31 725 VAL A C 1
ATOM 5682 O O . VAL A 1 725 ? 12.388 20.723 -3.222 1.00 79.31 725 VAL A O 1
ATOM 5685 N N . HIS A 1 726 ? 14.367 21.656 -3.720 1.00 75.44 726 HIS A N 1
ATOM 5686 C CA . HIS A 1 726 ? 15.171 20.471 -3.418 1.00 75.44 726 HIS A CA 1
ATOM 5687 C C . HIS A 1 726 ? 15.647 20.390 -1.957 1.00 75.44 726 HIS A C 1
ATOM 5689 O O . HIS A 1 726 ? 16.410 19.496 -1.608 1.00 75.44 726 HIS A O 1
ATOM 5695 N N . GLY A 1 727 ? 15.152 21.259 -1.069 1.00 69.94 727 GLY A N 1
ATOM 5696 C CA . GLY A 1 727 ? 15.330 21.136 0.381 1.00 69.94 727 GLY A CA 1
ATOM 5697 C C . GLY A 1 727 ? 16.586 21.792 0.961 1.00 69.94 727 GLY A C 1
ATOM 5698 O O . GLY A 1 727 ? 16.900 21.541 2.128 1.00 69.94 727 GLY A O 1
ATOM 5699 N N . TYR A 1 728 ? 17.274 22.643 0.195 1.00 76.69 728 TYR A N 1
ATOM 5700 C CA . TYR A 1 728 ? 18.363 23.482 0.701 1.00 76.69 728 TYR A CA 1
ATOM 5701 C C . TYR A 1 728 ? 17.809 24.694 1.459 1.00 76.69 728 TYR A C 1
ATOM 5703 O O . TYR A 1 728 ? 16.911 25.387 0.984 1.00 76.69 728 TYR A O 1
ATOM 5711 N N . ASP A 1 729 ? 18.350 24.963 2.651 1.00 65.31 729 ASP A N 1
ATOM 5712 C CA . ASP A 1 729 ? 17.816 25.977 3.574 1.00 65.31 729 ASP A CA 1
ATOM 5713 C C . ASP A 1 729 ? 18.525 27.342 3.508 1.00 65.31 729 ASP A C 1
ATOM 5715 O O . ASP A 1 729 ? 18.169 28.255 4.258 1.00 65.31 729 ASP A O 1
ATOM 5719 N N . GLY A 1 730 ? 19.549 27.479 2.657 1.00 61.16 730 GLY A N 1
ATOM 5720 C CA . GLY A 1 730 ? 20.371 28.690 2.539 1.00 61.16 730 GLY A CA 1
ATOM 5721 C C . GLY A 1 730 ? 21.294 28.968 3.734 1.00 61.16 730 GLY A C 1
ATOM 5722 O O . GLY A 1 730 ? 22.050 29.931 3.702 1.00 61.16 730 GLY A O 1
ATOM 5723 N N . LYS A 1 731 ? 21.280 28.130 4.782 1.00 59.38 731 LYS A N 1
ATOM 5724 C CA . LYS A 1 731 ? 22.024 28.312 6.048 1.00 59.38 731 LYS A CA 1
ATOM 5725 C C . LYS A 1 731 ? 23.166 27.304 6.218 1.00 59.38 731 LYS A C 1
ATOM 5727 O O . LYS A 1 731 ? 23.640 27.063 7.342 1.00 59.38 731 LYS A O 1
ATOM 5732 N N . GLY A 1 732 ? 23.584 26.709 5.101 1.00 57.16 732 GLY A N 1
ATOM 5733 C CA . GLY A 1 732 ? 24.638 25.703 5.021 1.00 57.16 732 GLY A CA 1
ATOM 5734 C C . GLY A 1 732 ? 24.205 24.291 5.424 1.00 57.16 732 GLY A C 1
ATOM 5735 O O . GLY A 1 732 ? 25.080 23.478 5.711 1.00 57.16 732 GLY A O 1
ATOM 5736 N N . SER A 1 733 ? 22.899 23.996 5.487 1.00 62.41 733 SER A N 1
ATOM 5737 C CA . SER A 1 733 ? 22.395 22.630 5.688 1.00 62.41 733 SER A CA 1
ATOM 5738 C C . SER A 1 733 ? 21.892 22.061 4.356 1.00 62.41 733 SER A C 1
ATOM 5740 O O . SER A 1 733 ? 21.096 22.704 3.669 1.00 62.41 733 SER A O 1
ATOM 5742 N N . SER A 1 734 ? 22.329 20.855 3.994 1.00 71.25 734 SER A N 1
ATOM 5743 C CA . SER A 1 734 ? 21.772 20.105 2.864 1.00 71.25 734 SER A CA 1
ATOM 5744 C C . SER A 1 734 ? 20.537 19.289 3.272 1.00 71.25 734 SER A C 1
ATOM 5746 O O . SER A 1 734 ? 20.336 19.009 4.463 1.00 71.25 734 SER A O 1
ATOM 5748 N N . PRO A 1 735 ? 19.677 18.922 2.306 1.00 72.31 735 PRO A N 1
ATOM 5749 C CA . PRO A 1 735 ? 18.590 17.981 2.544 1.00 72.31 735 PRO A CA 1
ATOM 5750 C C . PRO A 1 735 ? 19.127 16.595 2.943 1.00 72.31 735 PRO A C 1
ATOM 5752 O O . PRO A 1 735 ? 20.214 16.187 2.554 1.00 72.31 735 PRO A O 1
ATOM 5755 N N . ASP A 1 736 ? 18.339 15.862 3.729 1.00 72.38 736 ASP A N 1
ATOM 5756 C CA . ASP A 1 736 ? 18.656 14.508 4.212 1.00 72.38 736 ASP A CA 1
ATOM 5757 C C . ASP A 1 736 ? 18.119 13.460 3.213 1.00 72.38 736 ASP A C 1
ATOM 5759 O O . ASP A 1 736 ? 17.220 12.683 3.533 1.00 72.38 736 ASP A O 1
ATOM 5763 N N . ASN A 1 737 ? 18.554 13.564 1.951 1.00 81.19 737 ASN A N 1
ATOM 5764 C CA . ASN A 1 737 ? 18.182 12.706 0.816 1.00 81.19 737 ASN A CA 1
ATOM 5765 C C . ASN A 1 737 ? 19.286 12.735 -0.269 1.00 81.19 737 ASN A C 1
ATOM 5767 O O . ASN A 1 737 ? 20.319 13.382 -0.090 1.00 81.19 737 ASN A O 1
ATOM 5771 N N . SER A 1 738 ? 19.079 12.061 -1.402 1.00 82.31 738 SER A N 1
ATOM 5772 C CA . SER A 1 738 ? 20.065 11.940 -2.486 1.00 82.31 738 SER A CA 1
ATOM 5773 C C . SER A 1 738 ? 20.450 13.264 -3.147 1.00 82.31 738 SER A C 1
ATOM 5775 O O . SER A 1 738 ? 21.556 13.379 -3.669 1.00 82.31 738 SER A O 1
ATOM 5777 N N . TYR A 1 739 ? 19.604 14.293 -3.051 1.00 83.38 739 TYR A N 1
ATOM 5778 C CA . TYR A 1 739 ? 19.919 15.649 -3.506 1.00 83.38 739 TYR A CA 1
ATOM 5779 C C . TYR A 1 739 ? 20.859 16.395 -2.557 1.00 83.38 739 TYR A C 1
ATOM 5781 O O . TYR A 1 739 ? 21.314 17.474 -2.899 1.00 83.38 739 TYR A O 1
ATOM 5789 N N . GLY A 1 740 ? 21.144 15.866 -1.366 1.00 78.50 740 GLY A N 1
ATOM 5790 C CA . GLY A 1 740 ? 22.010 16.507 -0.375 1.00 78.50 740 GLY A CA 1
ATOM 5791 C C . GLY A 1 740 ? 23.487 16.129 -0.459 1.00 78.50 740 GLY A C 1
ATOM 5792 O O . GLY A 1 740 ? 24.275 16.658 0.329 1.00 78.50 740 GLY A O 1
ATOM 5793 N N . ASN A 1 741 ? 23.849 15.230 -1.382 1.00 85.12 741 ASN A N 1
ATOM 5794 C CA . ASN A 1 741 ? 25.186 14.657 -1.542 1.00 85.12 741 ASN A CA 1
ATOM 5795 C C . ASN A 1 741 ? 25.885 15.193 -2.808 1.00 85.12 741 ASN A C 1
ATOM 5797 O O . ASN A 1 741 ? 25.235 15.429 -3.828 1.00 85.12 741 ASN A O 1
ATOM 5801 N N . ASP A 1 742 ? 27.215 15.329 -2.771 1.00 86.12 742 ASP A N 1
ATOM 5802 C CA . ASP A 1 742 ? 28.045 15.527 -3.974 1.00 86.12 742 ASP A CA 1
ATOM 5803 C C . ASP A 1 742 ? 28.269 14.186 -4.709 1.00 86.12 742 ASP A C 1
ATOM 5805 O O . ASP A 1 742 ? 27.851 13.120 -4.246 1.00 86.12 742 ASP A O 1
ATOM 5809 N N . LEU A 1 743 ? 28.951 14.218 -5.855 1.00 90.31 743 LEU A N 1
ATOM 5810 C CA . LEU A 1 743 ? 29.353 13.018 -6.587 1.00 90.31 743 LEU A CA 1
ATOM 5811 C C . LEU A 1 743 ? 30.279 12.120 -5.750 1.00 90.31 743 LEU A C 1
ATOM 5813 O O . LEU A 1 743 ? 31.242 12.579 -5.124 1.00 90.31 743 LEU A O 1
ATOM 5817 N N . SER A 1 744 ? 30.008 10.814 -5.781 1.00 95.00 744 SER A N 1
ATOM 5818 C CA . SER A 1 744 ? 30.889 9.798 -5.207 1.00 95.00 744 SER A CA 1
ATOM 5819 C C . SER A 1 744 ? 32.108 9.552 -6.102 1.00 95.00 744 SER A C 1
ATOM 5821 O O . SER A 1 744 ? 32.128 9.869 -7.293 1.00 95.00 744 SER A O 1
ATOM 5823 N N . ASN A 1 745 ? 33.139 8.929 -5.542 1.00 96.00 745 ASN A N 1
ATOM 5824 C CA . ASN A 1 745 ? 34.303 8.490 -6.301 1.00 96.00 745 ASN A CA 1
ATOM 5825 C C . ASN A 1 745 ? 33.954 7.374 -7.298 1.00 96.00 745 ASN A C 1
ATOM 5827 O O . ASN A 1 745 ? 34.604 7.290 -8.333 1.00 96.00 745 ASN A O 1
ATOM 5831 N N . VAL A 1 746 ? 32.917 6.566 -7.046 1.00 96.56 746 VAL A N 1
ATOM 5832 C CA . VAL A 1 746 ? 32.435 5.558 -8.009 1.00 96.56 746 VAL A CA 1
ATOM 5833 C C . VAL A 1 746 ? 31.831 6.234 -9.240 1.00 96.56 746 VAL A C 1
ATOM 5835 O O . VAL A 1 746 ? 32.170 5.852 -10.358 1.00 96.56 746 VAL A O 1
ATOM 5838 N N . ALA A 1 747 ? 31.021 7.281 -9.054 1.00 95.50 747 ALA A N 1
ATOM 5839 C CA . ALA A 1 747 ? 30.499 8.084 -10.160 1.00 95.50 747 ALA A CA 1
ATOM 5840 C C . ALA A 1 747 ? 31.627 8.774 -10.953 1.00 95.50 747 ALA A C 1
ATOM 5842 O O . ALA A 1 747 ? 31.643 8.722 -12.179 1.00 95.50 747 ALA A O 1
ATOM 5843 N N . ARG A 1 748 ? 32.630 9.333 -10.260 1.00 95.19 748 ARG A N 1
ATOM 5844 C CA . ARG A 1 748 ? 33.807 9.941 -10.913 1.00 95.19 748 ARG A CA 1
ATOM 5845 C C . ARG A 1 748 ? 34.637 8.920 -11.702 1.00 95.19 748 ARG A C 1
ATOM 5847 O O . ARG A 1 748 ? 35.170 9.251 -12.755 1.00 95.19 748 ARG A O 1
ATOM 5854 N N . LEU A 1 749 ? 34.771 7.686 -11.207 1.00 96.94 749 LEU A N 1
ATOM 5855 C CA . LEU A 1 749 ? 35.443 6.609 -11.942 1.00 96.94 749 LEU A CA 1
ATOM 5856 C C . LEU A 1 749 ? 34.638 6.211 -13.182 1.00 96.94 749 LEU A C 1
ATOM 5858 O O . LEU A 1 749 ? 35.225 6.074 -14.249 1.00 96.94 749 LEU A O 1
ATOM 5862 N N . TYR A 1 750 ? 33.313 6.087 -13.067 1.00 97.06 750 TYR A N 1
ATOM 5863 C CA . TYR A 1 750 ? 32.435 5.836 -14.212 1.00 97.06 750 TYR A CA 1
ATOM 5864 C C . TYR A 1 750 ? 32.641 6.875 -15.326 1.00 97.06 750 TYR A C 1
ATOM 5866 O O . TYR A 1 750 ? 32.814 6.499 -16.487 1.00 97.06 750 TYR A O 1
ATOM 5874 N N . ASP A 1 751 ? 32.720 8.163 -14.974 1.00 94.69 751 ASP A N 1
ATOM 5875 C CA . ASP A 1 751 ? 32.949 9.243 -15.942 1.00 94.69 751 ASP A CA 1
ATOM 5876 C C . ASP A 1 751 ? 34.302 9.122 -16.668 1.00 94.69 751 ASP A C 1
ATOM 5878 O O . ASP A 1 751 ? 34.389 9.472 -17.847 1.00 94.69 751 ASP A O 1
ATOM 5882 N N . LEU A 1 752 ? 35.331 8.573 -16.007 1.00 95.88 752 LEU A N 1
ATOM 5883 C CA . LEU A 1 752 ? 36.657 8.328 -16.589 1.00 95.88 752 LEU A CA 1
ATOM 5884 C C . LEU A 1 752 ? 36.778 7.020 -17.383 1.00 95.88 752 LEU A C 1
ATOM 5886 O O . LEU A 1 752 ? 37.791 6.834 -18.059 1.00 95.88 752 LEU A O 1
ATOM 5890 N N . TYR A 1 753 ? 35.835 6.083 -17.260 1.00 97.38 753 TYR A N 1
ATOM 5891 C CA . TYR A 1 753 ? 35.929 4.794 -17.950 1.00 97.38 753 TYR A CA 1
ATOM 5892 C C . TYR A 1 753 ? 35.680 4.975 -19.448 1.00 97.38 753 TYR A C 1
ATOM 5894 O O . TYR A 1 753 ? 34.704 5.612 -19.846 1.00 97.38 753 TYR A O 1
ATOM 5902 N N . GLU A 1 754 ? 36.557 4.414 -20.277 1.00 94.94 754 GLU A N 1
ATOM 5903 C CA . GLU A 1 754 ? 36.443 4.486 -21.733 1.00 94.94 754 GLU A CA 1
ATOM 5904 C C . GLU A 1 754 ? 35.169 3.786 -22.233 1.00 94.94 754 GLU A C 1
ATOM 5906 O O . GLU A 1 754 ? 34.893 2.638 -21.879 1.00 94.94 754 GLU A O 1
ATOM 5911 N N . ASP A 1 755 ? 34.402 4.467 -23.084 1.00 94.75 755 ASP A N 1
ATOM 5912 C CA . ASP A 1 755 ? 33.092 4.009 -23.540 1.00 94.75 755 ASP A CA 1
ATOM 5913 C C . ASP A 1 755 ? 32.981 4.071 -25.063 1.00 94.75 755 ASP A C 1
ATOM 5915 O O . ASP A 1 755 ? 33.025 5.138 -25.676 1.00 94.75 755 ASP A O 1
ATOM 5919 N N . HIS A 1 756 ? 32.835 2.899 -25.666 1.00 94.75 756 HIS A N 1
ATOM 5920 C CA . HIS A 1 756 ? 32.713 2.693 -27.101 1.00 94.75 756 HIS A CA 1
ATOM 5921 C C . HIS A 1 756 ? 31.279 2.363 -27.530 1.00 94.75 756 HIS A C 1
ATOM 5923 O O . HIS A 1 756 ? 31.072 2.012 -28.688 1.00 94.75 756 HIS A O 1
ATOM 5929 N N . SER A 1 757 ? 30.290 2.473 -26.634 1.00 89.50 757 SER A N 1
ATOM 5930 C CA . SER A 1 757 ? 28.887 2.145 -26.930 1.00 89.50 757 SER A CA 1
ATOM 5931 C C . SER A 1 757 ? 28.326 2.899 -28.140 1.00 89.50 757 SER A C 1
ATOM 5933 O O . SER A 1 757 ? 27.581 2.318 -28.917 1.00 89.50 757 SER A O 1
ATOM 5935 N N . ASN A 1 758 ? 28.720 4.159 -28.345 1.00 88.44 758 ASN A N 1
ATOM 5936 C CA . ASN A 1 758 ? 28.185 5.024 -29.406 1.00 88.44 758 ASN A CA 1
ATOM 5937 C C . ASN A 1 758 ? 29.227 5.407 -30.472 1.00 88.44 758 ASN A C 1
ATOM 5939 O O . ASN A 1 758 ? 29.119 6.463 -31.095 1.00 88.44 758 ASN A O 1
ATOM 5943 N N . ILE A 1 759 ? 30.287 4.607 -30.640 1.00 87.44 759 ILE A N 1
ATOM 5944 C CA . ILE A 1 759 ? 31.396 4.911 -31.555 1.00 87.44 759 ILE A CA 1
ATOM 5945 C C . ILE A 1 759 ? 31.694 3.684 -32.427 1.00 87.44 759 ILE A C 1
ATOM 5947 O O . ILE A 1 759 ? 31.895 2.583 -31.913 1.00 87.44 759 ILE A O 1
ATOM 5951 N N . ALA A 1 760 ? 31.770 3.888 -33.745 1.00 87.50 760 ALA A N 1
ATOM 5952 C CA . ALA A 1 760 ? 32.178 2.855 -34.694 1.00 87.50 760 ALA A CA 1
ATOM 5953 C C . ALA A 1 760 ? 33.666 2.503 -34.529 1.00 87.50 760 ALA A C 1
ATOM 5955 O O . ALA A 1 760 ? 34.530 3.377 -34.391 1.00 87.50 760 ALA A O 1
ATOM 5956 N N . ARG A 1 761 ? 33.976 1.210 -34.547 1.00 88.81 761 ARG A N 1
ATOM 5957 C CA . ARG A 1 761 ? 35.318 0.662 -34.377 1.00 88.81 761 ARG A CA 1
ATOM 5958 C C . ARG A 1 761 ? 35.928 0.315 -35.734 1.00 88.81 761 ARG A C 1
ATOM 5960 O O . ARG A 1 761 ? 35.216 -0.050 -36.663 1.00 88.81 761 ARG A O 1
ATOM 5967 N N . PRO A 1 762 ? 37.260 0.406 -35.861 1.00 86.62 762 PRO A N 1
ATOM 5968 C CA . PRO A 1 762 ? 37.958 -0.121 -37.026 1.00 86.62 762 PRO A CA 1
ATOM 5969 C C . PRO A 1 762 ? 37.645 -1.607 -37.263 1.00 86.62 762 PRO A C 1
ATOM 5971 O O . PRO A 1 762 ? 37.514 -2.374 -36.305 1.00 86.62 762 PRO A O 1
ATOM 5974 N N . ILE A 1 763 ? 37.607 -2.021 -38.533 1.00 79.81 763 ILE A N 1
ATOM 5975 C CA . ILE A 1 763 ? 37.354 -3.415 -38.944 1.00 79.81 763 ILE A CA 1
ATOM 5976 C C . ILE A 1 763 ? 38.340 -4.394 -38.298 1.00 79.81 763 ILE A C 1
ATOM 5978 O O . ILE A 1 763 ? 37.955 -5.501 -37.976 1.00 79.81 763 ILE A O 1
ATOM 5982 N N . ASP A 1 764 ? 39.578 -4.011 -37.998 1.00 83.50 764 ASP A N 1
ATOM 5983 C CA . ASP A 1 764 ? 40.573 -4.884 -37.358 1.00 83.50 764 ASP A CA 1
ATOM 5984 C C . ASP A 1 764 ? 40.545 -4.848 -35.816 1.00 83.50 764 ASP A C 1
ATOM 5986 O O . ASP A 1 764 ? 41.325 -5.546 -35.157 1.00 83.50 764 ASP A O 1
ATOM 5990 N N . ALA A 1 765 ? 39.647 -4.061 -35.211 1.00 86.69 765 ALA A N 1
ATOM 5991 C CA . ALA A 1 765 ? 39.561 -3.920 -33.764 1.00 86.69 765 ALA A CA 1
ATOM 5992 C C . ALA A 1 765 ? 39.224 -5.259 -33.092 1.00 86.69 765 ALA A C 1
ATOM 5994 O O . ALA A 1 765 ? 38.213 -5.887 -33.406 1.00 86.69 765 ALA A O 1
ATOM 5995 N N . LYS A 1 766 ? 40.063 -5.662 -32.128 1.00 90.31 766 LYS A N 1
ATOM 5996 C CA . LYS A 1 766 ? 39.911 -6.906 -31.349 1.00 90.31 766 LYS A CA 1
ATOM 5997 C C . LYS A 1 766 ? 39.314 -6.703 -29.957 1.00 90.31 766 LYS A C 1
ATOM 5999 O O . LYS A 1 766 ? 38.957 -7.680 -29.302 1.00 90.31 766 LYS A O 1
ATOM 6004 N N . THR A 1 767 ? 39.195 -5.454 -29.503 1.00 92.88 767 THR A N 1
ATOM 6005 C CA . THR A 1 767 ? 38.634 -5.109 -28.191 1.00 92.88 767 THR A CA 1
ATOM 6006 C C . THR A 1 767 ? 37.747 -3.869 -28.254 1.00 92.88 767 THR A C 1
ATOM 6008 O O . THR A 1 767 ? 38.050 -2.917 -28.984 1.00 92.88 767 THR A O 1
ATOM 6011 N N . ALA A 1 768 ? 36.702 -3.855 -27.429 1.00 94.56 768 ALA A N 1
ATOM 6012 C CA . ALA A 1 768 ? 35.866 -2.688 -27.152 1.00 94.56 768 ALA A CA 1
ATOM 6013 C C . ALA A 1 768 ? 35.546 -2.604 -25.651 1.00 94.56 768 ALA A C 1
ATOM 6015 O O . ALA A 1 768 ? 35.626 -3.611 -24.950 1.00 94.56 768 ALA A O 1
ATOM 6016 N N . SER A 1 769 ? 35.196 -1.410 -25.174 1.00 96.75 769 SER A N 1
ATOM 6017 C CA . SER A 1 769 ? 34.963 -1.108 -23.752 1.00 96.75 769 SER A CA 1
ATOM 6018 C C . SER A 1 769 ? 33.606 -0.434 -23.607 1.00 96.75 769 SER A C 1
ATOM 6020 O O . SER A 1 769 ? 33.315 0.472 -24.380 1.00 96.75 769 SER A O 1
ATOM 6022 N N . LEU A 1 770 ? 32.795 -0.857 -22.644 1.00 96.50 770 LEU A N 1
ATOM 6023 C CA . LEU A 1 770 ? 31.502 -0.265 -22.296 1.00 96.50 770 LEU A CA 1
ATOM 6024 C C . LEU A 1 770 ? 31.474 0.024 -20.800 1.00 96.50 770 LEU A C 1
ATOM 6026 O O . LEU A 1 770 ? 32.145 -0.655 -20.022 1.00 96.50 770 LEU A O 1
ATOM 6030 N N . ARG A 1 771 ? 30.651 0.981 -20.380 1.00 96.38 771 ARG A N 1
ATOM 6031 C CA . ARG A 1 771 ? 30.446 1.304 -18.964 1.00 96.38 771 ARG A CA 1
ATOM 6032 C C . ARG A 1 771 ? 28.970 1.320 -18.605 1.00 96.38 771 ARG A C 1
ATOM 6034 O O . ARG A 1 771 ? 28.133 1.726 -19.401 1.00 96.38 771 ARG A O 1
ATOM 6041 N N . VAL A 1 772 ? 28.671 0.913 -17.379 1.00 96.56 772 VAL A N 1
ATOM 6042 C CA . VAL A 1 772 ? 27.325 0.883 -16.811 1.00 96.56 772 VAL A CA 1
ATOM 6043 C C . VAL A 1 772 ? 27.363 1.446 -15.400 1.00 96.56 772 VAL A C 1
ATOM 6045 O O . VAL A 1 772 ? 28.109 0.960 -14.549 1.00 96.56 772 VAL A O 1
ATOM 6048 N N . TYR A 1 773 ? 26.532 2.453 -15.147 1.00 96.38 773 TYR A N 1
ATOM 6049 C CA . TYR A 1 773 ? 26.348 3.040 -13.826 1.00 96.38 773 TYR A CA 1
ATOM 6050 C C . TYR A 1 773 ? 25.052 2.533 -13.195 1.00 96.38 773 TYR A C 1
ATOM 6052 O O . TYR A 1 773 ? 24.002 2.543 -13.834 1.00 96.38 773 TYR A O 1
ATOM 6060 N N . VAL A 1 774 ? 25.137 2.101 -11.941 1.00 96.00 774 VAL A N 1
ATOM 6061 C CA . VAL A 1 774 ? 24.012 1.605 -11.151 1.00 96.00 774 VAL A CA 1
ATOM 6062 C C . VAL A 1 774 ? 23.781 2.565 -9.988 1.00 96.00 774 VAL A C 1
ATOM 6064 O O . VAL A 1 774 ? 24.676 2.774 -9.161 1.00 96.00 774 VAL A O 1
ATOM 6067 N N . ASP A 1 775 ? 22.574 3.137 -9.931 1.00 93.38 775 ASP A N 1
ATOM 6068 C CA . ASP A 1 775 ? 22.163 4.083 -8.891 1.00 93.38 775 ASP A CA 1
ATOM 6069 C C . ASP A 1 775 ? 22.369 3.496 -7.484 1.00 93.38 775 ASP A C 1
ATOM 6071 O O . ASP A 1 775 ? 22.226 2.291 -7.243 1.00 93.38 775 ASP A O 1
ATOM 6075 N N . GLY A 1 776 ? 22.671 4.369 -6.524 1.00 92.69 776 GLY A N 1
ATOM 6076 C CA . GLY A 1 776 ? 22.920 3.972 -5.148 1.00 92.69 776 GLY A CA 1
ATOM 6077 C C . GLY A 1 776 ? 21.736 3.278 -4.471 1.00 92.69 776 GLY A C 1
ATOM 6078 O O . GLY A 1 776 ? 20.560 3.426 -4.829 1.00 92.69 776 GLY A O 1
ATOM 6079 N N . ILE A 1 777 ? 22.042 2.507 -3.427 1.00 94.06 777 ILE A N 1
ATOM 6080 C CA . ILE A 1 777 ? 21.017 1.811 -2.644 1.00 94.06 777 ILE A CA 1
ATOM 6081 C C . ILE A 1 777 ? 20.054 2.845 -2.039 1.00 94.06 777 ILE A C 1
ATOM 6083 O O . ILE A 1 777 ? 20.468 3.778 -1.345 1.00 94.06 777 ILE A O 1
ATOM 6087 N N . GLY A 1 778 ? 18.759 2.649 -2.294 1.00 89.19 778 GLY A N 1
ATOM 6088 C CA . GLY A 1 778 ? 17.668 3.495 -1.815 1.00 89.19 778 GLY A CA 1
ATOM 6089 C C . GLY A 1 778 ? 17.494 4.851 -2.508 1.00 89.19 778 GLY A C 1
ATOM 6090 O O . GLY A 1 778 ? 16.815 5.711 -1.949 1.00 89.19 778 GLY A O 1
ATOM 6091 N N . THR A 1 779 ? 18.086 5.056 -3.687 1.00 90.00 779 THR A N 1
ATOM 6092 C CA . THR A 1 779 ? 17.852 6.239 -4.539 1.00 90.00 779 THR A CA 1
ATOM 6093 C C . THR A 1 779 ? 17.252 5.839 -5.883 1.00 90.00 779 THR A C 1
ATOM 6095 O O . THR A 1 779 ? 17.207 4.660 -6.213 1.00 90.00 779 THR A O 1
ATOM 6098 N N . SER A 1 780 ? 16.770 6.782 -6.686 1.00 83.88 780 SER A N 1
ATOM 6099 C CA . SER A 1 780 ? 16.436 6.520 -8.090 1.00 83.88 780 SER A CA 1
ATOM 6100 C C . SER A 1 780 ? 16.515 7.802 -8.904 1.00 83.88 780 SER A C 1
ATOM 6102 O O . SER A 1 780 ? 16.122 8.871 -8.443 1.00 83.88 780 SER A O 1
ATOM 6104 N N . SER A 1 781 ? 16.997 7.688 -10.140 1.00 77.50 781 SER A N 1
ATOM 6105 C CA . SER A 1 781 ? 17.004 8.792 -11.104 1.00 77.50 781 SER A CA 1
ATOM 6106 C C . SER A 1 781 ? 15.607 9.130 -11.655 1.00 77.50 781 SER A C 1
ATOM 6108 O O . SER A 1 781 ? 15.410 10.205 -12.228 1.00 77.50 781 SER A O 1
ATOM 6110 N N . THR A 1 782 ? 14.634 8.226 -11.492 1.00 71.69 782 THR A N 1
ATOM 6111 C CA . THR A 1 782 ? 13.280 8.313 -12.071 1.00 71.69 782 THR A CA 1
ATOM 6112 C C . THR A 1 782 ? 12.158 8.251 -11.029 1.00 71.69 782 THR A C 1
ATOM 6114 O O . THR A 1 782 ? 10.990 8.376 -11.390 1.00 71.69 782 THR A O 1
ATOM 6117 N N . ALA A 1 783 ? 12.482 8.046 -9.750 1.00 75.62 783 ALA A N 1
ATOM 6118 C CA . ALA A 1 783 ? 11.525 7.906 -8.653 1.00 75.62 783 ALA A CA 1
ATOM 6119 C C . ALA A 1 783 ? 12.068 8.522 -7.351 1.00 75.62 783 ALA A C 1
ATOM 6121 O O . ALA A 1 783 ? 13.248 8.847 -7.254 1.00 75.62 783 ALA A O 1
ATOM 6122 N N . GLU A 1 784 ? 11.212 8.672 -6.337 1.00 81.00 784 GLU A N 1
ATOM 6123 C CA . GLU A 1 784 ? 11.630 9.173 -5.023 1.00 81.00 784 GLU A CA 1
ATOM 6124 C C . GLU A 1 784 ? 12.554 8.193 -4.272 1.00 81.00 784 GLU A C 1
ATOM 6126 O O . GLU A 1 784 ? 12.522 6.971 -4.466 1.00 81.00 784 GLU A O 1
ATOM 6131 N N . ASP A 1 785 ? 13.364 8.748 -3.369 1.00 86.12 785 ASP A N 1
ATOM 6132 C CA . ASP A 1 785 ? 14.263 7.996 -2.495 1.00 86.12 785 ASP A CA 1
ATOM 6133 C C . ASP A 1 785 ? 13.503 7.104 -1.498 1.00 86.12 785 ASP A C 1
ATOM 6135 O O . ASP A 1 785 ? 12.639 7.554 -0.738 1.00 86.12 785 ASP A O 1
ATOM 6139 N N . SER A 1 786 ? 13.893 5.832 -1.408 1.00 88.69 786 SER A N 1
ATOM 6140 C CA . SER A 1 786 ? 13.343 4.893 -0.430 1.00 88.69 786 SER A CA 1
ATOM 6141 C C . SER A 1 786 ? 14.122 4.932 0.883 1.00 88.69 786 SER A C 1
ATOM 6143 O O . SER A 1 786 ? 15.110 4.217 1.060 1.00 88.69 786 SER A O 1
ATOM 6145 N N . THR A 1 787 ? 13.622 5.680 1.870 1.00 83.94 787 THR A N 1
ATOM 6146 C CA . THR A 1 787 ? 14.189 5.693 3.239 1.00 83.94 787 THR A CA 1
ATOM 6147 C C . THR A 1 787 ? 14.264 4.298 3.872 1.00 83.94 787 THR A C 1
ATOM 6149 O O . THR A 1 787 ? 15.196 4.000 4.617 1.00 83.94 787 THR A O 1
ATOM 6152 N N . PHE A 1 788 ? 13.323 3.409 3.535 1.00 87.06 788 PHE A N 1
ATOM 6153 C CA . PHE A 1 788 ? 13.354 2.011 3.960 1.00 87.06 788 PHE A CA 1
ATOM 6154 C C . PHE A 1 788 ? 14.555 1.263 3.369 1.00 87.06 788 PHE A C 1
ATOM 6156 O O . PHE A 1 788 ? 15.301 0.630 4.117 1.00 87.06 788 PHE A O 1
ATOM 6163 N N . SER A 1 789 ? 14.783 1.369 2.056 1.00 89.12 789 SER A N 1
ATOM 6164 C CA . SER A 1 789 ? 15.908 0.696 1.391 1.00 89.12 789 SER A CA 1
ATOM 6165 C C . SER A 1 789 ? 17.254 1.301 1.815 1.00 89.12 789 SER A C 1
ATOM 6167 O O . SER A 1 789 ? 18.209 0.564 2.056 1.00 89.12 789 SER A O 1
ATOM 6169 N N . GLN A 1 790 ? 17.316 2.624 2.020 1.00 86.56 790 GLN A N 1
ATOM 6170 C CA . GLN A 1 790 ? 18.488 3.305 2.588 1.00 86.56 790 GLN A CA 1
ATOM 6171 C C . GLN A 1 790 ? 18.776 2.874 4.031 1.00 86.56 790 GLN A C 1
ATOM 6173 O O . GLN A 1 790 ? 19.935 2.726 4.408 1.00 86.56 790 GLN A O 1
ATOM 6178 N N . GLY A 1 791 ? 17.754 2.629 4.853 1.00 83.00 791 GLY A N 1
ATOM 6179 C CA . GLY A 1 791 ? 17.943 2.161 6.227 1.00 83.00 791 GLY A CA 1
ATOM 6180 C C . GLY A 1 791 ? 18.351 0.689 6.304 1.00 83.00 791 GLY A C 1
ATOM 6181 O O . GLY A 1 791 ? 19.272 0.333 7.034 1.00 83.00 791 GLY A O 1
ATOM 6182 N N . THR A 1 792 ? 17.709 -0.170 5.514 1.00 86.88 792 THR A N 1
ATOM 6183 C CA . THR A 1 792 ? 17.751 -1.630 5.709 1.00 86.88 792 THR A CA 1
ATOM 6184 C C . THR A 1 792 ? 18.622 -2.393 4.713 1.00 86.88 792 THR A C 1
ATOM 6186 O O . THR A 1 792 ? 18.989 -3.531 4.986 1.00 86.88 792 THR A O 1
ATOM 6189 N N . GLY A 1 793 ? 18.942 -1.811 3.555 1.00 87.06 793 GLY A N 1
ATOM 6190 C CA . GLY A 1 793 ? 19.669 -2.491 2.478 1.00 87.06 793 GLY A CA 1
ATOM 6191 C C . GLY A 1 793 ? 18.828 -3.495 1.676 1.00 87.06 793 GLY A C 1
ATOM 6192 O O . GLY A 1 793 ? 19.341 -4.075 0.720 1.00 87.06 793 GLY A O 1
ATOM 6193 N N . ILE A 1 794 ? 17.545 -3.670 2.017 1.00 89.44 794 ILE A N 1
ATOM 6194 C CA . ILE A 1 794 ? 16.579 -4.549 1.335 1.00 89.44 794 ILE A CA 1
ATOM 6195 C C . ILE A 1 794 ? 15.449 -3.734 0.686 1.00 89.44 794 ILE A C 1
ATOM 6197 O O . ILE A 1 794 ? 15.322 -2.536 0.919 1.00 89.44 794 ILE A O 1
ATOM 6201 N N . GLY A 1 795 ? 14.596 -4.388 -0.105 1.00 88.50 795 GLY A N 1
ATOM 6202 C CA . GLY A 1 795 ? 13.464 -3.754 -0.789 1.00 88.50 795 GLY A CA 1
ATOM 6203 C C . GLY A 1 795 ? 13.753 -3.424 -2.254 1.00 88.50 795 GLY A C 1
ATOM 6204 O O . GLY A 1 795 ? 14.761 -3.852 -2.811 1.00 88.50 795 GLY A O 1
ATOM 6205 N N . VAL A 1 796 ? 12.852 -2.662 -2.878 1.00 87.88 796 VAL A N 1
ATOM 6206 C CA . VAL A 1 796 ? 12.841 -2.392 -4.333 1.00 87.88 796 VAL A CA 1
ATOM 6207 C C . VAL A 1 796 ? 14.044 -1.589 -4.841 1.00 87.88 796 VAL A C 1
ATOM 6209 O O . VAL A 1 796 ? 14.330 -1.609 -6.029 1.00 87.88 796 VAL A O 1
ATOM 6212 N N . GLN A 1 797 ? 14.761 -0.904 -3.947 1.00 92.00 797 GLN A N 1
ATOM 6213 C CA . GLN A 1 797 ? 16.020 -0.206 -4.234 1.00 92.00 797 GLN A CA 1
ATOM 6214 C C . GLN A 1 797 ? 17.161 -0.749 -3.342 1.00 92.00 797 GLN A C 1
ATOM 6216 O O . GLN A 1 797 ? 18.107 -0.025 -3.031 1.00 92.00 797 GLN A O 1
ATOM 6221 N N . GLY A 1 798 ? 17.038 -1.990 -2.851 1.00 92.31 798 GLY A N 1
ATOM 6222 C CA . GLY A 1 798 ? 18.024 -2.666 -2.000 1.00 92.31 798 GLY A CA 1
ATOM 6223 C C . GLY A 1 798 ? 19.205 -3.260 -2.779 1.00 92.31 798 GLY A C 1
ATOM 6224 O O . GLY A 1 798 ? 19.248 -3.201 -4.004 1.00 92.31 798 GLY A O 1
ATOM 6225 N N . VAL A 1 799 ? 20.157 -3.879 -2.071 1.00 94.38 799 VAL A N 1
ATOM 6226 C CA . VAL A 1 799 ? 21.402 -4.411 -2.669 1.00 94.38 799 VAL A CA 1
ATOM 6227 C C . VAL A 1 799 ? 21.119 -5.439 -3.768 1.00 94.38 799 VAL A C 1
ATOM 6229 O O . VAL A 1 799 ? 21.605 -5.285 -4.885 1.00 94.38 799 VAL A O 1
ATOM 6232 N N . ARG A 1 800 ? 20.289 -6.452 -3.484 1.00 94.62 800 ARG A N 1
ATOM 6233 C CA . ARG A 1 800 ? 19.936 -7.492 -4.466 1.00 94.62 800 ARG A CA 1
ATOM 6234 C C . ARG A 1 800 ? 19.220 -6.913 -5.691 1.00 94.62 800 ARG A C 1
ATOM 6236 O O . ARG A 1 800 ? 19.547 -7.294 -6.807 1.00 94.62 800 ARG A O 1
ATOM 6243 N N . ALA A 1 801 ? 18.314 -5.955 -5.491 1.00 93.81 801 ALA A N 1
ATOM 6244 C CA . ALA A 1 801 ? 17.588 -5.312 -6.586 1.00 93.81 801 ALA A CA 1
ATOM 6245 C C . ALA A 1 801 ? 18.537 -4.577 -7.553 1.00 93.81 801 ALA A C 1
ATOM 6247 O O . ALA A 1 801 ? 18.360 -4.657 -8.763 1.00 93.81 801 ALA A O 1
ATOM 6248 N N . ARG A 1 802 ? 19.598 -3.932 -7.039 1.00 94.19 802 ARG A N 1
ATOM 6249 C CA . ARG A 1 802 ? 20.632 -3.292 -7.877 1.00 94.19 802 ARG A CA 1
ATOM 6250 C C . ARG A 1 802 ? 21.451 -4.281 -8.688 1.00 94.19 802 ARG A C 1
ATOM 6252 O O . ARG A 1 802 ? 21.816 -3.987 -9.820 1.00 94.19 802 ARG A O 1
ATOM 6259 N N . VAL A 1 803 ? 21.713 -5.464 -8.142 1.00 96.06 803 VAL A N 1
ATOM 6260 C CA . VAL A 1 803 ? 22.356 -6.547 -8.897 1.00 96.06 803 VAL A CA 1
ATOM 6261 C C . VAL A 1 803 ? 21.422 -7.060 -9.997 1.00 96.06 803 VAL A C 1
ATOM 6263 O O . VAL A 1 803 ? 21.859 -7.248 -11.129 1.00 96.06 803 VAL A O 1
ATOM 6266 N N . GLU A 1 804 ? 20.131 -7.216 -9.704 1.00 94.88 804 GLU A N 1
ATOM 6267 C CA . GLU A 1 804 ? 19.109 -7.673 -10.659 1.00 94.88 804 GLU A CA 1
ATOM 6268 C C . GLU A 1 804 ? 18.800 -6.663 -11.778 1.00 94.88 804 GLU A C 1
ATOM 6270 O O . GLU A 1 804 ? 18.337 -7.067 -12.840 1.00 94.88 804 GLU A O 1
ATOM 6275 N N . GLU A 1 805 ? 19.099 -5.376 -11.583 1.00 93.50 805 GLU A N 1
ATOM 6276 C CA . GLU A 1 805 ? 18.971 -4.321 -12.602 1.00 93.50 805 GLU A CA 1
ATOM 6277 C C . GLU A 1 805 ? 20.093 -4.365 -13.657 1.00 93.50 805 GLU A C 1
ATOM 6279 O O . GLU A 1 805 ? 19.900 -3.964 -14.808 1.00 93.50 805 GLU A O 1
ATOM 6284 N N . THR A 1 806 ? 21.266 -4.892 -13.290 1.00 95.12 806 THR A N 1
ATOM 6285 C CA . THR A 1 806 ? 22.464 -4.867 -14.146 1.00 95.12 806 THR A CA 1
ATOM 6286 C C . THR A 1 806 ? 22.301 -5.508 -15.529 1.00 95.12 806 THR A C 1
ATOM 6288 O O . THR A 1 806 ? 22.863 -4.944 -16.473 1.00 95.12 806 THR A O 1
ATOM 6291 N N . PRO A 1 807 ? 21.540 -6.609 -15.737 1.00 95.06 807 PRO A N 1
ATOM 6292 C CA . PRO A 1 807 ? 21.395 -7.193 -17.065 1.00 95.06 807 PRO A CA 1
ATOM 6293 C C . PRO A 1 807 ? 20.748 -6.243 -18.065 1.00 95.06 807 PRO A C 1
ATOM 6295 O O . PRO A 1 807 ? 21.218 -6.157 -19.194 1.00 95.06 807 PRO A O 1
ATOM 6298 N N . SER A 1 808 ? 19.728 -5.491 -17.649 1.00 93.44 808 SER A N 1
ATOM 6299 C CA . SER A 1 808 ? 19.045 -4.528 -18.517 1.00 93.44 808 SER A CA 1
ATOM 6300 C C . SER A 1 808 ? 19.989 -3.414 -18.967 1.00 93.44 808 SER A C 1
ATOM 6302 O O . SER A 1 808 ? 20.051 -3.101 -20.153 1.00 93.44 808 SER A O 1
ATOM 6304 N N . LEU A 1 809 ? 20.774 -2.862 -18.037 1.00 94.50 809 LEU A N 1
ATOM 6305 C CA . LEU A 1 809 ? 21.714 -1.777 -18.329 1.00 94.50 809 LEU A CA 1
ATOM 6306 C C . LEU A 1 809 ? 22.883 -2.242 -19.213 1.00 94.50 809 LEU A C 1
ATOM 6308 O O . LEU A 1 809 ? 23.274 -1.548 -20.150 1.00 94.50 809 LEU A O 1
ATOM 6312 N N . ILE A 1 810 ? 23.424 -3.436 -18.950 1.00 95.31 810 ILE A N 1
ATOM 6313 C CA . ILE A 1 810 ? 24.506 -4.022 -19.754 1.00 95.31 810 ILE A CA 1
ATOM 6314 C C . ILE A 1 810 ? 24.004 -4.371 -21.158 1.00 95.31 810 ILE A C 1
ATOM 6316 O O . ILE A 1 810 ? 24.686 -4.070 -22.134 1.00 95.31 810 ILE A O 1
ATOM 6320 N N . LEU A 1 811 ? 22.808 -4.954 -21.285 1.00 93.75 811 LEU A N 1
ATOM 6321 C CA . LEU A 1 811 ? 22.199 -5.242 -22.584 1.00 93.75 811 LEU A CA 1
ATOM 6322 C C . LEU A 1 811 ? 21.959 -3.974 -23.395 1.00 93.75 811 LEU A C 1
ATOM 6324 O O . LEU A 1 811 ? 22.240 -3.975 -24.588 1.00 93.75 811 LEU A O 1
ATOM 6328 N N . GLN A 1 812 ? 21.491 -2.900 -22.760 1.00 93.25 812 GLN A N 1
ATOM 6329 C CA . GLN A 1 812 ? 21.314 -1.615 -23.428 1.00 93.25 812 GLN A CA 1
ATOM 6330 C C . GLN A 1 812 ? 22.647 -1.088 -23.980 1.00 93.25 812 GLN A C 1
ATOM 6332 O O . GLN A 1 812 ? 22.717 -0.711 -25.146 1.00 93.25 812 GLN A O 1
ATOM 6337 N N . ALA A 1 813 ? 23.724 -1.137 -23.188 1.00 92.62 813 ALA A N 1
ATOM 6338 C CA . ALA A 1 813 ? 25.053 -0.728 -23.645 1.00 92.62 813 ALA A CA 1
ATOM 6339 C C . ALA A 1 813 ? 25.592 -1.622 -24.782 1.00 92.62 813 ALA A C 1
ATOM 6341 O O . ALA A 1 813 ? 26.194 -1.118 -25.731 1.00 92.62 813 ALA A O 1
ATOM 6342 N N . ILE A 1 814 ? 25.360 -2.939 -24.710 1.00 93.25 814 ILE A N 1
ATOM 6343 C CA . ILE A 1 814 ? 25.741 -3.906 -25.754 1.00 93.25 814 ILE A CA 1
ATOM 6344 C C . ILE A 1 814 ? 24.952 -3.666 -27.045 1.00 93.25 814 ILE A C 1
ATOM 6346 O O . ILE A 1 814 ? 25.527 -3.732 -28.127 1.00 93.25 814 ILE A O 1
ATOM 6350 N N . GLN A 1 815 ? 23.655 -3.376 -26.946 1.00 91.81 815 GLN A N 1
ATOM 6351 C CA . GLN A 1 815 ? 22.806 -3.072 -28.098 1.00 91.81 815 GLN A CA 1
ATOM 6352 C C . GLN A 1 815 ? 23.271 -1.798 -28.796 1.00 91.81 815 GLN A C 1
ATOM 6354 O O . GLN A 1 815 ? 23.501 -1.836 -30.000 1.00 91.81 815 GLN A O 1
ATOM 6359 N N . SER A 1 816 ? 23.507 -0.715 -28.047 1.00 91.00 816 SER A N 1
ATOM 6360 C CA . SER A 1 816 ? 24.076 0.513 -28.611 1.00 91.00 816 SER A CA 1
ATOM 6361 C C . SER A 1 816 ? 25.425 0.251 -29.285 1.00 91.00 816 SER A C 1
ATOM 6363 O O . SER A 1 816 ? 25.651 0.705 -30.406 1.00 91.00 816 SER A O 1
ATOM 6365 N N . PHE A 1 817 ? 26.293 -0.554 -28.662 1.00 93.25 817 PHE A N 1
ATOM 6366 C CA . PHE A 1 817 ? 27.559 -0.952 -29.276 1.00 93.25 817 PHE A CA 1
ATOM 6367 C C . PHE A 1 817 ? 27.352 -1.699 -30.600 1.00 93.25 817 PHE A C 1
ATOM 6369 O O . PHE A 1 817 ? 28.006 -1.368 -31.587 1.00 93.25 817 PHE A O 1
ATOM 6376 N N . GLN A 1 818 ? 26.439 -2.671 -30.634 1.00 90.25 818 GLN A N 1
ATOM 6377 C CA . GLN A 1 818 ? 26.166 -3.493 -31.813 1.00 90.25 818 GLN A CA 1
ATOM 6378 C C . GLN A 1 818 ? 25.533 -2.690 -32.956 1.00 90.25 818 GLN A C 1
ATOM 6380 O O . GLN A 1 818 ? 25.892 -2.901 -34.110 1.00 90.25 818 GLN A O 1
ATOM 6385 N N . GLU A 1 819 ? 24.643 -1.740 -32.656 1.00 89.25 819 GLU A N 1
ATOM 6386 C CA . GLU A 1 819 ? 24.056 -0.830 -33.653 1.00 89.25 819 GLU A CA 1
ATOM 6387 C C . GLU A 1 819 ? 25.131 -0.017 -34.389 1.00 89.25 819 GLU A C 1
ATOM 6389 O O . GLU A 1 819 ? 25.023 0.216 -35.591 1.00 89.25 819 GLU A O 1
ATOM 6394 N N . ASN A 1 820 ? 26.196 0.368 -33.682 1.00 87.44 820 ASN A N 1
ATOM 6395 C CA . ASN A 1 820 ? 27.310 1.129 -34.247 1.00 87.44 820 ASN A CA 1
ATOM 6396 C C . ASN A 1 820 ? 28.441 0.247 -34.814 1.00 87.44 820 ASN A C 1
ATOM 6398 O O . ASN A 1 820 ? 29.357 0.775 -35.444 1.00 87.44 820 ASN A O 1
ATOM 6402 N N . ASN A 1 821 ? 28.404 -1.071 -34.579 1.00 89.44 821 ASN A N 1
ATOM 6403 C CA . ASN A 1 821 ? 29.449 -2.037 -34.944 1.00 89.44 821 ASN A CA 1
ATOM 6404 C C . ASN A 1 821 ? 28.840 -3.380 -35.413 1.00 89.44 821 ASN A C 1
ATOM 6406 O O . ASN A 1 821 ? 29.073 -4.415 -34.779 1.00 89.44 821 ASN A O 1
ATOM 6410 N N . PRO A 1 822 ? 28.021 -3.387 -36.483 1.00 87.31 822 PRO A N 1
ATOM 6411 C CA . PRO A 1 822 ? 27.263 -4.569 -36.907 1.00 87.31 822 PRO A CA 1
ATOM 6412 C C . PRO A 1 822 ? 28.141 -5.708 -37.450 1.00 87.31 822 PRO A C 1
ATOM 6414 O O . PRO A 1 822 ? 27.707 -6.855 -37.481 1.00 87.31 822 PRO A O 1
ATOM 6417 N N . ASP A 1 823 ? 29.376 -5.408 -37.849 1.00 87.06 823 ASP A N 1
ATOM 6418 C CA . ASP A 1 823 ? 30.390 -6.355 -38.320 1.00 87.06 823 ASP A CA 1
ATOM 6419 C C . ASP A 1 823 ? 31.076 -7.132 -37.180 1.00 87.06 823 ASP A C 1
ATOM 6421 O O . ASP A 1 823 ? 31.911 -8.001 -37.438 1.00 87.06 823 ASP A O 1
ATOM 6425 N N . LYS A 1 824 ? 30.746 -6.833 -35.914 1.00 87.81 824 LYS A N 1
ATOM 6426 C CA . LYS A 1 824 ? 31.422 -7.382 -34.733 1.00 87.81 824 LYS A CA 1
ATOM 6427 C C . LYS A 1 824 ? 30.539 -8.329 -33.924 1.00 87.81 824 LYS A C 1
ATOM 6429 O O . LYS A 1 824 ? 29.419 -7.995 -33.544 1.00 87.81 824 LYS A O 1
ATOM 6434 N N . ARG A 1 825 ? 31.099 -9.481 -33.552 1.00 91.81 825 ARG A N 1
ATOM 6435 C CA . ARG A 1 825 ? 30.536 -10.429 -32.579 1.00 91.81 825 ARG A CA 1
ATOM 6436 C C . ARG A 1 825 ? 31.420 -10.532 -31.346 1.00 91.81 825 ARG A C 1
ATOM 6438 O O . ARG A 1 825 ? 32.633 -10.393 -31.404 1.00 91.81 825 ARG A O 1
ATOM 6445 N N . VAL A 1 826 ? 30.827 -10.793 -30.195 1.00 93.94 826 VAL A N 1
ATOM 6446 C CA . VAL A 1 826 ? 31.510 -10.870 -28.907 1.00 93.94 826 VAL A CA 1
ATOM 6447 C C . VAL A 1 826 ? 31.888 -12.320 -28.630 1.00 93.94 826 VAL A C 1
ATOM 6449 O O . VAL A 1 826 ? 31.038 -13.154 -28.320 1.00 93.94 826 VAL A O 1
ATOM 6452 N N . ALA A 1 827 ? 33.179 -12.622 -28.718 1.00 93.56 827 ALA A N 1
ATOM 6453 C CA . ALA A 1 827 ? 33.726 -13.933 -28.373 1.00 93.56 827 ALA A CA 1
ATOM 6454 C C . ALA A 1 827 ? 34.115 -14.059 -26.898 1.00 93.56 827 ALA A C 1
ATOM 6456 O O . ALA A 1 827 ? 34.224 -15.168 -26.381 1.00 93.56 827 ALA A O 1
ATOM 6457 N N . LYS A 1 828 ? 34.314 -12.935 -26.202 1.00 95.62 828 LYS A N 1
ATOM 6458 C CA . LYS A 1 828 ? 34.632 -12.921 -24.772 1.00 95.62 828 LYS A CA 1
ATOM 6459 C C . LYS A 1 828 ? 34.095 -11.661 -24.102 1.00 95.62 828 LYS A C 1
ATOM 6461 O O . LYS A 1 828 ? 34.235 -10.580 -24.667 1.00 95.62 828 LYS A O 1
ATOM 6466 N N . ILE A 1 829 ? 33.552 -11.785 -22.891 1.00 96.12 829 ILE A N 1
ATOM 6467 C CA . ILE A 1 829 ? 33.176 -10.655 -22.032 1.00 96.12 829 ILE A CA 1
ATOM 6468 C C . ILE A 1 829 ? 34.120 -10.589 -20.828 1.00 96.12 829 ILE A C 1
ATOM 6470 O O . ILE A 1 829 ? 34.312 -11.570 -20.110 1.00 96.12 829 ILE A O 1
ATOM 6474 N N . GLU A 1 830 ? 34.715 -9.428 -20.582 1.00 97.06 830 GLU A N 1
ATOM 6475 C CA . GLU A 1 830 ? 35.581 -9.193 -19.429 1.00 97.06 830 GLU A CA 1
ATOM 6476 C C . GLU A 1 830 ? 35.034 -8.059 -18.553 1.00 97.06 830 GLU A C 1
ATOM 6478 O O . GLU A 1 830 ? 34.828 -6.954 -19.035 1.00 97.06 830 GLU A O 1
ATOM 6483 N N . PHE A 1 831 ? 34.798 -8.310 -17.267 1.00 97.94 831 PHE A N 1
ATOM 6484 C CA . PHE A 1 831 ? 34.217 -7.326 -16.353 1.00 97.94 831 PHE A CA 1
ATOM 6485 C C . PHE A 1 831 ? 35.271 -6.614 -15.500 1.00 97.94 831 PHE A C 1
ATOM 6487 O O . PHE A 1 831 ? 36.163 -7.257 -14.940 1.00 97.94 831 PHE A O 1
ATOM 6494 N N . ASP A 1 832 ? 35.096 -5.304 -15.323 1.00 98.38 832 ASP A N 1
ATOM 6495 C CA . ASP A 1 832 ? 35.723 -4.519 -14.257 1.00 98.38 832 ASP A CA 1
ATOM 6496 C C . ASP A 1 832 ? 34.616 -3.997 -13.330 1.00 98.38 832 ASP A C 1
ATOM 6498 O O . ASP A 1 832 ? 33.730 -3.264 -13.761 1.00 98.38 832 ASP A O 1
ATOM 6502 N N . ILE A 1 833 ? 34.622 -4.396 -12.062 1.00 98.50 833 ILE A N 1
ATOM 6503 C CA . ILE A 1 833 ? 33.508 -4.159 -11.138 1.00 98.50 833 ILE A CA 1
ATOM 6504 C C . ILE A 1 833 ? 33.955 -3.200 -10.039 1.00 98.50 833 ILE A C 1
ATOM 6506 O O . ILE A 1 833 ? 34.962 -3.433 -9.370 1.00 98.50 833 ILE A O 1
ATOM 6510 N N . PHE A 1 834 ? 33.182 -2.145 -9.812 1.00 98.50 834 PHE A N 1
ATOM 6511 C CA . PHE A 1 834 ? 33.465 -1.123 -8.812 1.00 98.50 834 PHE A CA 1
ATOM 6512 C C . PHE A 1 834 ? 32.277 -0.943 -7.880 1.00 98.50 834 PHE A C 1
ATOM 6514 O O . PHE A 1 834 ? 31.130 -0.945 -8.321 1.00 98.50 834 PHE A O 1
ATOM 6521 N N . GLY A 1 835 ? 32.543 -0.747 -6.593 1.00 97.56 835 GLY A N 1
ATOM 6522 C CA . GLY A 1 835 ? 31.496 -0.447 -5.629 1.00 97.56 835 GLY A CA 1
ATOM 6523 C C . GLY A 1 835 ? 31.995 0.354 -4.439 1.00 97.56 835 GLY A C 1
ATOM 6524 O O . GLY A 1 835 ? 33.162 0.254 -4.062 1.00 97.56 835 GLY A O 1
ATOM 6525 N N . PHE A 1 836 ? 31.103 1.144 -3.842 1.00 96.94 836 PHE A N 1
ATOM 6526 C CA . PHE A 1 836 ? 31.336 1.829 -2.568 1.00 96.94 836 PHE A CA 1
ATOM 6527 C C . PHE A 1 836 ? 30.226 1.498 -1.564 1.00 96.94 836 PHE A C 1
ATOM 6529 O O . PHE A 1 836 ? 29.055 1.441 -1.930 1.00 96.94 836 PHE A O 1
ATOM 6536 N N . SER A 1 837 ? 30.553 1.306 -0.281 1.00 94.88 837 SER A N 1
ATOM 6537 C CA . SER A 1 837 ? 29.560 1.059 0.779 1.00 94.88 837 SER A CA 1
ATOM 6538 C C . SER A 1 837 ? 28.696 -0.186 0.518 1.00 94.88 837 SER A C 1
ATOM 6540 O O . SER A 1 837 ? 29.237 -1.262 0.255 1.00 94.88 837 SER A O 1
ATOM 6542 N N . ARG A 1 838 ? 27.362 -0.071 0.566 1.00 94.62 838 ARG A N 1
ATOM 6543 C CA . ARG A 1 838 ? 26.434 -1.121 0.112 1.00 94.62 838 ARG A CA 1
ATOM 6544 C C . ARG A 1 838 ? 26.541 -1.404 -1.388 1.00 94.62 838 ARG A C 1
ATOM 6546 O O . ARG A 1 838 ? 26.277 -2.528 -1.801 1.00 94.62 838 ARG A O 1
ATOM 6553 N N . GLY A 1 839 ? 27.003 -0.444 -2.188 1.00 96.38 839 GLY A N 1
ATOM 6554 C CA . GLY A 1 839 ? 27.405 -0.672 -3.575 1.00 96.38 839 GLY A CA 1
ATOM 6555 C C . GLY A 1 839 ? 28.584 -1.643 -3.682 1.00 96.38 839 GLY A C 1
ATOM 6556 O O . GLY A 1 839 ? 28.602 -2.477 -4.575 1.00 96.38 839 GLY A O 1
ATOM 6557 N N . SER A 1 840 ? 29.517 -1.660 -2.720 1.00 96.75 840 SER A N 1
ATOM 6558 C CA . SER A 1 840 ? 30.556 -2.705 -2.644 1.00 96.75 840 SER A CA 1
ATOM 6559 C C . SER A 1 840 ? 29.971 -4.083 -2.332 1.00 96.75 840 SER A C 1
ATOM 6561 O O . SER A 1 840 ? 30.474 -5.087 -2.828 1.00 96.75 840 SER A O 1
ATOM 6563 N N . ALA A 1 841 ? 28.906 -4.155 -1.526 1.00 95.81 841 ALA A N 1
ATOM 6564 C CA . ALA A 1 841 ? 28.186 -5.407 -1.295 1.00 95.81 841 ALA A CA 1
ATOM 6565 C C . ALA A 1 841 ? 27.474 -5.881 -2.575 1.00 95.81 841 ALA A C 1
ATOM 6567 O O . ALA A 1 841 ? 27.566 -7.060 -2.908 1.00 95.81 841 ALA A O 1
ATOM 6568 N N . ALA A 1 842 ? 26.859 -4.964 -3.333 1.00 97.31 842 ALA A N 1
ATOM 6569 C CA . ALA A 1 842 ? 26.287 -5.255 -4.650 1.00 97.31 842 ALA A CA 1
ATOM 6570 C C . ALA A 1 842 ? 27.363 -5.699 -5.653 1.00 97.31 842 ALA A C 1
ATOM 6572 O O . ALA A 1 842 ? 27.170 -6.688 -6.343 1.00 97.31 842 ALA A O 1
ATOM 6573 N N . ALA A 1 843 ? 28.525 -5.043 -5.681 1.00 97.56 843 ALA A N 1
ATOM 6574 C CA . ALA A 1 843 ? 29.661 -5.417 -6.522 1.00 97.56 843 ALA A CA 1
ATOM 6575 C C . ALA A 1 843 ? 30.167 -6.837 -6.219 1.00 97.56 843 ALA A C 1
ATOM 6577 O O . ALA A 1 843 ? 30.431 -7.610 -7.138 1.00 97.56 843 ALA A O 1
ATOM 6578 N N . ARG A 1 844 ? 30.270 -7.201 -4.933 1.00 97.00 844 ARG A N 1
ATOM 6579 C CA . ARG A 1 844 ? 30.641 -8.560 -4.503 1.00 97.00 844 ARG A CA 1
ATOM 6580 C C . ARG A 1 844 ? 29.594 -9.593 -4.926 1.00 97.00 844 ARG A C 1
ATOM 6582 O O . ARG A 1 844 ? 29.950 -10.636 -5.464 1.00 97.00 844 ARG A O 1
ATOM 6589 N N . ASP A 1 845 ? 28.316 -9.287 -4.725 1.00 96.50 845 ASP A N 1
ATOM 6590 C CA . ASP A 1 845 ? 27.205 -10.164 -5.107 1.00 96.50 845 ASP A CA 1
ATOM 6591 C C . ASP A 1 845 ? 27.086 -10.318 -6.628 1.00 96.50 845 ASP A C 1
ATOM 6593 O O . ASP A 1 845 ? 26.964 -11.434 -7.123 1.00 96.50 845 ASP A O 1
ATOM 6597 N N . PHE A 1 846 ? 27.258 -9.236 -7.387 1.00 97.31 846 PHE A N 1
ATOM 6598 C CA . PHE A 1 846 ? 27.315 -9.259 -8.846 1.00 97.31 846 PHE A CA 1
ATOM 6599 C C . PHE A 1 846 ? 28.510 -10.062 -9.369 1.00 97.31 846 PHE A C 1
ATOM 6601 O O . PHE A 1 846 ? 28.340 -10.864 -10.284 1.00 97.31 846 PHE A O 1
ATOM 6608 N N . ALA A 1 847 ? 29.700 -9.925 -8.772 1.00 96.56 847 ALA A N 1
ATOM 6609 C CA . ALA A 1 847 ? 30.851 -10.756 -9.128 1.00 96.56 847 ALA A CA 1
ATOM 6610 C C . ALA A 1 847 ? 30.536 -12.251 -8.945 1.00 96.56 847 ALA A C 1
ATOM 6612 O O . ALA A 1 847 ? 30.805 -13.058 -9.835 1.00 96.56 847 ALA A O 1
ATOM 6613 N N . ASN A 1 848 ? 29.890 -12.613 -7.834 1.00 95.50 848 ASN A N 1
ATOM 6614 C CA . ASN A 1 848 ? 29.419 -13.976 -7.606 1.00 95.50 848 ASN A CA 1
ATOM 6615 C C . ASN A 1 848 ? 28.339 -14.409 -8.607 1.00 95.50 848 ASN A C 1
ATOM 6617 O O . ASN A 1 848 ? 28.353 -15.561 -9.031 1.00 95.50 848 ASN A O 1
ATOM 6621 N N . GLU A 1 849 ? 27.422 -13.524 -9.012 1.00 94.88 849 GLU A N 1
ATOM 6622 C CA . GLU A 1 849 ? 26.451 -13.823 -10.072 1.00 94.88 849 GLU A CA 1
ATOM 6623 C C . GLU A 1 849 ? 27.139 -14.100 -11.410 1.00 94.88 849 GLU A C 1
ATOM 6625 O O . GLU A 1 849 ? 26.818 -15.099 -12.047 1.00 94.88 849 GLU A O 1
ATOM 6630 N N . VAL A 1 850 ? 28.107 -13.277 -11.820 1.00 93.31 850 VAL A N 1
ATOM 6631 C CA . VAL A 1 850 ? 28.878 -13.462 -13.063 1.00 93.31 850 VAL A CA 1
ATOM 6632 C C . VAL A 1 850 ? 29.594 -14.817 -13.069 1.00 93.31 850 VAL A C 1
ATOM 6634 O O . VAL A 1 850 ? 29.553 -15.543 -14.064 1.00 93.31 850 VAL A O 1
ATOM 6637 N N . LEU A 1 851 ? 30.191 -15.208 -11.940 1.00 92.88 851 LEU A N 1
ATOM 6638 C CA . LEU A 1 851 ? 30.930 -16.469 -11.806 1.00 92.88 851 LEU A CA 1
ATOM 6639 C C . LEU A 1 851 ? 30.040 -17.724 -11.826 1.00 92.88 851 LEU A C 1
ATOM 6641 O O . LEU A 1 851 ? 30.557 -18.828 -11.992 1.00 92.88 851 LEU A O 1
ATOM 6645 N N . LYS A 1 852 ? 28.707 -17.591 -11.750 1.00 93.56 852 LYS A N 1
ATOM 6646 C CA . LYS A 1 852 ? 27.776 -18.711 -12.001 1.00 93.56 852 LYS A CA 1
ATOM 6647 C C . LYS A 1 852 ? 27.717 -19.126 -13.477 1.00 93.56 852 LYS A C 1
ATOM 6649 O O . LYS A 1 852 ? 27.050 -20.110 -13.800 1.00 93.56 852 LYS A O 1
ATOM 6654 N N . GLY A 1 853 ? 28.368 -18.386 -14.377 1.00 90.62 853 GLY A N 1
ATOM 6655 C CA . GLY A 1 853 ? 28.443 -18.711 -15.799 1.00 90.62 853 GLY A CA 1
ATOM 6656 C C . GLY A 1 853 ? 27.064 -18.760 -16.450 1.00 90.62 853 GLY A C 1
ATOM 6657 O O . GLY A 1 853 ? 26.285 -17.812 -16.340 1.00 90.62 853 GLY A O 1
ATOM 6658 N N . ASN A 1 854 ? 26.724 -19.884 -17.084 1.00 91.19 854 ASN A N 1
ATOM 6659 C CA . ASN A 1 854 ? 25.440 -20.083 -17.765 1.00 91.19 854 ASN A CA 1
ATOM 6660 C C . ASN A 1 854 ? 24.200 -20.033 -16.843 1.00 91.19 854 ASN A C 1
ATOM 6662 O O . ASN A 1 854 ? 23.079 -19.922 -17.337 1.00 91.19 854 ASN A O 1
ATOM 6666 N N . GLN A 1 855 ? 24.374 -20.103 -15.519 1.00 91.56 855 GLN A N 1
ATOM 6667 C CA . GLN A 1 855 ? 23.289 -19.949 -14.541 1.00 91.56 855 GLN A CA 1
ATOM 6668 C C . GLN A 1 855 ? 23.123 -18.506 -14.042 1.00 91.56 855 GLN A C 1
ATOM 6670 O O . GLN A 1 855 ? 22.176 -18.228 -13.299 1.00 91.56 855 GLN A O 1
ATOM 6675 N N . SER A 1 856 ? 24.029 -17.603 -14.428 1.00 92.06 856 SER A N 1
ATOM 6676 C CA . SER A 1 856 ? 23.999 -16.199 -14.021 1.00 92.06 856 SER A CA 1
ATOM 6677 C C . SER A 1 856 ? 22.744 -15.483 -14.524 1.00 92.06 856 SER A C 1
ATOM 6679 O O . SER A 1 856 ? 22.134 -15.855 -15.530 1.00 92.06 856 SER A O 1
ATOM 6681 N N . ILE A 1 857 ? 22.360 -14.412 -13.830 1.00 91.75 857 ILE A N 1
ATOM 6682 C CA . ILE A 1 857 ? 21.269 -13.529 -14.269 1.00 91.75 857 ILE A CA 1
ATOM 6683 C C . ILE A 1 857 ? 21.554 -12.888 -15.638 1.00 91.75 857 ILE A C 1
ATOM 6685 O O . ILE A 1 857 ? 20.630 -12.682 -16.419 1.00 91.75 857 ILE A O 1
ATOM 6689 N N . LEU A 1 858 ? 22.831 -12.656 -15.962 1.00 91.25 858 LEU A N 1
ATOM 6690 C CA . LEU A 1 858 ? 23.260 -12.123 -17.252 1.00 91.25 858 LEU A CA 1
ATOM 6691 C C . LEU A 1 858 ? 23.138 -13.153 -18.374 1.00 91.25 858 LEU A C 1
ATOM 6693 O O . LEU A 1 858 ? 22.617 -12.817 -19.429 1.00 91.25 858 LEU A O 1
ATOM 6697 N N . ALA A 1 859 ? 23.521 -14.409 -18.138 1.00 90.56 859 ALA A N 1
ATOM 6698 C CA . ALA A 1 859 ? 23.363 -15.479 -19.124 1.00 90.56 859 ALA A CA 1
ATOM 6699 C C . ALA A 1 859 ? 21.896 -15.767 -19.464 1.00 90.56 859 ALA A C 1
ATOM 6701 O O . ALA A 1 859 ? 21.585 -16.187 -20.574 1.00 90.56 859 ALA A O 1
ATOM 6702 N N . LYS A 1 860 ? 20.974 -15.527 -18.523 1.00 91.38 860 LYS A N 1
ATOM 6703 C CA . LYS A 1 860 ? 19.529 -15.609 -18.788 1.00 91.38 860 LYS A CA 1
ATOM 6704 C C . LYS A 1 860 ? 19.039 -14.465 -19.673 1.00 91.38 860 LYS A C 1
ATOM 6706 O O . LYS A 1 860 ? 18.157 -14.684 -20.495 1.00 91.38 860 LYS A O 1
ATOM 6711 N N . ALA A 1 861 ? 19.591 -13.269 -19.484 1.00 90.06 861 ALA A N 1
ATOM 6712 C CA . ALA A 1 861 ? 19.210 -12.074 -20.229 1.00 90.06 861 ALA A CA 1
ATOM 6713 C C . AL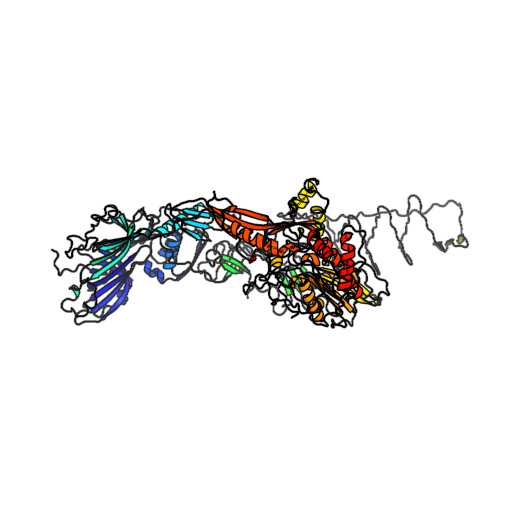A A 1 861 ? 19.873 -12.012 -21.621 1.00 90.06 861 ALA A C 1
ATOM 6715 O O . ALA A 1 861 ? 19.257 -11.547 -22.574 1.00 90.06 861 ALA A O 1
ATOM 6716 N N . LEU A 1 862 ? 21.100 -12.526 -21.750 1.00 90.88 862 LEU A N 1
ATOM 6717 C CA . LEU A 1 862 ? 21.857 -12.649 -22.994 1.00 90.88 862 LEU A CA 1
ATOM 6718 C C . LEU A 1 862 ? 22.212 -14.131 -23.241 1.00 90.88 862 LEU A C 1
ATOM 6720 O O . LEU A 1 862 ? 23.342 -14.550 -22.974 1.00 90.88 862 LEU A O 1
ATOM 6724 N N . PRO A 1 863 ? 21.244 -14.953 -23.689 1.00 89.75 863 PRO A N 1
ATOM 6725 C CA . PRO A 1 863 ? 21.428 -16.395 -23.825 1.00 89.75 863 PRO A CA 1
ATOM 6726 C C . PRO A 1 863 ? 22.464 -16.764 -24.891 1.00 89.75 863 PRO A C 1
ATOM 6728 O O . PRO A 1 863 ? 22.755 -15.996 -25.808 1.00 89.75 863 PRO A O 1
ATOM 6731 N N . MET A 1 864 ? 23.005 -17.981 -24.780 1.00 86.81 864 MET A N 1
ATOM 6732 C CA . MET A 1 864 ? 23.886 -18.564 -25.801 1.00 86.81 864 MET A CA 1
ATOM 6733 C C . MET A 1 864 ? 23.208 -18.521 -27.178 1.00 86.81 864 MET A C 1
ATOM 6735 O O . MET A 1 864 ? 22.014 -18.807 -27.285 1.00 86.81 864 MET A O 1
ATOM 6739 N N . GLY A 1 865 ? 23.971 -18.181 -28.218 1.00 81.62 865 GLY A N 1
ATOM 6740 C CA . GLY A 1 865 ? 23.451 -18.011 -29.578 1.00 81.62 865 GLY A CA 1
ATOM 6741 C C . GLY A 1 865 ? 22.758 -16.669 -29.837 1.00 81.62 865 GLY A C 1
ATOM 6742 O O . GLY A 1 865 ? 22.147 -16.502 -30.889 1.00 81.62 865 GLY A O 1
ATOM 6743 N N . ALA A 1 866 ? 22.829 -15.706 -28.908 1.00 86.75 866 ALA A N 1
ATOM 6744 C CA . ALA A 1 866 ? 22.428 -14.334 -29.205 1.00 86.75 866 ALA A CA 1
ATOM 6745 C C . ALA A 1 866 ? 23.273 -13.780 -30.375 1.00 86.75 866 ALA A C 1
ATOM 6747 O O . ALA A 1 866 ? 24.487 -13.968 -30.347 1.00 86.75 866 ALA A O 1
ATOM 6748 N N . PRO A 1 867 ? 22.692 -13.048 -31.350 1.00 84.00 867 PRO A N 1
ATOM 6749 C CA . PRO A 1 867 ? 23.409 -12.598 -32.555 1.00 84.00 867 PRO A CA 1
ATOM 6750 C C . PRO A 1 867 ? 24.663 -11.755 -32.290 1.00 84.00 867 PRO A C 1
ATOM 6752 O O . PRO A 1 867 ? 25.565 -11.692 -33.115 1.00 84.00 867 PRO A O 1
ATOM 6755 N N . VAL A 1 868 ? 24.712 -11.084 -31.136 1.00 87.19 868 VAL A N 1
ATOM 6756 C CA . VAL A 1 868 ? 25.869 -10.291 -30.702 1.00 87.19 868 VAL A CA 1
ATOM 6757 C C . VAL A 1 868 ? 27.023 -11.144 -30.182 1.00 87.19 868 VAL A C 1
ATOM 6759 O O . VAL A 1 868 ? 28.121 -10.630 -30.036 1.00 87.19 868 VAL A O 1
ATOM 6762 N N . LEU A 1 869 ? 26.802 -12.420 -29.866 1.00 92.31 869 LEU A N 1
ATOM 6763 C CA . LEU A 1 869 ? 27.812 -13.342 -29.353 1.00 92.31 869 LEU A CA 1
ATOM 6764 C C . LEU A 1 869 ? 28.366 -14.209 -30.491 1.00 92.31 869 LEU A C 1
ATOM 6766 O O . LEU A 1 869 ? 27.651 -14.556 -31.425 1.00 92.31 869 LEU A O 1
ATOM 6770 N N . SER A 1 870 ? 29.638 -14.598 -30.399 1.00 90.94 870 SER A N 1
ATOM 6771 C CA . SER A 1 870 ? 30.217 -15.592 -31.315 1.00 90.94 870 SER A CA 1
ATOM 6772 C C . SER A 1 870 ? 29.549 -16.961 -31.129 1.00 90.94 870 SER A C 1
ATOM 6774 O O . SER A 1 870 ? 29.150 -17.302 -30.011 1.00 90.94 870 SER A O 1
ATOM 6776 N N . ASP A 1 871 ? 29.542 -17.795 -32.168 1.00 86.81 871 ASP A N 1
ATOM 6777 C CA . ASP A 1 871 ? 28.934 -19.137 -32.130 1.00 86.81 871 ASP A CA 1
ATOM 6778 C C . ASP A 1 871 ? 29.564 -20.064 -31.071 1.00 86.81 871 ASP A C 1
ATOM 6780 O O . ASP A 1 871 ? 28.925 -20.997 -30.585 1.00 86.81 871 ASP A O 1
ATOM 6784 N N . SER A 1 872 ? 30.817 -19.803 -30.680 1.00 86.44 872 SER A N 1
ATOM 6785 C CA . SER A 1 872 ? 31.537 -20.552 -29.642 1.00 86.44 872 SER A CA 1
ATOM 6786 C C . SER A 1 872 ? 31.273 -20.085 -28.204 1.00 86.44 872 SER A C 1
ATOM 6788 O O . SER A 1 872 ? 31.774 -20.712 -27.273 1.00 86.44 872 SER A O 1
ATOM 6790 N N . PHE A 1 873 ? 30.521 -19.001 -27.993 1.00 93.12 873 PHE A N 1
ATOM 6791 C CA . PHE A 1 873 ? 30.332 -18.408 -26.668 1.00 93.12 873 PHE A CA 1
ATOM 6792 C C . PHE A 1 873 ? 29.326 -19.207 -25.821 1.00 93.12 873 PHE A C 1
ATOM 6794 O O . PHE A 1 873 ? 28.146 -19.300 -26.168 1.00 93.12 873 PHE A O 1
ATOM 6801 N N . ALA A 1 874 ? 29.754 -19.727 -24.666 1.00 91.44 874 ALA A N 1
ATOM 6802 C CA . ALA A 1 874 ? 28.950 -20.628 -23.832 1.00 91.44 874 ALA A CA 1
ATOM 6803 C C . ALA A 1 874 ? 28.770 -20.166 -22.371 1.00 91.44 874 ALA A C 1
ATOM 6805 O O . ALA A 1 874 ? 28.329 -20.949 -21.526 1.00 91.44 874 ALA A O 1
ATOM 6806 N N . TRP A 1 875 ? 29.086 -18.904 -22.051 1.00 93.88 875 TRP A N 1
ATOM 6807 C CA . TRP A 1 875 ? 29.079 -18.382 -20.672 1.00 93.88 875 TRP A CA 1
ATOM 6808 C C . TRP A 1 875 ? 29.983 -19.172 -19.709 1.00 93.88 875 TRP A C 1
ATOM 6810 O O . TRP A 1 875 ? 29.723 -19.235 -18.506 1.00 93.88 875 TRP A O 1
ATOM 6820 N N . THR A 1 876 ? 31.055 -19.783 -20.214 1.00 92.81 876 THR A N 1
ATOM 6821 C CA . THR A 1 876 ? 32.010 -20.539 -19.400 1.00 92.81 876 THR A CA 1
ATOM 6822 C C . THR A 1 876 ? 32.865 -19.575 -18.566 1.00 92.81 876 THR A C 1
ATOM 6824 O O . THR A 1 876 ? 33.613 -18.779 -19.151 1.00 92.81 876 THR A O 1
ATOM 6827 N N . PRO A 1 877 ? 32.815 -19.630 -17.217 1.00 90.75 877 PRO A N 1
ATOM 6828 C CA . PRO A 1 877 ? 33.641 -18.772 -16.373 1.00 90.75 877 PRO A CA 1
ATOM 6829 C C . PRO A 1 877 ? 35.134 -18.925 -16.683 1.00 90.75 877 PRO A C 1
ATOM 6831 O O . PRO A 1 877 ? 35.613 -20.011 -17.012 1.00 90.75 877 PRO A O 1
ATOM 6834 N N . HIS A 1 878 ? 35.870 -17.821 -16.586 1.00 86.81 878 HIS A N 1
ATOM 6835 C CA . HIS A 1 878 ? 37.296 -17.669 -16.904 1.00 86.81 878 HIS A CA 1
ATOM 6836 C C . HIS A 1 878 ? 37.690 -17.869 -18.377 1.00 86.81 878 HIS A C 1
ATOM 6838 O O . HIS A 1 878 ? 38.827 -17.554 -18.731 1.00 86.81 878 HIS A O 1
ATOM 6844 N N . THR A 1 879 ? 36.776 -18.336 -19.233 1.00 89.25 879 THR A N 1
ATOM 6845 C CA . THR A 1 879 ? 37.025 -18.548 -20.668 1.00 89.25 879 THR A CA 1
ATOM 6846 C C . THR A 1 879 ? 36.252 -17.521 -21.487 1.00 89.25 879 THR A C 1
ATOM 6848 O O . THR A 1 879 ? 36.846 -16.559 -21.974 1.00 89.25 879 THR A O 1
ATOM 6851 N N . ASP A 1 880 ? 34.928 -17.673 -21.536 1.00 91.62 880 ASP A N 1
ATOM 6852 C CA . ASP A 1 880 ? 34.020 -16.805 -22.294 1.00 91.62 880 ASP A CA 1
ATOM 6853 C C . ASP A 1 880 ? 33.680 -15.550 -21.486 1.00 91.62 880 ASP A C 1
ATOM 6855 O O . ASP A 1 880 ? 33.485 -14.472 -22.041 1.00 91.62 880 ASP A O 1
ATOM 6859 N N . VAL A 1 881 ? 33.637 -15.684 -20.155 1.00 94.19 881 VAL A N 1
ATOM 6860 C CA . VAL A 1 881 ? 33.369 -14.584 -19.225 1.00 94.19 881 VAL A CA 1
ATOM 6861 C C . VAL A 1 881 ? 34.388 -14.574 -18.100 1.00 94.19 881 VAL A C 1
ATOM 6863 O O . VAL A 1 881 ? 34.552 -15.569 -17.398 1.00 94.19 881 VAL A O 1
ATOM 6866 N N . SER A 1 882 ? 35.067 -13.450 -17.889 1.00 95.38 882 SER A N 1
ATOM 6867 C CA . SER A 1 882 ? 36.051 -13.294 -16.811 1.00 95.38 882 SER A CA 1
ATOM 6868 C C . SER A 1 882 ? 35.918 -11.955 -16.097 1.00 95.38 882 SER A C 1
ATOM 6870 O O . SER A 1 882 ? 35.446 -10.988 -16.681 1.00 95.38 882 SER A O 1
ATOM 6872 N N . ILE A 1 883 ? 36.380 -11.873 -14.850 1.00 97.62 883 ILE A N 1
ATOM 6873 C CA . ILE A 1 883 ? 36.470 -10.610 -14.107 1.00 97.62 883 ILE A CA 1
ATOM 6874 C C . ILE A 1 883 ? 37.948 -10.218 -14.013 1.00 97.62 883 ILE A C 1
ATOM 6876 O O . ILE A 1 883 ? 38.768 -10.954 -13.455 1.00 97.62 883 ILE A O 1
ATOM 6880 N N . ASN A 1 884 ? 38.309 -9.072 -14.587 1.00 97.12 884 ASN A N 1
ATOM 6881 C CA . ASN A 1 884 ? 39.677 -8.563 -14.561 1.00 97.12 884 ASN A CA 1
ATOM 6882 C C . ASN A 1 884 ? 39.963 -7.835 -13.241 1.00 97.12 884 ASN A C 1
ATOM 6884 O O . ASN A 1 884 ? 40.914 -8.182 -12.537 1.00 97.12 884 ASN A O 1
ATOM 6888 N N . PHE A 1 885 ? 39.116 -6.879 -12.864 1.00 98.19 885 PHE A N 1
ATOM 6889 C CA . PHE A 1 885 ? 39.336 -6.056 -11.679 1.00 98.19 885 PHE A CA 1
ATOM 6890 C C . PHE A 1 885 ? 38.080 -5.952 -10.810 1.00 98.19 885 PHE A C 1
ATOM 6892 O O . PHE A 1 885 ? 36.986 -5.747 -11.325 1.00 98.19 885 PHE A O 1
ATOM 6899 N N . ILE A 1 886 ? 38.237 -6.058 -9.488 1.00 98.38 886 ILE A N 1
ATOM 6900 C CA . ILE A 1 886 ? 37.195 -5.725 -8.507 1.00 98.38 886 ILE A CA 1
ATOM 6901 C C . ILE A 1 886 ? 37.737 -4.651 -7.561 1.00 98.38 886 ILE A C 1
ATOM 6903 O O . ILE A 1 886 ? 38.626 -4.922 -6.751 1.00 98.38 886 ILE A O 1
ATOM 6907 N N . GLY A 1 887 ? 37.190 -3.440 -7.646 1.00 97.81 887 GLY A N 1
ATOM 6908 C CA . GLY A 1 887 ? 37.461 -2.329 -6.737 1.00 97.81 887 GLY A CA 1
ATOM 6909 C C . GLY A 1 887 ? 36.315 -2.137 -5.751 1.00 97.81 887 GLY A C 1
ATOM 6910 O O . GLY A 1 887 ? 35.307 -1.528 -6.092 1.00 97.81 887 GLY A O 1
ATOM 6911 N N . VAL A 1 888 ? 36.464 -2.639 -4.526 1.00 97.25 888 VAL A N 1
ATOM 6912 C CA . VAL A 1 888 ? 35.452 -2.502 -3.468 1.00 97.25 888 VAL A CA 1
ATOM 6913 C C . VAL A 1 888 ? 35.933 -1.531 -2.403 1.00 97.25 888 VAL A C 1
ATOM 6915 O O . VAL A 1 888 ? 36.979 -1.702 -1.785 1.00 97.25 888 VAL A O 1
ATOM 6918 N N . TYR A 1 889 ? 35.174 -0.474 -2.175 1.00 97.06 889 TYR A N 1
ATOM 6919 C CA . TYR A 1 889 ? 35.606 0.636 -1.342 1.00 97.06 889 TYR A CA 1
ATOM 6920 C C . TYR A 1 889 ? 34.755 0.669 -0.078 1.00 97.06 889 TYR A C 1
ATOM 6922 O O . TYR A 1 889 ? 33.539 0.835 -0.133 1.00 97.06 889 TYR A O 1
ATOM 6930 N N . ASP A 1 890 ? 35.402 0.426 1.060 1.00 95.38 890 ASP A N 1
ATOM 6931 C CA . ASP A 1 890 ? 34.820 0.380 2.399 1.00 95.38 890 ASP A CA 1
ATOM 6932 C C . ASP A 1 890 ? 33.493 -0.405 2.472 1.00 95.38 890 ASP A C 1
ATOM 6934 O O . ASP A 1 890 ? 32.421 0.159 2.694 1.00 95.38 890 ASP A O 1
ATOM 6938 N N . THR A 1 891 ? 33.563 -1.720 2.224 1.00 94.38 891 THR A N 1
ATOM 6939 C CA . THR A 1 891 ? 32.383 -2.595 2.120 1.00 94.38 891 THR A CA 1
ATOM 6940 C C . THR A 1 891 ? 31.563 -2.602 3.411 1.00 94.38 891 THR A C 1
ATOM 6942 O O . THR A 1 891 ? 31.976 -3.193 4.408 1.00 94.38 891 THR A O 1
ATOM 6945 N N . VAL A 1 892 ? 30.374 -2.002 3.354 1.00 91.19 892 VAL A N 1
ATOM 6946 C CA . VAL A 1 892 ? 29.376 -1.999 4.430 1.00 91.19 892 VAL A CA 1
ATOM 6947 C C . VAL A 1 892 ? 28.107 -2.623 3.876 1.00 91.19 892 VAL A C 1
ATOM 6949 O O . VAL A 1 892 ? 27.339 -1.945 3.201 1.00 91.19 892 VAL A O 1
ATOM 6952 N N . ALA A 1 893 ? 27.891 -3.915 4.119 1.00 87.56 893 ALA A N 1
ATOM 6953 C CA . ALA A 1 893 ? 26.670 -4.580 3.668 1.00 87.56 893 ALA A CA 1
ATOM 6954 C C . ALA A 1 893 ? 25.457 -4.132 4.502 1.00 87.56 893 ALA A C 1
ATOM 6956 O O . ALA A 1 893 ? 24.459 -3.667 3.948 1.00 87.56 893 ALA A O 1
ATOM 6957 N N . ALA A 1 894 ? 25.578 -4.194 5.835 1.00 84.81 894 ALA A N 1
ATOM 6958 C CA . ALA A 1 894 ? 24.580 -3.725 6.799 1.00 84.81 894 ALA A CA 1
ATOM 6959 C C . ALA A 1 894 ? 23.135 -4.102 6.414 1.00 84.81 894 ALA A C 1
ATOM 6961 O O . ALA A 1 894 ? 22.250 -3.241 6.389 1.00 84.81 894 ALA A O 1
ATOM 6962 N N . ILE A 1 895 ? 22.913 -5.366 6.036 1.00 89.00 895 ILE A N 1
ATOM 6963 C CA . ILE A 1 895 ? 21.600 -5.863 5.616 1.00 89.00 895 ILE A CA 1
ATOM 6964 C C . ILE A 1 895 ? 20.770 -6.159 6.860 1.00 89.00 895 ILE A C 1
ATOM 6966 O O . ILE A 1 895 ? 21.097 -7.048 7.641 1.00 89.00 895 ILE A O 1
ATOM 6970 N N . ALA A 1 896 ? 19.687 -5.412 7.051 1.00 85.50 896 ALA A N 1
ATOM 6971 C CA . ALA A 1 896 ? 18.783 -5.644 8.165 1.00 85.50 896 ALA A CA 1
ATOM 6972 C C . ALA A 1 896 ? 17.967 -6.929 7.954 1.00 85.50 896 ALA A C 1
ATOM 6974 O O . ALA A 1 896 ? 17.594 -7.284 6.833 1.00 85.50 896 ALA A O 1
ATOM 6975 N N . ASN A 1 897 ? 17.596 -7.576 9.056 1.00 83.62 897 ASN A N 1
ATOM 6976 C CA . ASN A 1 897 ? 16.641 -8.674 9.075 1.00 83.62 897 ASN A CA 1
ATOM 6977 C C . ASN A 1 897 ? 15.496 -8.370 10.061 1.00 83.62 897 ASN A C 1
ATOM 6979 O O . ASN A 1 897 ? 15.501 -8.845 11.206 1.00 83.62 897 ASN A O 1
ATOM 6983 N N . PRO A 1 898 ? 14.476 -7.606 9.620 1.00 77.88 898 PRO A N 1
ATOM 6984 C CA . PRO A 1 898 ? 13.346 -7.234 10.468 1.00 77.88 898 PRO A CA 1
ATOM 6985 C C . PRO A 1 898 ? 12.595 -8.435 11.059 1.00 77.88 898 PRO A C 1
ATOM 6987 O O . PRO A 1 898 ? 12.051 -8.330 12.157 1.00 77.88 898 PRO A O 1
ATOM 6990 N N . LEU A 1 899 ? 12.601 -9.589 10.375 1.00 73.62 899 LEU A N 1
ATOM 6991 C CA . LEU A 1 899 ? 11.902 -10.809 10.805 1.00 73.62 899 LEU A CA 1
ATOM 6992 C C . LEU A 1 899 ? 12.468 -11.409 12.098 1.00 73.62 899 LEU A C 1
ATOM 6994 O O . LEU A 1 899 ? 11.750 -12.109 12.807 1.00 73.62 899 LEU A O 1
ATOM 6998 N N . VAL A 1 900 ? 13.730 -11.121 12.427 1.00 77.00 900 VAL A N 1
ATOM 6999 C CA . VAL A 1 900 ? 14.367 -11.537 13.691 1.00 77.00 900 VAL A CA 1
ATOM 7000 C C . VAL A 1 900 ? 14.671 -10.350 14.610 1.00 77.00 900 VAL A C 1
ATOM 7002 O O . VAL A 1 900 ? 15.386 -10.494 15.597 1.00 77.00 900 VAL A O 1
ATOM 7005 N N . GLY A 1 901 ? 14.122 -9.170 14.302 1.00 73.31 901 GLY A N 1
ATOM 7006 C CA . GLY A 1 901 ? 14.299 -7.955 15.095 1.00 73.31 901 GLY A CA 1
ATOM 7007 C C . GLY A 1 901 ? 15.644 -7.245 14.911 1.00 73.31 901 GLY A C 1
ATOM 7008 O O . GLY A 1 901 ? 15.935 -6.326 15.678 1.00 73.31 901 GLY A O 1
ATOM 7009 N N . ASP A 1 902 ? 16.449 -7.620 13.911 1.00 79.19 902 ASP A N 1
ATOM 7010 C CA . ASP A 1 902 ? 17.653 -6.871 13.549 1.00 79.19 902 ASP A CA 1
ATOM 7011 C C . ASP A 1 902 ? 17.322 -5.781 12.528 1.00 79.19 902 ASP A C 1
ATOM 7013 O O . ASP A 1 902 ? 17.056 -6.045 11.358 1.00 79.19 902 ASP A O 1
ATOM 7017 N N . TRP A 1 903 ? 17.370 -4.534 12.981 1.00 76.56 903 TRP A N 1
ATOM 7018 C CA . TRP A 1 903 ? 17.091 -3.360 12.156 1.00 76.56 903 TRP A CA 1
ATOM 7019 C C . TRP A 1 903 ? 18.345 -2.623 11.685 1.00 76.56 903 TRP A C 1
ATOM 7021 O O . TRP A 1 903 ? 18.234 -1.656 10.938 1.00 76.56 903 TRP A O 1
ATOM 7031 N N . THR A 1 904 ? 19.521 -3.034 12.159 1.00 71.44 904 THR A N 1
ATOM 7032 C CA . THR A 1 904 ? 20.783 -2.315 11.920 1.00 71.44 904 THR A CA 1
ATOM 7033 C C . THR A 1 904 ? 21.703 -3.038 10.953 1.00 71.44 904 THR A C 1
ATOM 7035 O O . THR A 1 904 ? 22.536 -2.387 10.331 1.00 71.44 904 THR A O 1
ATOM 7038 N N . GLY A 1 905 ? 21.581 -4.365 10.841 1.00 78.00 905 GLY A N 1
ATOM 7039 C CA . GLY A 1 905 ? 22.475 -5.170 10.015 1.00 78.00 905 GLY A CA 1
ATOM 7040 C C . GLY A 1 905 ? 23.930 -5.147 10.495 1.00 78.00 905 GLY A C 1
ATOM 7041 O O . GLY A 1 905 ? 24.821 -5.472 9.720 1.00 78.00 905 GLY A O 1
ATOM 7042 N N . ASN A 1 906 ? 24.206 -4.752 11.750 1.00 86.06 906 ASN A N 1
ATOM 7043 C CA . ASN A 1 906 ? 25.561 -4.748 12.328 1.00 86.06 906 ASN A CA 1
ATOM 7044 C C . ASN A 1 906 ? 26.022 -6.165 12.735 1.00 86.06 906 ASN A C 1
ATOM 7046 O O . ASN A 1 906 ? 26.484 -6.405 13.851 1.00 86.06 906 ASN A O 1
ATOM 7050 N N . ASN A 1 907 ? 25.798 -7.143 11.867 1.00 84.94 907 ASN A N 1
ATOM 7051 C CA . ASN A 1 907 ? 26.246 -8.514 12.043 1.00 84.94 907 ASN A CA 1
ATOM 7052 C C . ASN A 1 907 ? 26.721 -9.084 10.699 1.00 84.94 907 ASN A C 1
ATOM 7054 O O . ASN A 1 907 ? 26.572 -8.470 9.645 1.00 84.94 907 ASN A O 1
ATOM 7058 N N . ALA A 1 908 ? 27.312 -10.278 10.739 1.00 83.62 908 ALA A N 1
ATOM 7059 C CA . ALA A 1 908 ? 27.837 -10.937 9.545 1.00 83.62 908 ALA A CA 1
ATOM 7060 C C . ALA A 1 908 ? 26.744 -11.575 8.660 1.00 83.62 908 ALA A C 1
ATOM 7062 O O . ALA A 1 908 ? 27.051 -12.086 7.586 1.00 83.62 908 ALA A O 1
ATOM 7063 N N . TYR A 1 909 ? 25.481 -11.587 9.096 1.00 85.38 909 TYR A N 1
ATOM 7064 C CA . TYR A 1 909 ? 24.400 -12.263 8.391 1.00 85.38 909 TYR A CA 1
ATOM 7065 C C . TYR A 1 909 ? 23.769 -11.341 7.343 1.00 85.38 909 TYR A C 1
ATOM 7067 O O . TYR A 1 909 ? 23.077 -10.383 7.670 1.00 85.38 909 TYR A O 1
ATOM 7075 N N . ASN A 1 910 ? 23.975 -11.666 6.066 1.00 87.81 910 ASN A N 1
ATOM 7076 C CA . ASN A 1 910 ? 23.511 -10.864 4.934 1.00 87.81 910 ASN A CA 1
ATOM 7077 C C . ASN A 1 910 ? 22.466 -11.641 4.114 1.00 87.81 910 ASN A C 1
ATOM 7079 O O . ASN A 1 910 ? 22.806 -12.255 3.101 1.00 87.81 910 ASN A O 1
ATOM 7083 N N . PRO A 1 911 ? 21.195 -11.690 4.553 1.00 84.12 911 PRO A N 1
ATOM 7084 C CA . PRO A 1 911 ? 20.182 -12.517 3.910 1.00 84.12 911 PRO A CA 1
ATOM 7085 C C . PRO A 1 911 ? 19.955 -12.103 2.454 1.00 84.12 911 PRO A C 1
ATOM 7087 O O . PRO A 1 911 ? 19.731 -10.933 2.150 1.00 84.12 911 PRO A O 1
ATOM 7090 N N . GLY A 1 912 ? 19.961 -13.088 1.556 1.00 86.06 912 GLY A N 1
ATOM 7091 C CA . GLY A 1 912 ? 19.627 -12.891 0.147 1.00 86.06 912 GLY A CA 1
ATOM 7092 C C . GLY A 1 912 ? 20.751 -12.328 -0.725 1.00 86.06 912 GLY A C 1
ATOM 7093 O O . GLY A 1 912 ? 20.526 -12.175 -1.922 1.00 86.06 912 GLY A O 1
ATOM 7094 N N . ILE A 1 913 ? 21.952 -12.067 -0.195 1.00 91.62 913 ILE A N 1
ATOM 7095 C CA . ILE A 1 913 ? 23.131 -11.654 -0.979 1.00 91.62 913 ILE A CA 1
ATOM 7096 C C . ILE A 1 913 ? 24.365 -12.494 -0.631 1.00 91.62 913 ILE A C 1
ATOM 7098 O O . ILE A 1 913 ? 24.521 -12.925 0.508 1.00 91.62 913 ILE A O 1
ATOM 7102 N N . ASN A 1 914 ? 25.239 -12.731 -1.609 1.00 92.94 914 ASN A N 1
ATOM 7103 C CA . ASN A 1 914 ? 26.516 -13.413 -1.426 1.00 92.94 914 ASN A CA 1
ATOM 7104 C C . ASN A 1 914 ? 27.666 -12.418 -1.604 1.00 92.94 914 ASN A C 1
ATOM 7106 O O . ASN A 1 914 ? 28.027 -12.057 -2.719 1.00 92.94 914 ASN A O 1
ATOM 7110 N N . ILE A 1 915 ? 28.267 -11.997 -0.497 1.00 93.19 915 ILE A N 1
ATOM 7111 C CA . ILE A 1 915 ? 29.338 -10.992 -0.501 1.00 93.19 915 ILE A CA 1
ATOM 7112 C C . ILE A 1 915 ? 30.738 -11.589 -0.307 1.00 93.19 915 ILE A C 1
ATOM 7114 O O . ILE A 1 915 ? 31.717 -10.838 -0.230 1.00 93.19 915 ILE A O 1
ATOM 7118 N N . HIS A 1 916 ? 30.843 -12.916 -0.229 1.00 94.31 916 HIS A N 1
ATOM 7119 C CA . HIS A 1 916 ? 32.117 -13.617 -0.151 1.00 94.31 916 HIS A CA 1
ATOM 7120 C C . HIS A 1 916 ? 32.844 -13.525 -1.494 1.00 94.31 916 HIS A C 1
ATOM 7122 O O . HIS A 1 916 ? 32.288 -13.900 -2.522 1.00 94.31 916 HIS A O 1
ATOM 7128 N N . LEU A 1 917 ? 34.091 -13.054 -1.503 1.00 94.00 917 LEU A N 1
ATOM 7129 C CA . LEU A 1 917 ? 34.938 -13.105 -2.699 1.00 94.00 917 LEU A CA 1
ATOM 7130 C C . LEU A 1 917 ? 35.986 -14.204 -2.563 1.00 94.00 917 LEU A C 1
ATOM 7132 O O . LEU A 1 917 ? 36.863 -14.117 -1.701 1.00 94.00 917 LEU A O 1
ATOM 7136 N N . ALA A 1 918 ? 35.924 -15.204 -3.442 1.00 90.38 918 ALA A N 1
ATOM 7137 C CA . ALA A 1 918 ? 36.957 -16.226 -3.534 1.00 90.38 918 ALA A CA 1
ATOM 7138 C C . ALA A 1 918 ? 38.302 -15.616 -4.002 1.00 90.38 918 ALA A C 1
ATOM 7140 O O . ALA A 1 918 ? 38.301 -14.618 -4.729 1.00 90.38 918 ALA A O 1
ATOM 7141 N N . PRO A 1 919 ? 39.462 -16.194 -3.630 1.00 84.94 919 PRO A N 1
ATOM 7142 C CA . PRO A 1 919 ? 40.777 -15.671 -4.025 1.00 84.94 919 PRO A CA 1
ATOM 7143 C C . PRO A 1 919 ? 40.996 -15.552 -5.541 1.00 84.94 919 PRO A C 1
ATOM 7145 O O . PRO A 1 919 ? 41.806 -14.740 -5.978 1.00 84.94 919 PRO A O 1
ATOM 7148 N N . ASP A 1 920 ? 40.292 -16.362 -6.328 1.00 88.19 920 ASP A N 1
ATOM 7149 C CA . ASP A 1 920 ? 40.323 -16.427 -7.790 1.00 88.19 920 ASP A CA 1
ATOM 7150 C C . ASP A 1 920 ? 39.108 -15.758 -8.460 1.00 88.19 920 ASP A C 1
ATOM 7152 O O . ASP A 1 920 ? 38.957 -15.841 -9.679 1.00 88.19 920 ASP A O 1
ATOM 7156 N N . ALA A 1 921 ? 38.269 -15.045 -7.695 1.00 91.19 921 ALA A N 1
ATOM 7157 C CA . ALA A 1 921 ? 37.070 -14.383 -8.212 1.00 91.19 921 ALA A CA 1
ATOM 7158 C C . ALA A 1 921 ? 37.374 -13.340 -9.304 1.00 91.19 921 ALA A C 1
ATOM 7160 O O . ALA A 1 921 ? 36.557 -13.116 -10.194 1.00 91.19 921 ALA A O 1
ATOM 7161 N N . ALA A 1 922 ? 38.549 -12.709 -9.255 1.00 95.81 922 ALA A N 1
ATOM 7162 C CA . ALA A 1 922 ? 39.044 -11.809 -10.288 1.00 95.81 922 ALA A CA 1
ATOM 7163 C C . ALA A 1 922 ? 40.568 -11.873 -10.379 1.00 95.81 922 ALA A C 1
ATOM 7165 O O . ALA A 1 922 ? 41.242 -12.286 -9.433 1.00 95.81 922 ALA A O 1
ATOM 7166 N N . LYS A 1 923 ? 41.134 -11.386 -11.488 1.00 95.19 923 LYS A N 1
ATOM 7167 C CA . LYS A 1 923 ? 42.596 -11.270 -11.634 1.00 95.19 923 LYS A CA 1
ATOM 7168 C C . LYS A 1 923 ? 43.201 -10.341 -10.576 1.00 95.19 923 LYS A C 1
ATOM 7170 O O . LYS A 1 923 ? 44.298 -10.607 -10.081 1.00 95.19 923 LYS A O 1
ATOM 7175 N N . LYS A 1 924 ? 42.493 -9.269 -10.206 1.00 95.94 924 LYS A N 1
ATOM 7176 C CA . LYS A 1 924 ? 42.870 -8.396 -9.093 1.00 95.94 924 LYS A CA 1
ATOM 7177 C C . LYS A 1 924 ? 41.651 -7.919 -8.308 1.00 95.94 924 LYS A C 1
ATOM 7179 O O . LYS A 1 924 ? 40.737 -7.331 -8.872 1.00 95.94 924 LYS A O 1
ATOM 7184 N N . VAL A 1 925 ? 41.698 -8.091 -6.987 1.00 96.50 925 VAL A N 1
ATOM 7185 C CA . VAL A 1 925 ? 40.762 -7.470 -6.040 1.00 96.50 925 VAL A CA 1
ATOM 7186 C C . VAL A 1 925 ? 41.505 -6.404 -5.235 1.00 96.50 925 VAL A C 1
ATOM 7188 O O . VAL A 1 925 ? 42.624 -6.636 -4.764 1.00 96.50 925 VAL A O 1
ATOM 7191 N N . VAL A 1 926 ? 40.900 -5.228 -5.097 1.00 96.50 926 VAL A N 1
ATOM 7192 C CA . VAL A 1 926 ? 41.396 -4.105 -4.297 1.00 96.50 926 VAL A CA 1
ATOM 7193 C C . VAL A 1 926 ? 40.307 -3.688 -3.324 1.00 96.50 926 VAL A C 1
ATOM 7195 O O . VAL A 1 926 ? 39.203 -3.348 -3.746 1.00 96.50 926 VAL A O 1
ATOM 7198 N N . GLN A 1 927 ? 40.647 -3.665 -2.032 1.00 96.25 927 GLN A N 1
ATOM 7199 C CA . GLN A 1 927 ? 39.799 -3.079 -1.004 1.00 96.25 927 GLN A CA 1
ATOM 7200 C C . GLN A 1 927 ? 40.494 -1.912 -0.309 1.00 96.25 927 GLN A C 1
ATOM 7202 O O . GLN A 1 927 ? 41.561 -2.079 0.278 1.00 96.25 927 GLN A O 1
ATOM 7207 N N . LEU A 1 928 ? 39.870 -0.733 -0.357 1.00 97.75 928 LEU A N 1
ATOM 7208 C CA . LEU A 1 928 ? 40.277 0.415 0.454 1.00 97.75 928 LEU A CA 1
ATOM 7209 C C . LEU A 1 928 ? 39.386 0.489 1.698 1.00 97.75 928 LEU A C 1
ATOM 7211 O O . LEU A 1 928 ? 38.169 0.354 1.580 1.00 97.75 928 LEU A O 1
ATOM 7215 N N . VAL A 1 929 ? 39.976 0.716 2.872 1.00 96.81 929 VAL A N 1
ATOM 7216 C CA . VAL A 1 929 ? 39.265 0.721 4.162 1.00 96.81 929 VAL A CA 1
ATOM 7217 C C . VAL A 1 929 ? 39.509 2.021 4.918 1.00 96.81 929 VAL A C 1
ATOM 7219 O O . VAL A 1 929 ? 40.650 2.464 5.063 1.00 96.81 929 VAL A O 1
ATOM 7222 N N . ALA A 1 930 ? 38.439 2.605 5.451 1.00 95.38 930 ALA A N 1
ATOM 7223 C CA . ALA A 1 930 ? 38.495 3.817 6.255 1.00 95.38 930 ALA A CA 1
ATOM 7224 C C . ALA A 1 930 ? 39.021 3.527 7.673 1.00 95.38 930 ALA A C 1
ATOM 7226 O O . ALA A 1 930 ? 38.370 2.852 8.475 1.00 95.38 930 ALA A O 1
ATOM 7227 N N . ARG A 1 931 ? 40.200 4.069 8.005 1.00 92.38 931 ARG A N 1
ATOM 7228 C CA . ARG A 1 931 ? 40.895 3.867 9.292 1.00 92.38 931 ARG A CA 1
ATOM 7229 C C . ARG A 1 931 ? 40.162 4.486 10.481 1.00 92.38 931 ARG A C 1
ATOM 7231 O O . ARG A 1 931 ? 40.321 4.018 11.605 1.00 92.38 931 ARG A O 1
ATOM 7238 N N . ASN A 1 932 ? 39.445 5.587 10.265 1.00 90.88 932 ASN A N 1
ATOM 7239 C CA . ASN A 1 932 ? 38.900 6.425 11.335 1.00 90.88 932 ASN A CA 1
ATOM 7240 C C . ASN A 1 932 ? 37.379 6.298 11.505 1.00 90.88 932 ASN A C 1
ATOM 7242 O O . ASN A 1 932 ? 36.800 7.026 12.309 1.00 90.88 932 ASN A O 1
ATOM 7246 N N . GLU A 1 933 ? 36.743 5.369 10.790 1.00 92.69 933 GLU A N 1
ATOM 7247 C CA . GLU A 1 933 ? 35.324 5.037 10.941 1.00 92.69 933 GLU A CA 1
ATOM 7248 C C . GLU A 1 933 ? 35.064 4.307 12.270 1.00 92.69 933 GLU A C 1
ATOM 7250 O O . GLU A 1 933 ? 35.831 3.425 12.659 1.00 92.69 933 GLU A O 1
ATOM 7255 N N . ARG A 1 934 ? 34.004 4.698 12.987 1.00 90.25 934 ARG A N 1
ATOM 7256 C CA . ARG A 1 934 ? 33.690 4.212 14.348 1.00 90.25 934 ARG A CA 1
ATOM 7257 C C . ARG A 1 934 ? 32.198 3.985 14.600 1.00 90.25 934 ARG A C 1
ATOM 7259 O O . ARG A 1 934 ? 31.814 3.633 15.719 1.00 90.25 934 ARG A O 1
ATOM 7266 N N . ARG A 1 935 ? 31.344 4.214 13.599 1.00 91.44 935 ARG A N 1
ATOM 7267 C CA . ARG A 1 935 ? 29.893 4.073 13.740 1.00 91.44 935 ARG A CA 1
ATOM 7268 C C . ARG A 1 935 ? 29.485 2.615 13.895 1.00 91.44 935 ARG A C 1
ATOM 7270 O O . ARG A 1 935 ? 29.941 1.751 13.153 1.00 91.44 935 ARG A O 1
ATOM 7277 N N . TYR A 1 936 ? 28.530 2.383 14.793 1.00 88.81 936 TYR A N 1
ATOM 7278 C CA . TYR A 1 936 ? 27.954 1.061 15.038 1.00 88.81 936 TYR A CA 1
ATOM 7279 C C . TYR A 1 936 ? 27.272 0.483 13.789 1.00 88.81 936 TYR A C 1
ATOM 7281 O O . TYR A 1 936 ? 27.434 -0.684 13.482 1.00 88.81 936 TYR A O 1
ATOM 7289 N N . ASN A 1 937 ? 26.517 1.287 13.033 1.00 87.56 937 ASN A N 1
ATOM 7290 C CA . ASN A 1 937 ? 25.743 0.783 11.886 1.00 87.56 937 ASN A CA 1
ATOM 7291 C C . ASN A 1 937 ? 26.579 0.591 10.600 1.00 87.56 937 ASN A C 1
ATOM 7293 O O . ASN A 1 937 ? 26.016 0.298 9.551 1.00 87.56 937 ASN A O 1
ATOM 7297 N N . PHE A 1 938 ? 27.902 0.792 10.650 1.00 90.38 938 PHE A N 1
ATOM 7298 C CA . PHE A 1 938 ? 28.794 0.742 9.485 1.00 90.38 938 PHE A CA 1
ATOM 7299 C C . PHE A 1 938 ? 29.807 -0.405 9.606 1.00 90.38 938 PHE A C 1
ATOM 7301 O O . PHE A 1 938 ? 31.005 -0.206 9.403 1.00 90.38 938 PHE A O 1
ATOM 7308 N N . ALA A 1 939 ? 29.341 -1.609 9.950 1.00 91.38 939 ALA A N 1
ATOM 7309 C CA . ALA A 1 939 ? 30.185 -2.802 10.040 1.00 91.38 939 ALA A CA 1
ATOM 7310 C C . ALA A 1 939 ? 30.957 -3.044 8.729 1.00 91.38 939 ALA A C 1
ATOM 7312 O O . ALA A 1 939 ? 30.377 -2.978 7.646 1.00 91.38 939 ALA A O 1
ATOM 7313 N N . LEU A 1 940 ? 32.263 -3.304 8.822 1.00 94.38 940 LEU A N 1
ATOM 7314 C CA . LEU A 1 940 ? 33.118 -3.579 7.662 1.00 94.38 940 LEU A CA 1
ATOM 7315 C C . LEU A 1 940 ? 33.109 -5.069 7.318 1.00 94.38 940 LEU A C 1
ATOM 7317 O O . LEU A 1 940 ? 33.379 -5.886 8.192 1.00 94.38 940 LEU A O 1
ATOM 7321 N N . ASN A 1 941 ? 32.956 -5.422 6.044 1.00 94.38 941 ASN A N 1
ATOM 7322 C CA . ASN A 1 941 ? 33.309 -6.749 5.530 1.00 94.38 941 ASN A CA 1
ATOM 7323 C C . ASN A 1 941 ? 34.750 -6.726 4.980 1.00 94.38 941 ASN A C 1
ATOM 7325 O O . ASN A 1 941 ? 35.017 -6.216 3.890 1.00 94.38 941 ASN A O 1
ATOM 7329 N N . SER A 1 942 ? 35.699 -7.234 5.765 1.00 93.62 942 SER A N 1
ATOM 7330 C CA . SER A 1 942 ? 37.146 -7.155 5.516 1.00 93.62 942 SER A CA 1
ATOM 7331 C C . SER A 1 942 ? 37.631 -8.248 4.562 1.00 93.62 942 SER A C 1
ATOM 7333 O O . SER A 1 942 ? 37.184 -9.383 4.675 1.00 93.62 942 SER A O 1
ATOM 7335 N N . LEU A 1 943 ? 38.591 -7.947 3.675 1.00 92.44 943 LEU A N 1
ATOM 7336 C CA . LEU A 1 943 ? 39.355 -8.962 2.923 1.00 92.44 943 LEU A CA 1
ATOM 7337 C C . LEU A 1 943 ? 40.591 -9.464 3.700 1.00 92.44 943 LEU A C 1
ATOM 7339 O O . LEU A 1 943 ? 41.484 -10.103 3.141 1.00 92.44 943 LEU A O 1
ATOM 7343 N N . GLY A 1 944 ? 40.673 -9.164 4.996 1.00 90.81 944 GLY A N 1
ATOM 7344 C CA . GLY A 1 944 ? 41.795 -9.517 5.852 1.00 90.81 944 GLY A CA 1
ATOM 7345 C C . GLY A 1 944 ? 43.057 -8.742 5.480 1.00 90.81 944 GLY A C 1
ATOM 7346 O O . GLY A 1 944 ? 43.067 -7.516 5.435 1.00 90.81 944 GLY A O 1
ATOM 7347 N N . SER A 1 945 ? 44.150 -9.456 5.213 1.00 88.06 945 SER A N 1
ATOM 7348 C CA . SER A 1 945 ? 45.455 -8.847 4.914 1.00 88.06 945 SER A CA 1
ATOM 7349 C C . SER A 1 945 ? 45.514 -8.090 3.582 1.00 88.06 945 SER A C 1
ATOM 7351 O O . SER A 1 945 ? 46.494 -7.385 3.344 1.00 88.06 945 SER A O 1
ATOM 7353 N N . ALA A 1 946 ? 44.500 -8.230 2.722 1.00 89.81 946 ALA A N 1
ATOM 7354 C CA . ALA A 1 946 ? 44.397 -7.503 1.458 1.00 89.81 946 ALA A CA 1
ATOM 7355 C C . ALA A 1 946 ? 43.807 -6.086 1.606 1.00 89.81 946 ALA A C 1
ATOM 7357 O O . ALA A 1 946 ? 43.824 -5.325 0.638 1.00 89.81 946 ALA A O 1
ATOM 7358 N N . ASP A 1 947 ? 43.302 -5.722 2.790 1.00 95.06 947 ASP A N 1
ATOM 7359 C CA . ASP A 1 947 ? 42.749 -4.393 3.052 1.00 95.06 947 ASP A CA 1
ATOM 7360 C C . ASP A 1 947 ? 43.844 -3.311 3.043 1.00 95.06 947 ASP A C 1
ATOM 7362 O O . ASP A 1 947 ? 44.823 -3.370 3.792 1.00 95.06 947 ASP A O 1
ATOM 7366 N N . ILE A 1 948 ? 43.647 -2.266 2.237 1.00 96.81 948 ILE A N 1
ATOM 7367 C CA . ILE A 1 948 ? 44.489 -1.067 2.221 1.00 96.81 948 ILE A CA 1
ATOM 7368 C C . ILE A 1 948 ? 43.837 -0.019 3.125 1.00 96.81 948 ILE A C 1
ATOM 7370 O O . ILE A 1 948 ? 42.867 0.643 2.751 1.00 96.81 948 ILE A O 1
ATOM 7374 N N . VAL A 1 949 ? 44.369 0.129 4.336 1.00 95.94 949 VAL A N 1
ATOM 7375 C CA . VAL A 1 949 ? 43.792 0.997 5.372 1.00 95.94 949 VAL A CA 1
ATOM 7376 C C . VAL A 1 949 ? 44.298 2.433 5.221 1.00 95.94 949 VAL A C 1
ATOM 7378 O O . VAL A 1 949 ? 45.491 2.698 5.369 1.00 95.94 949 VAL A O 1
ATOM 7381 N N . LEU A 1 950 ? 43.393 3.380 4.968 1.00 95.94 950 LEU A N 1
ATOM 7382 C CA . LEU A 1 950 ? 43.714 4.788 4.716 1.00 95.94 950 LEU A CA 1
ATOM 7383 C C . LEU A 1 950 ? 43.052 5.719 5.757 1.00 95.94 950 LEU A C 1
ATOM 7385 O O . LEU A 1 950 ? 41.961 5.410 6.235 1.00 95.94 950 LEU A O 1
ATOM 7389 N N . PRO A 1 951 ? 43.697 6.840 6.148 1.00 94.19 951 PRO A N 1
ATOM 7390 C CA . PRO A 1 951 ? 43.109 7.890 6.989 1.00 94.19 951 PRO A CA 1
ATOM 7391 C C . PRO A 1 951 ? 41.688 8.317 6.579 1.00 94.19 951 PRO A C 1
ATOM 7393 O O . PRO A 1 951 ? 41.325 8.258 5.415 1.00 94.19 951 PRO A O 1
ATOM 7396 N N . GLY A 1 952 ? 40.889 8.818 7.515 1.00 93.00 952 GLY A N 1
ATOM 7397 C CA . GLY A 1 952 ? 39.530 9.292 7.231 1.00 93.00 952 GLY A CA 1
ATOM 7398 C C . GLY A 1 952 ? 38.433 8.261 7.495 1.00 93.00 952 GLY A C 1
ATOM 7399 O O . GLY A 1 952 ? 38.696 7.137 7.940 1.00 93.00 952 GLY A O 1
ATOM 7400 N N . VAL A 1 953 ? 37.190 8.690 7.291 1.00 93.50 953 VAL A N 1
ATOM 7401 C CA . VAL A 1 953 ? 35.970 7.909 7.550 1.00 93.50 953 VAL A CA 1
ATOM 7402 C C . VAL A 1 953 ? 35.334 7.388 6.258 1.00 93.50 953 VAL A C 1
ATOM 7404 O O . VAL A 1 953 ? 35.793 7.703 5.163 1.00 93.50 953 VAL A O 1
ATOM 7407 N N . HIS A 1 954 ? 34.275 6.582 6.375 1.00 93.56 954 HIS A N 1
ATOM 7408 C CA . HIS A 1 954 ? 33.617 5.899 5.253 1.00 93.56 954 HIS A CA 1
ATOM 7409 C C . HIS A 1 954 ? 33.380 6.796 4.023 1.00 93.56 954 HIS A C 1
ATOM 7411 O O . HIS A 1 954 ? 33.801 6.470 2.916 1.00 93.56 954 HIS A O 1
ATOM 7417 N N . SER A 1 955 ? 32.757 7.958 4.223 1.00 89.50 955 SER A N 1
ATOM 7418 C CA . SER A 1 955 ? 32.425 8.893 3.143 1.00 89.50 955 SER A CA 1
ATOM 7419 C C . SER A 1 955 ? 33.586 9.818 2.752 1.00 89.50 955 SER A C 1
ATOM 7421 O O . SER A 1 955 ? 33.567 10.364 1.654 1.00 89.50 955 SER A O 1
ATOM 7423 N N . ASP A 1 956 ? 34.645 9.943 3.567 1.00 93.19 956 ASP A N 1
ATOM 7424 C CA . ASP A 1 956 ? 35.886 10.572 3.087 1.00 93.19 956 ASP A CA 1
ATOM 7425 C C . ASP A 1 956 ? 36.498 9.706 1.982 1.00 93.19 956 ASP A C 1
ATOM 7427 O O . ASP A 1 956 ? 36.987 10.236 0.991 1.00 93.19 956 ASP A O 1
ATOM 7431 N N . LEU A 1 957 ? 36.430 8.377 2.139 1.00 93.19 957 LEU A N 1
ATOM 7432 C CA . LEU A 1 957 ? 36.955 7.388 1.199 1.00 93.19 957 LEU A CA 1
ATOM 7433 C C . LEU A 1 957 ? 36.113 7.283 -0.075 1.00 93.19 957 LEU A C 1
ATOM 7435 O O . LEU A 1 957 ? 36.648 7.364 -1.184 1.00 93.19 957 LEU A O 1
ATOM 7439 N N . GLY A 1 958 ? 34.801 7.101 0.079 1.00 89.88 958 GLY A N 1
ATOM 7440 C CA . GLY A 1 958 ? 33.884 6.955 -1.051 1.00 89.88 958 GLY A CA 1
ATOM 7441 C C . GLY A 1 958 ? 33.499 8.253 -1.747 1.00 89.88 958 GLY A C 1
ATOM 7442 O O . GLY A 1 958 ? 33.012 8.199 -2.871 1.00 89.88 958 GLY A O 1
ATOM 7443 N N . GLY A 1 959 ? 33.717 9.408 -1.118 1.00 89.25 959 GLY A N 1
ATOM 7444 C CA . GLY A 1 959 ? 33.197 10.690 -1.589 1.00 89.25 959 GLY A CA 1
ATOM 7445 C C . GLY A 1 959 ? 31.730 10.906 -1.200 1.00 89.25 959 GLY A C 1
ATOM 7446 O O . GLY A 1 959 ? 31.200 10.264 -0.293 1.00 89.25 959 GLY A O 1
ATOM 7447 N N . GLY A 1 960 ? 31.069 11.849 -1.871 1.00 86.69 960 GLY A N 1
ATOM 7448 C CA . GLY A 1 960 ? 29.675 12.211 -1.596 1.00 86.69 960 GLY A CA 1
ATOM 7449 C C . GLY A 1 960 ? 29.479 13.335 -0.575 1.00 86.69 960 GLY A C 1
ATOM 7450 O O . GLY A 1 960 ? 28.411 13.943 -0.536 1.00 86.69 960 GLY A O 1
ATOM 7451 N N . TYR A 1 961 ? 30.505 13.677 0.210 1.00 87.06 961 TYR A N 1
ATOM 7452 C CA . TYR A 1 961 ? 30.479 14.897 1.015 1.00 87.06 961 TYR A CA 1
ATOM 7453 C C . TYR A 1 961 ? 30.565 16.146 0.142 1.00 87.06 961 TYR A C 1
ATOM 7455 O O . TYR A 1 961 ? 31.370 16.217 -0.789 1.00 87.06 961 TYR A O 1
ATOM 7463 N N . LEU A 1 962 ? 29.791 17.164 0.519 1.00 83.44 962 LEU A N 1
ATOM 7464 C CA . LEU A 1 962 ? 29.841 18.478 -0.112 1.00 83.44 962 LEU A CA 1
ATOM 7465 C C . LEU A 1 962 ? 31.273 19.051 -0.076 1.00 83.44 962 LEU A C 1
ATOM 7467 O O . LEU A 1 962 ? 31.963 18.881 0.934 1.00 83.44 962 LEU A O 1
ATOM 7471 N N . PRO A 1 963 ? 31.711 19.785 -1.119 1.00 81.81 963 PRO A N 1
ATOM 7472 C CA . PRO A 1 963 ? 33.049 20.383 -1.195 1.00 81.81 963 PRO A CA 1
ATOM 7473 C C . PRO A 1 963 ? 33.468 21.163 0.059 1.00 81.81 963 PRO A C 1
ATOM 7475 O O . PRO A 1 963 ? 34.614 21.074 0.507 1.00 81.81 963 PRO A O 1
ATOM 7478 N N . LYS A 1 964 ? 32.522 21.902 0.651 1.00 81.94 964 LYS A N 1
ATOM 7479 C CA . LYS A 1 964 ? 32.642 22.556 1.959 1.00 81.94 964 LYS A CA 1
ATOM 7480 C C . LYS A 1 964 ? 31.369 22.289 2.757 1.00 81.94 964 LYS A C 1
ATOM 7482 O O . LYS A 1 964 ? 30.283 22.643 2.304 1.00 81.94 964 LYS A O 1
ATOM 7487 N N . ALA A 1 965 ? 31.498 21.707 3.944 1.00 81.31 965 ALA A N 1
ATOM 7488 C CA . ALA A 1 965 ? 30.376 21.407 4.826 1.00 81.31 965 ALA A CA 1
ATOM 7489 C C . ALA A 1 965 ? 30.592 22.013 6.218 1.00 81.31 965 ALA A C 1
ATOM 7491 O O . ALA A 1 965 ? 31.697 21.995 6.762 1.00 81.31 965 ALA A O 1
ATOM 7492 N N . MET A 1 966 ? 29.518 22.533 6.819 1.00 83.50 966 MET A N 1
ATOM 7493 C CA . MET A 1 966 ? 29.518 22.940 8.224 1.00 83.50 966 MET A CA 1
ATOM 7494 C C . MET A 1 966 ? 29.085 21.749 9.084 1.00 83.50 966 MET A C 1
ATOM 7496 O O . MET A 1 966 ? 27.895 21.504 9.283 1.00 83.50 966 MET A O 1
ATOM 7500 N N . GLU A 1 967 ? 30.056 21.000 9.597 1.00 85.31 967 GLU A N 1
ATOM 7501 C CA . GLU A 1 967 ? 29.833 19.842 10.458 1.00 85.31 967 GLU A CA 1
ATOM 7502 C C . GLU A 1 967 ? 29.256 20.311 11.802 1.00 85.31 967 GLU A C 1
ATOM 7504 O O . GLU A 1 967 ? 29.940 20.969 12.583 1.00 85.31 967 GLU A O 1
ATOM 7509 N N . ARG A 1 968 ? 27.978 20.000 12.062 1.00 86.75 968 ARG A N 1
ATOM 7510 C CA . ARG A 1 968 ? 27.259 20.310 13.312 1.00 86.75 968 ARG A CA 1
ATOM 7511 C C . ARG A 1 968 ? 26.853 19.007 13.993 1.00 86.75 968 ARG A C 1
ATOM 7513 O O . ARG A 1 968 ? 25.827 18.422 13.645 1.00 86.75 968 ARG A O 1
ATOM 7520 N N . ILE A 1 969 ? 27.634 18.552 14.964 1.00 89.44 969 ILE A N 1
ATOM 7521 C CA . ILE A 1 969 ? 27.492 17.203 15.531 1.00 89.44 969 ILE A CA 1
ATOM 7522 C C . ILE A 1 969 ? 27.318 17.211 17.044 1.00 89.44 969 ILE A C 1
ATOM 7524 O O . ILE A 1 969 ? 27.922 18.013 17.756 1.00 89.44 969 ILE A O 1
ATOM 7528 N N . LEU A 1 970 ? 26.498 16.286 17.539 1.00 91.12 970 LEU A N 1
ATOM 7529 C CA . LEU A 1 970 ? 26.360 15.960 18.955 1.00 91.12 970 LEU A CA 1
ATOM 7530 C C . LEU A 1 970 ? 27.323 14.814 19.293 1.00 91.12 970 LEU A C 1
ATOM 7532 O O . LEU A 1 970 ? 27.107 13.676 18.900 1.00 91.12 970 LEU A O 1
ATOM 7536 N N . LEU A 1 971 ? 28.393 15.094 20.029 1.00 91.38 971 LEU A N 1
ATOM 7537 C CA . LEU A 1 971 ? 29.439 14.119 20.373 1.00 91.38 971 LEU A CA 1
ATOM 7538 C C . LEU A 1 971 ? 29.085 13.247 21.588 1.00 91.38 971 LEU A C 1
ATOM 7540 O O . LEU A 1 971 ? 29.719 12.226 21.843 1.00 91.38 971 LEU A O 1
ATOM 7544 N N . SER A 1 972 ? 28.049 13.615 22.343 1.00 91.69 972 SER A N 1
ATOM 7545 C CA . SER A 1 972 ? 27.491 12.795 23.424 1.00 91.69 972 SER A CA 1
ATOM 7546 C C . SER A 1 972 ? 25.998 12.560 23.210 1.00 91.69 972 SER A C 1
ATOM 7548 O O . SER A 1 972 ? 25.304 13.471 22.755 1.00 91.69 972 SER A O 1
ATOM 7550 N N . LYS A 1 973 ? 25.481 11.395 23.624 1.00 90.56 973 LYS A N 1
ATOM 7551 C CA . LYS A 1 973 ? 24.047 11.081 23.537 1.00 90.56 973 LYS A CA 1
ATOM 7552 C C . LYS A 1 973 ? 23.208 12.173 24.222 1.00 90.56 973 LYS A C 1
ATOM 7554 O O . LYS A 1 973 ? 23.460 12.441 25.399 1.00 90.56 973 LYS A O 1
ATOM 7559 N N . PRO A 1 974 ? 22.206 12.766 23.543 1.00 90.75 974 PRO A N 1
ATOM 7560 C CA . PRO A 1 974 ? 21.248 13.670 24.169 1.00 90.75 974 PRO A CA 1
ATOM 7561 C C . PRO A 1 974 ? 20.618 13.042 25.405 1.00 90.75 974 PRO A C 1
ATOM 7563 O O . PRO A 1 974 ? 20.006 11.976 25.326 1.00 90.75 974 PRO A O 1
ATOM 7566 N N . ARG A 1 975 ? 20.769 13.692 26.562 1.00 90.00 975 ARG A N 1
ATOM 7567 C CA . ARG A 1 975 ? 20.145 13.242 27.812 1.00 90.00 975 ARG A CA 1
ATOM 7568 C C . ARG A 1 975 ? 19.013 14.178 28.179 1.00 90.00 975 ARG A C 1
ATOM 7570 O O . ARG A 1 975 ? 19.193 15.393 28.142 1.00 90.00 975 ARG A O 1
ATOM 7577 N N . LYS A 1 976 ? 17.875 13.620 28.591 1.00 91.00 976 LYS A N 1
ATOM 7578 C CA . LYS A 1 976 ? 16.708 14.391 29.035 1.00 91.00 976 LYS A CA 1
ATOM 7579 C C . LYS A 1 976 ? 16.591 14.432 30.556 1.00 91.00 976 LYS A C 1
ATOM 7581 O O . LYS A 1 976 ? 16.957 13.486 31.253 1.00 91.00 976 LYS A O 1
ATOM 7586 N N . SER A 1 977 ? 16.065 15.524 31.096 1.00 91.56 977 SER A N 1
ATOM 7587 C CA . SER A 1 977 ? 15.676 15.627 32.507 1.00 91.56 977 SER A CA 1
ATOM 7588 C C . SER A 1 977 ? 14.406 16.464 32.651 1.00 91.56 977 SER A C 1
ATOM 7590 O O . SER A 1 977 ? 14.356 17.559 32.088 1.00 91.56 977 SER A O 1
ATOM 7592 N N . PRO A 1 978 ? 13.381 15.981 33.374 1.00 90.69 978 PRO A N 1
ATOM 7593 C CA . PRO A 1 978 ? 12.197 16.777 33.664 1.00 90.69 978 PRO A CA 1
ATOM 7594 C C . PRO A 1 978 ? 12.518 17.820 34.743 1.00 90.69 978 PRO A C 1
ATOM 7596 O O . PRO A 1 978 ? 13.083 17.486 35.784 1.00 90.69 978 PRO A O 1
ATOM 7599 N N . VAL A 1 979 ? 12.156 19.079 34.504 1.00 90.06 979 VAL A N 1
ATOM 7600 C CA . VAL A 1 979 ? 12.316 20.195 35.453 1.00 90.06 979 VAL A CA 1
ATOM 7601 C C . VAL A 1 979 ? 11.085 21.108 35.428 1.00 90.06 979 VAL A C 1
ATOM 7603 O O . VAL A 1 979 ? 10.279 21.038 34.497 1.00 90.06 979 VAL A O 1
ATOM 7606 N N . GLU A 1 980 ? 10.924 21.964 36.442 1.00 87.62 980 GLU A N 1
ATOM 7607 C CA . GLU A 1 980 ? 9.887 23.007 36.420 1.00 87.62 980 GLU A CA 1
ATOM 7608 C C . GLU A 1 980 ? 10.182 24.012 35.290 1.00 87.62 980 GLU A C 1
ATOM 7610 O O . GLU A 1 980 ? 11.339 24.280 34.971 1.00 87.62 980 GLU A O 1
ATOM 7615 N N . GLU A 1 981 ? 9.148 24.598 34.681 1.00 85.56 981 GLU A N 1
ATOM 7616 C CA . GLU A 1 981 ? 9.290 25.521 33.537 1.00 85.56 981 GLU A CA 1
ATOM 7617 C C . GLU A 1 981 ? 10.272 26.682 33.805 1.00 85.56 981 GLU A C 1
ATOM 7619 O O . GLU A 1 981 ? 11.065 27.057 32.939 1.00 85.56 981 GLU A O 1
ATOM 7624 N N . ARG A 1 982 ? 10.282 27.183 35.046 1.00 86.25 982 ARG A N 1
ATOM 7625 C CA . ARG A 1 982 ? 11.165 28.259 35.529 1.00 86.25 982 ARG A CA 1
ATOM 7626 C C . ARG A 1 982 ? 12.618 27.842 35.790 1.00 86.25 982 ARG A C 1
ATOM 7628 O O . ARG A 1 982 ? 13.451 28.711 36.027 1.00 86.25 982 ARG A O 1
ATOM 7635 N N . THR A 1 983 ? 12.922 26.545 35.818 1.00 86.25 983 THR A N 1
ATOM 7636 C CA . THR A 1 983 ? 14.272 26.037 36.092 1.00 86.25 983 THR A CA 1
ATOM 7637 C C . THR A 1 983 ? 15.194 26.340 34.911 1.00 86.25 983 THR A C 1
ATOM 7639 O O . THR A 1 983 ? 14.837 26.121 33.747 1.00 86.25 983 THR A O 1
ATOM 7642 N N . SER A 1 984 ? 16.389 26.853 35.204 1.00 90.00 984 SER A N 1
ATOM 7643 C CA . SER A 1 984 ? 17.394 27.162 34.181 1.00 90.00 984 SER A CA 1
ATOM 7644 C C . SER A 1 984 ? 18.061 25.886 33.647 1.00 90.00 984 SER A C 1
ATOM 7646 O O . SER A 1 984 ? 18.106 24.862 34.333 1.00 90.00 984 SER A O 1
ATOM 7648 N N . PHE A 1 985 ? 18.628 25.924 32.434 1.00 88.81 985 PHE A N 1
ATOM 7649 C CA . PHE A 1 985 ? 19.307 24.752 31.862 1.00 88.81 985 PHE A CA 1
ATOM 7650 C C . PHE A 1 985 ? 20.461 24.242 32.735 1.00 88.81 985 PHE A C 1
ATOM 7652 O O . PHE A 1 985 ? 20.630 23.033 32.864 1.00 88.81 985 PHE A O 1
ATOM 7659 N N . ALA A 1 986 ? 21.202 25.142 33.388 1.00 89.38 986 ALA A N 1
ATOM 7660 C CA . ALA A 1 986 ? 22.359 24.796 34.215 1.00 89.38 986 ALA A CA 1
ATOM 7661 C C . ALA A 1 986 ? 22.008 23.967 35.467 1.00 89.38 986 ALA A C 1
ATOM 7663 O O . ALA A 1 986 ? 22.846 23.228 35.987 1.00 89.38 986 ALA A O 1
ATOM 7664 N N . GLU A 1 987 ? 20.772 24.072 35.956 1.00 88.62 987 GLU A N 1
ATOM 7665 C CA . GLU A 1 987 ? 20.306 23.354 37.146 1.00 88.62 987 GLU A CA 1
ATOM 7666 C C . GLU A 1 987 ? 19.835 21.927 36.826 1.00 88.62 987 GLU A C 1
ATOM 7668 O O . GLU A 1 987 ? 19.844 21.064 37.713 1.00 88.62 987 GLU A O 1
ATOM 7673 N N . ALA A 1 988 ? 19.472 21.659 35.565 1.00 90.88 988 ALA A N 1
ATOM 7674 C CA . ALA A 1 988 ? 18.978 20.365 35.112 1.00 90.88 988 ALA A CA 1
ATOM 7675 C C . ALA A 1 988 ? 20.052 19.269 35.220 1.00 90.88 988 ALA A C 1
ATOM 7677 O O . ALA A 1 988 ? 21.230 19.474 34.914 1.00 90.88 988 ALA A O 1
ATOM 7678 N N . ASN A 1 989 ? 19.639 18.062 35.620 1.00 92.38 989 ASN A N 1
ATOM 7679 C CA . ASN A 1 989 ? 20.563 16.934 35.749 1.00 92.38 989 ASN A CA 1
ATOM 7680 C C . ASN A 1 989 ? 21.210 16.557 34.402 1.00 92.38 989 ASN A C 1
ATOM 7682 O O . ASN A 1 989 ? 22.402 16.265 34.360 1.00 92.38 989 ASN A O 1
ATOM 7686 N N . SER A 1 990 ? 20.465 16.643 33.295 1.00 92.38 990 SER A N 1
ATOM 7687 C CA . SER A 1 990 ? 20.975 16.438 31.934 1.00 92.38 990 SER A CA 1
ATOM 7688 C C . SER A 1 990 ? 22.176 17.332 31.615 1.00 92.38 990 SER A C 1
ATOM 7690 O O . SER A 1 990 ? 23.169 16.837 31.086 1.00 92.38 990 SER A O 1
ATOM 7692 N N . TYR A 1 991 ? 22.141 18.610 32.005 1.00 93.25 991 TYR A N 1
ATOM 7693 C CA . TYR A 1 991 ? 23.251 19.546 31.803 1.00 93.25 991 TYR A CA 1
ATOM 7694 C C . TYR A 1 991 ? 24.487 19.185 32.633 1.00 93.25 991 TYR A C 1
ATOM 7696 O O . TYR A 1 991 ? 25.600 19.162 32.111 1.00 93.25 991 TYR A O 1
ATOM 7704 N N . LYS A 1 992 ? 24.307 18.829 33.912 1.00 92.25 992 LYS A N 1
ATOM 7705 C CA . LYS A 1 992 ? 25.412 18.405 34.797 1.00 92.25 992 LYS A CA 1
ATOM 7706 C C . LYS A 1 992 ? 26.131 17.170 34.265 1.00 92.25 992 LYS A C 1
ATOM 7708 O O . LYS A 1 992 ? 27.352 17.068 34.357 1.00 92.25 992 LYS A O 1
ATOM 7713 N N . VAL A 1 993 ? 25.378 16.238 33.690 1.00 92.31 993 VAL A N 1
ATOM 7714 C CA . VAL A 1 993 ? 25.948 15.047 33.065 1.00 92.31 993 VAL A CA 1
ATOM 7715 C C . VAL A 1 993 ? 26.654 15.398 31.750 1.00 92.31 993 VAL A C 1
ATOM 7717 O O . VAL A 1 993 ? 27.770 14.935 31.529 1.00 92.31 993 VAL A O 1
ATOM 7720 N N . ALA A 1 994 ? 26.091 16.293 30.931 1.00 92.62 994 ALA A N 1
ATOM 7721 C CA . ALA A 1 994 ? 26.774 16.804 29.739 1.00 92.62 994 ALA A CA 1
ATOM 7722 C C . ALA A 1 994 ? 28.100 17.521 30.080 1.00 92.62 994 ALA A C 1
ATOM 7724 O O . ALA A 1 994 ? 29.060 17.417 29.326 1.00 92.62 994 ALA A O 1
ATOM 7725 N N . GLN A 1 995 ? 28.215 18.172 31.245 1.00 93.62 995 GLN A N 1
ATOM 7726 C CA . GLN A 1 995 ? 29.487 18.732 31.734 1.00 93.62 995 GLN A CA 1
ATOM 7727 C C . GLN A 1 995 ? 30.533 17.668 32.107 1.00 93.62 995 GLN A C 1
ATOM 7729 O O . GLN A 1 995 ? 31.735 17.944 32.074 1.00 93.62 995 GLN A O 1
ATOM 7734 N N . GLN A 1 996 ? 30.109 16.473 32.523 1.00 92.62 996 GLN A N 1
ATOM 7735 C CA . GLN A 1 996 ? 31.022 15.348 32.751 1.00 92.62 996 GLN A CA 1
ATOM 7736 C C . GLN A 1 996 ? 31.475 14.756 31.415 1.00 92.62 996 GLN A C 1
ATOM 7738 O O . GLN A 1 996 ? 32.670 14.534 31.221 1.00 92.62 996 GLN A O 1
ATOM 7743 N N . ASP A 1 997 ? 30.537 14.579 30.479 1.00 91.75 997 ASP A N 1
ATOM 7744 C CA . ASP A 1 997 ? 30.835 14.138 29.116 1.00 91.75 997 ASP A CA 1
ATOM 7745 C C . ASP A 1 997 ? 31.774 15.118 28.395 1.00 91.75 997 ASP A C 1
ATOM 7747 O O . ASP A 1 997 ? 32.704 14.670 27.730 1.00 91.75 997 ASP A O 1
ATOM 7751 N N . LEU A 1 998 ? 31.605 16.434 28.586 1.00 93.44 998 LEU A N 1
ATOM 7752 C CA . LEU A 1 998 ? 32.480 17.460 28.008 1.00 93.44 998 LEU A CA 1
ATOM 7753 C C . LEU A 1 998 ? 33.927 17.281 28.468 1.00 93.44 998 LEU A C 1
ATOM 7755 O O . LEU A 1 998 ? 34.820 17.260 27.631 1.00 93.44 998 LEU A O 1
ATOM 7759 N N . ARG A 1 999 ? 34.158 17.099 29.775 1.00 90.44 999 ARG A N 1
ATOM 7760 C CA . ARG A 1 999 ? 35.507 16.882 30.323 1.00 90.44 999 ARG A CA 1
ATOM 7761 C C . ARG A 1 999 ? 36.155 15.625 29.745 1.00 90.44 999 ARG A C 1
ATOM 7763 O O . ARG A 1 999 ? 37.282 15.676 29.274 1.00 90.44 999 ARG A O 1
ATOM 7770 N N . ARG A 1 1000 ? 35.408 14.518 29.704 1.00 89.88 1000 ARG A N 1
ATOM 7771 C CA . ARG A 1 1000 ? 35.885 13.259 29.116 1.00 89.88 1000 ARG A CA 1
ATOM 7772 C C . ARG A 1 1000 ? 36.225 13.411 27.629 1.00 89.88 1000 ARG A C 1
ATOM 7774 O O . ARG A 1 1000 ? 37.245 12.894 27.186 1.00 89.88 1000 ARG A O 1
ATOM 7781 N N . LEU A 1 1001 ? 35.374 14.086 26.857 1.00 88.62 1001 LEU A N 1
ATOM 7782 C CA . LEU A 1 1001 ? 35.575 14.284 25.419 1.00 88.62 1001 LEU A CA 1
ATOM 7783 C C . LEU A 1 1001 ? 36.703 15.277 25.119 1.00 88.62 1001 LEU A C 1
ATOM 7785 O O . LEU A 1 1001 ? 37.419 15.076 24.143 1.00 88.62 1001 LEU A O 1
ATOM 7789 N N . GLN A 1 1002 ? 36.904 16.293 25.962 1.00 88.50 1002 GLN A N 1
ATOM 7790 C CA . GLN A 1 1002 ? 38.059 17.191 25.881 1.00 88.50 1002 GLN A CA 1
ATOM 7791 C C . GLN A 1 1002 ? 39.370 16.412 26.002 1.00 88.50 1002 GLN A C 1
ATOM 7793 O O . GLN A 1 1002 ? 40.265 16.633 25.196 1.00 88.50 1002 GLN A O 1
ATOM 7798 N N . ASP A 1 1003 ? 39.451 15.451 26.927 1.00 84.25 1003 ASP A N 1
ATOM 7799 C CA . ASP A 1 1003 ? 40.632 14.595 27.076 1.00 84.25 1003 ASP A CA 1
ATOM 7800 C C . ASP A 1 1003 ? 40.785 13.613 25.897 1.00 84.25 1003 ASP A C 1
ATOM 7802 O O . ASP A 1 1003 ? 41.870 13.472 25.334 1.00 84.25 1003 ASP A O 1
ATOM 7806 N N . GLN A 1 1004 ? 39.697 12.948 25.482 1.00 81.88 1004 GLN A N 1
ATOM 7807 C CA . GLN A 1 1004 ? 39.722 11.939 24.409 1.00 81.88 1004 GLN A CA 1
ATOM 7808 C C . GLN A 1 1004 ? 40.013 12.517 23.017 1.00 81.88 1004 GLN A C 1
ATOM 7810 O O . GLN A 1 1004 ? 40.601 11.835 22.177 1.00 81.88 1004 GLN A O 1
ATOM 7815 N N . LEU A 1 1005 ? 39.582 13.752 22.756 1.00 80.75 1005 LEU A N 1
ATOM 7816 C CA . LEU A 1 1005 ? 39.698 14.419 21.457 1.00 80.75 1005 LEU A CA 1
ATOM 7817 C C . LEU A 1 1005 ? 40.728 15.559 21.475 1.00 80.75 1005 LEU A C 1
ATOM 7819 O O . LEU A 1 1005 ? 40.818 16.307 20.502 1.00 80.75 1005 LEU A O 1
ATOM 7823 N N . ALA A 1 1006 ? 41.530 15.674 22.541 1.00 76.94 1006 ALA A N 1
ATOM 7824 C CA . ALA A 1 1006 ? 42.545 16.717 22.705 1.00 76.94 1006 ALA A CA 1
ATOM 7825 C C . ALA A 1 1006 ? 43.491 16.813 21.498 1.00 76.94 1006 ALA A C 1
ATOM 7827 O O . ALA A 1 1006 ? 43.823 17.907 21.049 1.00 76.94 1006 ALA A O 1
ATOM 7828 N N . GLN A 1 1007 ? 43.865 15.662 20.930 1.00 69.31 1007 GLN A N 1
ATOM 7829 C CA . GLN A 1 1007 ? 44.750 15.568 19.765 1.00 69.31 1007 GLN A CA 1
ATOM 7830 C C . GLN A 1 1007 ? 44.178 16.193 18.481 1.00 69.31 1007 GLN A C 1
ATOM 7832 O O . GLN A 1 1007 ? 44.931 16.450 17.549 1.00 69.31 1007 GLN A O 1
ATOM 7837 N N . TYR A 1 1008 ? 42.866 16.437 18.418 1.00 72.50 1008 TYR A N 1
ATOM 7838 C CA . TYR A 1 1008 ? 42.191 17.009 17.250 1.00 72.50 1008 TYR A CA 1
ATOM 7839 C C . TYR A 1 1008 ? 41.889 18.506 17.396 1.00 72.50 1008 TYR A C 1
ATOM 7841 O O . TYR A 1 1008 ? 41.440 19.130 16.438 1.00 72.50 1008 TYR A O 1
ATOM 7849 N N . ASN A 1 1009 ? 42.119 19.081 18.585 1.00 75.00 1009 ASN A N 1
ATOM 7850 C CA . ASN A 1 1009 ? 41.922 20.503 18.884 1.00 75.00 1009 ASN A CA 1
ATOM 7851 C C . ASN A 1 1009 ? 40.545 21.054 18.437 1.00 75.00 1009 ASN A C 1
ATOM 7853 O O . ASN A 1 1009 ? 40.442 22.111 17.811 1.00 75.00 1009 ASN A O 1
ATOM 7857 N N . LEU A 1 1010 ? 39.479 20.297 18.722 1.00 79.25 1010 LEU A N 1
ATOM 7858 C CA . LEU A 1 1010 ? 38.104 20.637 18.347 1.00 79.25 1010 LEU A CA 1
ATOM 7859 C C . LEU A 1 1010 ? 37.488 21.650 19.323 1.00 79.25 1010 LEU A C 1
ATOM 7861 O O . LEU A 1 1010 ? 37.679 21.555 20.535 1.00 79.25 1010 LEU A O 1
ATOM 7865 N N . SER A 1 1011 ? 36.676 22.575 18.803 1.00 84.12 1011 SER A N 1
ATOM 7866 C CA . SER A 1 1011 ? 35.835 23.439 19.639 1.00 84.12 1011 SER A CA 1
ATOM 7867 C C . SER A 1 1011 ? 34.645 22.635 20.165 1.00 84.12 1011 SER A C 1
ATOM 7869 O O . SER A 1 1011 ? 33.845 22.128 19.371 1.00 84.12 1011 SER A O 1
ATOM 7871 N N . LEU A 1 1012 ? 34.549 22.488 21.488 1.00 90.81 1012 LEU A N 1
ATOM 7872 C CA . LEU A 1 1012 ? 33.506 21.718 22.167 1.00 90.81 1012 LEU A CA 1
ATOM 7873 C C . LEU A 1 1012 ? 32.655 22.634 23.048 1.00 90.81 1012 LEU A C 1
ATOM 7875 O O . LEU A 1 1012 ? 33.186 23.379 23.871 1.00 90.81 1012 LEU A O 1
ATOM 7879 N N . GLU A 1 1013 ? 31.337 22.528 22.926 1.00 92.94 1013 GLU A N 1
ATOM 7880 C CA . GLU A 1 1013 ? 30.373 23.284 23.731 1.00 92.94 1013 GLU A CA 1
ATOM 7881 C C . GLU A 1 1013 ? 29.229 22.388 24.223 1.00 92.94 1013 GLU A C 1
ATOM 7883 O O . GLU A 1 1013 ? 29.066 21.261 23.760 1.00 92.94 1013 GLU A O 1
ATOM 7888 N N . ILE A 1 1014 ? 28.432 22.862 25.186 1.00 93.38 1014 ILE A N 1
ATOM 7889 C CA . ILE A 1 1014 ? 27.218 22.156 25.622 1.00 93.38 1014 ILE A CA 1
ATOM 7890 C C . ILE A 1 1014 ? 26.016 22.812 24.959 1.00 93.38 1014 ILE A C 1
ATOM 7892 O O . ILE A 1 1014 ? 25.664 23.948 25.276 1.00 93.38 1014 ILE A O 1
ATOM 7896 N N . ARG A 1 1015 ? 25.339 22.061 24.095 1.00 92.12 1015 ARG A N 1
ATOM 7897 C CA . ARG A 1 1015 ? 24.088 22.480 23.472 1.00 92.12 1015 ARG A CA 1
ATOM 7898 C C . ARG A 1 1015 ? 22.906 22.034 24.318 1.00 92.12 1015 ARG A C 1
ATOM 7900 O O . ARG A 1 1015 ? 22.856 20.895 24.784 1.00 92.12 1015 ARG A O 1
ATOM 7907 N N . THR A 1 1016 ? 21.945 22.936 24.501 1.00 92.00 1016 THR A N 1
ATOM 7908 C CA . THR A 1 1016 ? 20.730 22.702 25.293 1.00 92.00 1016 THR A CA 1
ATOM 7909 C C . THR A 1 1016 ? 19.481 23.113 24.527 1.00 92.00 1016 THR A C 1
ATOM 7911 O O . THR A 1 1016 ? 19.521 24.040 23.720 1.00 92.00 1016 THR A O 1
ATOM 7914 N N . TRP A 1 1017 ? 18.379 22.398 24.750 1.00 92.19 1017 TRP A N 1
ATOM 7915 C CA . TRP A 1 1017 ? 17.055 22.743 24.225 1.00 92.19 1017 TRP A CA 1
ATOM 7916 C C . TRP A 1 1017 ? 15.954 22.200 25.142 1.00 92.19 1017 TRP A C 1
ATOM 7918 O O . TRP A 1 1017 ? 16.205 21.342 25.994 1.00 92.19 1017 TRP A O 1
ATOM 7928 N N . GLU A 1 1018 ? 14.728 22.703 24.986 1.00 90.25 1018 GLU A N 1
ATOM 7929 C CA . GLU A 1 1018 ? 13.587 22.332 25.826 1.00 90.25 1018 GLU A CA 1
ATOM 7930 C C . GLU A 1 1018 ? 12.366 21.864 25.041 1.00 90.25 1018 GLU A C 1
ATOM 7932 O O . GLU A 1 1018 ? 12.092 22.327 23.936 1.00 90.25 1018 GLU A O 1
ATOM 7937 N N . VAL A 1 1019 ? 11.619 20.943 25.654 1.00 88.25 1019 VAL A N 1
ATOM 7938 C CA . VAL A 1 1019 ? 10.315 20.480 25.170 1.00 88.25 1019 VAL A CA 1
ATOM 7939 C C . VAL A 1 1019 ? 9.307 20.572 26.320 1.00 88.25 1019 VAL A C 1
ATOM 7941 O O . VAL A 1 1019 ? 9.456 19.839 27.307 1.00 88.25 1019 VAL A O 1
ATOM 7944 N N . PRO A 1 1020 ? 8.293 21.453 26.241 1.00 86.06 1020 PRO A N 1
ATOM 7945 C CA . PRO A 1 1020 ? 7.305 21.604 27.304 1.00 86.06 1020 PRO A CA 1
ATOM 7946 C C . PRO A 1 1020 ? 6.416 20.359 27.419 1.00 86.06 1020 PRO A C 1
ATOM 7948 O O . PRO A 1 1020 ? 6.074 19.730 26.417 1.00 86.06 1020 PRO A O 1
ATOM 7951 N N . PHE A 1 1021 ? 6.017 20.002 28.643 1.00 83.62 1021 PHE A N 1
ATOM 7952 C CA . PHE A 1 1021 ? 5.017 18.960 28.888 1.00 83.62 1021 PHE A CA 1
ATOM 7953 C C . PHE A 1 1021 ? 4.231 19.232 30.178 1.00 83.62 1021 PHE A C 1
ATOM 7955 O O . PHE A 1 1021 ? 4.686 19.935 31.078 1.00 83.62 1021 PHE A O 1
ATOM 7962 N N . ARG A 1 1022 ? 3.028 18.666 30.293 1.00 75.69 1022 ARG A N 1
ATOM 7963 C CA . ARG A 1 1022 ? 2.233 18.756 31.526 1.00 75.69 1022 ARG A CA 1
ATOM 7964 C C . ARG A 1 1022 ? 2.423 17.490 32.351 1.00 75.69 1022 ARG A C 1
ATOM 7966 O O . ARG A 1 1022 ? 2.206 16.398 31.836 1.00 75.69 1022 ARG A O 1
ATOM 7973 N N . SER A 1 1023 ? 2.814 17.639 33.618 1.00 64.56 1023 SER A N 1
ATOM 7974 C CA . SER A 1 1023 ? 2.836 16.515 34.560 1.00 64.56 1023 SER A CA 1
ATOM 7975 C C . SER A 1 1023 ? 1.427 16.244 35.095 1.00 64.56 1023 SER A C 1
ATOM 7977 O O . SER A 1 1023 ? 0.692 17.182 35.411 1.00 64.56 1023 SER A O 1
ATOM 7979 N N . ALA A 1 1024 ? 1.052 14.967 35.182 1.00 55.19 1024 ALA A N 1
ATOM 7980 C CA . ALA A 1 1024 ? -0.269 14.494 35.600 1.00 55.19 1024 ALA A CA 1
ATOM 7981 C C . ALA A 1 1024 ? -0.319 14.067 37.083 1.00 55.19 1024 ALA A C 1
ATOM 7983 O O . ALA A 1 1024 ? -1.109 13.196 37.445 1.00 55.19 1024 ALA A O 1
ATOM 7984 N N . ASP A 1 1025 ? 0.510 14.661 37.947 1.00 52.75 1025 ASP A N 1
ATOM 7985 C CA . ASP A 1 1025 ? 0.462 14.374 39.385 1.00 52.75 1025 ASP A CA 1
ATOM 7986 C C . ASP A 1 1025 ? -0.724 15.070 40.070 1.00 52.75 1025 ASP A C 1
ATOM 7988 O O . ASP A 1 1025 ? -0.958 16.273 39.913 1.00 52.75 1025 ASP A O 1
ATOM 7992 N N . LYS A 1 1026 ? -1.480 14.272 40.837 1.00 49.16 1026 LYS A N 1
ATOM 7993 C CA . LYS A 1 1026 ? -2.839 14.554 41.337 1.00 49.16 1026 LYS A CA 1
ATOM 7994 C C . LYS A 1 1026 ? -2.987 15.751 42.287 1.00 49.16 1026 LYS A C 1
ATOM 7996 O O . LYS A 1 1026 ? -4.118 16.185 42.465 1.00 49.16 1026 LYS A O 1
ATOM 8001 N N . ASP A 1 1027 ? -1.904 16.326 42.811 1.00 50.59 1027 ASP A N 1
ATOM 8002 C CA . ASP A 1 1027 ? -1.973 17.407 43.813 1.00 50.59 1027 ASP A CA 1
ATOM 8003 C C . ASP A 1 1027 ? -1.249 18.712 43.432 1.00 50.59 1027 ASP A C 1
ATOM 8005 O O . ASP A 1 1027 ? -1.262 19.672 44.203 1.00 50.59 1027 ASP A O 1
ATOM 8009 N N . ASN A 1 1028 ? -0.626 18.816 42.249 1.00 52.19 1028 ASN A N 1
ATOM 8010 C CA . ASN A 1 1028 ? -0.014 20.083 41.830 1.00 52.19 1028 ASN A CA 1
ATOM 8011 C C . ASN A 1 1028 ? 0.207 20.144 40.309 1.00 52.19 1028 ASN A C 1
ATOM 8013 O O . ASN A 1 1028 ? 1.188 19.611 39.790 1.00 52.19 1028 ASN A O 1
ATOM 8017 N N . ARG A 1 1029 ? -0.686 20.829 39.578 1.00 56.66 1029 ARG A N 1
ATOM 8018 C CA . ARG A 1 1029 ? -0.511 21.118 38.141 1.00 56.66 1029 ARG A CA 1
ATOM 8019 C C . ARG A 1 1029 ? 0.628 22.123 37.954 1.00 56.66 1029 ARG A C 1
ATOM 8021 O O . ARG A 1 1029 ? 0.392 23.323 37.846 1.00 56.66 1029 ARG A O 1
ATOM 8028 N N . LYS A 1 1030 ? 1.865 21.638 37.936 1.00 64.06 1030 LYS A N 1
ATOM 8029 C CA . LYS A 1 1030 ? 3.044 22.443 37.610 1.00 64.06 1030 LYS A CA 1
ATOM 8030 C C . LYS A 1 1030 ? 3.324 22.357 36.113 1.00 64.06 1030 LYS A C 1
ATOM 8032 O O . LYS A 1 1030 ? 3.306 21.267 35.540 1.00 64.06 1030 LYS A O 1
ATOM 8037 N N . ASN A 1 1031 ? 3.596 23.497 35.484 1.00 81.38 1031 ASN A N 1
ATOM 8038 C CA . ASN A 1 1031 ? 4.160 23.508 34.140 1.00 81.38 1031 ASN A CA 1
ATOM 8039 C C . ASN A 1 1031 ? 5.579 22.938 34.210 1.00 81.38 1031 ASN A C 1
ATOM 8041 O O . ASN A 1 1031 ? 6.419 23.425 34.974 1.00 81.38 1031 ASN A O 1
ATOM 8045 N N . MET A 1 1032 ? 5.822 21.889 33.432 1.00 87.88 1032 MET A N 1
ATOM 8046 C CA . MET A 1 1032 ? 7.101 21.198 33.380 1.00 87.88 1032 MET A CA 1
ATOM 8047 C C . MET A 1 1032 ? 7.688 21.312 31.977 1.00 87.88 1032 MET A C 1
ATOM 8049 O O . MET A 1 1032 ? 6.992 21.535 30.984 1.00 87.88 1032 MET A O 1
ATOM 8053 N N . LYS A 1 1033 ? 8.996 21.118 31.889 1.00 90.00 1033 LYS A N 1
ATOM 8054 C CA . LYS A 1 1033 ? 9.701 20.978 30.620 1.00 90.00 1033 LYS A CA 1
ATOM 8055 C C . LYS A 1 1033 ? 10.735 19.871 30.716 1.00 90.00 1033 LYS A C 1
ATOM 8057 O O . LYS A 1 1033 ? 11.310 19.626 31.775 1.00 90.00 1033 LYS A O 1
ATOM 8062 N N . HIS A 1 1034 ? 10.969 19.190 29.604 1.00 91.44 1034 HIS A N 1
ATOM 8063 C CA . HIS A 1 1034 ? 12.151 18.361 29.439 1.00 91.44 1034 HIS A CA 1
ATOM 8064 C C . HIS A 1 1034 ? 13.292 19.257 28.982 1.00 91.44 1034 HIS A C 1
ATOM 8066 O O . HIS A 1 1034 ? 13.179 19.896 27.939 1.00 91.44 1034 HIS A O 1
ATOM 8072 N N . VAL A 1 1035 ? 14.382 19.282 29.742 1.00 91.06 1035 VAL A N 1
ATOM 8073 C CA . VAL A 1 1035 ? 15.643 19.898 29.323 1.00 91.06 1035 VAL A CA 1
ATOM 8074 C C . VAL A 1 1035 ? 16.546 18.816 28.757 1.00 91.06 1035 VAL A C 1
ATOM 8076 O O . VAL A 1 1035 ? 16.884 17.852 29.455 1.00 91.06 1035 VAL A O 1
ATOM 8079 N N . TYR A 1 1036 ? 16.958 19.003 27.510 1.00 93.12 1036 TYR A N 1
ATOM 8080 C CA . TYR A 1 1036 ? 17.948 18.178 26.840 1.00 93.12 1036 TYR A CA 1
ATOM 8081 C C . TYR A 1 1036 ? 19.304 18.873 26.868 1.00 93.12 1036 TYR A C 1
ATOM 8083 O O . TYR A 1 1036 ? 19.384 20.093 26.715 1.00 93.12 1036 TYR A O 1
ATOM 8091 N N . ALA A 1 1037 ? 20.367 18.097 27.065 1.00 93.00 1037 ALA A N 1
ATOM 8092 C CA . ALA A 1 1037 ? 21.737 18.584 26.977 1.00 93.00 1037 ALA A CA 1
ATOM 8093 C C . ALA A 1 1037 ? 22.649 17.531 26.338 1.00 93.00 1037 ALA A C 1
ATOM 8095 O O . ALA A 1 1037 ? 22.509 16.333 26.610 1.00 93.00 1037 ALA A O 1
ATOM 8096 N N . ALA A 1 1038 ? 23.582 17.993 25.509 1.00 93.75 1038 ALA A N 1
ATOM 8097 C CA . ALA A 1 1038 ? 24.632 17.188 24.895 1.00 93.75 1038 ALA A CA 1
ATOM 8098 C C . ALA A 1 1038 ? 25.862 18.053 24.591 1.00 93.75 1038 ALA A C 1
ATOM 8100 O O . ALA A 1 1038 ? 25.744 19.255 24.361 1.00 93.75 1038 ALA A O 1
ATOM 8101 N N . VAL A 1 1039 ? 27.036 17.430 24.562 1.00 94.06 1039 VAL A N 1
ATOM 8102 C CA . VAL A 1 1039 ? 28.263 18.024 24.030 1.00 94.06 1039 VAL A CA 1
ATOM 8103 C C . VAL A 1 1039 ? 28.150 18.087 22.515 1.00 94.06 1039 VAL A C 1
ATOM 8105 O O . VAL A 1 1039 ? 27.838 17.079 21.881 1.00 94.06 1039 VAL A O 1
ATOM 8108 N N . SER A 1 1040 ? 28.410 19.251 21.937 1.00 92.75 1040 SER A N 1
ATOM 8109 C CA . SER A 1 1040 ? 28.418 19.474 20.498 1.00 92.75 1040 SER A CA 1
ATOM 8110 C C . SER A 1 1040 ? 29.736 20.058 20.020 1.00 92.75 1040 SER A C 1
ATOM 8112 O O . SER A 1 1040 ? 30.481 20.671 20.785 1.00 92.75 1040 SER A O 1
ATOM 8114 N N . SER A 1 1041 ? 29.997 19.881 18.731 1.00 89.88 1041 SER A N 1
ATOM 8115 C CA . SER A 1 1041 ? 31.052 20.582 18.011 1.00 89.88 1041 SER A CA 1
ATOM 8116 C C . SER A 1 1041 ? 30.491 21.148 16.713 1.00 89.88 1041 SER A C 1
ATOM 8118 O O . SER A 1 1041 ? 29.610 20.544 16.091 1.00 89.88 1041 SER A O 1
ATOM 8120 N N . GLN A 1 1042 ? 30.993 22.321 16.335 1.00 88.19 1042 GLN A N 1
ATOM 8121 C CA . GLN A 1 1042 ? 30.706 22.947 15.055 1.00 88.19 1042 GLN A CA 1
ATOM 8122 C C . GLN A 1 1042 ? 32.008 23.407 14.402 1.00 88.19 1042 GLN A C 1
ATOM 8124 O O . GLN A 1 1042 ? 32.771 24.162 15.009 1.00 88.19 1042 GLN A O 1
ATOM 8129 N N . ARG A 1 1043 ? 32.251 22.969 13.164 1.00 87.69 1043 ARG A N 1
ATOM 8130 C CA . ARG A 1 1043 ? 33.419 23.371 12.369 1.00 87.69 1043 ARG A CA 1
ATOM 8131 C C . ARG A 1 1043 ? 33.168 23.221 10.872 1.00 87.69 1043 ARG A C 1
ATOM 8133 O O . ARG A 1 1043 ? 32.298 22.464 10.457 1.00 87.69 1043 ARG A O 1
ATOM 8140 N N . GLU A 1 1044 ? 33.967 23.911 10.072 1.00 86.69 1044 GLU A N 1
ATOM 8141 C CA . GLU A 1 1044 ? 34.012 23.701 8.626 1.00 86.69 1044 GLU A CA 1
ATOM 8142 C C . GLU A 1 1044 ? 34.950 22.533 8.293 1.00 86.69 1044 GLU A C 1
ATOM 8144 O O . GLU A 1 1044 ? 36.073 22.477 8.801 1.00 86.69 1044 GLU A O 1
ATOM 8149 N N . VAL A 1 1045 ? 34.492 21.617 7.440 1.00 88.69 1045 VAL A N 1
ATOM 8150 C CA . VAL A 1 1045 ? 35.262 20.477 6.924 1.00 88.69 1045 VAL A CA 1
ATOM 8151 C C . VAL A 1 1045 ? 35.134 20.450 5.399 1.00 88.69 1045 VAL A C 1
ATOM 8153 O O . VAL A 1 1045 ? 34.098 20.825 4.847 1.00 88.69 1045 VAL A O 1
ATOM 8156 N N . ARG A 1 1046 ? 36.202 20.053 4.706 1.00 89.81 1046 ARG A N 1
ATOM 8157 C CA . ARG A 1 1046 ? 36.278 20.010 3.239 1.00 89.81 1046 ARG A CA 1
ATOM 8158 C C . ARG A 1 1046 ? 36.385 18.576 2.731 1.00 89.81 1046 ARG A C 1
ATOM 8160 O O . ARG A 1 1046 ? 37.087 17.771 3.336 1.00 89.81 1046 ARG A O 1
ATOM 8167 N N . SER A 1 1047 ? 35.769 18.271 1.589 1.00 90.25 1047 SER A N 1
ATOM 8168 C CA . SER A 1 1047 ? 35.757 16.910 1.025 1.00 90.25 1047 SER A CA 1
ATOM 8169 C C . SER A 1 1047 ? 36.950 16.577 0.116 1.00 90.25 1047 SER A C 1
ATOM 8171 O O . SER A 1 1047 ? 37.026 15.460 -0.403 1.00 90.25 1047 SER A O 1
ATOM 8173 N N . ASP A 1 1048 ? 37.916 17.493 -0.048 1.00 93.06 1048 ASP A N 1
ATOM 8174 C CA . ASP A 1 1048 ? 39.057 17.345 -0.974 1.00 93.06 1048 ASP A CA 1
ATOM 8175 C C . ASP A 1 1048 ? 39.916 16.090 -0.709 1.00 93.06 1048 ASP A C 1
ATOM 8177 O O . ASP A 1 1048 ? 40.572 15.582 -1.617 1.00 93.06 1048 ASP A O 1
ATOM 8181 N N . LEU A 1 1049 ? 39.902 15.546 0.515 1.00 95.25 1049 LEU A N 1
ATOM 8182 C CA . LEU A 1 1049 ? 40.589 14.290 0.841 1.00 95.25 1049 LEU A CA 1
ATOM 8183 C C . LEU A 1 1049 ? 40.069 13.112 -0.000 1.00 95.25 1049 LEU A C 1
ATOM 8185 O O . LEU A 1 1049 ? 40.858 12.257 -0.404 1.00 95.25 1049 LEU A O 1
ATOM 8189 N N . SER A 1 1050 ? 38.781 13.118 -0.362 1.00 95.12 1050 SER A N 1
ATOM 8190 C CA . SER A 1 1050 ? 38.189 12.111 -1.252 1.00 95.12 1050 SER A CA 1
ATOM 8191 C C . SER A 1 1050 ? 38.851 12.062 -2.631 1.00 95.12 1050 SER A C 1
ATOM 8193 O O . SER A 1 1050 ? 38.943 10.987 -3.225 1.00 95.12 1050 SER A O 1
ATOM 8195 N N . LEU A 1 1051 ? 39.396 13.184 -3.115 1.00 95.12 1051 LEU A N 1
ATOM 8196 C CA . LEU A 1 1051 ? 40.072 13.282 -4.413 1.00 95.12 1051 LEU A CA 1
ATOM 8197 C C . LEU A 1 1051 ? 41.453 12.608 -4.416 1.00 95.12 1051 LEU A C 1
ATOM 8199 O O . LEU A 1 1051 ? 41.961 12.244 -5.481 1.00 95.12 1051 LEU A O 1
ATOM 8203 N N . ILE A 1 1052 ? 42.067 12.420 -3.240 1.00 96.75 1052 ILE A N 1
ATOM 8204 C CA . ILE A 1 1052 ? 43.267 11.584 -3.099 1.00 96.75 1052 ILE A CA 1
ATOM 8205 C C . ILE A 1 1052 ? 42.886 10.119 -3.313 1.00 96.75 1052 ILE A C 1
ATOM 8207 O O . ILE A 1 1052 ? 43.563 9.408 -4.056 1.00 96.75 1052 ILE A O 1
ATOM 8211 N N . TYR A 1 1053 ? 41.787 9.669 -2.706 1.00 97.06 1053 TYR A N 1
ATOM 8212 C CA . TYR A 1 1053 ? 41.327 8.289 -2.851 1.00 97.06 1053 TYR A CA 1
ATOM 8213 C C . TYR A 1 1053 ? 40.851 7.990 -4.256 1.00 97.06 1053 TYR A C 1
ATOM 8215 O O . TYR A 1 1053 ? 41.216 6.950 -4.781 1.00 97.06 1053 TYR A O 1
ATOM 8223 N N . PHE A 1 1054 ? 40.154 8.922 -4.899 1.00 97.19 1054 PHE A N 1
ATOM 8224 C CA . PHE A 1 1054 ? 39.810 8.824 -6.314 1.00 97.19 1054 PHE A CA 1
ATOM 8225 C C . PHE A 1 1054 ? 41.036 8.526 -7.193 1.00 97.19 1054 PHE A C 1
ATOM 8227 O O . PHE A 1 1054 ? 41.024 7.574 -7.973 1.00 97.19 1054 PHE A O 1
ATOM 8234 N N . ARG A 1 1055 ? 42.136 9.271 -6.996 1.00 97.06 1055 ARG A N 1
ATOM 8235 C CA . ARG A 1 1055 ? 43.411 9.020 -7.689 1.00 97.06 1055 ARG A CA 1
ATOM 8236 C C . ARG A 1 1055 ? 43.956 7.627 -7.378 1.00 97.06 1055 ARG A C 1
ATOM 8238 O O . ARG A 1 1055 ? 44.337 6.915 -8.297 1.00 97.06 1055 ARG A O 1
ATOM 8245 N N . ILE A 1 1056 ? 43.971 7.218 -6.106 1.00 97.69 1056 ILE A N 1
ATOM 8246 C CA . ILE A 1 1056 ? 44.437 5.880 -5.690 1.00 97.69 1056 ILE A CA 1
ATOM 8247 C C . ILE A 1 1056 ? 43.604 4.769 -6.343 1.00 97.69 1056 ILE A C 1
ATOM 8249 O O . ILE A 1 1056 ? 44.169 3.819 -6.878 1.00 97.69 1056 ILE A O 1
ATOM 8253 N N . MET A 1 1057 ? 42.276 4.890 -6.324 1.00 97.81 1057 MET A N 1
ATOM 8254 C CA . MET A 1 1057 ? 41.351 3.932 -6.931 1.00 97.81 1057 MET A CA 1
ATOM 8255 C C . MET A 1 1057 ? 41.624 3.776 -8.431 1.00 97.81 1057 MET A C 1
ATOM 8257 O O . MET A 1 1057 ? 41.751 2.648 -8.908 1.00 97.81 1057 MET A O 1
ATOM 8261 N N . ARG A 1 1058 ? 41.778 4.900 -9.148 1.00 97.06 1058 ARG A N 1
ATOM 8262 C CA . ARG A 1 1058 ? 42.096 4.930 -10.581 1.00 97.06 1058 ARG A CA 1
ATOM 8263 C C . ARG A 1 1058 ? 43.453 4.299 -10.874 1.00 97.06 1058 ARG A C 1
ATOM 8265 O O . ARG A 1 1058 ? 43.529 3.416 -11.719 1.00 97.06 1058 ARG A O 1
ATOM 8272 N N . GLU A 1 1059 ? 44.513 4.712 -10.180 1.00 97.25 1059 GLU A N 1
ATOM 8273 C CA . GLU A 1 1059 ? 45.868 4.205 -10.443 1.00 97.25 1059 GLU A CA 1
ATOM 8274 C C . GLU A 1 1059 ? 45.985 2.701 -10.190 1.00 97.25 1059 GLU A C 1
ATOM 8276 O O . GLU A 1 1059 ? 46.525 1.981 -11.026 1.00 97.25 1059 GLU A O 1
ATOM 8281 N N . LEU A 1 1060 ? 45.416 2.193 -9.091 1.00 97.44 1060 LEU A N 1
ATOM 8282 C CA . LEU A 1 1060 ? 45.431 0.755 -8.806 1.00 97.44 1060 LEU A CA 1
ATOM 8283 C C . LEU A 1 1060 ? 44.686 -0.059 -9.876 1.00 97.44 1060 LEU A C 1
ATOM 8285 O O . LEU A 1 1060 ? 45.083 -1.186 -10.177 1.00 97.44 1060 LEU A O 1
ATOM 8289 N N . ALA A 1 1061 ? 43.622 0.497 -10.455 1.00 97.31 1061 ALA A N 1
ATOM 8290 C CA . ALA A 1 1061 ? 42.878 -0.132 -11.539 1.00 97.31 1061 ALA A CA 1
ATOM 8291 C C . ALA A 1 1061 ? 43.654 -0.091 -12.869 1.00 97.31 1061 ALA A C 1
ATOM 8293 O O . ALA A 1 1061 ? 43.795 -1.118 -13.535 1.00 97.31 1061 ALA A O 1
ATOM 8294 N N . VAL A 1 1062 ? 44.235 1.057 -13.228 1.00 97.56 1062 VAL A N 1
ATOM 8295 C CA . VAL A 1 1062 ? 45.022 1.225 -14.464 1.00 97.56 1062 VAL A CA 1
ATOM 8296 C C . VAL A 1 1062 ? 46.278 0.356 -14.467 1.00 97.56 1062 VAL A C 1
ATOM 8298 O O . VAL A 1 1062 ? 46.574 -0.281 -15.477 1.00 97.56 1062 VAL A O 1
ATOM 8301 N N . GLU A 1 1063 ? 46.965 0.220 -13.330 1.00 96.00 1063 GLU A N 1
ATOM 8302 C CA . GLU A 1 1063 ? 48.088 -0.720 -13.172 1.00 96.00 1063 GLU A CA 1
ATOM 8303 C C . GLU A 1 1063 ? 47.694 -2.180 -13.463 1.00 96.00 1063 GLU A C 1
ATOM 8305 O O . GLU A 1 1063 ? 48.548 -3.001 -13.800 1.00 96.00 1063 GLU A O 1
ATOM 8310 N N . ASN A 1 1064 ? 46.402 -2.506 -13.360 1.00 96.50 1064 ASN A N 1
ATOM 8311 C CA . ASN A 1 1064 ? 45.838 -3.826 -13.637 1.00 96.50 1064 ASN A CA 1
ATOM 8312 C C . ASN A 1 1064 ? 45.028 -3.866 -14.946 1.00 96.50 1064 ASN A C 1
ATOM 8314 O O . ASN A 1 1064 ? 44.259 -4.799 -15.180 1.00 96.50 1064 ASN A O 1
ATOM 8318 N N . GLY A 1 1065 ? 45.256 -2.896 -15.832 1.00 94.06 1065 GLY A N 1
ATOM 8319 C CA . GLY A 1 1065 ? 44.765 -2.908 -17.203 1.00 94.06 1065 GLY A CA 1
ATOM 8320 C C . GLY A 1 1065 ? 43.340 -2.405 -17.386 1.00 94.06 1065 GLY A C 1
ATOM 8321 O O . GLY A 1 1065 ? 42.801 -2.631 -18.460 1.00 94.06 1065 GLY A O 1
ATOM 8322 N N . VAL A 1 1066 ? 42.731 -1.744 -16.399 1.00 97.44 1066 VAL A N 1
ATOM 8323 C CA . VAL A 1 1066 ? 41.410 -1.108 -16.547 1.00 97.44 1066 VAL A CA 1
ATOM 8324 C C . VAL A 1 1066 ? 41.515 0.152 -17.431 1.00 97.44 1066 VAL A C 1
ATOM 8326 O O . VAL A 1 1066 ? 42.428 0.952 -17.208 1.00 97.44 1066 VAL A O 1
ATOM 8329 N N . PRO A 1 1067 ? 40.614 0.371 -18.412 1.00 95.69 1067 PRO A N 1
ATOM 8330 C CA . PRO A 1 1067 ? 40.714 1.467 -19.381 1.00 95.69 1067 PRO A CA 1
ATOM 8331 C C . PRO A 1 1067 ? 40.152 2.793 -18.831 1.00 95.69 1067 PRO A C 1
ATOM 8333 O O . PRO A 1 1067 ? 39.132 3.299 -19.295 1.00 95.69 1067 PRO A O 1
ATOM 8336 N N . PHE A 1 1068 ? 40.806 3.367 -17.817 1.00 97.69 1068 PHE A N 1
ATOM 8337 C CA . PHE A 1 1068 ? 40.474 4.711 -17.326 1.00 97.69 1068 PHE A CA 1
ATOM 8338 C C . PHE A 1 1068 ? 41.293 5.804 -18.024 1.00 97.69 1068 PHE A C 1
ATOM 8340 O O . PHE A 1 1068 ? 42.521 5.711 -18.119 1.00 97.69 1068 PHE A O 1
ATOM 8347 N N . GLY A 1 1069 ? 40.624 6.897 -18.398 1.00 94.12 1069 GLY A N 1
ATOM 8348 C CA . GLY A 1 1069 ? 41.250 8.134 -18.866 1.00 94.12 1069 GLY A CA 1
ATOM 8349 C C . GLY A 1 1069 ? 42.134 8.820 -17.814 1.00 94.12 1069 GLY A C 1
ATOM 8350 O O . GLY A 1 1069 ? 42.276 8.361 -16.672 1.00 94.12 1069 GLY A O 1
ATOM 8351 N N . GLU A 1 1070 ? 42.777 9.918 -18.212 1.00 93.19 1070 GLU A N 1
ATOM 8352 C CA . GLU A 1 1070 ? 43.555 10.771 -17.306 1.00 93.19 1070 GLU A CA 1
ATOM 8353 C C . GLU A 1 1070 ? 42.643 11.716 -16.509 1.00 93.19 1070 GLU A C 1
ATOM 8355 O O . GLU A 1 1070 ? 41.561 12.087 -16.959 1.00 93.19 1070 GLU A O 1
ATOM 8360 N N . ILE A 1 1071 ? 43.083 12.105 -15.310 1.00 93.69 1071 ILE A N 1
ATOM 8361 C CA . ILE A 1 1071 ? 42.382 13.100 -14.490 1.00 93.69 1071 ILE A CA 1
ATOM 8362 C C . ILE A 1 1071 ? 42.810 14.488 -14.963 1.00 93.69 1071 ILE A C 1
ATOM 8364 O O . ILE A 1 1071 ? 43.997 14.812 -14.906 1.00 93.69 1071 ILE A O 1
ATOM 8368 N N . ASP A 1 1072 ? 41.852 15.313 -15.387 1.00 89.56 1072 ASP A N 1
ATOM 8369 C CA . ASP A 1 1072 ? 42.121 16.705 -15.744 1.00 89.56 1072 ASP A CA 1
ATOM 8370 C C . ASP A 1 1072 ? 42.423 17.533 -14.483 1.00 89.56 1072 ASP A C 1
ATOM 8372 O O . ASP A 1 1072 ? 41.534 17.903 -13.717 1.00 89.56 1072 ASP A O 1
ATOM 8376 N N . GLU A 1 1073 ? 43.705 17.819 -14.250 1.00 85.62 1073 GLU A N 1
ATOM 8377 C CA . GLU A 1 1073 ? 44.170 18.658 -13.137 1.00 85.62 1073 GLU A CA 1
ATOM 8378 C C . GLU A 1 1073 ? 43.820 20.153 -13.327 1.00 85.62 1073 GLU A C 1
ATOM 8380 O O . GLU A 1 1073 ? 43.997 20.947 -12.401 1.00 85.62 1073 GLU A O 1
ATOM 8385 N N . GLY A 1 1074 ? 43.337 20.551 -14.512 1.00 83.19 1074 GLY A N 1
ATOM 8386 C CA . GLY A 1 1074 ? 42.802 21.882 -14.802 1.00 83.19 1074 GLY A CA 1
ATOM 8387 C C . GLY A 1 1074 ? 41.337 22.068 -14.392 1.00 83.19 1074 GLY A C 1
ATOM 8388 O O . GLY A 1 1074 ? 40.907 23.207 -14.204 1.00 83.19 1074 GLY A O 1
ATOM 8389 N N . GLU A 1 1075 ? 40.590 20.975 -14.199 1.00 86.50 1075 GLU A N 1
ATOM 8390 C CA . GLU A 1 1075 ? 39.198 20.976 -13.738 1.00 86.50 1075 GLU A CA 1
ATOM 8391 C C . GLU A 1 1075 ? 39.140 21.339 -12.238 1.00 86.50 1075 GLU A C 1
ATOM 8393 O O . GLU A 1 1075 ? 39.597 20.561 -11.388 1.00 86.50 1075 GLU A O 1
ATOM 8398 N N . PRO A 1 1076 ? 38.539 22.483 -11.845 1.00 82.69 1076 PRO A N 1
ATOM 8399 C CA . PRO A 1 1076 ? 38.537 22.933 -10.450 1.00 82.69 1076 PRO A CA 1
ATOM 8400 C C . PRO A 1 1076 ? 37.898 21.944 -9.465 1.00 82.69 1076 PRO A C 1
ATOM 8402 O O . PRO A 1 1076 ? 38.244 21.951 -8.286 1.00 82.69 1076 PRO A O 1
ATOM 8405 N N . ARG A 1 1077 ? 36.976 21.087 -9.932 1.00 82.94 1077 ARG A N 1
ATOM 8406 C CA . ARG A 1 1077 ? 36.312 20.052 -9.116 1.00 82.94 1077 ARG A CA 1
ATOM 8407 C C . ARG A 1 1077 ? 37.205 18.847 -8.807 1.00 82.94 1077 ARG A C 1
ATOM 8409 O O . ARG A 1 1077 ? 36.898 18.099 -7.882 1.00 82.94 1077 ARG A O 1
ATOM 8416 N N . LEU A 1 1078 ? 38.272 18.640 -9.579 1.00 89.25 1078 LEU A N 1
ATOM 8417 C CA . LEU A 1 1078 ? 39.166 17.483 -9.464 1.00 89.25 1078 LEU A CA 1
ATOM 8418 C C . LEU A 1 1078 ? 40.564 17.865 -8.962 1.00 89.25 1078 LEU A C 1
ATOM 8420 O O . LEU A 1 1078 ? 41.289 16.995 -8.462 1.00 89.25 1078 LEU A O 1
ATOM 8424 N N . ALA A 1 1079 ? 40.929 19.146 -9.050 1.00 89.31 1079 ALA A N 1
ATOM 8425 C CA . ALA A 1 1079 ? 42.210 19.681 -8.607 1.00 89.31 1079 ALA A CA 1
ATOM 8426 C C . ALA A 1 1079 ? 42.421 19.543 -7.087 1.00 89.31 1079 ALA A C 1
ATOM 8428 O O . ALA A 1 1079 ? 41.557 19.873 -6.274 1.00 89.31 1079 ALA A O 1
ATOM 8429 N N . LEU A 1 1080 ? 43.615 19.095 -6.684 1.00 92.88 1080 LEU A N 1
ATOM 8430 C CA . LEU A 1 1080 ? 43.986 19.014 -5.269 1.00 92.88 1080 LEU A CA 1
ATOM 8431 C C . LEU A 1 1080 ? 44.504 20.362 -4.737 1.00 92.88 1080 LEU A C 1
ATOM 8433 O O . LEU A 1 1080 ? 45.369 20.981 -5.363 1.00 92.88 1080 LEU A O 1
ATOM 8437 N N . PRO A 1 1081 ? 44.099 20.778 -3.522 1.00 92.31 1081 PRO A N 1
ATOM 8438 C CA . PRO A 1 1081 ? 44.755 21.867 -2.809 1.00 92.31 1081 PRO A CA 1
ATOM 8439 C C . PRO A 1 1081 ? 46.263 21.624 -2.661 1.00 92.31 1081 PRO A C 1
ATOM 8441 O O . PRO A 1 1081 ? 46.697 20.504 -2.384 1.00 92.31 1081 PRO A O 1
ATOM 8444 N N . ALA A 1 1082 ? 47.068 22.687 -2.757 1.00 92.12 1082 ALA A N 1
ATOM 8445 C CA . ALA A 1 1082 ? 48.532 22.595 -2.717 1.00 92.12 1082 ALA A CA 1
ATOM 8446 C C . ALA A 1 1082 ? 49.077 21.851 -1.479 1.00 92.12 1082 ALA A C 1
ATOM 8448 O O . ALA A 1 1082 ? 50.077 21.142 -1.570 1.00 92.12 1082 ALA A O 1
ATOM 8449 N N . GLU A 1 1083 ? 48.402 21.971 -0.333 1.00 93.50 1083 GLU A N 1
ATOM 8450 C CA . GLU A 1 1083 ? 48.765 21.285 0.915 1.00 93.50 1083 GLU A CA 1
ATOM 8451 C C . GLU A 1 1083 ? 48.467 19.774 0.915 1.00 93.50 1083 GLU A C 1
ATOM 8453 O O . GLU A 1 1083 ? 49.117 19.029 1.645 1.00 93.50 1083 GLU A O 1
ATOM 8458 N N . LEU A 1 1084 ? 47.543 19.299 0.069 1.00 95.50 1084 LEU A N 1
ATOM 8459 C CA . LEU A 1 1084 ? 47.204 17.879 -0.070 1.00 95.50 1084 LEU A CA 1
ATOM 8460 C C . LEU A 1 1084 ? 48.072 17.150 -1.106 1.00 95.50 1084 LEU A C 1
ATOM 8462 O O . LEU A 1 1084 ? 48.175 15.925 -1.059 1.00 95.50 1084 LEU A O 1
ATOM 8466 N N . VAL A 1 1085 ? 48.750 17.863 -2.011 1.00 95.00 1085 VAL A N 1
ATOM 8467 C CA . VAL A 1 1085 ? 49.602 17.251 -3.050 1.00 95.00 1085 VAL A CA 1
ATOM 8468 C C . VAL A 1 1085 ? 50.739 16.386 -2.465 1.00 95.00 1085 VAL A C 1
ATOM 8470 O O . VAL A 1 1085 ? 50.920 15.256 -2.930 1.00 95.00 1085 VAL A O 1
ATOM 8473 N N . PRO A 1 1086 ? 51.510 16.824 -1.444 1.00 95.00 1086 PRO A N 1
ATOM 8474 C CA . PRO A 1 1086 ? 52.541 15.980 -0.834 1.00 95.00 1086 PRO A CA 1
ATOM 8475 C C . PRO A 1 1086 ? 51.964 14.755 -0.109 1.00 95.00 1086 PRO A C 1
ATOM 8477 O O . PRO A 1 1086 ? 52.547 13.671 -0.173 1.00 95.00 1086 PRO A O 1
ATOM 8480 N N . ILE A 1 1087 ? 50.805 14.919 0.537 1.00 96.31 1087 ILE A N 1
ATOM 8481 C CA . ILE A 1 1087 ? 50.078 13.854 1.241 1.00 96.31 1087 ILE A CA 1
ATOM 8482 C C . ILE A 1 1087 ? 49.599 12.794 0.241 1.00 96.31 1087 ILE A C 1
ATOM 8484 O O . ILE A 1 1087 ? 49.857 11.606 0.433 1.00 96.31 1087 ILE A O 1
ATOM 8488 N N . SER A 1 1088 ? 49.011 13.226 -0.878 1.00 96.25 1088 SER A N 1
ATOM 8489 C CA . SER A 1 1088 ? 48.565 12.371 -1.983 1.00 96.25 1088 SER A CA 1
ATOM 8490 C C . SER A 1 1088 ? 49.677 11.442 -2.477 1.00 96.25 1088 SER A C 1
ATOM 8492 O O . SER A 1 1088 ? 49.496 10.226 -2.526 1.00 96.25 1088 SER A O 1
ATOM 8494 N N . LYS A 1 1089 ? 50.881 11.978 -2.722 1.00 95.31 1089 LYS A N 1
ATOM 8495 C CA . LYS A 1 1089 ? 52.041 11.183 -3.168 1.00 95.31 1089 LYS A CA 1
ATOM 8496 C C . LYS A 1 1089 ? 52.442 10.093 -2.169 1.00 95.31 1089 LYS A C 1
ATOM 8498 O O . LYS A 1 1089 ? 52.750 8.974 -2.577 1.00 95.31 1089 LYS A O 1
ATOM 8503 N N . LYS A 1 1090 ? 52.443 10.404 -0.869 1.00 96.69 1090 LYS A N 1
ATOM 8504 C CA . LYS A 1 1090 ? 52.787 9.443 0.194 1.00 96.69 1090 LYS A CA 1
ATOM 8505 C C . LYS A 1 1090 ? 51.747 8.329 0.307 1.00 96.69 1090 LYS A C 1
ATOM 8507 O O . LYS A 1 1090 ? 52.104 7.154 0.377 1.00 96.69 1090 LYS A O 1
ATOM 8512 N N . MET A 1 1091 ? 50.468 8.696 0.276 1.00 96.38 1091 MET A N 1
ATOM 8513 C CA . MET A 1 1091 ? 49.357 7.751 0.378 1.00 96.38 1091 MET A CA 1
ATOM 8514 C C . MET A 1 1091 ? 49.248 6.852 -0.857 1.00 96.38 1091 MET A C 1
ATOM 8516 O O . MET A 1 1091 ? 49.047 5.650 -0.709 1.00 96.38 1091 MET A O 1
ATOM 8520 N N . MET A 1 1092 ? 49.479 7.401 -2.052 1.00 96.75 1092 MET A N 1
ATOM 8521 C CA . MET A 1 1092 ? 49.585 6.637 -3.297 1.00 96.75 1092 MET A CA 1
ATOM 8522 C C . MET A 1 1092 ? 50.714 5.602 -3.232 1.00 96.75 1092 MET A C 1
ATOM 8524 O O . MET A 1 1092 ? 50.497 4.426 -3.512 1.00 96.75 1092 MET A O 1
ATOM 8528 N N . ALA A 1 1093 ? 51.910 6.010 -2.792 1.00 95.62 1093 ALA A N 1
ATOM 8529 C CA . ALA A 1 1093 ? 53.042 5.096 -2.653 1.00 95.62 1093 ALA A CA 1
ATOM 8530 C C . ALA A 1 1093 ? 52.764 3.966 -1.646 1.00 95.62 1093 ALA A C 1
ATOM 8532 O O . ALA A 1 1093 ? 53.187 2.831 -1.861 1.00 95.62 1093 ALA A O 1
ATOM 8533 N N . TYR A 1 1094 ? 52.049 4.259 -0.558 1.00 96.31 1094 TYR A N 1
ATOM 8534 C CA . TYR A 1 1094 ? 51.593 3.244 0.390 1.00 96.31 1094 TYR A CA 1
ATOM 8535 C C . TYR A 1 1094 ? 50.580 2.278 -0.241 1.00 96.31 1094 TYR A C 1
ATOM 8537 O O . TYR A 1 1094 ? 50.774 1.067 -0.166 1.00 96.31 1094 TYR A O 1
ATOM 8545 N N . ALA A 1 1095 ? 49.552 2.794 -0.921 1.00 95.19 1095 ALA A N 1
ATOM 8546 C CA . ALA A 1 1095 ? 48.512 1.977 -1.547 1.00 95.19 1095 ALA A CA 1
ATOM 8547 C C . ALA A 1 1095 ? 49.054 1.060 -2.662 1.00 95.19 1095 ALA A C 1
ATOM 8549 O O . ALA A 1 1095 ? 48.625 -0.083 -2.782 1.00 95.19 1095 ALA A O 1
ATOM 8550 N N . GLN A 1 1096 ? 50.056 1.515 -3.419 1.00 94.94 1096 GLN A N 1
ATOM 8551 C CA . GLN A 1 1096 ? 50.769 0.716 -4.430 1.00 94.94 1096 GLN A CA 1
ATOM 8552 C C . GLN A 1 1096 ? 51.771 -0.291 -3.825 1.00 94.94 1096 GLN A C 1
ATOM 8554 O O . GLN A 1 1096 ? 52.487 -0.974 -4.555 1.00 94.94 1096 GLN A O 1
ATOM 8559 N N . GLY A 1 1097 ? 51.907 -0.351 -2.495 1.00 92.50 1097 GLY A N 1
ATOM 8560 C CA . GLY A 1 1097 ? 52.872 -1.220 -1.814 1.00 92.50 1097 GLY A CA 1
ATOM 8561 C C . GLY A 1 1097 ? 54.339 -0.782 -1.944 1.00 92.50 1097 GLY A C 1
ATOM 8562 O O . GLY A 1 1097 ? 55.237 -1.514 -1.528 1.00 92.50 1097 GLY A O 1
ATOM 8563 N N . LYS A 1 1098 ? 54.609 0.420 -2.478 1.00 92.81 1098 LYS A N 1
ATOM 8564 C CA . LYS A 1 1098 ? 55.960 1.013 -2.577 1.00 92.81 1098 LYS A CA 1
ATOM 8565 C C . LYS A 1 1098 ? 56.481 1.484 -1.210 1.00 92.81 1098 LYS A C 1
ATOM 8567 O O . LYS A 1 1098 ? 57.688 1.626 -1.029 1.00 92.81 1098 LYS A O 1
ATOM 8572 N N . SER A 1 1099 ? 55.586 1.701 -0.241 1.00 91.81 1099 SER A N 1
ATOM 8573 C CA . SER A 1 1099 ? 55.894 1.992 1.165 1.00 91.81 1099 SER A CA 1
ATOM 8574 C C . SER A 1 1099 ? 55.129 1.052 2.100 1.00 91.81 1099 SER A C 1
ATOM 8576 O O . SER A 1 1099 ? 53.985 0.705 1.830 1.00 91.81 1099 SER A O 1
ATOM 8578 N N . LYS A 1 1100 ? 55.733 0.674 3.238 1.00 87.81 1100 LYS A N 1
ATOM 8579 C CA . LYS A 1 1100 ? 55.081 -0.167 4.267 1.00 87.81 1100 LYS A CA 1
ATOM 8580 C C . LYS A 1 1100 ? 54.107 0.599 5.167 1.00 87.81 1100 LYS A C 1
ATOM 8582 O O . LYS A 1 1100 ? 53.291 -0.023 5.838 1.00 87.81 1100 LYS A O 1
ATOM 8587 N N . THR A 1 1101 ? 54.220 1.924 5.232 1.00 89.00 1101 THR A N 1
ATOM 8588 C CA . THR A 1 1101 ? 53.345 2.802 6.025 1.00 89.00 1101 THR A CA 1
ATOM 8589 C C . THR A 1 1101 ? 52.954 4.026 5.202 1.00 89.00 1101 THR A C 1
ATOM 8591 O O . THR A 1 1101 ? 53.602 4.338 4.200 1.00 89.00 1101 THR A O 1
ATOM 8594 N N . THR A 1 1102 ? 51.926 4.758 5.635 1.00 86.69 1102 THR A N 1
ATOM 8595 C CA . THR A 1 1102 ? 51.490 6.004 4.981 1.00 86.69 1102 THR A CA 1
ATOM 8596 C C . THR A 1 1102 ? 52.542 7.118 5.028 1.00 86.69 1102 THR A C 1
ATOM 8598 O O . THR A 1 1102 ? 52.436 8.071 4.266 1.00 86.69 1102 THR A O 1
ATOM 8601 N N . ALA A 1 1103 ? 53.555 7.016 5.900 1.00 88.75 1103 ALA A N 1
ATOM 8602 C CA . ALA A 1 1103 ? 54.639 7.993 6.064 1.00 88.75 1103 ALA A CA 1
ATOM 8603 C C . ALA A 1 1103 ? 54.176 9.451 6.308 1.00 88.75 1103 ALA A C 1
ATOM 8605 O O . ALA A 1 1103 ? 54.913 10.400 6.016 1.00 88.75 1103 ALA A O 1
ATOM 8606 N N . LEU A 1 1104 ? 52.965 9.632 6.847 1.00 92.62 1104 LEU A N 1
ATOM 8607 C CA . LEU A 1 1104 ? 52.429 10.939 7.228 1.00 92.62 1104 LEU A CA 1
ATOM 8608 C C . LEU A 1 1104 ? 53.111 11.444 8.501 1.00 92.62 1104 LEU A C 1
ATOM 8610 O O . LEU A 1 1104 ? 53.325 10.683 9.448 1.00 92.62 1104 LEU A O 1
ATOM 8614 N N . THR A 1 1105 ? 53.475 12.724 8.524 1.00 91.94 1105 THR A N 1
ATOM 8615 C CA . THR A 1 1105 ? 54.010 13.363 9.731 1.00 91.94 1105 THR A CA 1
ATOM 8616 C C . THR A 1 1105 ? 52.879 13.675 10.717 1.00 91.94 1105 THR A C 1
ATOM 8618 O O . THR A 1 1105 ? 51.727 13.817 10.304 1.00 91.94 1105 THR A O 1
ATOM 8621 N N . PRO A 1 1106 ? 53.175 13.854 12.018 1.00 88.88 1106 PRO A N 1
ATOM 8622 C CA . PRO A 1 1106 ? 52.171 14.304 12.981 1.00 88.88 1106 PRO A CA 1
ATOM 8623 C C . PRO A 1 1106 ? 51.469 15.608 12.571 1.00 88.88 1106 PRO A C 1
ATOM 8625 O O . PRO A 1 1106 ? 50.275 15.746 12.802 1.00 88.88 1106 PRO A O 1
ATOM 8628 N N . GLN A 1 1107 ? 52.181 16.539 11.921 1.00 88.56 1107 GLN A N 1
ATOM 8629 C CA . GLN A 1 1107 ? 51.595 17.791 11.425 1.00 88.56 1107 GLN A CA 1
ATOM 8630 C C . GLN A 1 1107 ? 50.647 17.570 10.238 1.00 88.56 1107 GLN A C 1
ATOM 8632 O O . GLN A 1 1107 ? 49.637 18.258 10.127 1.00 88.56 1107 GLN A O 1
ATOM 8637 N N . GLU A 1 1108 ? 50.964 16.628 9.344 1.00 92.38 1108 GLU A N 1
ATOM 8638 C CA . GLU A 1 1108 ? 50.080 16.259 8.231 1.00 92.38 1108 GLU A CA 1
ATOM 8639 C C . GLU A 1 1108 ? 48.826 15.541 8.744 1.00 92.38 1108 GLU A C 1
ATOM 8641 O O . GLU A 1 1108 ? 47.727 15.857 8.299 1.00 92.38 1108 GLU A O 1
ATOM 8646 N N . GLU A 1 1109 ? 48.965 14.634 9.717 1.00 89.44 1109 GLU A N 1
ATOM 8647 C CA . GLU A 1 1109 ? 47.824 14.000 10.393 1.00 89.44 1109 GLU A CA 1
ATOM 8648 C C . GLU A 1 1109 ? 46.943 15.060 11.083 1.00 89.44 1109 GLU A C 1
ATOM 8650 O O . GLU A 1 1109 ? 45.735 15.092 10.856 1.00 89.44 1109 GLU A O 1
ATOM 8655 N N . GLU A 1 1110 ? 47.522 15.995 11.845 1.00 87.25 1110 GLU A N 1
ATOM 8656 C CA . GLU A 1 1110 ? 46.769 17.094 12.470 1.00 87.25 1110 GLU A CA 1
ATOM 8657 C C . GLU A 1 1110 ? 46.035 17.959 11.430 1.00 87.25 1110 GLU A C 1
ATOM 8659 O O . GLU A 1 1110 ? 44.865 18.294 11.621 1.00 87.25 1110 GLU A O 1
ATOM 8664 N N . LEU A 1 1111 ? 46.683 18.286 10.304 1.00 90.50 1111 LEU A N 1
ATOM 8665 C CA . LEU A 1 1111 ? 46.068 19.036 9.204 1.00 90.50 1111 LEU A CA 1
ATOM 8666 C C . LEU A 1 1111 ? 44.858 18.298 8.620 1.00 90.50 1111 LEU A C 1
ATOM 8668 O O . LEU A 1 1111 ? 43.796 18.908 8.453 1.00 90.50 1111 LEU A O 1
ATOM 8672 N N . LEU A 1 1112 ? 45.014 17.001 8.327 1.00 91.94 1112 LEU A N 1
ATOM 8673 C CA . LEU A 1 1112 ? 43.937 16.160 7.811 1.00 91.94 1112 LEU A CA 1
ATOM 8674 C C . LEU A 1 1112 ? 42.752 16.162 8.773 1.00 91.94 1112 LEU A C 1
ATOM 8676 O O . LEU A 1 1112 ? 41.637 16.467 8.358 1.00 91.94 1112 LEU A O 1
ATOM 8680 N N . PHE A 1 1113 ? 42.986 15.924 10.064 1.00 87.12 1113 PHE A N 1
ATOM 8681 C CA . PHE A 1 1113 ? 41.909 15.932 11.050 1.00 87.12 1113 PHE A CA 1
ATOM 8682 C C . PHE A 1 1113 ? 41.264 17.290 11.222 1.00 87.12 1113 PHE A C 1
ATOM 8684 O O . PHE A 1 1113 ? 40.048 17.361 11.345 1.00 87.12 1113 PHE A O 1
ATOM 8691 N N . LYS A 1 1114 ? 42.040 18.370 11.208 1.00 85.38 1114 LYS A N 1
ATOM 8692 C CA . LYS A 1 1114 ? 41.518 19.715 11.433 1.00 85.38 1114 LYS A CA 1
ATOM 8693 C C . LYS A 1 1114 ? 40.619 20.202 10.297 1.00 85.38 1114 LYS A C 1
ATOM 8695 O O . LYS A 1 1114 ? 39.677 20.938 10.580 1.00 85.38 1114 LYS A O 1
ATOM 8700 N N . ARG A 1 1115 ? 40.917 19.835 9.043 1.00 88.56 1115 ARG A N 1
ATOM 8701 C CA . ARG A 1 1115 ? 40.276 20.430 7.852 1.00 88.56 1115 ARG A CA 1
ATOM 8702 C C . ARG A 1 1115 ? 39.535 19.460 6.937 1.00 88.56 1115 ARG A C 1
ATOM 8704 O O . ARG A 1 1115 ? 38.659 19.923 6.213 1.00 88.56 1115 ARG A O 1
ATOM 8711 N N . TYR A 1 1116 ? 39.882 18.175 6.930 1.00 92.44 1116 TYR A N 1
ATOM 8712 C CA . TYR A 1 1116 ? 39.465 17.263 5.858 1.00 92.44 1116 TYR A CA 1
ATOM 8713 C C . TYR A 1 1116 ? 38.817 15.952 6.318 1.00 92.44 1116 TYR A C 1
ATOM 8715 O O . TYR A 1 1116 ? 38.042 15.380 5.564 1.00 92.44 1116 TYR A O 1
ATOM 8723 N N . VAL A 1 1117 ? 39.120 15.458 7.521 1.00 91.69 1117 VAL A N 1
ATOM 8724 C CA . VAL A 1 1117 ? 38.515 14.225 8.052 1.00 91.69 1117 VAL A CA 1
ATOM 8725 C C . VAL A 1 1117 ? 37.246 14.563 8.822 1.00 91.69 1117 VAL A C 1
ATOM 8727 O O . VAL A 1 1117 ? 37.305 15.307 9.808 1.00 91.69 1117 VAL A O 1
ATOM 8730 N N . HIS A 1 1118 ? 36.122 13.982 8.407 1.00 90.31 1118 HIS A N 1
ATOM 8731 C CA . HIS A 1 1118 ? 34.843 14.106 9.107 1.00 90.31 1118 HIS A CA 1
ATOM 8732 C C . HIS A 1 1118 ? 34.804 13.245 10.376 1.00 90.31 1118 HIS A C 1
ATOM 8734 O O . HIS A 1 1118 ? 35.492 12.228 10.492 1.00 90.31 1118 HIS A O 1
ATOM 8740 N N . ILE A 1 1119 ? 33.981 13.635 11.350 1.00 88.00 1119 ILE A N 1
ATOM 8741 C CA . ILE A 1 1119 ? 33.753 12.847 12.564 1.00 88.00 1119 ILE A CA 1
ATOM 8742 C C . ILE A 1 1119 ? 32.563 11.922 12.320 1.00 88.00 1119 ILE A C 1
ATOM 8744 O O . ILE A 1 1119 ? 31.400 12.333 12.339 1.00 88.00 1119 ILE A O 1
ATOM 8748 N N . SER A 1 1120 ? 32.876 10.648 12.085 1.00 87.81 1120 SER A N 1
ATOM 8749 C CA . SER A 1 1120 ? 31.875 9.636 11.747 1.00 87.81 1120 SER A CA 1
ATOM 8750 C C . SER A 1 1120 ? 30.890 9.374 12.883 1.00 87.81 1120 SER A C 1
ATOM 8752 O O . SER A 1 1120 ? 29.683 9.374 12.654 1.00 87.81 1120 SER A O 1
ATOM 8754 N N . ASP A 1 1121 ? 31.371 9.176 14.108 1.00 88.56 1121 ASP A N 1
ATOM 8755 C CA . ASP A 1 1121 ? 30.552 8.776 15.243 1.00 88.56 1121 ASP A CA 1
ATOM 8756 C C . ASP A 1 1121 ? 29.958 9.970 16.002 1.00 88.56 1121 ASP A C 1
ATOM 8758 O O . ASP A 1 1121 ? 30.640 10.723 16.695 1.00 88.56 1121 ASP A O 1
ATOM 8762 N N . ASN A 1 1122 ? 28.642 10.141 15.896 1.00 91.19 1122 ASN A N 1
ATOM 8763 C CA . ASN A 1 1122 ? 27.896 11.199 16.565 1.00 91.19 1122 ASN A CA 1
ATOM 8764 C C . ASN A 1 1122 ? 26.448 10.785 16.877 1.00 91.19 1122 ASN A C 1
ATOM 8766 O O . ASN A 1 1122 ? 25.890 9.833 16.339 1.00 91.19 1122 ASN A O 1
ATOM 8770 N N . TRP A 1 1123 ? 25.817 11.531 17.773 1.00 89.88 1123 TRP A N 1
ATOM 8771 C CA . TRP A 1 1123 ? 24.461 11.313 18.265 1.00 89.88 1123 TRP A CA 1
ATOM 8772 C C . TRP A 1 1123 ? 23.452 12.287 17.653 1.00 89.88 1123 TRP A C 1
ATOM 8774 O O . TRP A 1 1123 ? 22.476 12.664 18.307 1.00 89.88 1123 TRP A O 1
ATOM 8784 N N . ASN A 1 1124 ? 23.663 12.703 16.404 1.00 88.00 1124 ASN A N 1
ATOM 8785 C CA . ASN A 1 1124 ? 22.612 13.378 15.653 1.00 88.00 1124 ASN A CA 1
ATOM 8786 C C . ASN A 1 1124 ? 21.505 12.361 15.346 1.00 88.00 1124 ASN A C 1
ATOM 8788 O O . ASN A 1 1124 ? 21.773 11.268 14.842 1.00 88.00 1124 ASN A O 1
ATOM 8792 N N . ALA A 1 1125 ? 20.263 12.693 15.694 1.00 79.81 1125 ALA A N 1
ATOM 8793 C CA . ALA A 1 1125 ? 19.124 11.845 15.368 1.00 79.81 1125 ALA A CA 1
ATOM 8794 C C . ALA A 1 1125 ? 18.651 12.117 13.936 1.00 79.81 1125 ALA A C 1
ATOM 8796 O O . ALA A 1 1125 ? 18.836 13.219 13.414 1.00 79.81 1125 ALA A O 1
ATOM 8797 N N . ALA A 1 1126 ? 17.964 11.142 13.341 1.00 74.06 1126 ALA A N 1
ATOM 8798 C CA . ALA A 1 1126 ? 17.200 11.357 12.116 1.00 74.06 1126 ALA A CA 1
ATOM 8799 C C . ALA A 1 1126 ? 16.253 12.570 12.256 1.00 74.06 1126 ALA A C 1
ATOM 8801 O O . ALA A 1 1126 ? 15.752 12.873 13.351 1.00 74.06 1126 ALA A O 1
ATOM 8802 N N . LYS A 1 1127 ? 15.996 13.276 11.148 1.00 67.75 1127 LYS A N 1
ATOM 8803 C CA . LYS A 1 1127 ? 15.216 14.527 11.120 1.00 67.75 1127 LYS A CA 1
ATOM 8804 C C . LYS A 1 1127 ? 13.910 14.398 11.923 1.00 67.75 1127 LYS A C 1
ATOM 8806 O O . LYS A 1 1127 ? 13.202 13.399 11.825 1.00 67.75 1127 LYS A O 1
ATOM 8811 N N . SER A 1 1128 ? 13.582 15.411 12.735 1.00 65.38 1128 SER A N 1
ATOM 8812 C CA . SER A 1 1128 ? 12.431 15.467 13.673 1.00 65.38 1128 SER A CA 1
ATOM 8813 C C . SER A 1 1128 ? 12.457 14.518 14.890 1.00 65.38 1128 SER A C 1
ATOM 8815 O O . SER A 1 1128 ? 11.534 14.546 15.705 1.00 65.38 1128 SER A O 1
ATOM 8817 N N . ARG A 1 1129 ? 13.522 13.726 15.090 1.00 71.44 1129 ARG A N 1
ATOM 8818 C CA . ARG A 1 1129 ? 13.634 12.748 16.195 1.00 71.44 1129 ARG A CA 1
ATOM 8819 C C . ARG A 1 1129 ? 14.654 13.117 17.277 1.00 71.44 1129 ARG A C 1
ATOM 8821 O O . ARG A 1 1129 ? 14.923 12.293 18.144 1.00 71.44 1129 ARG A O 1
ATOM 8828 N N . ASN A 1 1130 ? 15.150 14.358 17.301 1.00 68.38 1130 ASN A N 1
ATOM 8829 C CA . ASN A 1 1130 ? 16.156 14.847 18.267 1.00 68.38 1130 ASN A CA 1
ATOM 8830 C C . ASN A 1 1130 ? 15.767 14.694 19.756 1.00 68.38 1130 ASN A C 1
ATOM 8832 O O . ASN A 1 1130 ? 16.620 14.830 20.626 1.00 68.38 1130 ASN A O 1
ATOM 8836 N N . ASN A 1 1131 ? 14.498 14.391 20.050 1.00 78.00 1131 ASN A N 1
ATOM 8837 C CA . ASN A 1 1131 ? 13.966 14.174 21.400 1.00 78.00 1131 ASN A CA 1
ATOM 8838 C C . ASN A 1 1131 ? 13.710 12.687 21.732 1.00 78.00 1131 ASN A C 1
ATOM 8840 O O . ASN A 1 1131 ? 13.035 12.387 22.714 1.00 78.00 1131 ASN A O 1
ATOM 8844 N N . SER A 1 1132 ? 14.157 11.751 20.889 1.00 73.19 1132 SER A N 1
ATOM 8845 C CA . SER A 1 1132 ? 13.930 10.314 21.077 1.00 73.19 1132 SER A CA 1
ATOM 8846 C C . SER A 1 1132 ? 15.014 9.670 21.943 1.00 73.19 1132 SER A C 1
ATOM 8848 O O . SER A 1 1132 ? 16.197 9.956 21.785 1.00 73.19 1132 SER A O 1
ATOM 8850 N N . ASP A 1 1133 ? 14.618 8.738 22.813 1.00 71.75 1133 ASP A N 1
ATOM 8851 C CA . ASP A 1 1133 ? 15.557 7.922 23.597 1.00 71.75 1133 ASP A CA 1
ATOM 8852 C C . ASP A 1 1133 ? 15.995 6.635 22.868 1.00 71.75 1133 ASP A C 1
ATOM 8854 O O . ASP A 1 1133 ? 16.906 5.937 23.332 1.00 71.75 1133 ASP A O 1
ATOM 8858 N N . LEU A 1 1134 ? 15.353 6.311 21.737 1.00 75.56 1134 LEU A N 1
ATOM 8859 C CA . LEU A 1 1134 ? 15.566 5.072 20.989 1.00 75.56 1134 LEU A CA 1
ATOM 8860 C C . LEU A 1 1134 ? 16.915 5.099 20.261 1.00 75.56 1134 LEU A C 1
ATOM 8862 O O . LEU A 1 1134 ? 17.148 5.945 19.407 1.00 75.56 1134 LEU A O 1
ATOM 8866 N N . ASN A 1 1135 ? 17.790 4.127 20.533 1.00 75.25 1135 ASN A N 1
ATOM 8867 C CA . ASN A 1 1135 ? 19.115 4.068 19.897 1.00 75.25 1135 ASN A CA 1
ATOM 8868 C C . ASN A 1 1135 ? 19.052 3.961 18.362 1.00 75.25 1135 ASN A C 1
ATOM 8870 O O . ASN A 1 1135 ? 19.938 4.472 17.686 1.00 75.25 1135 ASN A O 1
ATOM 8874 N N . ILE A 1 1136 ? 18.000 3.339 17.822 1.00 73.38 1136 ILE A N 1
ATOM 8875 C CA . ILE A 1 1136 ? 17.814 3.112 16.382 1.00 73.38 1136 ILE A CA 1
ATOM 8876 C C . ILE A 1 1136 ? 17.689 4.409 15.565 1.00 73.38 1136 ILE A C 1
ATOM 8878 O O . ILE A 1 1136 ? 17.996 4.410 14.381 1.00 73.38 1136 ILE A O 1
ATOM 8882 N N . VAL A 1 1137 ? 17.279 5.527 16.181 1.00 77.50 1137 VAL A N 1
ATOM 8883 C CA . VAL A 1 1137 ? 17.148 6.808 15.464 1.00 77.50 1137 VAL A CA 1
ATOM 8884 C C . VAL A 1 1137 ? 18.478 7.556 15.315 1.00 77.50 1137 VAL A C 1
ATOM 8886 O O . VAL A 1 1137 ? 18.533 8.556 14.601 1.00 77.50 1137 VAL A O 1
ATOM 8889 N N . PHE A 1 1138 ? 19.539 7.097 15.988 1.00 84.56 1138 PHE A N 1
ATOM 8890 C CA . PHE A 1 1138 ? 20.885 7.668 15.924 1.00 84.56 1138 PHE A CA 1
ATOM 8891 C C . PHE A 1 1138 ? 21.743 6.842 14.960 1.00 84.56 1138 PHE A C 1
ATOM 8893 O O . PHE A 1 1138 ? 22.521 5.981 15.375 1.00 84.56 1138 PHE A O 1
ATOM 8900 N N . ILE A 1 1139 ? 21.581 7.093 13.659 1.00 82.25 1139 ILE A N 1
ATOM 8901 C CA . ILE A 1 1139 ? 22.227 6.324 12.579 1.00 82.25 1139 ILE A CA 1
ATOM 8902 C C . ILE A 1 1139 ? 23.759 6.355 12.705 1.00 82.25 1139 ILE A C 1
ATOM 8904 O O . ILE A 1 1139 ? 24.423 5.345 12.481 1.00 82.25 1139 ILE A O 1
ATOM 8908 N N . ASN A 1 1140 ? 24.315 7.488 13.135 1.00 88.19 1140 ASN A N 1
ATOM 8909 C CA . ASN A 1 1140 ? 25.756 7.690 13.272 1.00 88.19 1140 ASN A CA 1
ATOM 8910 C C . ASN A 1 1140 ? 26.294 7.375 14.675 1.00 88.19 1140 ASN A C 1
ATOM 8912 O O . ASN A 1 1140 ? 27.410 7.769 14.996 1.00 88.19 1140 ASN A O 1
ATOM 8916 N N . ARG A 1 1141 ? 25.533 6.691 15.542 1.00 89.56 1141 ARG A N 1
ATOM 8917 C CA . ARG A 1 1141 ? 25.979 6.447 16.922 1.00 89.56 1141 ARG A CA 1
ATOM 8918 C C . ARG A 1 1141 ? 27.315 5.677 16.972 1.00 89.56 1141 ARG A C 1
ATOM 8920 O O . ARG A 1 1141 ? 27.510 4.762 16.163 1.00 89.56 1141 ARG A O 1
ATOM 8927 N N . PRO A 1 1142 ? 28.200 5.985 17.936 1.00 88.12 1142 PRO A N 1
ATOM 8928 C CA . PRO A 1 1142 ? 29.422 5.218 18.165 1.00 88.12 1142 PRO A CA 1
ATOM 8929 C C . PRO A 1 1142 ? 29.121 3.760 18.528 1.00 88.12 1142 PRO A C 1
ATOM 8931 O O . PRO A 1 1142 ? 28.103 3.463 19.163 1.00 88.12 1142 PRO A O 1
ATOM 8934 N N . ASP A 1 1143 ? 30.036 2.868 18.151 1.00 84.06 1143 ASP A N 1
ATOM 8935 C CA . ASP A 1 1143 ? 30.095 1.495 18.662 1.00 84.06 1143 ASP A CA 1
ATOM 8936 C C . ASP A 1 1143 ? 30.455 1.476 20.169 1.00 84.06 1143 ASP A C 1
ATOM 8938 O O . ASP A 1 1143 ? 31.027 2.439 20.690 1.00 84.06 1143 ASP A O 1
ATOM 8942 N N . GLU A 1 1144 ? 30.134 0.392 20.884 1.00 76.56 1144 GLU A N 1
ATOM 8943 C CA . GLU A 1 1144 ? 30.248 0.263 22.348 1.00 76.56 1144 GLU A CA 1
ATOM 8944 C C . GLU A 1 1144 ? 31.671 0.530 22.869 1.00 76.56 1144 GLU A C 1
ATOM 8946 O O . GLU A 1 1144 ? 31.836 1.021 23.986 1.00 76.56 1144 GLU A O 1
ATOM 8951 N N . ASN A 1 1145 ? 32.687 0.290 22.034 1.00 78.25 1145 ASN A N 1
ATOM 8952 C CA . ASN A 1 1145 ? 34.101 0.505 22.354 1.00 78.25 1145 ASN A CA 1
ATOM 8953 C C . ASN A 1 1145 ? 34.770 1.619 21.528 1.00 78.25 1145 ASN A C 1
ATOM 8955 O O . ASN A 1 1145 ? 35.994 1.740 21.558 1.00 78.25 1145 ASN A O 1
ATOM 8959 N N . SER A 1 1146 ? 34.010 2.405 20.755 1.00 76.50 1146 SER A N 1
ATOM 8960 C CA . SER A 1 1146 ? 34.557 3.351 19.761 1.00 76.50 1146 SER A CA 1
ATOM 8961 C C . SER A 1 1146 ? 35.516 2.700 18.747 1.00 76.50 1146 SER A C 1
ATOM 8963 O O . SER A 1 1146 ? 36.415 3.354 18.213 1.00 76.50 1146 SER A O 1
ATOM 8965 N N . VAL A 1 1147 ? 35.320 1.405 18.487 1.00 83.44 1147 VAL A N 1
ATOM 8966 C CA . VAL A 1 1147 ? 36.030 0.607 17.483 1.00 83.44 1147 VAL A CA 1
ATOM 8967 C C . VAL A 1 1147 ? 34.980 0.026 16.551 1.00 83.44 1147 VAL A C 1
ATOM 8969 O O . VAL A 1 1147 ? 34.006 -0.550 17.022 1.00 83.44 1147 VAL A O 1
ATOM 8972 N N . ARG A 1 1148 ? 35.180 0.186 15.244 1.00 89.56 1148 ARG A N 1
ATOM 8973 C CA . ARG A 1 1148 ? 34.279 -0.329 14.213 1.00 89.56 1148 ARG A CA 1
ATOM 8974 C C . ARG A 1 1148 ? 34.196 -1.853 14.266 1.00 89.56 1148 ARG A C 1
ATOM 8976 O O . ARG A 1 1148 ? 35.227 -2.524 14.307 1.00 89.56 1148 ARG A O 1
ATOM 8983 N N . THR A 1 1149 ? 32.983 -2.385 14.195 1.00 91.62 1149 THR A N 1
ATOM 8984 C CA . THR A 1 1149 ? 32.749 -3.818 13.999 1.00 91.62 1149 THR A CA 1
ATOM 8985 C C . THR A 1 1149 ? 33.306 -4.272 12.639 1.00 91.62 1149 THR A C 1
ATOM 8987 O O . THR A 1 1149 ? 33.048 -3.644 11.610 1.00 91.62 1149 THR A O 1
ATOM 8990 N N . VAL A 1 1150 ? 34.085 -5.360 12.627 1.00 93.06 1150 VAL A N 1
ATOM 8991 C CA . VAL A 1 1150 ? 34.688 -5.939 11.415 1.00 93.06 1150 VAL A CA 1
ATOM 8992 C C . VAL A 1 1150 ? 34.305 -7.410 11.305 1.00 93.06 1150 VAL A C 1
ATOM 8994 O O . VAL A 1 1150 ? 34.528 -8.191 12.230 1.00 93.06 1150 VAL A O 1
ATOM 8997 N N . HIS A 1 1151 ? 33.756 -7.782 10.157 1.00 93.56 1151 HIS A N 1
ATOM 8998 C CA . HIS A 1 1151 ? 33.413 -9.143 9.779 1.00 93.56 1151 HIS A CA 1
ATOM 8999 C C . HIS A 1 1151 ? 34.428 -9.683 8.763 1.00 93.56 1151 HIS A C 1
ATOM 9001 O O . HIS A 1 1151 ? 34.900 -8.924 7.910 1.00 93.56 1151 HIS A O 1
ATOM 9007 N N . PRO A 1 1152 ? 34.786 -10.974 8.846 1.00 90.56 1152 PRO A N 1
ATOM 9008 C CA . PRO A 1 1152 ? 35.668 -11.613 7.874 1.00 90.56 1152 PRO A CA 1
ATOM 9009 C C . PRO A 1 1152 ? 35.003 -11.732 6.490 1.00 90.56 1152 PRO A C 1
ATOM 9011 O O . PRO A 1 1152 ? 33.792 -11.553 6.346 1.00 90.56 1152 PRO A O 1
ATOM 9014 N N . ASN A 1 1153 ? 35.806 -12.032 5.465 1.00 89.50 1153 ASN A N 1
ATOM 9015 C CA . ASN A 1 1153 ? 35.336 -12.362 4.117 1.00 89.50 1153 ASN A CA 1
ATOM 9016 C C . ASN A 1 1153 ? 34.777 -13.792 4.091 1.00 89.50 1153 ASN A C 1
ATOM 9018 O O . ASN A 1 1153 ? 35.429 -14.705 3.583 1.00 89.50 1153 ASN A O 1
ATOM 9022 N N . GLU A 1 1154 ? 33.605 -13.981 4.684 1.00 76.75 1154 GLU A N 1
ATOM 9023 C CA . GLU A 1 1154 ? 32.912 -15.269 4.830 1.00 76.75 1154 GLU A CA 1
ATOM 9024 C C . GLU A 1 1154 ? 31.581 -15.304 4.084 1.00 76.75 1154 GLU A C 1
ATOM 9026 O O . GLU A 1 1154 ? 30.929 -14.238 3.968 1.00 76.75 1154 GLU A O 1
#

Secondary structure (DSSP, 8-state):
---TT----EEEETT-----EEEEEEEEEETTEEEEEEEEEEES-S---HHHHTT-EEEEEESTTS-EEEEEEEEEEEEEEE-SS-EEEEEEEE-GGGGGGS-EEEEEE-SEEHHHHHHHHHHHTT--TTTEEEE--SPPPEES-EEEEEEEHHHHHHHHHHHHT-EEEEEEETTEEEEEEESSGGGSEEPPPEEB----SSPPSS--EEEEEEEE-----EEEEE---TTSTT---EEEEE-S-SS--EEEES--S-SSHHHHHHHHHHHHHHHHTTSEEEEEEE--TT--TTEEEEEES-SSGGGSSEEEEEEEEEEEE-GGGGTT---GGGG---SS--SEEEEEEEEEETTS-----S-SPPPP--S-EEEEEE-STT-S----TT--BEEEETT-SS--SSTTSS-PBEE--S-EETTEE---PPPTT-EEEEEEGGG-TTSEEEEEEE--SSS--SS-TTTTTTEEEEE---TTT-----EEEEE--TTS-EEEEE-SS------SS------SS------SS------SS------SS------SS------SS------SS------SS------SS------SSEEEEEETTEEEEEETTEEEEE-SS--SSS-PPPP------PPPPPPPPPPP---TTSPPPPPPP---------------PPPPPPEEEEEEEEEEEPPTT--HHHHHHTGGGT-TT--TTTS-HHHHHHHHHTT--SSSPPPSSGGG---BHHHHHHHHB---TTSPPPTT--EEEEEEEEPPTT--SSS---HHHHHHS-STTSHHHHHHHHHHHHHHHHHHHHHH-TTEEEEEEEEEEEEETHHHHHHHHHHHHHHTGGGSHHHHHS-TT-TTB-TT----BTTTEEEEEEEEES------BGGGTB-S--SS--TT------TTSSSEEEEEEETT--BTT--EE--GGGEEEESS-HHHHHB-S-SEEEEEEESS--EEEEEETT--GGGSHHHHHHHHHHHHHHHHTGGGT--EEEEEEEEEEE---TT---EEEEEEEEEEEEEEEETTHHHHHHHHHHHHHHTTT--B----TTSTTTPPPTTTHHHHHHHHHHHTTSSSS----HHHHHHHHHHT-------PPSTT-TT---GGG-TTPBPTTSS--EE---